Protein AF-0000000067862304 (afdb_homodimer)

Sequence (874 aa):
MRFNTISEKMDQYISPLANKLSQQRHLKATRDAFMSMLPITLFGSIPIILKAAPVTDDTKNGFLLAWANFAEKYDLILNWISGITLGAMSLYICVGITYYLCKHYHEDFLRPLMFSIAGFFMLVLNPIKMGWDGKEVDISFLDGRGILLSIFVAIVTVEGYHWMRKKNVGRITMPDSVPASLSETFAALVPGIILMTFFSIIFIIFNLLDTTAIQFLYEKMAPSFKAADSLPFTILSIFLVHLFWFFGVHDAALAGILGPIRDGNLSINAAEKMAGQDLTNIFTTPFWTYFVIIGGSGSVLALAFLMMRSKSKQLSTVGKVGFLPSIFGISEPLIFGTPLMLNPIFFFPFIFTSVFNGVITYLCMYFGIVGKTFAVFSWQMPAPIGAFLSTMDWRAIVLVFILIFLNGLMYYPFLKVYEKNLVALEKEAEEENIAANMRFNTISEKMDQYISPLANKLSQQRHLKATRDAFMSMLPITLFGSIPIILKAAPVTDDTKNGFLLAWANFAEKYDLILNWISGITLGAMSLYICVGITYYLCKHYHEDFLRPLMFSIAGFFMLVLNPIKMGWDGKEVDISFLDGRGILLSIFVAIVTVEGYHWMRKKNVGRITMPDSVPASLSETFAALVPGIILMTFFSIIFIIFNLLDTTAIQFLYEKMAPSFKAADSLPFTILSIFLVHLFWFFGVHDAALAGILGPIRDGNLSINAAEKMAGQDLTNIFTTPFWTYFVIIGGSGSVLALAFLMMRSKSKQLSTVGKVGFLPSIFGISEPLIFGTPLMLNPIFFFPFIFTSVFNGVITYLCMYFGIVGKTFAVFSWQMPAPIGAFLSTMDWRAIVLVFILIFLNGLMYYPFLKVYEKNLVALEKEAEEENIAAN

Foldseek 3Di:
DVVVVVLVVCLVPQQVVLVCLLPPQLLVLLLQLLVVLQVLQQQLLVLLLLLPQPDDPPDDDPVSVVSNVVCVVCLVVSCVSSCVGQVQSQLSSLQSSLVSSCVVVVHDRPLLSVLLNLLLCLFQKAWDDDDPVDTDIDNNCSHLLSNVVSSVSSCCSNVQQSVCVVVQPQQDDDDPVDDPVVNVCNSCPVSSVVSSVVSNVQSVVQVVVVHGNSVVVSVVCVVVLVVCQDLVVLLVLLLSLLSNVLSPRHSSSCCSPLVSNQSSLLRQQQSCSSVVHARDGARHPLLLLQFLQQLAQLVCLLVLVVQCPFPFPQSVVLSVVSNVQSQQHRCVSVCPRLPLRPPPLNSCSRRVLSSVRSNVSSVCCVVPVAPGFRGANDSRHRNLVRQCSRGVGNVSNVSSVVSSVVSNVSCVVSVVVSSVVNVVVVVVVVVVVVVVD/DVVVVVLVVCLVPLQVVLVCLLPPQLLVLLLQLLVVLQVLQQQLLVLLLLCPQPDDPPDDDPVSVVSNVVCVVCLVVSCVSSCVGQVQSQLSSLQSSLVSSCVVVVHDRPLLSVLLNLLLCLFQKAWDDDDPVDTDIDNNCSALLSNVVSSVSSCCSNVQQSVCVVVQPQQDDDDPVDDPVVNVCNSCPVSSVVSSVVSNVQSVVQVVVVHGNSVVVSVVCVVVLVVCQDLVVLLVLLLSLLSNVLSPRHSSSCCSPLVSNQSSLLRQQQSCSSVVHARDGARHPLLLLQFQQQLAQLVCLLVLVVQCPFPFPQSVVLSVVSNVQSQQHRCVSVCPRLPLRPPPLNSCSRRVLSSVRSNVSSVCCVVPVAPGFRGANDSRHRNLVRQCSRGVGNVSNVSSVVSSVVSNVSCVVSVVVSSVVNVVVVVVVVVVVVVVD

pLDDT: mean 92.42, std 6.93, range [51.16, 98.81]

Secondary structure (DSSP, 8-state):
-HHHHHHHHHHHHHHHHHHHHHH-HHHHHHHHHHHHTHHHHHHHHHHHHHH-----TT---HHHHHHHHHHHHTHHHHHHHHHHTGGGHHHHHHHHHHHHHHHHHT--SHHHHHHHHHHHHHHH-EEEEEETTEEEEE-GGGSGGGHHHHHHHHHHHHHHHHHHHHTTTT--PPPTTS-HHHHHHHHHHHHHHHHHHHHHHHHHHHHHTTS-HHHHHHHHHHHHHHHHTSHHHHHHHHHHHHHHHHTT--GGGGHHHHHHHHHHHHHHHHHHHHTTPPP-----HHIIIIIISTTSTT--HHHHHHHHT-SSHHHHHHHHHHHHHHHTT--HHHHHHTT-TT-GGGHHHHHHHHHHHHHHHHHHHHTTSSPPP-----TTS-HHHHHHHHH--HHHHHHHHHHHHHHHHHHHHHHHHHHHHHHHHHHHHHHHHHHH-/-HHHHHHHHHHHHHHHHHHHHHH-HHHHHHHHHHHHTHHHHHHHHHHHHHH-----TT---HHHHHHHHHHHHTHHHHHHHHHHTGGGHHHHHHHHHHHHHHHHHT--SHHHHHHHHHHHHHHHSEEEEEETTEEEEE-GGGSGGGHHHHHHHHHHHHHHHHHHHHTTTT--PPPTTS-HHHHHHHHHHHHHHHHHHHHHHHHHHHHHTTS-HHHHHHHHHHHHHHHHTSHHHHHHHHHHHHHHHHTT--THHHHHHHHHHHHHHHHHHHHHHHTTPPP-----HHIIIIIISTTSTT--HHHHHHHHT-SSHHHHHHHHHHHHHHHTT--HHHHHHTT-TT-GGGHHHHHHHHHHHHHHHHHHHHTTSSPPP-----TTS-HHHHHHHHH--HHHHHHHHHHHHHHHHHHHHHHHHHHHHHHHHHHHHHHHHHHH-

Organism: Listeria monocytogenes serovar 1/2a (strain ATCC BAA-679 / EGD-e) (NCBI:txid169963)

Nearest PDB structures (foldseek):
  3qnq-assembly2_C  TM=9.009E-01  e=8.458E-21  Bacillus cereus ATCC 10987
  8ipq-assembly2_D  TM=1.731E-01  e=6.204E+00  Mycolicibacterium smegmatis
  3qnq-assembly2_C  TM=9.007E-01  e=1.404E-20  Bacillus cereus ATCC 10987
  8ipq-assembly2_D  TM=1.715E-01  e=4.415E+00  Mycolicibacterium smegmatis

InterPro domains:
  IPR003352 Phosphotransferase system, EIIC [PF02378] (31-353)
  IPR004501 Phosphotransferase system, EIIC component, type 3 [PS51105] (10-414)
  IPR004501 Phosphotransferase system, EIIC component, type 3 [TIGR00410] (15-428)
  IPR004796 Phosphotransferase system, cellobiose-type IIC component [PIRSF006351] (5-431)
  IPR051088 Bacterial PTS System Sugar-Specific EIIC/EIIB [PTHR33989] (3-435)

Solvent-accessible surface area (backbone atoms only — not comparable to full-atom values): 41956 Å² total; per-residue (Å²): 111,68,62,57,51,50,50,50,50,42,49,65,52,48,44,55,51,47,47,49,46,37,61,33,63,71,35,38,15,40,28,49,17,59,46,54,39,46,38,44,37,26,54,15,22,49,36,51,49,55,55,52,46,85,64,57,95,80,62,75,55,63,66,54,50,50,42,40,51,50,29,61,73,42,38,68,60,35,47,50,55,18,41,56,29,31,28,27,40,14,56,52,40,22,54,28,27,29,44,43,46,21,55,72,68,71,43,80,46,65,62,48,44,54,53,26,52,38,36,39,49,56,37,50,43,42,82,72,41,80,44,76,92,40,25,31,30,36,51,64,36,28,12,26,74,24,34,66,60,19,51,50,38,17,50,52,37,45,54,48,46,51,52,34,57,76,66,52,45,62,59,58,90,66,67,86,89,50,58,67,61,53,44,51,29,48,35,41,27,47,47,42,43,52,52,53,47,53,42,48,49,53,34,50,56,26,47,76,67,76,45,46,52,42,59,53,49,43,61,71,41,42,66,58,52,51,50,65,52,30,70,69,42,48,44,50,51,42,39,51,40,35,51,38,32,35,62,71,38,59,54,70,35,52,29,31,65,48,39,63,49,18,48,20,34,24,23,44,15,30,53,25,50,74,44,70,43,80,65,81,47,58,58,19,48,48,43,43,45,25,48,18,21,34,14,9,77,38,25,37,35,34,47,19,56,54,25,46,70,41,88,24,67,68,47,19,53,32,12,58,66,19,33,66,44,8,51,33,33,39,27,60,53,43,37,65,62,80,34,45,44,77,29,75,73,36,51,58,40,38,27,47,41,20,30,49,31,39,51,54,51,50,50,33,36,72,73,60,71,24,63,52,46,40,30,47,73,52,75,45,38,40,28,50,61,41,31,21,63,15,35,67,25,72,58,33,30,53,49,38,54,51,47,41,53,51,38,28,63,59,37,43,65,44,50,52,55,52,39,52,55,49,40,52,51,52,50,51,52,52,50,48,52,58,70,71,102,110,66,62,56,51,50,50,49,51,43,50,66,52,48,42,57,52,47,47,50,46,37,63,34,61,71,34,37,16,40,30,50,17,60,47,52,41,46,37,44,36,26,53,15,22,48,35,52,50,55,56,52,47,88,63,57,97,80,60,75,56,62,67,53,51,51,42,39,51,49,27,60,73,42,37,67,60,35,50,48,55,18,40,55,29,31,28,25,40,14,55,54,40,23,53,29,28,28,43,42,44,21,54,72,69,72,43,80,47,65,62,48,42,54,52,26,51,38,38,38,49,55,36,49,42,41,83,73,40,81,44,77,94,40,26,31,30,34,50,64,37,29,13,26,74,24,34,66,60,19,52,50,37,17,50,51,36,45,55,49,44,52,53,33,58,74,67,51,46,61,58,57,91,66,68,87,88,49,58,66,61,51,46,52,28,49,35,40,26,46,48,43,41,53,53,52,47,52,41,48,50,52,36,50,56,26,46,76,67,77,45,45,53,42,59,51,50,44,62,71,41,41,65,58,54,51,49,63,51,31,69,69,43,48,44,50,52,42,38,50,39,34,51,37,32,34,64,70,38,60,53,69,35,51,29,31,64,48,40,63,48,16,49,21,34,24,22,43,16,30,51,26,50,72,44,72,43,79,66,81,48,61,58,17,48,47,44,43,44,25,48,20,22,34,14,10,77,38,25,37,36,34,47,20,58,54,24,47,70,40,90,24,67,68,47,18,53,35,10,58,66,19,34,64,43,8,50,33,32,40,28,60,54,43,38,65,61,80,34,46,43,78,29,76,75,37,51,58,40,39,28,47,40,21,30,48,30,39,52,54,50,49,51,32,35,70,73,60,71,24,63,53,45,39,28,47,74,51,73,46,39,40,28,50,58,41,31,21,63,14,34,65,26,72,57,36,30,54,49,37,52,52,47,40,54,50,39,27,62,58,37,44,66,47,49,50,55,52,38,53,56,48,38,50,51,50,50,51,52,50,52,49,53,60,69,72,101

Radius of gyration: 33.06 Å; Cα contacts (8 Å, |Δi|>4): 1508; chains: 2; bounding box: 82×105×77 Å

Structure (mmCIF, N/CA/C/O backbone):
data_AF-0000000067862304-model_v1
#
loop_
_entity.id
_entity.type
_entity.pdbx_description
1 polymer 'Permease IIC component'
#
loop_
_atom_site.group_PDB
_atom_site.id
_atom_site.type_symbol
_atom_site.label_atom_id
_atom_site.label_alt_id
_atom_site.label_comp_id
_atom_site.label_asym_id
_atom_site.label_entity_id
_atom_site.label_seq_id
_atom_site.pdbx_PDB_ins_code
_atom_site.Cartn_x
_atom_site.Cartn_y
_atom_site.Cartn_z
_atom_site.occupancy
_atom_site.B_iso_or_equiv
_atom_site.auth_seq_id
_atom_site.auth_comp_id
_atom_site.auth_asym_id
_atom_site.auth_atom_id
_atom_site.pdbx_PDB_model_num
ATOM 1 N N . MET A 1 1 ? 22.172 -32.594 -40.156 1 51.16 1 MET A N 1
ATOM 2 C CA . MET A 1 1 ? 22.375 -31.344 -40.875 1 51.16 1 MET A CA 1
ATOM 3 C C . MET A 1 1 ? 21.141 -30.453 -40.75 1 51.16 1 MET A C 1
ATOM 5 O O . MET A 1 1 ? 21.266 -29.266 -40.438 1 51.16 1 MET A O 1
ATOM 9 N N . ARG A 1 2 ? 19.891 -31.141 -40.781 1 63.44 2 ARG A N 1
ATOM 10 C CA . ARG A 1 2 ? 18.641 -30.375 -40.781 1 63.44 2 ARG A CA 1
ATOM 11 C C . ARG A 1 2 ? 18.312 -29.828 -39.406 1 63.44 2 ARG A C 1
ATOM 13 O O . ARG A 1 2 ? 17.922 -28.672 -39.281 1 63.44 2 ARG A O 1
ATOM 20 N N . PHE A 1 3 ? 18.672 -30.641 -38.438 1 68.75 3 PHE A N 1
ATOM 21 C CA . PHE A 1 3 ? 18.391 -30.172 -37.094 1 68.75 3 PHE A CA 1
ATOM 22 C C . PHE A 1 3 ? 19.312 -29.016 -36.719 1 68.75 3 PHE A C 1
ATOM 24 O O . PHE A 1 3 ? 18.891 -28.062 -36.062 1 68.75 3 PHE A O 1
ATOM 31 N N . ASN A 1 4 ? 20.516 -29.203 -37.25 1 72.62 4 ASN A N 1
ATOM 32 C CA . ASN A 1 4 ? 21.484 -28.156 -36.938 1 72.62 4 ASN A CA 1
ATOM 33 C C . ASN A 1 4 ? 21.078 -26.812 -37.531 1 72.62 4 ASN A C 1
ATOM 35 O O . ASN A 1 4 ? 21.219 -25.766 -36.906 1 72.62 4 ASN A O 1
ATOM 39 N N . THR A 1 5 ? 20.578 -26.938 -38.75 1 74.31 5 THR A N 1
ATOM 40 C CA . THR A 1 5 ? 20.172 -25.703 -39.406 1 74.31 5 THR A CA 1
ATOM 41 C C . THR A 1 5 ? 18.953 -25.078 -38.719 1 74.31 5 THR A C 1
ATOM 43 O O . THR A 1 5 ? 18.891 -23.875 -38.531 1 74.31 5 THR A O 1
ATOM 46 N N . ILE A 1 6 ? 18.016 -25.906 -38.312 1 73.81 6 ILE A N 1
ATOM 47 C CA . ILE A 1 6 ? 16.812 -25.438 -37.625 1 73.81 6 ILE A CA 1
ATOM 48 C C . ILE A 1 6 ? 17.188 -24.859 -36.281 1 73.81 6 ILE A C 1
ATOM 50 O O . ILE A 1 6 ? 16.719 -23.797 -35.875 1 73.81 6 ILE A O 1
ATOM 54 N N . SER A 1 7 ? 18.016 -25.609 -35.688 1 77.12 7 SER A N 1
ATOM 55 C CA . SER A 1 7 ? 18.484 -25.172 -34.375 1 77.12 7 SER A CA 1
ATOM 56 C C . SER A 1 7 ? 19.203 -23.828 -34.438 1 77.12 7 SER A C 1
ATOM 58 O O . SER A 1 7 ? 19.047 -22.969 -33.594 1 77.12 7 SER A O 1
ATOM 60 N N . GLU A 1 8 ? 19.969 -23.703 -35.469 1 79.5 8 GLU A N 1
ATOM 61 C CA . GLU A 1 8 ? 20.703 -22.453 -35.656 1 79.5 8 GLU A CA 1
ATOM 62 C C . GLU A 1 8 ? 19.766 -21.297 -35.969 1 79.5 8 GLU A C 1
ATOM 64 O O . GLU A 1 8 ? 19.953 -20.188 -35.469 1 79.5 8 GLU A O 1
ATOM 69 N N . LYS A 1 9 ? 18.859 -21.594 -36.719 1 77.81 9 LYS A N 1
ATOM 70 C CA . LYS A 1 9 ? 17.891 -20.562 -37.062 1 77.81 9 LYS A CA 1
ATOM 71 C C . LYS A 1 9 ? 17.047 -20.156 -35.875 1 77.81 9 LYS A C 1
ATOM 73 O O . LYS A 1 9 ? 16.766 -18.984 -35.656 1 77.81 9 LYS A O 1
ATOM 78 N N . MET A 1 10 ? 16.656 -21.125 -35.188 1 78.75 10 MET A N 1
ATOM 79 C CA . MET A 1 10 ? 15.867 -20.859 -34 1 78.75 10 MET A CA 1
ATOM 80 C C . MET A 1 10 ? 16.672 -20.062 -32.969 1 78.75 10 MET A C 1
ATOM 82 O O . MET A 1 10 ? 16.156 -19.109 -32.375 1 78.75 10 MET A O 1
ATOM 86 N N . ASP A 1 11 ? 17.828 -20.469 -32.844 1 79.38 11 ASP A N 1
ATOM 87 C CA . ASP A 1 11 ? 18.688 -19.75 -31.891 1 79.38 11 ASP A CA 1
ATOM 88 C C . ASP A 1 11 ? 18.859 -18.297 -32.312 1 79.38 11 ASP A C 1
ATOM 90 O O . ASP A 1 11 ? 18.906 -17.391 -31.469 1 79.38 11 ASP A O 1
ATOM 94 N N . GLN A 1 12 ? 18.891 -18.094 -33.594 1 81.06 12 GLN A N 1
ATOM 95 C CA . GLN A 1 12 ? 19.125 -16.75 -34.156 1 81.06 12 GLN A CA 1
ATOM 96 C C . GLN A 1 12 ? 17.906 -15.852 -33.938 1 81.06 12 GLN A C 1
ATOM 98 O O . GLN A 1 12 ? 18.062 -14.656 -33.688 1 81.06 12 GLN A O 1
ATOM 103 N N . TYR A 1 13 ? 16.797 -16.438 -33.875 1 83.56 13 TYR A N 1
ATOM 104 C CA . TYR A 1 13 ? 15.609 -15.602 -33.844 1 83.56 13 TYR A CA 1
ATOM 105 C C . TYR A 1 13 ? 14.914 -15.711 -32.469 1 83.56 13 TYR A C 1
ATOM 107 O O . TYR A 1 13 ? 14.406 -14.719 -31.953 1 83.56 13 TYR A O 1
ATOM 115 N N . ILE A 1 14 ? 14.875 -16.812 -31.891 1 83.44 14 ILE A N 1
ATOM 116 C CA . ILE A 1 14 ? 14.086 -17.078 -30.688 1 83.44 14 ILE A CA 1
ATOM 117 C C . ILE A 1 14 ? 14.805 -16.516 -29.469 1 83.44 14 ILE A C 1
ATOM 119 O O . ILE A 1 14 ? 14.195 -15.852 -28.625 1 83.44 14 ILE A O 1
ATOM 123 N N . SER A 1 15 ? 16.047 -16.797 -29.375 1 83.38 15 SER A N 1
ATOM 124 C CA . SER A 1 15 ? 16.797 -16.375 -28.203 1 83.38 15 SER A CA 1
ATOM 125 C C . SER A 1 15 ? 16.766 -14.852 -28.047 1 83.38 15 SER A C 1
ATOM 127 O O . SER A 1 15 ? 16.5 -14.344 -26.953 1 83.38 15 SER A O 1
ATOM 129 N N . PRO A 1 16 ? 16.969 -14.117 -29.188 1 85.12 16 PRO A N 1
ATOM 130 C CA . PRO A 1 16 ? 16.891 -12.664 -29.031 1 85.12 16 PRO A CA 1
ATOM 131 C C . PRO A 1 16 ? 15.5 -12.172 -28.641 1 85.12 16 PRO A C 1
ATOM 133 O O . PRO A 1 16 ? 15.375 -11.227 -27.859 1 85.12 16 PRO A O 1
ATOM 136 N N . LEU A 1 17 ? 14.523 -12.734 -29.156 1 85.19 17 LEU A N 1
ATOM 137 C CA . LEU A 1 17 ? 13.156 -12.367 -28.812 1 85.19 17 LEU A CA 1
ATOM 138 C C . LEU A 1 17 ? 12.875 -12.664 -27.344 1 85.19 17 LEU A C 1
ATOM 140 O O . LEU A 1 17 ? 12.297 -11.828 -26.641 1 85.19 17 LEU A O 1
ATOM 144 N N . ALA A 1 18 ? 13.211 -13.797 -26.906 1 84.19 18 ALA A N 1
ATOM 145 C CA . ALA A 1 18 ? 13.008 -14.195 -25.516 1 84.19 18 ALA A CA 1
ATOM 146 C C . ALA A 1 18 ? 13.758 -13.266 -24.578 1 84.19 18 ALA A C 1
ATOM 148 O O . ALA A 1 18 ? 13.234 -12.891 -23.516 1 84.19 18 ALA A O 1
ATOM 149 N N . ASN A 1 19 ? 14.898 -12.945 -25.016 1 84.56 19 ASN A N 1
ATOM 150 C CA . ASN A 1 19 ? 15.695 -12.039 -24.188 1 84.56 19 ASN A CA 1
ATOM 151 C C . ASN A 1 19 ? 15.078 -10.641 -24.141 1 84.56 19 ASN A C 1
ATOM 153 O O . ASN A 1 19 ? 15.102 -10 -23.078 1 84.56 19 ASN A O 1
ATOM 157 N N . LYS A 1 20 ? 14.641 -10.258 -25.219 1 87.06 20 LYS A N 1
ATOM 158 C CA . LYS A 1 20 ? 13.984 -8.961 -25.25 1 87.06 20 LYS A CA 1
ATOM 159 C C . LYS A 1 20 ? 12.758 -8.938 -24.344 1 87.06 20 LYS A C 1
ATOM 161 O O . LYS A 1 20 ? 12.531 -7.965 -23.625 1 87.06 20 LYS A O 1
ATOM 166 N N . LEU A 1 21 ? 12.023 -9.953 -24.344 1 84.94 21 LEU A N 1
ATOM 167 C CA . LEU A 1 21 ? 10.836 -10.055 -23.5 1 84.94 21 LEU A CA 1
ATOM 168 C C . LEU A 1 21 ? 11.227 -10.125 -22.031 1 84.94 21 LEU A C 1
ATOM 170 O O . LEU A 1 21 ? 10.562 -9.523 -21.172 1 84.94 21 LEU A O 1
ATOM 174 N N . SER A 1 22 ? 12.242 -10.773 -21.812 1 83.5 22 SER A N 1
ATOM 175 C CA . SER A 1 22 ? 12.68 -10.969 -20.438 1 83.5 22 SER A CA 1
ATOM 176 C C . SER A 1 22 ? 13.25 -9.68 -19.844 1 83.5 22 SER A C 1
ATOM 178 O O . SER A 1 22 ? 13.242 -9.492 -18.625 1 83.5 22 SER A O 1
ATOM 180 N N . GLN A 1 23 ? 13.664 -8.828 -20.703 1 86.88 23 GLN A N 1
ATOM 181 C CA . GLN A 1 23 ? 14.359 -7.641 -20.219 1 86.88 23 GLN A CA 1
ATOM 182 C C . GLN A 1 23 ? 13.461 -6.41 -20.312 1 86.88 23 GLN A C 1
ATOM 184 O O . GLN A 1 23 ? 13.797 -5.348 -19.781 1 86.88 23 GLN A O 1
ATOM 189 N N . GLN A 1 24 ? 12.344 -6.621 -20.969 1 91.62 24 GLN A N 1
ATOM 190 C CA . GLN A 1 24 ? 11.422 -5.492 -21.031 1 91.62 24 GLN A CA 1
ATOM 191 C C . GLN A 1 24 ? 10.969 -5.055 -19.641 1 91.62 24 GLN A C 1
ATOM 193 O O . GLN A 1 24 ? 10.477 -5.871 -18.859 1 91.62 24 GLN A O 1
ATOM 198 N N . ARG A 1 25 ? 11.102 -3.812 -19.297 1 94.25 25 ARG A N 1
ATOM 199 C CA . ARG A 1 25 ? 11.008 -3.307 -17.938 1 94.25 25 ARG A CA 1
ATOM 200 C C . ARG A 1 25 ? 9.625 -3.576 -17.344 1 94.25 25 ARG A C 1
ATOM 202 O O . ARG A 1 25 ? 9.5 -3.896 -16.172 1 94.25 25 ARG A O 1
ATOM 209 N N . HIS A 1 26 ? 8.578 -3.34 -18.156 1 96.12 26 HIS A N 1
ATOM 210 C CA . HIS A 1 26 ? 7.223 -3.541 -17.641 1 96.12 26 HIS A CA 1
ATOM 211 C C . HIS A 1 26 ? 6.945 -5.02 -17.391 1 96.12 26 HIS A C 1
ATOM 213 O O . HIS A 1 26 ? 6.352 -5.371 -16.359 1 96.12 26 HIS A O 1
ATOM 219 N N . LEU A 1 27 ? 7.414 -5.906 -18.234 1 93.69 27 LEU A N 1
ATOM 220 C CA . LEU A 1 27 ? 7.234 -7.348 -18.078 1 93.69 27 LEU A CA 1
ATOM 221 C C . LEU A 1 27 ? 8.078 -7.867 -16.922 1 93.69 27 LEU A C 1
ATOM 223 O O . LEU A 1 27 ? 7.625 -8.719 -16.156 1 93.69 27 LEU A O 1
ATOM 227 N N . LYS A 1 28 ? 9.242 -7.383 -16.812 1 92.94 28 LYS A N 1
ATOM 228 C CA . LYS A 1 28 ? 10.125 -7.773 -15.719 1 92.94 28 LYS A CA 1
ATOM 229 C C . LYS A 1 28 ? 9.539 -7.367 -14.367 1 92.94 28 LYS A C 1
ATOM 231 O O . LYS A 1 28 ? 9.562 -8.148 -13.414 1 92.94 28 LYS A O 1
ATOM 236 N N . ALA A 1 29 ? 9 -6.145 -14.328 1 95.25 29 ALA A N 1
ATOM 237 C CA . ALA A 1 29 ? 8.383 -5.66 -13.102 1 95.25 29 ALA A CA 1
ATOM 238 C C . ALA A 1 29 ? 7.176 -6.512 -12.719 1 95.25 29 ALA A C 1
ATOM 240 O O . ALA A 1 29 ? 6.977 -6.82 -11.539 1 95.25 29 ALA A O 1
ATOM 241 N N . THR A 1 30 ? 6.434 -6.852 -13.711 1 94.88 30 THR A N 1
ATOM 242 C CA . THR A 1 30 ? 5.258 -7.68 -13.469 1 94.88 30 THR A CA 1
ATOM 243 C C . THR A 1 30 ? 5.664 -9.062 -12.969 1 94.88 30 THR A C 1
ATOM 245 O O . THR A 1 30 ? 5.109 -9.555 -11.984 1 94.88 30 THR A O 1
ATOM 248 N N . ARG A 1 31 ? 6.605 -9.656 -13.594 1 91.69 31 ARG A N 1
ATOM 249 C CA . ARG A 1 31 ? 7.109 -10.961 -13.18 1 91.69 31 ARG A CA 1
ATOM 250 C C . ARG A 1 31 ? 7.586 -10.922 -11.727 1 91.69 31 ARG A C 1
ATOM 252 O O . ARG A 1 31 ? 7.18 -11.75 -10.914 1 91.69 31 ARG A O 1
ATOM 259 N N . ASP A 1 32 ? 8.359 -9.93 -11.43 1 92.31 32 ASP A N 1
ATOM 260 C CA . ASP A 1 32 ? 8.945 -9.836 -10.094 1 92.31 32 ASP A CA 1
ATOM 261 C C . ASP A 1 32 ? 7.875 -9.555 -9.039 1 92.31 32 ASP A C 1
ATOM 263 O O . ASP A 1 32 ? 7.988 -10.008 -7.898 1 92.31 32 ASP A O 1
ATOM 267 N N . ALA A 1 33 ? 6.891 -8.805 -9.461 1 94.56 33 ALA A N 1
ATOM 268 C CA . ALA A 1 33 ? 5.781 -8.531 -8.547 1 94.56 33 ALA A CA 1
ATOM 269 C C . ALA A 1 33 ? 5.051 -9.812 -8.164 1 94.56 33 ALA A C 1
ATOM 271 O O . ALA A 1 33 ? 4.77 -10.047 -6.984 1 94.56 33 ALA A O 1
ATOM 272 N N . PHE A 1 34 ? 4.789 -10.633 -9.102 1 91.56 34 PHE A N 1
ATOM 273 C CA . PHE A 1 34 ? 4.066 -11.875 -8.844 1 91.56 34 PHE A CA 1
ATOM 274 C C . PHE A 1 34 ? 4.914 -12.828 -8.008 1 91.56 34 PHE A C 1
ATOM 276 O O . PHE A 1 34 ? 4.395 -13.516 -7.125 1 91.56 34 PHE A O 1
ATOM 283 N N . MET A 1 35 ? 6.16 -12.82 -8.242 1 88 35 MET A N 1
ATOM 284 C CA . MET A 1 35 ? 7.043 -13.672 -7.449 1 88 35 MET A CA 1
ATOM 285 C C . MET A 1 35 ? 7.094 -13.203 -5.996 1 88 35 MET A C 1
ATOM 287 O O . MET A 1 35 ? 7.188 -14.023 -5.082 1 88 35 MET A O 1
ATOM 291 N N . SER A 1 36 ? 6.953 -11.906 -5.785 1 90.62 36 SER A N 1
ATOM 292 C CA . SER A 1 36 ? 7.109 -11.328 -4.457 1 90.62 36 SER A CA 1
ATOM 293 C C . SER A 1 36 ? 5.902 -11.625 -3.576 1 90.62 36 SER A C 1
ATOM 295 O O . SER A 1 36 ? 5.977 -11.516 -2.35 1 90.62 36 SER A O 1
ATOM 297 N N . MET A 1 37 ? 4.863 -12.086 -4.145 1 91.44 37 MET A N 1
ATOM 298 C CA . MET A 1 37 ? 3.633 -12.266 -3.381 1 91.44 37 MET A CA 1
ATOM 299 C C . MET A 1 37 ? 3.5 -13.695 -2.887 1 91.44 37 MET A C 1
ATOM 301 O O . MET A 1 37 ? 2.502 -14.055 -2.254 1 91.44 37 MET A O 1
ATOM 305 N N . LEU A 1 38 ? 4.48 -14.477 -3.107 1 89.19 38 LEU A N 1
A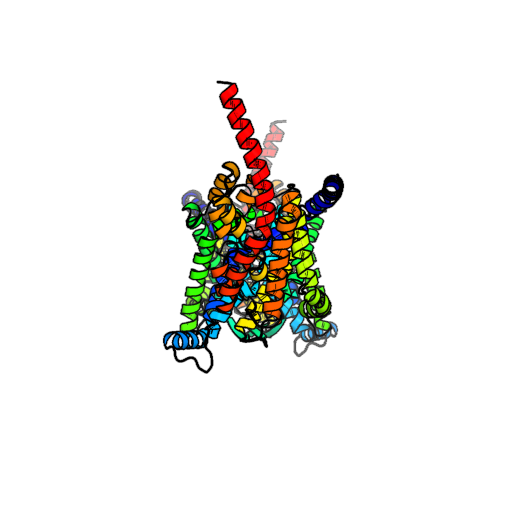TOM 306 C CA . LEU A 1 38 ? 4.406 -15.906 -2.801 1 89.19 38 LEU A CA 1
ATOM 307 C C . LEU A 1 38 ? 4.039 -16.125 -1.336 1 89.19 38 LEU A C 1
ATOM 309 O O . LEU A 1 38 ? 3.15 -16.922 -1.028 1 89.19 38 LEU A O 1
ATOM 313 N N . PRO A 1 39 ? 4.652 -15.391 -0.374 1 91.31 39 PRO A N 1
ATOM 314 C CA . PRO A 1 39 ? 4.285 -15.625 1.023 1 91.31 39 PRO A CA 1
ATOM 315 C C . PRO A 1 39 ? 2.814 -15.328 1.305 1 91.31 39 PRO A C 1
ATOM 317 O O . PRO A 1 39 ? 2.174 -16.031 2.092 1 91.31 39 PRO A O 1
ATOM 320 N N . ILE A 1 40 ? 2.289 -14.375 0.651 1 94.75 40 ILE A N 1
ATOM 321 C CA . ILE A 1 40 ? 0.912 -13.953 0.88 1 94.75 40 ILE A CA 1
ATOM 322 C C . ILE A 1 40 ? -0.05 -14.961 0.256 1 94.75 40 ILE A C 1
ATOM 324 O O . ILE A 1 40 ? -1.058 -15.328 0.865 1 94.75 40 ILE A O 1
ATOM 328 N N . THR A 1 41 ? 0.3 -15.406 -0.951 1 92.56 41 THR A N 1
ATOM 329 C CA . THR A 1 41 ? -0.565 -16.359 -1.637 1 92.56 41 THR A CA 1
ATOM 330 C C . THR A 1 41 ? -0.565 -17.703 -0.917 1 92.56 41 THR A C 1
ATOM 332 O O . THR A 1 41 ? -1.608 -18.344 -0.8 1 92.56 41 THR A O 1
ATOM 335 N N . LEU A 1 42 ? 0.578 -18.078 -0.468 1 92.12 42 LEU A N 1
ATOM 336 C CA . LEU A 1 42 ? 0.674 -19.328 0.294 1 92.12 42 LEU A CA 1
ATOM 337 C C . LEU A 1 42 ? -0.164 -19.25 1.566 1 92.12 42 LEU A C 1
ATOM 339 O O . LEU A 1 42 ? -0.948 -20.156 1.854 1 92.12 42 LEU A O 1
ATOM 343 N N . PHE A 1 43 ? -0.001 -18.172 2.266 1 94.81 43 PHE A N 1
ATOM 344 C CA . PHE A 1 43 ? -0.741 -17.984 3.51 1 94.81 43 PHE A CA 1
ATOM 345 C C . PHE A 1 43 ? -2.242 -17.953 3.246 1 94.81 43 PHE A C 1
ATOM 347 O O . PHE A 1 43 ? -3.023 -18.547 3.994 1 94.81 43 PHE A O 1
ATOM 354 N N . GLY A 1 44 ? -2.635 -17.281 2.227 1 95.81 44 GLY A N 1
ATOM 355 C CA . GLY A 1 44 ? -4.043 -17.141 1.896 1 95.81 44 GLY A CA 1
ATOM 356 C C . GLY A 1 44 ? -4.684 -18.438 1.443 1 95.81 44 GLY A C 1
ATOM 357 O O . GLY A 1 44 ? -5.906 -18.578 1.483 1 95.81 44 GLY A O 1
ATOM 358 N N . SER A 1 45 ? -3.863 -19.359 1.004 1 94.81 45 SER A N 1
ATOM 359 C CA . SER A 1 45 ? -4.355 -20.656 0.532 1 94.81 45 SER A CA 1
ATOM 360 C C . SER A 1 45 ? -4.746 -21.562 1.698 1 94.81 45 SER A C 1
ATOM 362 O O . SER A 1 45 ? -5.574 -22.453 1.544 1 94.81 45 SER A O 1
ATOM 364 N N . ILE A 1 46 ? -4.211 -21.266 2.812 1 94 46 ILE A N 1
ATOM 365 C CA . ILE A 1 46 ? -4.422 -22.125 3.977 1 94 46 ILE A CA 1
ATOM 366 C C . ILE A 1 46 ? -5.898 -22.094 4.371 1 94 46 ILE A C 1
ATOM 368 O O . ILE A 1 46 ? -6.531 -23.156 4.492 1 94 46 ILE A O 1
ATOM 372 N N . PRO A 1 47 ? -6.473 -20.969 4.535 1 95.25 47 PRO A N 1
ATOM 373 C CA . PRO A 1 47 ? -7.891 -20.969 4.906 1 95.25 47 PRO A CA 1
ATOM 374 C C . PRO A 1 47 ? -8.781 -21.578 3.83 1 95.25 47 PRO A C 1
ATOM 376 O O . PRO A 1 47 ? -9.812 -22.172 4.145 1 95.25 47 PRO A O 1
ATOM 379 N N . ILE A 1 48 ? -8.438 -21.5 2.617 1 94 48 ILE A N 1
ATOM 380 C CA . ILE A 1 48 ? -9.234 -22.062 1.536 1 94 48 ILE A CA 1
ATOM 381 C C . ILE A 1 48 ? -9.25 -23.594 1.661 1 94 48 ILE A C 1
ATOM 383 O O . ILE A 1 48 ? -10.297 -24.219 1.48 1 94 48 ILE A O 1
ATOM 387 N N . ILE A 1 49 ? -8.117 -24.125 2 1 92.69 49 ILE A N 1
ATOM 388 C CA . ILE A 1 49 ? -8 -25.562 2.18 1 92.69 49 ILE A CA 1
ATOM 389 C C . ILE A 1 49 ? -8.797 -26 3.408 1 92.69 49 ILE A C 1
ATOM 391 O O . ILE A 1 49 ? -9.484 -27.016 3.381 1 92.69 49 ILE A O 1
ATOM 395 N N . LEU A 1 50 ? -8.711 -25.156 4.441 1 93 50 LEU A N 1
ATOM 396 C CA . LEU A 1 50 ? -9.43 -25.469 5.668 1 93 50 LEU A CA 1
ATOM 397 C C . LEU A 1 50 ? -10.938 -25.453 5.43 1 93 50 LEU A C 1
ATOM 399 O O . LEU A 1 50 ? -11.688 -26.172 6.094 1 93 50 LEU A O 1
ATOM 403 N N . LYS A 1 51 ? -11.359 -24.703 4.531 1 92.94 51 LYS A N 1
ATOM 404 C CA . LYS A 1 51 ? -12.781 -24.594 4.227 1 92.94 51 LYS A CA 1
ATOM 405 C C . LYS A 1 51 ? -13.219 -25.688 3.262 1 92.94 51 LYS A C 1
ATOM 407 O O . LYS A 1 51 ? -14.414 -25.984 3.133 1 92.94 51 LYS A O 1
ATOM 412 N N . ALA A 1 52 ? -12.266 -26.359 2.652 1 89.69 52 ALA A N 1
ATOM 413 C CA . ALA A 1 52 ? -12.562 -27.328 1.604 1 89.69 52 ALA A CA 1
ATOM 414 C C . ALA A 1 52 ? -12.57 -28.75 2.164 1 89.69 52 ALA A C 1
ATOM 416 O O . ALA A 1 52 ? -11.992 -29.656 1.572 1 89.69 52 ALA A O 1
ATOM 417 N N . ALA A 1 53 ? -13.32 -28.922 3.234 1 86.81 53 ALA A N 1
ATOM 418 C CA . ALA A 1 53 ? -13.461 -30.266 3.77 1 86.81 53 ALA A CA 1
ATOM 419 C C . ALA A 1 53 ? -14.078 -31.203 2.738 1 86.81 53 ALA A C 1
ATOM 421 O O . ALA A 1 53 ? -15.109 -30.891 2.135 1 86.81 53 ALA A O 1
ATOM 422 N N . PRO A 1 54 ? -13.438 -32.25 2.518 1 83.12 54 PRO A N 1
ATOM 423 C CA . PRO A 1 54 ? -13.938 -33.188 1.503 1 83.12 54 PRO A CA 1
ATOM 424 C C . PRO A 1 54 ? -15.109 -34.031 2.004 1 83.12 54 PRO A C 1
ATOM 426 O O . PRO A 1 54 ? -14.977 -35.25 2.152 1 83.12 54 PRO A O 1
ATOM 429 N N . VAL A 1 55 ? -16.188 -33.438 2.262 1 84.19 55 VAL A N 1
ATOM 430 C CA . VAL A 1 55 ? -17.359 -34.156 2.771 1 84.19 55 VAL A CA 1
ATOM 431 C C . VAL A 1 55 ? -18.438 -34.219 1.698 1 84.19 55 VAL A C 1
ATOM 433 O O . VAL A 1 55 ? -18.531 -33.312 0.852 1 84.19 55 VAL A O 1
ATOM 436 N N . THR A 1 56 ? -19.031 -35.281 1.598 1 82.19 56 THR A N 1
ATOM 437 C CA . THR A 1 56 ? -20.203 -35.5 0.762 1 82.19 56 THR A CA 1
ATOM 438 C C . THR A 1 56 ? -21.422 -35.812 1.617 1 82.19 56 THR A C 1
ATOM 440 O O . THR A 1 56 ? -21.328 -35.938 2.842 1 82.19 56 THR A O 1
ATOM 443 N N . ASP A 1 57 ? -22.547 -35.938 0.977 1 83.19 57 ASP A N 1
ATOM 444 C CA . ASP A 1 57 ? -23.766 -36.25 1.707 1 83.19 57 ASP A CA 1
ATOM 445 C C . ASP A 1 57 ? -23.672 -37.625 2.402 1 83.19 57 ASP A C 1
ATOM 447 O O . ASP A 1 57 ? -24.312 -37.844 3.424 1 83.19 57 ASP A O 1
ATOM 451 N N . ASP A 1 58 ? -22.828 -38.406 1.942 1 87.81 58 ASP A N 1
ATOM 452 C CA . ASP A 1 58 ? -22.734 -39.781 2.447 1 87.81 58 ASP A CA 1
ATOM 453 C C . ASP A 1 58 ? -21.578 -39.938 3.416 1 87.81 58 ASP A C 1
ATOM 455 O O . ASP A 1 58 ? -21.359 -41.031 3.967 1 87.81 58 ASP A O 1
ATOM 459 N N . THR A 1 59 ? -20.938 -38.812 3.717 1 88.88 59 THR A N 1
ATOM 460 C CA . THR A 1 59 ? -19.75 -38.938 4.57 1 88.88 59 THR A CA 1
ATOM 461 C C . THR A 1 59 ? -20.156 -39.219 6.016 1 88.88 59 THR A C 1
ATOM 463 O O . THR A 1 59 ? -21 -38.5 6.586 1 88.88 59 THR A O 1
ATOM 466 N N . LYS A 1 60 ? -19.547 -40.281 6.664 1 89.94 60 LYS A N 1
ATOM 467 C CA . LYS A 1 60 ? -19.875 -40.656 8.031 1 89.94 60 LYS A CA 1
ATOM 468 C C . LYS A 1 60 ? -18.656 -40.531 8.945 1 89.94 60 LYS A C 1
ATOM 470 O O . LYS A 1 60 ? -18.797 -40.531 10.172 1 89.94 60 LYS A O 1
ATOM 475 N N . ASN A 1 61 ? -17.547 -40.312 8.32 1 89.81 61 ASN A N 1
ATOM 476 C CA . ASN A 1 61 ? -16.328 -40.156 9.109 1 89.81 61 ASN A CA 1
ATOM 477 C C . ASN A 1 61 ? -16.406 -38.969 10.055 1 89.81 61 ASN A C 1
ATOM 479 O O . ASN A 1 61 ? -16.609 -37.844 9.609 1 89.81 61 ASN A O 1
ATOM 483 N N . GLY A 1 62 ? -16.297 -39.219 11.359 1 89.5 62 GLY A N 1
ATOM 484 C CA . GLY A 1 62 ? -16.453 -38.188 12.383 1 89.5 62 GLY A CA 1
ATOM 485 C C . GLY A 1 62 ? -15.477 -37.031 12.227 1 89.5 62 GLY A C 1
ATOM 486 O O . GLY A 1 62 ? -15.836 -35.875 12.43 1 89.5 62 GLY A O 1
ATOM 487 N N . PHE A 1 63 ? -14.289 -37.375 11.914 1 91.06 63 PHE A N 1
ATOM 488 C CA . PHE A 1 63 ? -13.266 -36.344 11.75 1 91.06 63 PHE A CA 1
ATOM 489 C C . PHE A 1 63 ? -13.609 -35.438 10.586 1 91.06 63 PHE A C 1
ATOM 491 O O . PHE A 1 63 ? -13.5 -34.219 10.703 1 91.06 63 PHE A O 1
ATOM 498 N N . LEU A 1 64 ? -13.961 -35.969 9.469 1 90.31 64 LEU A N 1
ATOM 499 C CA . LEU A 1 64 ? -14.32 -35.188 8.289 1 90.31 64 LEU A CA 1
ATOM 500 C C . LEU A 1 64 ? -15.555 -34.312 8.562 1 90.31 64 LEU A C 1
ATOM 502 O O . LEU A 1 64 ? -15.633 -33.188 8.102 1 90.31 64 LEU A O 1
ATOM 506 N N . LEU A 1 65 ? -16.453 -34.875 9.289 1 92 65 LEU A N 1
ATOM 507 C CA . LEU A 1 65 ? -17.656 -34.125 9.641 1 92 65 LEU A CA 1
ATOM 508 C C . LEU A 1 65 ? -17.328 -33 10.602 1 92 65 LEU A C 1
ATOM 510 O O . LEU A 1 65 ? -17.891 -31.891 10.484 1 92 65 LEU A O 1
ATOM 514 N N . ALA A 1 66 ? -16.438 -33.281 11.555 1 92.62 66 ALA A N 1
ATOM 515 C CA . ALA A 1 66 ? -15.992 -32.25 12.469 1 92.62 66 ALA A CA 1
ATOM 516 C C . ALA A 1 66 ? -15.273 -31.125 11.711 1 92.62 66 ALA A C 1
ATOM 518 O O . ALA A 1 66 ? -15.43 -29.938 12.047 1 92.62 66 ALA A O 1
ATOM 519 N N . TRP A 1 67 ? -14.523 -31.562 10.758 1 93.06 67 TRP A N 1
ATOM 520 C CA . TRP A 1 67 ? -13.82 -30.609 9.914 1 93.06 67 TRP A CA 1
ATOM 521 C C . TRP A 1 67 ? -14.812 -29.734 9.148 1 93.06 67 TRP A C 1
ATOM 523 O O . TRP A 1 67 ? -14.664 -28.5 9.117 1 93.06 67 TRP A O 1
ATOM 533 N N . ALA A 1 68 ? -15.734 -30.266 8.633 1 91.75 68 ALA A N 1
ATOM 534 C CA . ALA A 1 68 ? -16.75 -29.547 7.879 1 91.75 68 ALA A CA 1
ATOM 535 C C . ALA A 1 68 ? -17.516 -28.578 8.781 1 91.75 68 ALA A C 1
ATOM 537 O O . ALA A 1 68 ? -17.844 -27.453 8.375 1 91.75 68 ALA A O 1
ATOM 538 N N . ASN A 1 69 ? -17.859 -29.047 9.977 1 92.56 69 ASN A N 1
ATOM 539 C CA . ASN A 1 69 ? -18.562 -28.203 10.938 1 92.56 69 ASN A CA 1
ATOM 540 C C . ASN A 1 69 ? -17.703 -27 11.352 1 92.56 69 ASN A C 1
ATOM 542 O O . ASN A 1 69 ? -18.219 -25.891 11.523 1 92.56 69 ASN A O 1
ATOM 546 N N . PHE A 1 70 ? -16.469 -27.266 11.539 1 93.81 70 PHE A N 1
ATOM 547 C CA . PHE A 1 70 ? -15.516 -26.203 11.852 1 93.81 70 PHE A CA 1
ATOM 548 C C . PHE A 1 70 ? -15.484 -25.156 10.734 1 93.81 70 PHE A C 1
ATOM 550 O O . PHE A 1 70 ? -15.555 -23.953 10.992 1 93.81 70 PHE A O 1
ATOM 557 N N . ALA A 1 71 ? -15.383 -25.609 9.547 1 92.81 71 ALA A N 1
ATOM 558 C CA . ALA A 1 71 ? -15.328 -24.719 8.383 1 92.81 71 ALA A CA 1
ATOM 559 C C . ALA A 1 71 ? -16.594 -23.875 8.281 1 92.81 71 ALA A C 1
ATOM 561 O O . ALA A 1 71 ? -16.516 -22.703 7.91 1 92.81 71 ALA A O 1
ATOM 562 N N . GLU A 1 72 ? -17.672 -24.469 8.609 1 91.81 72 GLU A N 1
ATOM 563 C CA . GLU A 1 72 ? -18.938 -23.75 8.555 1 91.81 72 GLU A CA 1
ATOM 564 C C . GLU A 1 72 ? -19.047 -22.734 9.695 1 91.81 72 GLU A C 1
ATOM 566 O O . GLU A 1 72 ? -19.484 -21.609 9.484 1 91.81 72 GLU A O 1
ATOM 571 N N . LYS A 1 73 ? -18.641 -23.156 10.836 1 92.69 73 LYS A N 1
ATOM 572 C CA . LYS A 1 73 ? -18.719 -22.297 12.023 1 92.69 73 LYS A CA 1
ATOM 573 C C . LYS A 1 73 ? -17.844 -21.062 11.883 1 92.69 73 LYS A C 1
ATOM 575 O O . LYS A 1 73 ? -18.234 -19.969 12.297 1 92.69 73 LYS A O 1
ATOM 580 N N . TYR A 1 74 ? -16.719 -21.219 11.297 1 94.44 74 TYR A N 1
ATOM 581 C CA . TYR A 1 74 ? -15.758 -20.125 11.203 1 94.44 74 TYR A CA 1
ATOM 582 C C . TYR A 1 74 ? -15.625 -19.641 9.766 1 94.44 74 TYR A C 1
ATOM 584 O O . TYR A 1 74 ? -14.555 -19.203 9.344 1 94.44 74 TYR A O 1
ATOM 592 N N . ASP A 1 75 ? -16.703 -19.703 9.055 1 93.44 75 ASP A N 1
ATOM 593 C CA . ASP A 1 75 ? -16.766 -19.375 7.629 1 93.44 75 ASP A CA 1
ATOM 594 C C . ASP A 1 75 ? -16.297 -17.938 7.383 1 93.44 75 ASP A C 1
ATOM 596 O O . ASP A 1 75 ? -15.469 -17.688 6.508 1 93.44 75 ASP A O 1
ATOM 600 N N . LEU A 1 76 ? -16.812 -17.031 8.156 1 92.88 76 LEU A N 1
ATOM 601 C CA . LEU A 1 76 ? -16.484 -15.617 7.957 1 92.88 76 LEU A CA 1
ATOM 602 C C . LEU A 1 76 ? -15 -15.367 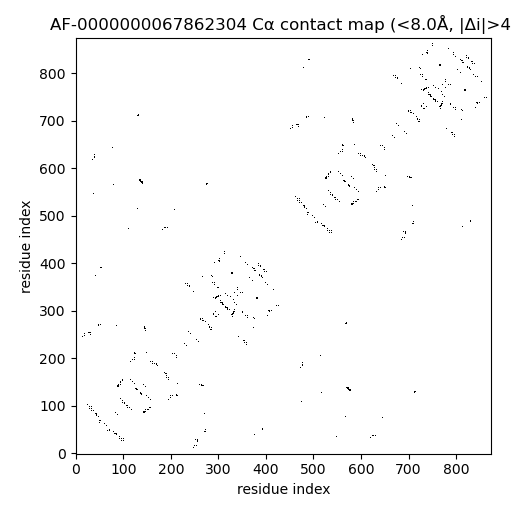8.219 1 92.88 76 LEU A C 1
ATOM 604 O O . LEU A 1 76 ? -14.359 -14.602 7.492 1 92.88 76 LEU A O 1
ATOM 608 N N . ILE A 1 77 ? -14.453 -16.016 9.234 1 94.88 77 ILE A N 1
ATOM 609 C CA . ILE A 1 77 ? -13.047 -15.859 9.602 1 94.88 77 ILE A CA 1
ATOM 610 C C . ILE A 1 77 ? -12.156 -16.375 8.477 1 94.88 77 ILE A C 1
ATOM 612 O O . ILE A 1 77 ? -11.227 -15.688 8.039 1 94.88 77 ILE A O 1
ATOM 616 N N . LEU A 1 78 ? -12.469 -17.547 8.016 1 95.75 78 LEU A N 1
ATOM 617 C CA . LEU A 1 78 ? -11.68 -18.156 6.953 1 95.75 78 LEU A CA 1
ATOM 618 C C . LEU A 1 78 ? -11.773 -17.344 5.668 1 95.75 78 LEU A C 1
ATOM 620 O O . LEU A 1 78 ? -10.766 -17.109 5 1 95.75 78 LEU A O 1
ATOM 624 N N . ASN A 1 79 ? -12.938 -16.859 5.387 1 95.12 79 ASN A N 1
ATOM 625 C CA . ASN A 1 79 ? -13.156 -16.047 4.191 1 95.12 79 ASN A CA 1
ATOM 626 C C . ASN A 1 79 ? -12.414 -14.711 4.273 1 95.12 79 ASN A C 1
ATOM 628 O O . ASN A 1 79 ? -11.883 -14.227 3.273 1 95.12 79 ASN A O 1
ATOM 632 N N . TRP A 1 80 ? -12.438 -14.148 5.41 1 96.31 80 TRP A N 1
ATOM 633 C CA . TRP A 1 80 ? -11.812 -12.844 5.574 1 96.31 80 TRP A CA 1
ATOM 634 C C . TRP A 1 80 ? -10.297 -12.945 5.434 1 96.31 80 TRP A C 1
ATOM 636 O O . TRP A 1 80 ? -9.68 -12.164 4.703 1 96.31 80 TRP A O 1
ATOM 646 N N . ILE A 1 81 ? -9.695 -13.961 6.07 1 96.69 81 ILE A N 1
ATOM 647 C CA . ILE A 1 81 ? -8.242 -14.133 6.027 1 96.69 81 ILE A CA 1
ATOM 648 C C . ILE A 1 81 ? -7.801 -14.414 4.594 1 96.69 81 ILE A C 1
ATOM 650 O O . ILE A 1 81 ? -6.855 -13.805 4.094 1 96.69 81 ILE A O 1
ATOM 654 N N . SER A 1 82 ? -8.492 -15.258 3.916 1 95.69 82 SER A N 1
ATOM 655 C CA . SER A 1 82 ? -8.148 -15.539 2.523 1 95.69 82 SER A CA 1
ATOM 656 C C . SER A 1 82 ? -8.469 -14.344 1.631 1 95.69 82 SER A C 1
ATOM 658 O O . SER A 1 82 ? -7.758 -14.086 0.652 1 95.69 82 SER A O 1
ATOM 660 N N . GLY A 1 83 ? -9.531 -13.609 2.006 1 94.94 83 GLY A N 1
ATOM 661 C CA . GLY A 1 83 ? -9.992 -12.484 1.212 1 94.94 83 GLY A CA 1
ATOM 662 C C . GLY A 1 83 ? -9.016 -11.328 1.188 1 94.94 83 GLY A C 1
ATOM 663 O O . GLY A 1 83 ? -8.922 -10.609 0.192 1 94.94 83 GLY A O 1
ATOM 664 N N . ILE A 1 84 ? -8.242 -11.172 2.244 1 95.69 84 ILE A N 1
ATOM 665 C CA . ILE A 1 84 ? -7.344 -10.016 2.322 1 95.69 84 ILE A CA 1
ATOM 666 C C . ILE A 1 84 ? -5.93 -10.438 1.938 1 95.69 84 ILE A C 1
ATOM 668 O O . ILE A 1 84 ? -5.023 -9.602 1.863 1 95.69 84 ILE A O 1
ATOM 672 N N . THR A 1 85 ? -5.734 -11.703 1.681 1 95.75 85 THR A N 1
ATOM 673 C CA . THR A 1 85 ? -4.438 -12.195 1.232 1 95.75 85 THR A CA 1
ATOM 674 C C . THR A 1 85 ? -4.5 -12.633 -0.229 1 95.75 85 THR A C 1
ATOM 676 O O . THR A 1 85 ? -4.496 -11.789 -1.133 1 95.75 85 THR A O 1
ATOM 679 N N . LEU A 1 86 ? -4.809 -13.875 -0.463 1 93.19 86 LEU A N 1
ATOM 680 C CA . LEU A 1 86 ? -4.914 -14.336 -1.842 1 93.19 86 LEU A CA 1
ATOM 681 C C . LEU A 1 86 ? -6.027 -13.609 -2.58 1 93.19 86 LEU A C 1
ATOM 683 O O . LEU A 1 86 ? -5.898 -13.305 -3.768 1 93.19 86 LEU A O 1
ATOM 687 N N . GLY A 1 87 ? -7.078 -13.297 -1.915 1 93.75 87 GLY A N 1
ATOM 688 C CA . GLY A 1 87 ? -8.234 -12.641 -2.51 1 93.75 87 GLY A CA 1
ATOM 689 C C . GLY A 1 87 ? -7.996 -11.172 -2.812 1 93.75 87 GLY A C 1
ATOM 690 O O . GLY A 1 87 ? -8.805 -10.531 -3.48 1 93.75 87 GLY A O 1
ATOM 691 N N . ALA A 1 88 ? -6.938 -10.602 -2.338 1 96.25 88 ALA A N 1
ATOM 692 C CA . ALA A 1 88 ? -6.598 -9.211 -2.602 1 96.25 88 ALA A CA 1
ATOM 693 C C . ALA A 1 88 ? -5.355 -9.102 -3.482 1 96.25 88 ALA A C 1
ATOM 695 O O . ALA A 1 88 ? -4.594 -8.141 -3.379 1 96.25 88 ALA A O 1
ATOM 696 N N . MET A 1 89 ? -5.199 -10.062 -4.285 1 96.19 89 MET A N 1
ATOM 697 C CA . MET A 1 89 ? -3.988 -10.203 -5.09 1 96.19 89 MET A CA 1
ATOM 698 C C . MET A 1 89 ? -3.777 -8.977 -5.973 1 96.19 89 MET A C 1
ATOM 700 O O . MET A 1 89 ? -2.641 -8.547 -6.184 1 96.19 89 MET A O 1
ATOM 704 N N . SER A 1 90 ? -4.848 -8.43 -6.492 1 97.25 90 SER A N 1
ATOM 705 C CA . SER A 1 90 ? -4.711 -7.309 -7.418 1 97.25 90 SER A CA 1
ATOM 706 C C . SER A 1 90 ? -4.051 -6.113 -6.742 1 97.25 90 SER A C 1
ATOM 708 O O . SER A 1 90 ? -3.289 -5.379 -7.375 1 97.25 90 SER A O 1
ATOM 710 N N . LEU A 1 91 ? -4.336 -5.93 -5.512 1 97.88 91 LEU A N 1
ATOM 711 C CA . LEU A 1 91 ? -3.729 -4.828 -4.77 1 97.88 91 LEU A CA 1
ATOM 712 C C . LEU A 1 91 ? -2.225 -5.039 -4.629 1 97.88 91 LEU A C 1
ATOM 714 O O . LEU A 1 91 ? -1.439 -4.117 -4.863 1 97.88 91 LEU A O 1
ATOM 718 N N . TYR A 1 92 ? -1.842 -6.215 -4.238 1 97.75 92 TYR A N 1
ATOM 719 C CA . TYR A 1 92 ? -0.431 -6.516 -4.023 1 97.75 92 TYR A CA 1
ATOM 720 C C . TYR A 1 92 ? 0.348 -6.445 -5.332 1 97.75 92 TYR A C 1
ATOM 722 O O . TYR A 1 92 ? 1.521 -6.066 -5.344 1 97.75 92 TYR A O 1
ATOM 730 N N . ILE A 1 93 ? -0.314 -6.828 -6.371 1 96.88 93 ILE A N 1
ATOM 731 C CA . ILE A 1 93 ? 0.317 -6.727 -7.684 1 96.88 93 ILE A CA 1
ATOM 732 C C . ILE A 1 93 ? 0.545 -5.258 -8.031 1 96.88 93 ILE A C 1
ATOM 734 O O . ILE A 1 93 ? 1.604 -4.898 -8.555 1 96.88 93 ILE A O 1
ATOM 738 N N . CYS A 1 94 ? -0.437 -4.434 -7.762 1 98.31 94 CYS A N 1
ATOM 739 C CA . CYS A 1 94 ? -0.281 -3.002 -7.992 1 98.31 94 CYS A CA 1
ATOM 740 C C . CYS A 1 94 ? 0.905 -2.449 -7.211 1 98.31 94 CYS A C 1
ATOM 742 O O . CYS A 1 94 ? 1.727 -1.713 -7.758 1 98.31 94 CYS A O 1
ATOM 744 N N . VAL A 1 95 ? 1.027 -2.84 -6.008 1 98.25 95 VAL A N 1
ATOM 745 C CA . VAL A 1 95 ? 2.105 -2.414 -5.121 1 98.25 95 VAL A CA 1
ATOM 746 C C . VAL A 1 95 ? 3.445 -2.906 -5.664 1 98.25 95 VAL A C 1
ATOM 748 O O . VAL A 1 95 ? 4.402 -2.135 -5.762 1 98.25 95 VAL A O 1
ATOM 751 N N . GLY A 1 96 ? 3.477 -4.176 -6.023 1 97.56 96 GLY A N 1
ATOM 752 C CA . GLY A 1 96 ? 4.707 -4.777 -6.508 1 97.56 96 GLY A CA 1
ATOM 753 C C . GLY A 1 96 ? 5.207 -4.156 -7.801 1 97.56 96 GLY A C 1
ATOM 754 O O . GLY A 1 96 ? 6.391 -3.834 -7.922 1 97.56 96 GLY A O 1
ATOM 755 N N . ILE A 1 97 ? 4.32 -3.979 -8.734 1 97.94 97 ILE A N 1
ATOM 756 C CA . ILE A 1 97 ? 4.719 -3.41 -10.016 1 97.94 97 ILE A CA 1
ATOM 757 C C . ILE A 1 97 ? 5.219 -1.98 -9.812 1 97.94 97 ILE A C 1
ATOM 759 O O . ILE A 1 97 ? 6.227 -1.578 -10.398 1 97.94 97 ILE A O 1
ATOM 763 N N . THR A 1 98 ? 4.52 -1.196 -9.016 1 98.56 98 THR A N 1
ATOM 764 C CA . THR A 1 98 ? 4.965 0.159 -8.703 1 98.56 98 THR A CA 1
ATOM 765 C C . THR A 1 98 ? 6.371 0.148 -8.117 1 98.56 98 THR A C 1
ATOM 767 O O . THR A 1 98 ? 7.223 0.948 -8.516 1 98.56 98 THR A O 1
ATOM 770 N N . TYR A 1 99 ? 6.613 -0.741 -7.238 1 97.38 99 TYR A N 1
ATOM 771 C CA . TYR A 1 99 ? 7.906 -0.854 -6.578 1 97.38 99 TYR A CA 1
ATOM 772 C C . TYR A 1 99 ? 9.008 -1.159 -7.586 1 97.38 99 TYR A C 1
ATOM 774 O O . TYR A 1 99 ? 10.023 -0.458 -7.641 1 97.38 99 TYR A O 1
ATOM 782 N N . TYR A 1 100 ? 8.82 -2.191 -8.359 1 96.44 100 TYR A N 1
ATOM 783 C CA . TYR A 1 100 ? 9.875 -2.656 -9.242 1 96.44 100 TYR A CA 1
ATOM 784 C C . TYR A 1 100 ? 10.117 -1.663 -10.375 1 96.44 100 TYR A C 1
ATOM 786 O O . TYR A 1 100 ? 11.25 -1.499 -10.836 1 96.44 100 TYR A O 1
ATOM 794 N N . LEU A 1 101 ? 9.078 -1.016 -10.828 1 97.56 101 LEU A N 1
ATOM 795 C CA . LEU A 1 101 ? 9.273 0.003 -11.852 1 97.56 101 LEU A CA 1
ATOM 796 C C . LEU A 1 101 ? 10.016 1.208 -11.289 1 97.56 101 LEU A C 1
ATOM 798 O O . LEU A 1 101 ? 10.875 1.784 -11.969 1 97.56 101 LEU A O 1
ATOM 802 N N . CYS A 1 102 ? 9.641 1.643 -10.102 1 97.38 102 CYS A N 1
ATOM 803 C CA . CYS A 1 102 ? 10.375 2.73 -9.461 1 97.38 102 CYS A CA 1
ATOM 804 C C . CYS A 1 102 ? 11.844 2.357 -9.258 1 97.38 102 CYS A C 1
ATOM 806 O O . CYS A 1 102 ? 12.727 3.191 -9.438 1 97.38 102 CYS A O 1
ATOM 808 N N . LYS A 1 103 ? 12.023 1.141 -8.82 1 95.19 103 LYS A N 1
ATOM 809 C CA . LYS A 1 103 ? 13.391 0.656 -8.648 1 95.19 103 LYS A CA 1
ATOM 810 C C . LYS A 1 103 ? 14.164 0.728 -9.961 1 95.19 103 LYS A C 1
ATOM 812 O O . LYS A 1 103 ? 15.336 1.107 -9.969 1 95.19 103 LYS A O 1
ATOM 817 N N . HIS A 1 104 ? 13.523 0.352 -11 1 95.44 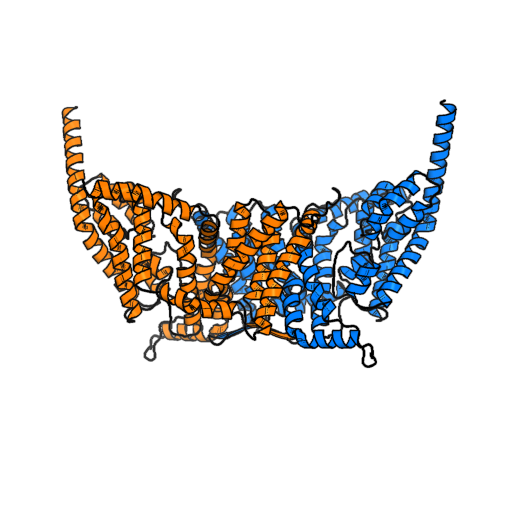104 HIS A N 1
ATOM 818 C CA . HIS A 1 104 ? 14.133 0.417 -12.328 1 95.44 104 HIS A CA 1
ATOM 819 C C . HIS A 1 104 ? 14.57 1.839 -12.656 1 95.44 104 HIS A C 1
ATOM 821 O O . HIS A 1 104 ? 15.664 2.047 -13.195 1 95.44 104 HIS A O 1
ATOM 827 N N . TYR A 1 105 ? 13.789 2.846 -12.32 1 96.06 105 TYR A N 1
ATOM 828 C CA . TYR A 1 105 ? 14.07 4.238 -12.648 1 96.06 105 TYR A CA 1
ATOM 829 C C . TYR A 1 105 ? 14.906 4.898 -11.555 1 96.06 105 TYR A C 1
ATOM 831 O O . TYR A 1 105 ? 15.234 6.082 -11.648 1 96.06 105 TYR A O 1
ATOM 839 N N . HIS A 1 106 ? 15.188 4.203 -10.508 1 94.06 106 HIS A N 1
ATOM 840 C CA . HIS A 1 106 ? 15.906 4.738 -9.359 1 94.06 106 HIS A CA 1
ATOM 841 C C . HIS A 1 106 ? 15.156 5.914 -8.742 1 94.06 106 HIS A C 1
ATOM 843 O O . HIS A 1 106 ? 15.758 6.945 -8.43 1 94.06 106 HIS A O 1
ATOM 849 N N . GLU A 1 107 ? 13.859 5.773 -8.742 1 91.44 107 GLU A N 1
ATOM 850 C CA . GLU A 1 107 ? 12.961 6.754 -8.133 1 91.44 107 GLU A CA 1
ATOM 851 C C . GLU A 1 107 ? 12.523 6.316 -6.742 1 91.44 107 GLU A C 1
ATOM 853 O O . GLU A 1 107 ? 12.469 5.117 -6.449 1 91.44 107 GLU A O 1
ATOM 858 N N . ASP A 1 108 ? 12.312 7.375 -5.902 1 90.19 108 ASP A N 1
ATOM 859 C CA . ASP A 1 108 ? 11.727 7.051 -4.605 1 90.19 108 ASP A CA 1
ATOM 860 C C . ASP A 1 108 ? 10.336 6.441 -4.77 1 90.19 108 ASP A C 1
ATOM 862 O O . ASP A 1 108 ? 9.531 6.918 -5.578 1 90.19 108 ASP A O 1
ATOM 866 N N . PHE A 1 109 ? 10.086 5.445 -3.986 1 91.94 109 PHE A N 1
ATOM 867 C CA . PHE A 1 109 ? 8.945 4.566 -4.223 1 91.94 109 PHE A CA 1
ATOM 868 C C . PHE A 1 109 ? 7.754 4.984 -3.375 1 91.94 109 PHE A C 1
ATOM 870 O O . PHE A 1 109 ? 6.613 4.645 -3.689 1 91.94 109 PHE A O 1
ATOM 877 N N . LEU A 1 110 ? 7.938 5.801 -2.381 1 95.31 110 LEU A N 1
ATOM 878 C CA . LEU A 1 110 ? 6.875 6.012 -1.406 1 95.31 110 LEU A CA 1
ATOM 879 C C . LEU A 1 110 ? 5.715 6.785 -2.025 1 95.31 110 LEU A C 1
ATOM 881 O O . LEU A 1 110 ? 4.57 6.332 -1.984 1 95.31 110 LEU A O 1
ATOM 885 N N . ARG A 1 111 ? 6.035 7.922 -2.656 1 94.69 111 ARG A N 1
ATOM 886 C CA . ARG A 1 111 ? 4.98 8.805 -3.148 1 94.69 111 ARG A CA 1
ATOM 887 C C . ARG A 1 111 ? 4.234 8.164 -4.316 1 94.69 111 ARG A C 1
ATOM 889 O O . ARG A 1 111 ? 3.006 8.062 -4.293 1 94.69 111 ARG A O 1
ATOM 896 N N . PRO A 1 112 ? 4.973 7.621 -5.312 1 96.75 112 PRO A N 1
ATOM 897 C CA . PRO A 1 112 ? 4.25 6.922 -6.379 1 96.75 112 PRO A CA 1
ATOM 898 C C . PRO A 1 112 ? 3.391 5.773 -5.855 1 96.75 112 PRO A C 1
ATOM 900 O O . PRO A 1 112 ? 2.312 5.512 -6.395 1 96.75 112 PRO A O 1
ATOM 903 N N . LEU A 1 113 ? 3.873 5.105 -4.871 1 98 113 LEU A N 1
ATOM 904 C CA . LEU A 1 113 ? 3.111 4.008 -4.285 1 98 113 LEU A CA 1
ATOM 905 C C . LEU A 1 113 ? 1.797 4.508 -3.697 1 98 113 LEU A C 1
ATOM 907 O O . LEU A 1 113 ? 0.745 3.902 -3.91 1 98 113 LEU A O 1
ATOM 911 N N . MET A 1 114 ? 1.846 5.586 -2.973 1 97.94 114 MET A N 1
ATOM 912 C CA . MET A 1 114 ? 0.631 6.133 -2.375 1 97.94 114 MET A CA 1
ATOM 913 C C . MET A 1 114 ? -0.359 6.562 -3.453 1 97.94 114 MET A C 1
ATOM 915 O O . MET A 1 114 ? -1.563 6.336 -3.32 1 97.94 114 MET A O 1
ATOM 919 N N . PHE A 1 115 ? 0.169 7.168 -4.535 1 98.19 115 PHE A N 1
ATOM 920 C CA . PHE A 1 115 ? -0.699 7.574 -5.633 1 98.19 115 PHE A CA 1
ATOM 921 C C . PHE A 1 115 ? -1.302 6.359 -6.328 1 98.19 115 PHE A C 1
ATOM 923 O O . PHE A 1 115 ? -2.469 6.379 -6.727 1 98.19 115 PHE A O 1
ATOM 930 N N . SER A 1 116 ? -0.478 5.305 -6.477 1 98.5 116 SER A N 1
ATOM 931 C CA . SER A 1 116 ? -0.957 4.078 -7.105 1 98.5 116 SER A CA 1
ATOM 932 C C . SER A 1 116 ? -2.053 3.422 -6.273 1 98.5 116 SER A C 1
ATOM 934 O O . SER A 1 116 ? -3.043 2.93 -6.816 1 98.5 116 SER A O 1
ATOM 936 N N . ILE A 1 117 ? -1.907 3.402 -4.977 1 98.31 117 ILE A N 1
ATOM 937 C CA . ILE A 1 117 ? -2.902 2.818 -4.086 1 98.31 117 ILE A CA 1
ATOM 938 C C . ILE A 1 117 ? -4.203 3.609 -4.172 1 98.31 117 ILE A C 1
ATOM 940 O O . ILE A 1 117 ? -5.289 3.027 -4.27 1 98.31 117 ILE A O 1
ATOM 944 N N . ALA A 1 118 ? -4.09 4.93 -4.188 1 98 118 ALA A N 1
ATOM 945 C CA . ALA A 1 118 ? -5.27 5.777 -4.312 1 98 118 ALA A CA 1
ATOM 946 C C . ALA A 1 118 ? -5.996 5.523 -5.633 1 98 118 ALA A C 1
ATOM 948 O O . ALA A 1 118 ? -7.219 5.387 -5.66 1 98 118 ALA A O 1
ATOM 949 N N . GLY A 1 119 ? -5.227 5.523 -6.695 1 98.25 119 GLY A N 1
ATOM 950 C CA . GLY A 1 119 ? -5.816 5.238 -7.992 1 98.25 119 GLY A CA 1
ATOM 951 C C . GLY A 1 119 ? -6.457 3.863 -8.07 1 98.25 119 GLY A C 1
ATOM 952 O O . GLY A 1 119 ? -7.547 3.713 -8.625 1 98.25 119 GLY A O 1
ATOM 953 N N . PHE A 1 120 ? -5.801 2.877 -7.508 1 98.38 120 PHE A N 1
ATOM 954 C CA . PHE A 1 120 ? -6.32 1.515 -7.473 1 98.38 120 PHE A CA 1
ATOM 955 C C . PHE A 1 120 ? -7.66 1.463 -6.75 1 98.38 120 PHE A C 1
ATOM 957 O O . PHE A 1 120 ? -8.625 0.878 -7.254 1 98.38 120 PHE A O 1
ATOM 964 N N . PHE A 1 121 ? -7.727 2.057 -5.586 1 97.75 121 PHE A N 1
ATOM 965 C CA . PHE A 1 121 ? -8.961 2.049 -4.809 1 97.75 121 PHE A CA 1
ATOM 966 C C . PHE A 1 121 ? -10.07 2.785 -5.547 1 97.75 121 PHE A C 1
ATOM 968 O O . PHE A 1 121 ? -11.219 2.336 -5.562 1 97.75 121 PHE A O 1
ATOM 975 N N . MET A 1 122 ? -9.727 3.863 -6.211 1 97 122 MET A N 1
ATOM 976 C CA . MET A 1 122 ? -10.711 4.672 -6.918 1 97 122 MET A CA 1
ATOM 977 C C . MET A 1 122 ? -11.359 3.875 -8.047 1 97 122 MET A C 1
ATOM 979 O O . MET A 1 122 ? -12.555 4.035 -8.32 1 97 122 MET A O 1
ATOM 983 N N . LEU A 1 123 ? -10.555 2.98 -8.586 1 97.69 123 LEU A N 1
ATOM 984 C CA . LEU A 1 123 ? -11.023 2.408 -9.844 1 97.69 123 LEU A CA 1
ATOM 985 C C . LEU A 1 123 ? -11.445 0.955 -9.656 1 97.69 123 LEU A C 1
ATOM 987 O O . LEU A 1 123 ? -12.211 0.419 -10.469 1 97.69 123 LEU A O 1
ATOM 991 N N . VAL A 1 124 ? -10.977 0.3 -8.609 1 96.75 124 VAL A N 1
ATOM 992 C CA . VAL A 1 124 ? -11.203 -1.135 -8.477 1 96.75 124 VAL A CA 1
ATOM 993 C C . VAL A 1 124 ? -12.305 -1.388 -7.441 1 96.75 124 VAL A C 1
ATOM 995 O O . VAL A 1 124 ? -13.07 -2.344 -7.562 1 96.75 124 VAL A O 1
ATOM 998 N N . LEU A 1 125 ? -12.398 -0.574 -6.383 1 95.75 125 LEU A N 1
ATOM 999 C CA . LEU A 1 125 ? -13.43 -0.727 -5.367 1 95.75 125 LEU A CA 1
ATOM 1000 C C . LEU A 1 125 ? -14.719 -0.023 -5.789 1 95.75 125 LEU A C 1
ATOM 1002 O O . LEU A 1 125 ? -14.68 0.922 -6.578 1 95.75 125 LEU A O 1
ATOM 1006 N N . ASN A 1 126 ? -15.789 -0.533 -5.289 1 94.44 126 ASN A N 1
ATOM 1007 C CA . ASN A 1 126 ? -17.094 0.056 -5.578 1 94.44 126 ASN A CA 1
ATOM 1008 C C . ASN A 1 126 ? -17.781 0.553 -4.312 1 94.44 126 ASN A C 1
ATOM 1010 O O . ASN A 1 126 ? -18.203 -0.248 -3.477 1 94.44 126 ASN A O 1
ATOM 1014 N N . PRO A 1 127 ? -17.891 1.855 -4.168 1 94.31 127 PRO A N 1
ATOM 1015 C CA . PRO A 1 127 ? -18.609 2.363 -2.996 1 94.31 127 PRO A CA 1
ATOM 1016 C C . PRO A 1 127 ? -20.109 2.049 -3.035 1 94.31 127 PRO A C 1
ATOM 1018 O O . PRO A 1 127 ? -20.766 2.285 -4.051 1 94.31 127 PRO A O 1
ATOM 1021 N N . ILE A 1 128 ? -20.562 1.439 -1.955 1 91.81 128 ILE A N 1
ATOM 1022 C CA . ILE A 1 128 ? -21.984 1.098 -1.835 1 91.81 128 ILE A CA 1
ATOM 1023 C C . ILE A 1 128 ? -22.703 2.172 -1.026 1 91.81 128 ILE A C 1
ATOM 1025 O O . ILE A 1 128 ? -23.719 2.705 -1.465 1 91.81 128 ILE A O 1
ATOM 1029 N N . LYS A 1 129 ? -22.203 2.455 0.131 1 89.5 129 LYS A N 1
ATOM 1030 C CA . LYS A 1 129 ? -22.719 3.445 1.071 1 89.5 129 LYS A CA 1
ATOM 1031 C C . LYS A 1 129 ? -21.578 4.273 1.676 1 89.5 129 LYS A C 1
ATOM 1033 O O . LYS A 1 129 ? -20.531 3.73 2.041 1 89.5 129 LYS A O 1
ATOM 1038 N N . MET A 1 130 ? -21.828 5.656 1.677 1 87.5 130 MET A N 1
ATOM 1039 C CA . MET A 1 130 ? -20.812 6.539 2.232 1 87.5 130 MET A CA 1
ATOM 1040 C C . MET A 1 130 ? -21.422 7.484 3.266 1 87.5 130 MET A C 1
ATOM 1042 O O . MET A 1 130 ? -21.297 8.703 3.146 1 87.5 130 MET A O 1
ATOM 1046 N N . GLY A 1 131 ? -22.062 7.004 4.285 1 81.31 131 GLY A N 1
ATOM 1047 C CA . GLY A 1 131 ? -22.656 7.816 5.332 1 81.31 131 GLY A CA 1
ATOM 1048 C C . GLY A 1 131 ? -21.953 7.672 6.672 1 81.31 131 GLY A C 1
ATOM 1049 O O . GLY A 1 131 ? -21.031 6.859 6.812 1 81.31 131 GLY A O 1
ATOM 1050 N N . TRP A 1 132 ? -22.312 8.523 7.594 1 80 132 TRP A N 1
ATOM 1051 C CA . TRP A 1 132 ? -21.719 8.492 8.922 1 80 132 TRP A CA 1
ATOM 1052 C C . TRP A 1 132 ? -22 7.168 9.617 1 80 132 TRP A C 1
ATOM 1054 O O . TRP A 1 132 ? -21.156 6.656 10.359 1 80 132 TRP A O 1
ATOM 1064 N N . ASP A 1 133 ? -23.156 6.629 9.273 1 77 133 ASP A N 1
ATOM 1065 C CA . ASP A 1 133 ? -23.594 5.391 9.914 1 77 133 ASP A CA 1
ATOM 1066 C C . ASP A 1 133 ? -22.844 4.188 9.344 1 77 133 ASP A C 1
ATOM 1068 O O . ASP A 1 133 ? -22.922 3.086 9.898 1 77 133 ASP A O 1
ATOM 1072 N N . GLY A 1 134 ? -22.172 4.484 8.25 1 85.38 134 GLY A N 1
ATOM 1073 C CA . GLY A 1 134 ? -21.406 3.391 7.668 1 85.38 134 GLY A CA 1
ATOM 1074 C C . GLY A 1 134 ? -20.844 3.719 6.297 1 85.38 134 GLY A C 1
ATOM 1075 O O . GLY A 1 134 ? -21.5 4.398 5.5 1 85.38 134 GLY A O 1
ATOM 1076 N N . LYS A 1 135 ? -19.625 3.312 6.125 1 93 135 LYS A N 1
ATOM 1077 C CA . LYS A 1 135 ? -19 3.375 4.809 1 93 135 LYS A CA 1
ATOM 1078 C C . LYS A 1 135 ? -18.734 1.976 4.262 1 93 135 LYS A C 1
ATOM 1080 O O . LYS A 1 135 ? -17.703 1.363 4.586 1 93 135 LYS A O 1
ATOM 1085 N N . GLU A 1 136 ? -19.641 1.509 3.441 1 94.38 136 GLU A N 1
ATOM 1086 C CA . GLU A 1 136 ? -19.594 0.148 2.916 1 94.38 136 GLU A CA 1
ATOM 1087 C C . GLU A 1 136 ? -19.094 0.129 1.477 1 94.38 136 GLU A C 1
ATOM 1089 O O . GLU A 1 136 ? -19.531 0.937 0.652 1 94.38 136 GLU A O 1
ATOM 1094 N N . VAL A 1 137 ? -18.203 -0.749 1.224 1 96.19 137 VAL A N 1
ATOM 1095 C CA . VAL A 1 137 ? -17.609 -0.84 -0.101 1 96.19 137 VAL A CA 1
ATOM 1096 C C . VAL A 1 137 ? -17.609 -2.293 -0.572 1 96.19 137 VAL A C 1
ATOM 1098 O O . VAL A 1 137 ? -17.469 -3.215 0.235 1 96.19 137 VAL A O 1
ATOM 1101 N N . ASP A 1 138 ? -17.875 -2.512 -1.843 1 96 138 ASP A N 1
ATOM 1102 C CA . ASP A 1 138 ? -17.734 -3.82 -2.477 1 96 138 ASP A CA 1
ATOM 1103 C C . ASP A 1 138 ? -16.312 -4.07 -2.934 1 96 138 ASP A C 1
ATOM 1105 O O . ASP A 1 138 ? -15.758 -3.303 -3.729 1 96 138 ASP A O 1
ATOM 1109 N N . ILE A 1 139 ? -15.711 -5.156 -2.424 1 95.62 139 ILE A N 1
ATOM 1110 C CA . ILE A 1 139 ? -14.312 -5.438 -2.73 1 95.62 139 ILE A CA 1
ATOM 1111 C C . ILE A 1 139 ? -14.219 -6.711 -3.568 1 95.62 139 ILE A C 1
ATOM 1113 O O . ILE A 1 139 ? -13.203 -7.406 -3.533 1 95.62 139 ILE A O 1
ATOM 1117 N N . SER A 1 140 ? -15.211 -7.066 -4.344 1 93.75 140 SER A N 1
ATOM 1118 C CA . SER A 1 140 ? -15.305 -8.32 -5.086 1 93.75 140 SER A CA 1
ATOM 1119 C C . SER A 1 140 ? -14.211 -8.422 -6.148 1 93.75 140 SER A C 1
ATOM 1121 O O . SER A 1 140 ? -13.75 -9.516 -6.465 1 93.75 140 SER A O 1
ATOM 1123 N N . PHE A 1 141 ? -13.734 -7.258 -6.605 1 94 141 PHE A N 1
ATOM 1124 C CA . PHE A 1 141 ? -12.812 -7.281 -7.734 1 94 141 PHE A CA 1
ATOM 1125 C C . PHE A 1 141 ? -11.375 -7.137 -7.266 1 94 141 PHE A C 1
ATOM 1127 O O . PHE A 1 141 ? -10.469 -6.902 -8.07 1 94 141 PHE A O 1
ATOM 1134 N N . LEU A 1 142 ? -11.172 -7.301 -5.945 1 95.62 142 LEU A N 1
ATOM 1135 C CA . LEU A 1 142 ? -9.805 -7.289 -5.426 1 95.62 142 LEU A CA 1
ATOM 1136 C C . LEU A 1 142 ? -9.055 -8.547 -5.84 1 95.62 142 LEU A C 1
ATOM 1138 O O . LEU A 1 142 ? -7.828 -8.609 -5.73 1 95.62 142 LEU A O 1
ATOM 1142 N N . ASP A 1 143 ? -9.805 -9.578 -6.289 1 94 143 ASP A N 1
ATOM 1143 C CA . ASP A 1 143 ? -9.18 -10.836 -6.676 1 94 143 ASP A CA 1
ATOM 1144 C C . ASP A 1 143 ? -8.586 -10.75 -8.078 1 94 143 ASP A C 1
ATOM 1146 O O . ASP A 1 143 ? -8.219 -9.664 -8.539 1 94 143 ASP A O 1
ATOM 1150 N N . GLY A 1 144 ? -8.383 -11.867 -8.719 1 93.94 144 GLY A N 1
ATOM 1151 C CA . GLY A 1 144 ? -7.715 -11.914 -10.008 1 93.94 144 GLY A CA 1
ATOM 1152 C C . GLY A 1 144 ? -8.383 -11.055 -11.062 1 93.94 144 GLY A C 1
ATOM 1153 O O . GLY A 1 144 ? -7.73 -10.609 -12.016 1 93.94 144 GLY A O 1
ATOM 1154 N N . ARG A 1 145 ? -9.68 -10.727 -10.984 1 94.69 145 ARG A N 1
ATOM 1155 C CA . ARG A 1 145 ? -10.43 -9.945 -11.961 1 94.69 145 ARG A CA 1
ATOM 1156 C C . ARG A 1 145 ? -9.93 -8.508 -12.008 1 94.69 145 ARG A C 1
ATOM 1158 O O . ARG A 1 145 ? -10.164 -7.801 -12.992 1 94.69 145 ARG A O 1
ATOM 1165 N N . GLY A 1 146 ? -9.234 -8.062 -10.922 1 96.38 146 GLY A N 1
ATOM 1166 C CA . GLY A 1 146 ? -8.773 -6.68 -10.859 1 96.38 146 GLY A CA 1
ATOM 1167 C C . GLY A 1 146 ? -7.336 -6.508 -11.312 1 96.38 146 GLY A C 1
ATOM 1168 O O . GLY A 1 146 ? -6.828 -5.387 -11.359 1 96.38 146 GLY A O 1
ATOM 1169 N N . ILE A 1 147 ? -6.66 -7.562 -11.734 1 96.19 147 ILE A N 1
ATOM 1170 C CA . ILE A 1 147 ? -5.219 -7.547 -11.969 1 96.19 147 ILE A CA 1
ATOM 1171 C C . ILE A 1 147 ? -4.902 -6.637 -13.156 1 96.19 147 ILE A C 1
ATOM 1173 O O . ILE A 1 147 ? -3.947 -5.859 -13.102 1 96.19 147 ILE A O 1
ATOM 1177 N N . LEU A 1 148 ? -5.66 -6.719 -14.195 1 95.44 148 LEU A N 1
ATOM 1178 C CA . LEU A 1 148 ? -5.375 -5.922 -15.383 1 95.44 148 LEU A CA 1
ATOM 1179 C C . LEU A 1 148 ? -5.41 -4.434 -15.055 1 95.44 148 LEU A C 1
ATOM 1181 O O . LEU A 1 148 ? -4.539 -3.678 -15.5 1 95.44 148 LEU A O 1
ATOM 1185 N N . LEU A 1 149 ? -6.457 -4.023 -14.375 1 97.06 149 LEU A N 1
ATOM 1186 C CA . LEU A 1 149 ? -6.555 -2.615 -14 1 97.06 149 LEU A CA 1
ATOM 1187 C C . LEU A 1 149 ? -5.434 -2.227 -13.047 1 97.06 149 LEU A C 1
ATOM 1189 O O . LEU A 1 149 ? -4.945 -1.097 -13.086 1 97.06 149 LEU A O 1
ATOM 1193 N N . SER A 1 150 ? -5.035 -3.184 -12.188 1 97.19 150 SER A N 1
ATOM 1194 C CA . SER A 1 150 ? -3.908 -2.949 -11.289 1 97.19 150 SER A CA 1
ATOM 1195 C C . SER A 1 150 ? -2.631 -2.658 -12.062 1 97.19 150 SER A C 1
ATOM 1197 O O . SER A 1 150 ? -1.859 -1.771 -11.695 1 97.19 150 SER A O 1
ATOM 1199 N N . ILE A 1 151 ? -2.412 -3.441 -13.078 1 97.06 151 ILE A N 1
ATOM 1200 C CA . ILE A 1 151 ? -1.239 -3.252 -13.922 1 97.06 151 ILE A CA 1
ATOM 1201 C C . ILE A 1 151 ? -1.298 -1.878 -14.586 1 97.06 151 ILE A C 1
ATOM 1203 O O . ILE A 1 151 ? -0.307 -1.144 -14.594 1 97.06 151 ILE A O 1
ATOM 1207 N N . PHE A 1 152 ? -2.434 -1.518 -15.055 1 97.81 152 PHE A N 1
ATOM 1208 C CA . PHE A 1 152 ? -2.639 -0.226 -15.703 1 97.81 152 PHE A CA 1
ATOM 1209 C C . PHE A 1 152 ? -2.336 0.915 -14.734 1 97.81 152 PHE A C 1
ATOM 1211 O O . PHE A 1 152 ? -1.576 1.828 -15.07 1 97.81 152 PHE A O 1
ATOM 1218 N N . VAL A 1 153 ? -2.9 0.912 -13.562 1 98.56 153 VAL A N 1
ATOM 1219 C CA . VAL A 1 153 ? -2.74 1.976 -12.578 1 98.56 153 VAL A CA 1
ATOM 1220 C C . VAL A 1 153 ? -1.268 2.107 -12.195 1 98.56 153 VAL A C 1
ATOM 1222 O O . VAL A 1 153 ? -0.737 3.217 -12.117 1 98.56 153 VAL A O 1
ATOM 1225 N N . ALA A 1 154 ? -0.631 0.957 -11.93 1 98.62 154 ALA A N 1
ATOM 1226 C CA . ALA A 1 154 ? 0.771 0.97 -11.523 1 98.62 154 ALA A CA 1
ATOM 1227 C C . ALA A 1 154 ? 1.654 1.576 -12.609 1 98.62 154 ALA A C 1
ATOM 1229 O O . ALA A 1 154 ? 2.48 2.449 -12.328 1 98.62 154 ALA A O 1
ATOM 1230 N N . ILE A 1 155 ? 1.448 1.155 -13.852 1 98.38 155 ILE A N 1
ATOM 1231 C CA . ILE A 1 155 ? 2.287 1.608 -14.953 1 98.38 155 ILE A CA 1
ATOM 1232 C C . ILE A 1 155 ? 2.041 3.094 -15.211 1 98.38 155 ILE A C 1
ATOM 1234 O O . ILE A 1 155 ? 2.988 3.875 -15.328 1 98.38 155 ILE A O 1
ATOM 1238 N N . VAL A 1 156 ? 0.813 3.516 -15.25 1 98.44 156 VAL A N 1
ATOM 1239 C CA . VAL A 1 156 ? 0.482 4.914 -15.516 1 98.44 156 VAL A CA 1
ATOM 1240 C C . VAL A 1 156 ? 1.056 5.797 -14.406 1 98.44 156 VAL A C 1
ATOM 1242 O O . VAL A 1 156 ? 1.574 6.883 -14.68 1 98.44 156 VAL A O 1
ATOM 1245 N N . THR A 1 157 ? 0.938 5.371 -13.188 1 98.62 157 THR A N 1
ATOM 1246 C CA . THR A 1 157 ? 1.416 6.152 -12.047 1 98.62 157 THR A CA 1
ATOM 1247 C C . THR A 1 157 ? 2.928 6.352 -12.125 1 98.62 157 THR A C 1
ATOM 1249 O O . THR A 1 157 ? 3.416 7.477 -12.031 1 98.62 157 THR A O 1
ATOM 1252 N N . VAL A 1 158 ? 3.67 5.207 -12.328 1 98.38 158 VAL A N 1
ATOM 1253 C CA . VAL A 1 158 ? 5.125 5.301 -12.266 1 98.38 158 VAL A CA 1
ATOM 1254 C C . VAL A 1 158 ? 5.652 6.016 -13.508 1 98.38 158 VAL A C 1
ATOM 1256 O O . VAL A 1 158 ? 6.52 6.891 -13.406 1 98.38 158 VAL A O 1
ATOM 1259 N N . GLU A 1 159 ? 5.133 5.625 -14.703 1 98.06 159 GLU A N 1
ATOM 1260 C CA . GLU A 1 159 ? 5.574 6.289 -15.922 1 98.06 159 GLU A CA 1
ATOM 1261 C C . GLU A 1 159 ? 5.207 7.77 -15.914 1 98.06 159 GLU A C 1
ATOM 1263 O O . GLU A 1 159 ? 6 8.617 -16.328 1 98.06 159 GLU A O 1
ATOM 1268 N N . GLY A 1 160 ? 4.004 8.086 -15.469 1 97.88 160 GLY A N 1
ATOM 1269 C CA . GLY A 1 160 ? 3.588 9.469 -15.367 1 97.88 160 GLY A CA 1
ATOM 1270 C C . GLY A 1 160 ? 4.398 10.266 -14.359 1 97.88 160 GLY A C 1
ATOM 1271 O O . GLY A 1 160 ? 4.852 11.375 -14.656 1 97.88 160 GLY A O 1
ATOM 1272 N N . TYR A 1 161 ? 4.52 9.75 -13.203 1 96.81 161 TYR A N 1
ATOM 1273 C CA . TYR A 1 161 ? 5.285 10.414 -12.156 1 96.81 161 TYR A CA 1
ATOM 1274 C C . TYR A 1 161 ? 6.727 10.648 -12.594 1 96.81 161 TYR A C 1
ATOM 1276 O O . TYR A 1 161 ? 7.27 11.734 -12.414 1 96.81 161 TYR A O 1
ATOM 1284 N N . HIS A 1 162 ? 7.359 9.578 -13.141 1 96.31 162 HIS A N 1
ATOM 1285 C CA . HIS A 1 162 ? 8.734 9.672 -13.617 1 96.31 162 HIS A CA 1
ATOM 1286 C C . HIS A 1 162 ? 8.883 10.742 -14.688 1 96.31 162 HIS A C 1
ATOM 1288 O O . HIS A 1 162 ? 9.82 11.539 -14.656 1 96.31 162 HIS A O 1
ATOM 1294 N N . TRP A 1 163 ? 7.945 10.703 -15.602 1 96.56 163 TRP A N 1
ATOM 1295 C CA . TRP A 1 163 ? 7.973 11.688 -16.672 1 96.56 163 TRP A CA 1
ATOM 1296 C C . TRP A 1 163 ? 7.848 13.109 -16.125 1 96.56 163 TRP A C 1
ATOM 1298 O O . TRP A 1 163 ? 8.586 14.008 -16.531 1 96.56 163 TRP A O 1
ATOM 1308 N N . MET A 1 164 ? 7.008 13.367 -15.195 1 95.81 164 MET A N 1
ATOM 1309 C CA . MET A 1 164 ? 6.777 14.695 -14.633 1 95.81 164 MET A CA 1
ATOM 1310 C C . MET A 1 164 ? 7.965 15.141 -13.789 1 95.81 164 MET A C 1
ATOM 1312 O O . MET A 1 164 ? 8.312 16.328 -13.773 1 95.81 164 MET A O 1
ATOM 1316 N N . ARG A 1 165 ? 8.477 14.242 -13.086 1 91.69 165 ARG A N 1
ATOM 1317 C CA . ARG A 1 165 ? 9.656 14.57 -12.297 1 91.69 165 ARG A CA 1
ATOM 1318 C C . ARG A 1 165 ? 10.828 14.953 -13.195 1 91.69 165 ARG A C 1
ATOM 1320 O O . ARG A 1 165 ? 11.562 15.898 -12.898 1 91.69 165 ARG A O 1
ATOM 1327 N N . LYS A 1 166 ? 11.062 14.172 -14.227 1 92.19 166 LYS A N 1
ATOM 1328 C CA . LYS A 1 166 ? 12.141 14.445 -15.172 1 92.19 166 LYS A CA 1
ATOM 1329 C C . LYS A 1 166 ? 11.953 15.812 -15.828 1 92.19 166 LYS A C 1
ATOM 1331 O O . LYS A 1 166 ? 12.938 16.516 -16.094 1 92.19 166 LYS A O 1
ATOM 1336 N N . LYS A 1 167 ? 10.773 16.219 -15.984 1 93.12 167 LYS A N 1
ATOM 1337 C CA . LYS A 1 167 ? 10.477 17.484 -16.641 1 93.12 167 LYS A CA 1
ATOM 1338 C C . LYS A 1 167 ? 10.312 18.609 -15.602 1 93.12 167 LYS A C 1
ATOM 1340 O O . LYS A 1 167 ? 10 19.734 -15.961 1 93.12 167 LYS A O 1
ATOM 1345 N N . ASN A 1 168 ? 10.43 18.312 -14.359 1 89.31 168 ASN A N 1
ATOM 1346 C CA . ASN A 1 168 ? 10.336 19.266 -13.258 1 89.31 168 ASN A CA 1
ATOM 1347 C C . ASN A 1 168 ? 8.977 19.969 -13.234 1 89.31 168 ASN A C 1
ATOM 1349 O O . ASN A 1 168 ? 8.906 21.188 -13.078 1 89.31 168 ASN A O 1
ATOM 1353 N N . VAL A 1 169 ? 8.102 19.172 -13.445 1 86.25 169 VAL A N 1
ATOM 1354 C CA . VAL A 1 169 ? 6.742 19.703 -13.438 1 86.25 169 VAL A CA 1
ATOM 1355 C C . VAL A 1 169 ? 6.375 20.156 -12.023 1 86.25 169 VAL A C 1
ATOM 1357 O O . VAL A 1 169 ? 6.297 19.328 -11.109 1 86.25 169 VAL A O 1
ATOM 1360 N N . GLY A 1 170 ? 6.184 21.453 -11.758 1 77.31 170 GLY A N 1
ATOM 1361 C CA . GLY A 1 170 ? 5.684 22 -10.508 1 77.31 170 GLY A CA 1
ATOM 1362 C C . GLY A 1 170 ? 6.723 22.031 -9.406 1 77.31 170 GLY A C 1
ATOM 1363 O O . GLY A 1 170 ? 6.383 22.109 -8.227 1 77.31 170 GLY A O 1
ATOM 1364 N N . ARG A 1 171 ? 7.879 21.906 -9.711 1 77.44 171 ARG A N 1
ATOM 1365 C CA . ARG A 1 171 ? 8.906 21.844 -8.672 1 77.44 171 ARG A CA 1
ATOM 1366 C C . ARG A 1 171 ? 9.133 23.219 -8.039 1 77.44 171 ARG A C 1
ATOM 1368 O O . ARG A 1 171 ? 9.258 24.219 -8.75 1 77.44 171 ARG A O 1
ATOM 1375 N N . ILE A 1 172 ? 8.945 23.141 -6.672 1 71.19 172 ILE A N 1
ATOM 1376 C CA . ILE A 1 172 ? 9.219 24.344 -5.902 1 71.19 172 ILE A CA 1
ATOM 1377 C C . ILE A 1 172 ? 10.484 24.141 -5.062 1 71.19 172 ILE A C 1
ATOM 1379 O O . ILE A 1 172 ? 10.594 23.156 -4.32 1 71.19 172 ILE A O 1
ATOM 1383 N N . THR A 1 173 ? 11.477 24.922 -5.207 1 70.69 173 THR A N 1
ATOM 1384 C CA . THR A 1 173 ? 12.711 24.812 -4.449 1 70.69 173 THR A CA 1
ATOM 1385 C C . THR A 1 173 ? 12.539 25.391 -3.045 1 70.69 173 THR A C 1
ATOM 1387 O O . THR A 1 173 ? 12.07 26.516 -2.883 1 70.69 173 THR A O 1
ATOM 1390 N N . MET A 1 174 ? 12.781 24.531 -2.014 1 69.94 174 MET A N 1
ATOM 1391 C CA . MET A 1 174 ? 12.688 24.969 -0.624 1 69.94 174 MET A CA 1
ATOM 1392 C C . MET A 1 174 ? 14.078 25.266 -0.056 1 69.94 174 MET A C 1
ATOM 1394 O O . MET A 1 174 ? 15.078 24.75 -0.554 1 69.94 174 MET A O 1
ATOM 1398 N N . PRO A 1 175 ? 14.062 26.141 1.031 1 69.06 175 PRO A N 1
ATOM 1399 C CA . PRO A 1 175 ? 15.352 26.422 1.666 1 69.06 175 PRO A CA 1
ATOM 1400 C C . PRO A 1 175 ? 15.984 25.172 2.279 1 69.06 175 PRO A C 1
ATOM 1402 O O . PRO A 1 175 ? 15.281 24.203 2.596 1 69.06 175 PRO A O 1
ATOM 1405 N N . ASP A 1 176 ? 17.297 25.094 2.48 1 70 176 ASP A N 1
ATOM 1406 C CA . ASP A 1 176 ? 18.062 23.953 2.998 1 70 176 ASP A CA 1
ATOM 1407 C C . ASP A 1 176 ? 17.688 23.656 4.445 1 70 176 ASP A C 1
ATOM 1409 O O . ASP A 1 176 ? 17.922 22.547 4.938 1 70 176 ASP A O 1
ATOM 1413 N N . SER A 1 177 ? 17.109 24.625 5.109 1 64.69 177 SER A N 1
ATOM 1414 C CA . SER A 1 177 ? 16.781 24.453 6.52 1 64.69 177 SER A CA 1
ATOM 1415 C C . SER A 1 177 ? 15.547 23.578 6.695 1 64.69 177 SER A C 1
ATOM 1417 O O . SER A 1 177 ? 15.273 23.078 7.793 1 64.69 177 SER A O 1
ATOM 1419 N N . VAL A 1 178 ? 14.922 23.328 5.59 1 66.81 178 VAL A N 1
ATOM 1420 C CA . VAL A 1 178 ? 13.711 22.531 5.629 1 66.81 178 VAL A CA 1
ATOM 1421 C C . VAL A 1 178 ? 14.07 21.047 5.508 1 66.81 178 VAL A C 1
ATOM 1423 O O . VAL A 1 178 ? 14.953 20.672 4.73 1 66.81 178 VAL A O 1
ATOM 1426 N N . PRO A 1 179 ? 13.406 20.25 6.367 1 68.5 179 PRO A N 1
ATOM 1427 C CA . PRO A 1 179 ? 13.664 18.812 6.262 1 68.5 179 PRO A CA 1
ATOM 1428 C C . PRO A 1 179 ? 13.492 18.281 4.84 1 68.5 179 PRO A C 1
ATOM 1430 O O . PRO A 1 179 ? 12.602 18.734 4.109 1 68.5 179 PRO A O 1
ATOM 1433 N N . ALA A 1 180 ? 14.414 17.297 4.441 1 72.75 180 ALA A N 1
ATOM 1434 C CA . ALA A 1 180 ? 14.445 16.734 3.1 1 72.75 180 ALA A CA 1
ATOM 1435 C C . ALA A 1 180 ? 13.102 16.094 2.746 1 72.75 180 ALA A C 1
ATOM 1437 O O . ALA A 1 180 ? 12.641 16.188 1.607 1 72.75 180 ALA A O 1
ATOM 1438 N N . SER A 1 181 ? 12.484 15.477 3.707 1 72.56 181 SER A N 1
ATOM 1439 C CA . SER A 1 181 ? 11.203 14.828 3.461 1 72.56 181 SER A CA 1
ATOM 1440 C C . SER A 1 181 ? 10.141 15.836 3.031 1 72.56 181 SER A C 1
ATOM 1442 O O . SER A 1 181 ? 9.305 15.531 2.18 1 72.56 181 SER A O 1
ATOM 1444 N N . LEU A 1 182 ? 10.211 17 3.6 1 73.38 182 LEU A N 1
ATOM 1445 C CA . LEU A 1 182 ? 9.258 18.047 3.248 1 73.38 182 LEU A CA 1
ATOM 1446 C C . LEU A 1 182 ? 9.531 18.578 1.847 1 73.38 182 LEU A C 1
ATOM 1448 O O . LEU A 1 182 ? 8.602 18.828 1.08 1 73.38 182 LEU A O 1
ATOM 1452 N N . SER A 1 183 ? 10.789 18.734 1.542 1 75.25 183 SER A N 1
ATOM 1453 C CA . SER A 1 183 ? 11.164 19.203 0.214 1 75.25 183 SER A CA 1
ATOM 1454 C C . SER A 1 183 ? 10.68 18.25 -0.871 1 75.25 183 SER A C 1
ATOM 1456 O O . SER A 1 183 ? 10.148 18.688 -1.896 1 75.25 183 SER A O 1
ATOM 1458 N N . GLU A 1 184 ? 10.789 16.953 -0.625 1 79.12 184 GLU A N 1
ATOM 1459 C CA . GLU A 1 184 ? 10.367 15.938 -1.586 1 79.12 184 GLU A CA 1
ATOM 1460 C C . GLU A 1 184 ? 8.844 15.914 -1.721 1 79.12 184 GLU A C 1
ATOM 1462 O O . GLU A 1 184 ? 8.32 15.656 -2.805 1 79.12 184 GLU A O 1
ATOM 1467 N N . THR A 1 185 ? 8.289 16.156 -0.647 1 79 185 THR A N 1
ATOM 1468 C CA . THR A 1 185 ? 6.828 16.156 -0.649 1 79 185 THR A CA 1
ATOM 1469 C C . THR A 1 185 ? 6.293 17.312 -1.5 1 79 185 THR A C 1
ATOM 1471 O O . THR A 1 185 ? 5.359 17.125 -2.281 1 79 185 THR A O 1
ATOM 1474 N N . PHE A 1 186 ? 6.875 18.422 -1.392 1 79.44 186 PHE A N 1
ATOM 1475 C CA . PHE A 1 186 ? 6.434 19.562 -2.184 1 79.44 186 PHE A CA 1
ATOM 1476 C C . PHE A 1 186 ? 6.727 19.344 -3.662 1 79.44 186 PHE A C 1
ATOM 1478 O O . PHE A 1 186 ? 5.961 19.781 -4.523 1 79.44 186 PHE A O 1
ATOM 1485 N N . ALA A 1 187 ? 7.828 18.719 -3.863 1 81.62 187 ALA A N 1
ATOM 1486 C CA . ALA A 1 187 ? 8.164 18.391 -5.246 1 81.62 187 ALA A CA 1
ATOM 1487 C C . ALA A 1 187 ? 7.141 17.438 -5.855 1 81.62 187 ALA A C 1
ATOM 1489 O O . ALA A 1 187 ? 6.887 17.469 -7.059 1 81.62 187 ALA A O 1
ATOM 1490 N N . ALA A 1 188 ? 6.535 16.594 -5.023 1 88.25 188 ALA A N 1
ATOM 1491 C CA . ALA A 1 188 ? 5.602 15.578 -5.488 1 88.25 188 ALA A CA 1
ATOM 1492 C C . ALA A 1 188 ? 4.168 16.094 -5.48 1 88.25 188 ALA A C 1
ATOM 1494 O O . ALA A 1 188 ? 3.25 15.406 -5.934 1 88.25 188 ALA A O 1
ATOM 1495 N N . LEU A 1 189 ? 3.988 17.312 -5.074 1 89.62 189 LEU A N 1
ATOM 1496 C CA . LEU A 1 189 ? 2.646 17.859 -4.871 1 89.62 189 LEU A CA 1
ATOM 1497 C C . LEU A 1 189 ? 1.892 17.938 -6.195 1 89.62 189 LEU A C 1
ATOM 1499 O O . LEU A 1 189 ? 0.824 17.344 -6.344 1 89.62 189 LEU A O 1
ATOM 1503 N N . VAL A 1 190 ? 2.467 18.562 -7.16 1 91.88 190 VAL A N 1
ATOM 1504 C CA . VAL A 1 190 ? 1.78 18.797 -8.422 1 91.88 190 VAL A CA 1
ATOM 1505 C C . VAL A 1 190 ? 1.623 17.484 -9.18 1 91.88 190 VAL A C 1
ATOM 1507 O O . VAL A 1 190 ? 0.524 17.141 -9.625 1 91.88 190 VAL A O 1
ATOM 1510 N N . PRO A 1 191 ? 2.707 16.672 -9.281 1 94 191 PRO A N 1
ATOM 1511 C CA . PRO A 1 191 ? 2.543 15.375 -9.93 1 94 191 PRO A CA 1
ATOM 1512 C C . PRO A 1 191 ? 1.461 14.516 -9.273 1 94 191 PRO A C 1
ATOM 1514 O O . PRO A 1 191 ? 0.691 13.852 -9.961 1 94 191 PRO A O 1
ATOM 1517 N N . GLY A 1 192 ? 1.438 14.539 -7.965 1 95.19 192 GLY A N 1
ATOM 1518 C CA . GLY A 1 192 ? 0.432 13.781 -7.238 1 95.19 192 GLY A CA 1
ATOM 1519 C C . GLY A 1 192 ? -0.985 14.227 -7.535 1 95.19 192 GLY A C 1
ATOM 1520 O O . GLY A 1 192 ? -1.868 13.406 -7.773 1 95.19 192 GLY A O 1
ATOM 1521 N N . ILE A 1 193 ? -1.159 15.531 -7.582 1 94.69 193 ILE A N 1
ATOM 1522 C CA . ILE A 1 193 ? -2.48 16.094 -7.852 1 94.69 193 ILE A CA 1
ATOM 1523 C C . ILE A 1 193 ? -2.916 15.734 -9.266 1 94.69 193 ILE A C 1
ATOM 1525 O O . ILE A 1 193 ? -4.078 15.391 -9.5 1 94.69 193 ILE A O 1
ATOM 1529 N N . ILE A 1 194 ? -2.029 15.781 -10.172 1 96.81 194 ILE A N 1
ATOM 1530 C CA . ILE A 1 194 ? -2.344 15.477 -11.562 1 96.81 194 ILE A CA 1
ATOM 1531 C C . ILE A 1 194 ? -2.742 14.008 -11.688 1 96.81 194 ILE A C 1
ATOM 1533 O O . ILE A 1 194 ? -3.74 13.68 -12.336 1 96.81 194 ILE A O 1
ATOM 1537 N N . LEU A 1 195 ? -1.981 13.117 -11.078 1 98 195 LEU A N 1
ATOM 1538 C CA . LEU A 1 195 ? -2.271 11.695 -11.148 1 98 195 LEU A CA 1
ATOM 1539 C C . LEU A 1 195 ? -3.605 11.375 -10.484 1 98 195 LEU A C 1
ATOM 1541 O O . LEU A 1 195 ? -4.414 10.625 -11.031 1 98 195 LEU A O 1
ATOM 1545 N N . MET A 1 196 ? -3.82 11.953 -9.312 1 97.62 196 MET A N 1
ATOM 1546 C CA . MET A 1 196 ? -5.07 11.703 -8.602 1 97.62 196 MET A CA 1
ATOM 1547 C C . MET A 1 196 ? -6.262 12.258 -9.375 1 97.62 196 MET A C 1
ATOM 1549 O O . MET A 1 196 ? -7.34 11.664 -9.375 1 97.62 196 MET A O 1
ATOM 1553 N N . THR A 1 197 ? -6.035 13.398 -10.008 1 97.94 197 THR A N 1
ATOM 1554 C CA . THR A 1 197 ? -7.078 13.961 -10.859 1 97.94 197 THR A CA 1
ATOM 1555 C C . THR A 1 197 ? -7.387 13.039 -12.031 1 97.94 197 THR A C 1
ATOM 1557 O O . THR A 1 197 ? -8.555 12.812 -12.367 1 97.94 197 THR A O 1
ATOM 1560 N N . PHE A 1 198 ? -6.371 12.523 -12.641 1 98.38 198 PHE A N 1
ATOM 1561 C CA . PHE A 1 198 ? -6.527 11.602 -13.758 1 98.38 198 PHE A CA 1
ATOM 1562 C C . PHE A 1 198 ? -7.383 10.406 -13.367 1 98.38 198 PHE A C 1
ATOM 1564 O O . PHE A 1 198 ? -8.344 10.062 -14.062 1 98.38 198 PHE A O 1
ATOM 1571 N N . PHE A 1 199 ? -7.082 9.75 -12.25 1 98.44 199 PHE A N 1
ATOM 1572 C CA . PHE A 1 199 ? -7.832 8.578 -11.797 1 98.44 199 PHE A CA 1
ATOM 1573 C C . PHE A 1 199 ? -9.242 8.977 -11.383 1 98.44 199 PHE A C 1
ATOM 1575 O O . PHE A 1 199 ? -10.195 8.219 -11.594 1 98.44 199 PHE A O 1
ATOM 1582 N N . SER A 1 200 ? -9.391 10.195 -10.789 1 98.06 200 SER A N 1
ATOM 1583 C CA . SER A 1 200 ? -10.711 10.68 -10.406 1 98.06 200 SER A CA 1
ATOM 1584 C C . SER A 1 200 ? -11.602 10.883 -11.625 1 98.06 200 SER A C 1
ATOM 1586 O O . SER A 1 200 ? -12.789 10.562 -11.594 1 98.06 200 SER A O 1
ATOM 1588 N N . ILE A 1 201 ? -11.008 11.406 -12.664 1 98.19 201 ILE A N 1
ATOM 1589 C CA . ILE A 1 201 ? -11.766 11.633 -13.891 1 98.19 201 ILE A CA 1
ATOM 1590 C C . ILE A 1 201 ? -12.25 10.297 -14.461 1 98.19 201 ILE A C 1
ATOM 1592 O O . ILE A 1 201 ? -13.398 10.18 -14.875 1 98.19 201 ILE A O 1
ATOM 1596 N N . ILE A 1 202 ? -11.414 9.297 -14.461 1 98.19 202 ILE A N 1
ATOM 1597 C CA . ILE A 1 202 ? -11.797 7.977 -14.938 1 98.19 202 ILE A CA 1
ATOM 1598 C C . ILE A 1 202 ? -12.945 7.438 -14.086 1 98.19 202 ILE A C 1
ATOM 1600 O O . ILE A 1 202 ? -13.93 6.918 -14.617 1 98.19 202 ILE A O 1
ATOM 1604 N N . PHE A 1 203 ? -12.883 7.562 -12.805 1 97.81 203 PHE A N 1
ATOM 1605 C CA . PHE A 1 203 ? -13.938 7.109 -11.906 1 97.81 203 PHE A CA 1
ATOM 1606 C C . PHE A 1 203 ? -15.25 7.824 -12.211 1 97.81 203 PHE A C 1
ATOM 1608 O O . PHE A 1 203 ? -16.297 7.188 -12.305 1 97.81 203 PHE A O 1
ATOM 1615 N N . ILE A 1 204 ? -15.141 9.156 -12.328 1 97.19 204 ILE A N 1
ATOM 1616 C CA . ILE A 1 204 ? -16.312 9.984 -12.555 1 97.19 204 ILE A CA 1
ATOM 1617 C C . ILE A 1 204 ? -17 9.562 -13.859 1 97.19 204 ILE A C 1
ATOM 1619 O O . ILE A 1 204 ? -18.219 9.398 -13.914 1 97.19 204 ILE A O 1
ATOM 1623 N N . ILE A 1 205 ? -16.203 9.336 -14.883 1 97.38 205 ILE A N 1
ATOM 1624 C CA . ILE A 1 205 ? -16.734 8.969 -16.188 1 97.38 205 ILE A CA 1
ATOM 1625 C C . ILE A 1 205 ? -17.516 7.664 -16.078 1 97.38 205 ILE A C 1
ATOM 1627 O O . ILE A 1 205 ? -18.672 7.586 -16.516 1 97.38 205 ILE A O 1
ATOM 1631 N N . PHE A 1 206 ? -17.031 6.676 -15.43 1 96.69 206 PHE A N 1
ATOM 1632 C CA . PHE A 1 206 ? -17.672 5.371 -15.375 1 96.69 206 PHE A CA 1
ATOM 1633 C C . PHE A 1 206 ? -18.828 5.375 -14.375 1 96.69 206 PHE A C 1
ATOM 1635 O O . PHE A 1 206 ? -19.828 4.676 -14.57 1 96.69 206 PHE A O 1
ATOM 1642 N N . ASN A 1 207 ? -18.672 6.16 -13.344 1 93.75 207 ASN A N 1
ATOM 1643 C CA . ASN A 1 207 ? -19.797 6.305 -12.422 1 93.75 207 ASN A CA 1
ATOM 1644 C C . ASN A 1 207 ? -21 6.938 -13.102 1 93.75 207 ASN A C 1
ATOM 1646 O O . ASN A 1 207 ? -22.141 6.527 -12.867 1 93.75 207 ASN A O 1
ATOM 1650 N N . LEU A 1 208 ? -20.734 7.969 -13.898 1 94.12 208 LEU A N 1
ATOM 1651 C CA . LEU A 1 208 ? -21.812 8.648 -14.609 1 94.12 208 LEU A CA 1
ATOM 1652 C C . LEU A 1 208 ? -22.453 7.715 -15.633 1 94.12 208 LEU A C 1
ATOM 1654 O O . LEU A 1 208 ? -23.609 7.91 -16.016 1 94.12 208 LEU A O 1
ATOM 1658 N N . LEU A 1 209 ? -21.734 6.664 -16.016 1 94.5 209 LEU A N 1
ATOM 1659 C CA . LEU A 1 209 ? -22.266 5.66 -16.938 1 94.5 209 LEU A CA 1
ATOM 1660 C C . LEU A 1 209 ? -22.922 4.508 -16.172 1 94.5 209 LEU A C 1
ATOM 1662 O O . LEU A 1 209 ? -23.219 3.467 -16.766 1 94.5 209 LEU A O 1
ATOM 1666 N N . ASP A 1 210 ? -23.047 4.617 -14.867 1 93.12 210 ASP A N 1
ATOM 1667 C CA . ASP A 1 210 ? -23.703 3.664 -13.977 1 93.12 210 ASP A CA 1
ATOM 1668 C C . ASP A 1 210 ? -22.953 2.328 -13.961 1 93.12 210 ASP A C 1
ATOM 1670 O O . ASP A 1 210 ? -23.578 1.267 -14.008 1 93.12 210 ASP A O 1
ATOM 1674 N N . THR A 1 211 ? -21.656 2.422 -14.102 1 94.25 211 THR A N 1
ATOM 1675 C CA . THR A 1 211 ? -20.781 1.26 -13.992 1 94.25 211 THR A CA 1
ATOM 1676 C C . THR A 1 211 ? -19.469 1.636 -13.312 1 94.25 211 THR A C 1
ATOM 1678 O O . THR A 1 211 ? -19.344 2.73 -12.758 1 94.25 211 THR A O 1
ATOM 1681 N N . THR A 1 212 ? -18.641 0.676 -13.094 1 94.38 212 THR A N 1
ATOM 1682 C CA . THR A 1 212 ? -17.297 0.928 -12.578 1 94.38 212 THR A CA 1
ATOM 1683 C C . THR A 1 212 ? -16.234 0.617 -13.641 1 94.38 212 THR A C 1
ATOM 1685 O O . THR A 1 212 ? -16.5 -0.148 -14.578 1 94.38 212 THR A O 1
ATOM 1688 N N . ALA A 1 213 ? -15.094 1.254 -13.516 1 95.5 213 ALA A N 1
ATOM 1689 C CA . ALA A 1 213 ? -14 1.017 -14.461 1 95.5 213 ALA A CA 1
ATOM 1690 C C . ALA A 1 213 ? -13.633 -0.464 -14.508 1 95.5 213 ALA A C 1
ATOM 1692 O O . ALA A 1 213 ? -13.391 -1.014 -15.586 1 95.5 213 ALA A O 1
ATOM 1693 N N . ILE A 1 214 ? -13.594 -1.086 -13.422 1 95.38 214 ILE A N 1
ATOM 1694 C CA . ILE A 1 214 ? -13.164 -2.479 -13.328 1 95.38 214 ILE A CA 1
ATOM 1695 C C . ILE A 1 214 ? -14.211 -3.383 -13.977 1 95.38 214 ILE A C 1
ATOM 1697 O O . ILE A 1 214 ? -13.875 -4.332 -14.68 1 95.38 214 ILE A O 1
ATOM 1701 N N . GLN A 1 215 ? -15.477 -3.141 -13.656 1 93.44 215 GLN A N 1
ATOM 1702 C CA . GLN A 1 215 ? -16.531 -3.949 -14.25 1 93.44 215 GLN A CA 1
ATOM 1703 C C . GLN A 1 215 ? -16.562 -3.811 -15.766 1 93.44 215 GLN A C 1
ATOM 1705 O O . GLN A 1 215 ? -16.719 -4.801 -16.484 1 93.44 215 GLN A O 1
ATOM 1710 N N . PHE A 1 216 ? -16.422 -2.57 -16.188 1 94.81 216 PHE A N 1
ATOM 1711 C CA . PHE A 1 216 ? -16.375 -2.312 -17.625 1 94.81 216 PHE A CA 1
ATOM 1712 C C . PHE A 1 216 ? -15.211 -3.051 -18.266 1 94.81 216 PHE A C 1
ATOM 1714 O O . PHE A 1 216 ? -15.383 -3.738 -19.281 1 94.81 216 PHE A O 1
ATOM 1721 N N . LEU A 1 217 ? -14.062 -2.932 -17.688 1 94.19 217 LEU A N 1
ATOM 1722 C CA . LEU A 1 217 ? -12.859 -3.549 -18.234 1 94.19 217 LEU A CA 1
ATOM 1723 C C . LEU A 1 217 ? -12.977 -5.07 -18.234 1 94.19 217 LEU A C 1
ATOM 1725 O O . LEU A 1 217 ? -12.625 -5.727 -19.219 1 94.19 217 LEU A O 1
ATOM 1729 N N . TYR A 1 218 ? -13.383 -5.613 -17.156 1 90.19 218 TYR A N 1
ATOM 1730 C CA . TYR A 1 218 ? -13.508 -7.062 -17.031 1 90.19 218 TYR A CA 1
ATOM 1731 C C . TYR A 1 218 ? -14.484 -7.625 -18.047 1 90.19 218 TYR A C 1
ATOM 1733 O O . TYR A 1 218 ? -14.219 -8.664 -18.656 1 90.19 218 TYR A O 1
ATOM 1741 N N . GLU A 1 219 ? -15.625 -6.957 -18.219 1 91.81 219 GLU A N 1
ATOM 1742 C CA . GLU A 1 219 ? -16.625 -7.41 -19.188 1 91.81 219 GLU A CA 1
ATOM 1743 C C . GLU A 1 219 ? -16.094 -7.324 -20.609 1 91.81 219 GLU A C 1
ATOM 1745 O O . GLU A 1 219 ? -16.328 -8.219 -21.422 1 91.81 219 GLU A O 1
ATOM 1750 N N . LYS A 1 220 ? -15.43 -6.293 -20.891 1 92.81 220 LYS A N 1
ATOM 1751 C CA . LYS A 1 220 ? -14.906 -6.109 -22.234 1 92.81 220 LYS A CA 1
ATOM 1752 C C . LYS A 1 220 ? -13.781 -7.105 -22.531 1 92.81 220 LYS A C 1
ATOM 1754 O O . LYS A 1 220 ? -13.586 -7.5 -23.688 1 92.81 220 LYS A O 1
ATOM 1759 N N . MET A 1 221 ? -13.055 -7.504 -21.516 1 92.94 221 MET A N 1
ATOM 1760 C CA . MET A 1 221 ? -11.898 -8.375 -21.719 1 92.94 221 MET A CA 1
ATOM 1761 C C . MET A 1 221 ? -12.273 -9.836 -21.516 1 92.94 221 MET A C 1
ATOM 1763 O O . MET A 1 221 ? -11.43 -10.727 -21.656 1 92.94 221 MET A O 1
ATOM 1767 N N . ALA A 1 222 ? -13.5 -10.078 -21.25 1 89.44 222 ALA A N 1
ATOM 1768 C CA . ALA A 1 222 ? -13.984 -11.414 -20.938 1 89.44 222 ALA A CA 1
ATOM 1769 C C . ALA A 1 222 ? -13.602 -12.406 -22.031 1 89.44 222 ALA A C 1
ATOM 1771 O O . ALA A 1 222 ? -13.125 -13.508 -21.75 1 89.44 222 ALA A O 1
ATOM 1772 N N . PRO A 1 223 ? -13.734 -12.039 -23.312 1 90.12 223 PRO A N 1
ATOM 1773 C CA . PRO A 1 223 ? -13.344 -12.984 -24.359 1 90.12 223 PRO A CA 1
ATOM 1774 C C . PRO A 1 223 ? -11.844 -13.297 -24.344 1 90.12 223 PRO A C 1
ATOM 1776 O O . PRO A 1 223 ? -11.445 -14.438 -24.594 1 90.12 223 PRO A O 1
ATOM 1779 N N . SER A 1 224 ? -11.109 -12.367 -24.031 1 90.62 224 SER A N 1
ATOM 1780 C CA . SER A 1 224 ? -9.664 -12.562 -23.953 1 90.62 224 SER A CA 1
ATOM 1781 C C . SER A 1 224 ? -9.289 -13.461 -22.766 1 90.62 224 SER A C 1
ATOM 1783 O O . SER A 1 224 ? -8.375 -14.273 -22.875 1 90.62 224 SER A O 1
ATOM 1785 N N . PHE A 1 225 ? -9.992 -13.281 -21.734 1 90.44 225 PHE A N 1
ATOM 1786 C CA . PHE A 1 225 ? -9.734 -14.109 -20.562 1 90.44 225 PHE A CA 1
ATOM 1787 C C . PHE A 1 225 ? -10.086 -15.57 -20.844 1 90.44 225 PHE A C 1
ATOM 1789 O O . PHE A 1 225 ? -9.367 -16.484 -20.438 1 90.44 225 PHE A O 1
ATOM 1796 N N . LYS A 1 226 ? -11.125 -15.742 -21.531 1 90.88 226 LYS A N 1
ATOM 1797 C CA . LYS A 1 226 ? -11.531 -17.094 -21.906 1 90.88 226 LYS A CA 1
ATOM 1798 C C . LYS A 1 226 ? -10.523 -17.719 -22.875 1 90.88 226 LYS A C 1
ATOM 1800 O O . LYS A 1 226 ? -10.219 -18.906 -22.766 1 90.88 226 LYS A O 1
ATOM 1805 N N . ALA A 1 227 ? -10.047 -16.922 -23.719 1 93 227 ALA A N 1
ATOM 1806 C CA . ALA A 1 227 ? -9.055 -17.406 -24.672 1 93 227 ALA A CA 1
ATOM 1807 C C . ALA A 1 227 ? -7.754 -17.781 -23.969 1 93 227 ALA A C 1
ATOM 1809 O O . ALA A 1 227 ? -7.086 -18.75 -24.359 1 93 227 ALA A O 1
ATOM 1810 N N . ALA A 1 228 ? -7.461 -17.062 -22.953 1 93.69 228 ALA A N 1
ATOM 1811 C CA . ALA A 1 228 ? -6.219 -17.281 -22.219 1 93.69 228 ALA A CA 1
ATOM 1812 C C . ALA A 1 228 ? -6.324 -18.516 -21.328 1 93.69 228 ALA A C 1
ATOM 1814 O O . ALA A 1 228 ? -5.309 -19.062 -20.891 1 93.69 228 ALA A O 1
ATOM 1815 N N . ASP A 1 229 ? -7.504 -18.891 -21.031 1 96.44 229 ASP A N 1
ATOM 1816 C CA . ASP A 1 229 ? -7.754 -20.125 -20.297 1 96.44 229 ASP A CA 1
ATOM 1817 C C . ASP A 1 229 ? -8.32 -21.219 -21.203 1 96.44 229 ASP A C 1
ATOM 1819 O O . ASP A 1 229 ? -9.445 -21.688 -21 1 96.44 229 ASP A O 1
ATOM 1823 N N . SER A 1 230 ? -7.605 -21.547 -22.25 1 97.44 230 SER A N 1
ATOM 1824 C CA . SER A 1 230 ? -8.008 -22.547 -23.234 1 97.44 230 SER A CA 1
ATOM 1825 C C . SER A 1 230 ? -6.898 -23.547 -23.5 1 97.44 230 SER A C 1
ATOM 1827 O O . SER A 1 230 ? -5.734 -23.297 -23.188 1 97.44 230 SER A O 1
ATOM 1829 N N . LEU A 1 231 ? -7.336 -24.688 -23.969 1 98.06 231 LEU A N 1
ATOM 1830 C CA . LEU A 1 231 ? -6.375 -25.766 -24.234 1 98.06 231 LEU A CA 1
ATOM 1831 C C . LEU A 1 231 ? -5.344 -25.328 -25.266 1 98.06 231 LEU A C 1
ATOM 1833 O O . LEU A 1 231 ? -4.145 -25.531 -25.078 1 98.06 231 LEU A O 1
ATOM 1837 N N . PRO A 1 232 ? -5.73 -24.656 -26.375 1 97.88 232 PRO A N 1
ATOM 1838 C CA . PRO A 1 232 ? -4.727 -24.219 -27.344 1 97.88 232 PRO A CA 1
ATOM 1839 C C . PRO A 1 232 ? -3.719 -23.234 -26.734 1 97.88 232 PRO A C 1
ATOM 1841 O O . PRO A 1 232 ? -2.521 -23.328 -27.016 1 97.88 232 PRO A O 1
ATOM 1844 N N . PHE A 1 233 ? -4.223 -22.328 -25.984 1 97.5 233 PHE A N 1
ATOM 1845 C CA . PHE A 1 233 ? -3.318 -21.391 -25.344 1 97.5 233 PHE A CA 1
ATOM 1846 C C . PHE A 1 233 ? -2.377 -22.109 -24.375 1 97.5 233 PHE A C 1
ATOM 1848 O O . PHE A 1 233 ? -1.194 -21.766 -24.297 1 97.5 233 PHE A O 1
ATOM 1855 N N . THR A 1 234 ? -2.938 -23.016 -23.641 1 97.94 234 THR A N 1
ATOM 1856 C CA . THR A 1 234 ? -2.129 -23.797 -22.719 1 97.94 234 THR A CA 1
ATOM 1857 C C . THR A 1 234 ? -1.007 -24.516 -23.453 1 97.94 234 THR A C 1
ATOM 1859 O O . THR A 1 234 ? 0.154 -24.469 -23.047 1 97.94 234 THR A O 1
ATOM 1862 N N . ILE A 1 235 ? -1.339 -25.156 -24.516 1 98.19 235 ILE A N 1
ATOM 1863 C CA . ILE A 1 235 ? -0.369 -25.891 -25.312 1 98.19 235 ILE A CA 1
ATOM 1864 C C . ILE A 1 235 ? 0.702 -24.938 -25.828 1 98.19 235 ILE A C 1
ATOM 1866 O O . ILE A 1 235 ? 1.898 -25.203 -25.719 1 98.19 235 ILE A O 1
ATOM 1870 N N . LEU A 1 236 ? 0.259 -23.844 -26.344 1 97.25 236 LEU A N 1
ATOM 1871 C CA . LEU A 1 236 ? 1.182 -22.859 -26.906 1 97.25 236 LEU A CA 1
ATOM 1872 C C . LEU A 1 236 ? 2.107 -22.312 -25.828 1 97.25 236 LEU A C 1
ATOM 1874 O O . LEU A 1 236 ? 3.305 -22.125 -26.062 1 97.25 236 LEU A O 1
ATOM 1878 N N . SER A 1 237 ? 1.545 -21.984 -24.719 1 96.44 237 SER A N 1
ATOM 1879 C CA . SER A 1 237 ? 2.326 -21.422 -23.625 1 96.44 237 SER A CA 1
ATOM 1880 C C . SER A 1 237 ? 3.408 -22.391 -23.156 1 96.44 237 SER A C 1
ATOM 1882 O O . SER A 1 237 ? 4.566 -22 -22.984 1 96.44 237 SER A O 1
ATOM 1884 N N . ILE A 1 238 ? 3.035 -23.672 -22.969 1 97.81 238 ILE A N 1
ATOM 1885 C CA . ILE A 1 238 ? 3.994 -24.672 -22.516 1 97.81 238 ILE A CA 1
ATOM 1886 C C . ILE A 1 238 ? 5.082 -24.859 -23.578 1 97.81 238 ILE A C 1
ATOM 1888 O O . ILE A 1 238 ? 6.27 -24.906 -23.25 1 97.81 238 ILE A O 1
ATOM 1892 N N . PHE A 1 239 ? 4.648 -24.891 -24.781 1 97 239 PHE A N 1
ATOM 1893 C CA . PHE A 1 239 ? 5.582 -25.062 -25.891 1 97 239 PHE A CA 1
ATOM 1894 C C . PHE A 1 239 ? 6.598 -23.938 -25.922 1 97 239 PHE A C 1
ATOM 1896 O O . PHE A 1 239 ? 7.801 -24.172 -26.016 1 97 239 PHE A O 1
ATOM 1903 N N . LEU A 1 240 ? 6.113 -22.734 -25.828 1 94.56 240 LEU A N 1
ATOM 1904 C CA . LEU A 1 240 ? 6.984 -21.578 -25.953 1 94.56 240 LEU A CA 1
ATOM 1905 C C . LEU A 1 240 ? 7.953 -21.484 -24.766 1 94.56 240 LEU A C 1
ATOM 1907 O O . LEU A 1 240 ? 9.133 -21.172 -24.953 1 94.56 240 LEU A O 1
ATOM 1911 N N . VAL A 1 241 ? 7.465 -21.719 -23.578 1 95.12 241 VAL A N 1
ATOM 1912 C CA . VAL A 1 241 ? 8.312 -21.656 -22.391 1 95.12 241 VAL A CA 1
ATOM 1913 C C . VAL A 1 241 ? 9.453 -22.656 -22.531 1 95.12 241 VAL A C 1
ATOM 1915 O O . VAL A 1 241 ? 10.617 -22.328 -22.281 1 95.12 241 VAL A O 1
ATOM 1918 N N . HIS A 1 242 ? 9.203 -23.875 -22.953 1 96.12 242 HIS A N 1
ATOM 1919 C CA . HIS A 1 242 ? 10.219 -24.922 -23.031 1 96.12 242 HIS A CA 1
ATOM 1920 C C . HIS A 1 242 ? 11.109 -24.734 -24.25 1 96.12 242 HIS A C 1
ATOM 1922 O O . HIS A 1 242 ? 12.297 -25.062 -24.219 1 96.12 242 HIS A O 1
ATOM 1928 N N . LEU A 1 243 ? 10.492 -24.125 -25.281 1 93.5 243 LEU A N 1
ATOM 1929 C CA . LEU A 1 243 ? 11.328 -23.766 -26.422 1 93.5 243 LEU A CA 1
ATOM 1930 C C . LEU A 1 243 ? 12.383 -22.734 -26.016 1 93.5 243 LEU A C 1
ATOM 1932 O O . LEU A 1 243 ? 13.555 -22.859 -26.391 1 93.5 243 LEU A O 1
ATOM 1936 N N . PHE A 1 244 ? 11.969 -21.781 -25.281 1 91.94 244 PHE A N 1
ATOM 1937 C CA . PHE A 1 244 ? 12.906 -20.766 -24.812 1 91.94 244 PHE A CA 1
ATOM 1938 C C . PHE A 1 244 ? 13.977 -21.391 -23.906 1 91.94 244 PHE A C 1
ATOM 1940 O O . PHE A 1 244 ? 15.164 -21.094 -24.062 1 91.94 244 PHE A O 1
ATOM 1947 N N . TRP A 1 245 ? 13.5 -22.219 -23.078 1 90.5 245 TRP A N 1
ATOM 1948 C CA . TRP A 1 245 ? 14.445 -22.875 -22.188 1 90.5 245 TRP A CA 1
ATOM 1949 C C . TRP A 1 245 ? 15.445 -23.719 -22.984 1 90.5 245 TRP A C 1
ATOM 1951 O O . TRP A 1 245 ? 16.625 -23.812 -22.609 1 90.5 245 TRP A O 1
ATOM 1961 N N . PHE A 1 246 ? 14.984 -24.312 -23.969 1 92.12 246 PHE A N 1
ATOM 1962 C CA . PHE A 1 246 ? 15.859 -25.156 -24.797 1 92.12 246 PHE A CA 1
ATOM 1963 C C . PHE A 1 246 ? 17 -24.328 -25.391 1 92.12 246 PHE A C 1
ATOM 1965 O O . PHE A 1 246 ? 18.109 -24.812 -25.531 1 92.12 246 PHE A O 1
ATOM 1972 N N . PHE A 1 247 ? 16.75 -23.109 -25.562 1 88.38 247 PHE A N 1
ATOM 1973 C CA . PHE A 1 247 ? 17.766 -22.25 -26.141 1 88.38 247 PHE A CA 1
ATOM 1974 C C . PHE A 1 247 ? 18.438 -21.391 -25.078 1 88.38 247 PHE A C 1
ATOM 1976 O O . PHE A 1 247 ? 19.062 -20.375 -25.391 1 88.38 247 PHE A O 1
ATOM 1983 N N . GLY A 1 248 ? 18.141 -21.703 -23.906 1 84.88 248 GLY A N 1
ATOM 1984 C CA . GLY A 1 248 ? 18.922 -21.125 -22.828 1 84.88 248 GLY A CA 1
ATOM 1985 C C . GLY A 1 248 ? 18.219 -19.953 -22.156 1 84.88 248 GLY A C 1
ATOM 1986 O O . GLY A 1 248 ? 18.812 -19.281 -21.312 1 84.88 248 GLY A O 1
ATOM 1987 N N . VAL A 1 249 ? 16.969 -19.75 -22.484 1 85.62 249 VAL A N 1
ATOM 1988 C CA . VAL A 1 249 ? 16.234 -18.656 -21.844 1 85.62 249 VAL A CA 1
ATOM 1989 C C . VAL A 1 249 ? 15.289 -19.219 -20.781 1 85.62 249 VAL A C 1
ATOM 1991 O O . VAL A 1 249 ? 14.398 -20.016 -21.078 1 85.62 249 VAL A O 1
ATOM 1994 N N . HIS A 1 250 ? 15.578 -18.797 -19.578 1 83.5 250 HIS A N 1
ATOM 1995 C CA . HIS A 1 250 ? 14.844 -19.281 -18.406 1 83.5 250 HIS A CA 1
ATOM 1996 C C . HIS A 1 250 ? 13.359 -18.984 -18.531 1 83.5 250 HIS A C 1
ATOM 1998 O O . HIS A 1 250 ? 12.977 -17.969 -19.125 1 83.5 250 HIS A O 1
ATOM 2004 N N . ASP A 1 251 ? 12.586 -19.812 -18.016 1 83.88 251 ASP A N 1
ATOM 2005 C CA . ASP A 1 251 ? 11.141 -19.688 -18.125 1 83.88 251 ASP A CA 1
ATOM 2006 C C . ASP A 1 251 ? 10.641 -18.422 -17.453 1 83.88 251 ASP A C 1
ATOM 2008 O O . ASP A 1 251 ? 9.555 -17.922 -17.766 1 83.88 251 ASP A O 1
ATOM 2012 N N . ALA A 1 252 ? 11.422 -17.906 -16.594 1 75.88 252 ALA A N 1
ATOM 2013 C CA . ALA A 1 252 ? 11.078 -16.625 -15.969 1 75.88 252 ALA A CA 1
ATOM 2014 C C . ALA A 1 252 ? 10.891 -15.547 -17.016 1 75.88 252 ALA A C 1
ATOM 2016 O O . ALA A 1 252 ? 10.188 -14.562 -16.781 1 75.88 252 ALA A O 1
ATOM 2017 N N . ALA A 1 253 ? 11.398 -15.828 -18.219 1 79.94 253 ALA A N 1
ATOM 2018 C CA . ALA A 1 253 ? 11.336 -14.844 -19.297 1 79.94 253 ALA A CA 1
ATOM 2019 C C . ALA A 1 253 ? 9.883 -14.578 -19.703 1 79.94 253 ALA A C 1
ATOM 2021 O O . ALA A 1 253 ? 9.539 -13.461 -20.094 1 79.94 253 ALA A O 1
ATOM 2022 N N . LEU A 1 254 ? 9.031 -15.578 -19.578 1 88.75 254 LEU A N 1
ATOM 2023 C CA . LEU A 1 254 ? 7.648 -15.414 -20.016 1 88.75 254 LEU A CA 1
ATOM 2024 C C . LEU A 1 254 ? 6.723 -15.242 -18.812 1 88.75 254 LEU A C 1
ATOM 2026 O O . LEU A 1 254 ? 5.512 -15.086 -18.984 1 88.75 254 LEU A O 1
ATOM 2030 N N . ALA A 1 255 ? 7.301 -15.133 -17.703 1 87.31 255 ALA A N 1
ATOM 2031 C CA . ALA A 1 255 ? 6.504 -15.078 -16.469 1 87.31 255 ALA A CA 1
ATOM 2032 C C . ALA A 1 255 ? 5.746 -13.758 -16.375 1 87.31 255 ALA A C 1
ATOM 2034 O O . ALA A 1 255 ? 4.684 -13.695 -15.75 1 87.31 255 ALA A O 1
ATOM 2035 N N . GLY A 1 256 ? 6.273 -12.742 -16.984 1 89.81 256 GLY A N 1
ATOM 2036 C CA . GLY A 1 256 ? 5.602 -11.453 -16.969 1 89.81 256 GLY A CA 1
ATOM 2037 C C . GLY A 1 256 ? 4.273 -11.469 -17.703 1 89.81 256 GLY A C 1
ATOM 2038 O O . GLY A 1 256 ? 3.375 -10.688 -17.391 1 89.81 256 GLY A O 1
ATOM 2039 N N . ILE A 1 257 ? 4.18 -12.383 -18.625 1 91.44 257 ILE A N 1
ATOM 2040 C CA . ILE A 1 257 ? 2.953 -12.508 -19.406 1 91.44 257 ILE A CA 1
ATOM 2041 C C . ILE A 1 257 ? 2.057 -13.578 -18.781 1 91.44 257 ILE A C 1
ATOM 2043 O O . ILE A 1 257 ? 0.851 -13.367 -18.625 1 91.44 257 ILE A O 1
ATOM 2047 N N . LEU A 1 258 ? 2.574 -14.664 -18.422 1 94.38 258 LEU A N 1
ATOM 2048 C CA . LEU A 1 258 ? 1.803 -15.82 -17.984 1 94.38 258 LEU A CA 1
ATOM 2049 C C . LEU A 1 258 ? 1.383 -15.68 -16.531 1 94.38 258 LEU A C 1
ATOM 2051 O O . LEU A 1 258 ? 0.343 -16.203 -16.125 1 94.38 258 LEU A O 1
ATOM 2055 N N . GLY A 1 259 ? 2.166 -14.953 -15.781 1 92.38 259 GLY A N 1
ATOM 2056 C CA . GLY A 1 259 ? 1.873 -14.773 -14.375 1 92.38 259 GLY A CA 1
ATOM 2057 C C . GLY A 1 259 ? 0.496 -14.188 -14.117 1 92.38 259 GLY A C 1
ATOM 2058 O O . GLY A 1 259 ? -0.325 -14.797 -13.43 1 92.38 259 GLY A O 1
ATOM 2059 N N . PRO A 1 260 ? 0.261 -13.078 -14.727 1 93.62 260 PRO A N 1
ATOM 2060 C CA . PRO A 1 260 ? -1.058 -12.461 -14.555 1 93.62 260 PRO A CA 1
ATOM 2061 C C . PRO A 1 260 ? -2.201 -13.406 -14.922 1 93.62 260 PRO A C 1
ATOM 2063 O O . PRO A 1 260 ? -3.26 -13.375 -14.289 1 93.62 260 PRO A O 1
ATOM 2066 N N . ILE A 1 261 ? -1.937 -14.234 -15.836 1 95.25 261 ILE A N 1
ATOM 2067 C CA . ILE A 1 261 ? -2.99 -15.133 -16.297 1 95.25 261 ILE A CA 1
ATOM 2068 C C . ILE A 1 261 ? -3.148 -16.281 -15.297 1 95.25 261 ILE A C 1
ATOM 2070 O O . ILE A 1 261 ? -4.234 -16.516 -14.766 1 95.25 261 ILE A O 1
ATOM 2074 N N . ARG A 1 262 ? -2.104 -16.969 -14.992 1 95.88 262 ARG A N 1
ATOM 2075 C CA . ARG A 1 262 ? -2.15 -18.156 -14.141 1 95.88 262 ARG A CA 1
ATOM 2076 C C . ARG A 1 262 ? -2.568 -17.797 -12.719 1 95.88 262 ARG A C 1
ATOM 2078 O O . ARG A 1 262 ? -3.432 -18.453 -12.141 1 95.88 262 ARG A O 1
ATOM 2085 N N . ASP A 1 263 ? -1.969 -16.797 -12.219 1 95.06 263 ASP A N 1
ATOM 2086 C CA . ASP A 1 263 ? -2.248 -16.406 -10.844 1 95.06 263 ASP A CA 1
ATOM 2087 C C . ASP A 1 263 ? -3.611 -15.719 -10.734 1 95.06 263 ASP A C 1
ATOM 2089 O O . ASP A 1 263 ? -4.301 -15.859 -9.719 1 95.06 263 ASP A O 1
ATOM 2093 N N . GLY A 1 264 ? -3.914 -14.938 -11.734 1 95 264 GLY A N 1
ATOM 2094 C CA . GLY A 1 264 ? -5.254 -14.375 -11.781 1 95 264 GLY A CA 1
ATOM 2095 C C . GLY A 1 264 ? -6.344 -15.438 -11.773 1 95 264 GLY A C 1
ATOM 2096 O O . GLY A 1 264 ? -7.309 -15.336 -11.016 1 95 264 GLY A O 1
ATOM 2097 N N . ASN A 1 265 ? -6.16 -16.438 -12.586 1 97.06 265 ASN A N 1
ATOM 2098 C CA . ASN A 1 265 ? -7.105 -17.547 -12.641 1 97.06 265 ASN A CA 1
ATOM 2099 C C . ASN A 1 265 ? -7.191 -18.266 -11.297 1 97.06 265 ASN A C 1
ATOM 2101 O O . ASN A 1 265 ? -8.281 -18.656 -10.867 1 97.06 265 ASN A O 1
ATOM 2105 N N . LEU A 1 266 ? -6.043 -18.438 -10.703 1 96.62 266 LEU A N 1
ATOM 2106 C CA . LEU A 1 266 ? -6.016 -19.078 -9.398 1 96.62 266 LEU A CA 1
ATOM 2107 C C . LEU A 1 266 ? -6.816 -18.281 -8.383 1 96.62 266 LEU A C 1
ATOM 2109 O O . LEU A 1 266 ? -7.586 -18.859 -7.602 1 96.62 266 LEU A O 1
ATOM 2113 N N . SER A 1 267 ? -6.594 -17.031 -8.375 1 95.38 267 SER A N 1
ATOM 2114 C CA . SER A 1 267 ? -7.281 -16.141 -7.434 1 95.38 267 SER A CA 1
ATOM 2115 C C . SER A 1 267 ? -8.797 -16.203 -7.637 1 95.38 267 SER A C 1
ATOM 2117 O O . SER A 1 267 ? -9.555 -16.203 -6.664 1 95.38 267 SER A O 1
ATOM 2119 N N . ILE A 1 268 ? -9.234 -16.234 -8.852 1 94.38 268 ILE A N 1
ATOM 2120 C CA . ILE A 1 268 ? -10.656 -16.328 -9.172 1 94.38 268 ILE A CA 1
ATOM 2121 C C . ILE A 1 268 ? -11.211 -17.672 -8.688 1 94.38 268 ILE A C 1
ATOM 2123 O O . ILE A 1 268 ? -12.258 -17.719 -8.039 1 94.38 268 ILE A O 1
ATOM 2127 N N . ASN A 1 269 ? -10.477 -18.75 -8.969 1 97.12 269 ASN A N 1
ATOM 2128 C CA . ASN A 1 269 ? -10.867 -20.078 -8.484 1 97.12 269 ASN A CA 1
ATOM 2129 C C . ASN A 1 269 ? -10.984 -20.094 -6.961 1 97.12 269 ASN A C 1
ATOM 2131 O O . ASN A 1 269 ? -11.906 -20.703 -6.414 1 97.12 269 ASN A O 1
ATOM 2135 N N . ALA A 1 270 ? -10 -19.484 -6.355 1 95.44 270 ALA A N 1
ATOM 2136 C CA . ALA A 1 270 ? -10 -19.438 -4.898 1 95.44 270 ALA A CA 1
ATOM 2137 C C . ALA A 1 270 ? -11.258 -18.75 -4.375 1 95.44 270 ALA A C 1
ATOM 2139 O O . ALA A 1 270 ? -11.891 -19.219 -3.43 1 95.44 270 ALA A O 1
ATOM 2140 N N . ALA A 1 271 ? -11.57 -17.656 -4.973 1 93.12 271 ALA A N 1
ATOM 2141 C CA . ALA A 1 271 ? -12.773 -16.922 -4.574 1 93.12 271 ALA A CA 1
ATOM 2142 C C . ALA A 1 271 ? -14.031 -17.75 -4.816 1 93.12 271 ALA A C 1
ATOM 2144 O O . ALA A 1 271 ? -14.953 -17.75 -4 1 93.12 271 ALA A O 1
ATOM 2145 N N . GLU A 1 272 ? -14.102 -18.422 -5.93 1 94.56 272 GLU A N 1
ATOM 2146 C CA . GLU A 1 272 ? -15.234 -19.297 -6.246 1 94.56 272 GLU A CA 1
ATOM 2147 C C . GLU A 1 272 ? -15.359 -20.438 -5.242 1 94.56 272 GLU A C 1
ATOM 2149 O O . GLU A 1 272 ? -16.453 -20.75 -4.777 1 94.56 272 GLU A O 1
ATOM 2154 N N . LYS A 1 273 ? -14.242 -21 -4.949 1 94.44 273 LYS A N 1
ATOM 2155 C CA . LYS A 1 273 ? -14.242 -22.094 -3.984 1 94.44 273 LYS A CA 1
ATOM 2156 C C . LYS A 1 273 ? -14.773 -21.625 -2.631 1 94.44 273 LYS A C 1
ATOM 2158 O O . LYS A 1 273 ? -15.602 -22.312 -2.018 1 94.44 273 LYS A O 1
ATOM 2163 N N . MET A 1 274 ? -14.289 -20.516 -2.186 1 92.44 274 MET A N 1
ATOM 2164 C CA . MET A 1 274 ? -14.703 -19.969 -0.897 1 92.44 274 MET A CA 1
ATOM 2165 C C . MET A 1 274 ? -16.203 -19.672 -0.888 1 92.44 274 MET A C 1
ATOM 2167 O O . MET A 1 274 ? -16.844 -19.75 0.157 1 92.44 274 MET A O 1
ATOM 2171 N N . ALA A 1 275 ? -16.672 -19.375 -2.061 1 90.25 275 ALA A N 1
ATOM 2172 C CA . ALA A 1 275 ? -18.094 -19.031 -2.176 1 90.25 275 ALA A CA 1
ATOM 2173 C C . ALA A 1 275 ? -18.938 -20.281 -2.441 1 90.25 275 ALA A C 1
ATOM 2175 O O . ALA A 1 275 ? -20.156 -20.188 -2.578 1 90.25 275 ALA A O 1
ATOM 2176 N N . GLY A 1 276 ? -18.297 -21.438 -2.557 1 88.19 276 GLY A N 1
ATOM 2177 C CA . GLY A 1 276 ? -19 -22.688 -2.803 1 88.19 276 GLY A CA 1
ATOM 2178 C C . GLY A 1 276 ? -19.484 -22.828 -4.234 1 88.19 276 GLY A C 1
ATOM 2179 O O . GLY A 1 276 ? -20.453 -23.531 -4.504 1 88.19 276 GLY A O 1
ATOM 2180 N N . GLN A 1 277 ? -18.828 -22.094 -5.086 1 91.31 277 GLN A N 1
ATOM 2181 C CA . GLN A 1 277 ? -19.172 -22.156 -6.5 1 91.31 277 GLN A CA 1
ATOM 2182 C C . GLN A 1 277 ? -18.266 -23.141 -7.242 1 91.31 277 GLN A C 1
ATOM 2184 O O . GLN A 1 277 ? -17.234 -23.547 -6.723 1 91.31 277 GLN A O 1
ATOM 2189 N N . ASP A 1 278 ? -18.75 -23.516 -8.445 1 94.06 278 ASP A N 1
ATOM 2190 C CA . ASP A 1 278 ? -17.891 -24.312 -9.312 1 94.06 278 ASP A CA 1
ATOM 2191 C C . ASP A 1 278 ? -16.703 -23.484 -9.812 1 94.06 278 ASP A C 1
ATOM 2193 O O . ASP A 1 278 ? -16.844 -22.297 -10.102 1 94.06 278 ASP A O 1
ATOM 2197 N N . LEU A 1 279 ? -15.594 -24.172 -9.891 1 96.94 279 LEU A N 1
ATOM 2198 C CA . LEU A 1 279 ? -14.383 -23.5 -10.336 1 96.94 279 LEU A CA 1
ATOM 2199 C C . LEU A 1 279 ? -14.391 -23.312 -11.852 1 96.94 279 LEU A C 1
ATOM 2201 O O . LEU A 1 279 ? -14.758 -24.234 -12.586 1 96.94 279 LEU A O 1
ATOM 2205 N N . THR A 1 280 ? -13.969 -22.141 -12.312 1 95.69 280 THR A N 1
ATOM 2206 C CA . THR A 1 280 ? -14.094 -21.797 -13.727 1 95.69 280 THR A CA 1
ATOM 2207 C C . THR A 1 280 ? -12.797 -22.078 -14.469 1 95.69 280 THR A C 1
ATOM 2209 O O . THR A 1 280 ? -12.812 -22.625 -15.578 1 95.69 280 THR A O 1
ATOM 2212 N N . ASN A 1 281 ? -11.656 -21.781 -13.883 1 97.62 281 ASN A N 1
ATOM 2213 C CA . ASN A 1 281 ? -10.414 -21.734 -14.648 1 97.62 281 ASN A CA 1
ATOM 2214 C C . ASN A 1 281 ? -9.578 -22.984 -14.438 1 97.62 281 ASN A C 1
ATOM 2216 O O . ASN A 1 281 ? -9.594 -23.578 -13.359 1 97.62 281 ASN A O 1
ATOM 2220 N N . ILE A 1 282 ? -8.82 -23.328 -15.469 1 98.62 282 ILE A N 1
ATOM 2221 C CA . ILE A 1 282 ? -7.969 -24.516 -15.398 1 98.62 282 ILE A CA 1
ATOM 2222 C C . ILE A 1 282 ? -6.5 -24.094 -15.406 1 98.62 282 ILE A C 1
ATOM 2224 O O . ILE A 1 282 ? -5.699 -24.578 -14.609 1 98.62 282 ILE A O 1
ATOM 2228 N N . PHE A 1 283 ? -6.168 -23.109 -16.297 1 98.25 283 PHE A N 1
ATOM 2229 C CA . PHE A 1 283 ? -4.789 -22.656 -16.453 1 98.25 283 PHE A CA 1
ATOM 2230 C C . PHE A 1 283 ? -4.367 -21.797 -15.281 1 98.25 283 PHE A C 1
ATOM 2232 O O . PHE A 1 283 ? -4.359 -20.562 -15.383 1 98.25 283 PHE A O 1
ATOM 2239 N N . THR A 1 284 ? -3.971 -22.438 -14.203 1 97.75 284 THR A N 1
ATOM 2240 C CA . THR A 1 284 ? -3.553 -21.781 -12.977 1 97.75 284 THR A CA 1
ATOM 2241 C C . THR A 1 284 ? -2.105 -22.125 -12.641 1 97.75 284 THR A C 1
ATOM 2243 O O . THR A 1 284 ? -1.509 -23 -13.266 1 97.75 284 THR A O 1
ATOM 2246 N N . THR A 1 285 ? -1.594 -21.438 -11.703 1 96.12 285 THR A N 1
ATOM 2247 C CA . THR A 1 285 ? -0.216 -21.656 -11.281 1 96.12 285 THR A CA 1
ATOM 2248 C C . THR A 1 285 ? -0.04 -23.078 -10.742 1 96.12 285 THR A C 1
ATOM 2250 O O . THR A 1 285 ? 0.905 -23.781 -11.109 1 96.12 285 THR A O 1
ATOM 2253 N N . PRO A 1 286 ? -0.904 -23.562 -9.883 1 97.25 286 PRO A N 1
ATOM 2254 C CA . PRO A 1 286 ? -0.734 -24.953 -9.445 1 97.25 286 PRO A CA 1
ATOM 2255 C C . PRO A 1 286 ? -0.896 -25.953 -10.586 1 97.25 286 PRO A C 1
ATOM 2257 O O . PRO A 1 286 ? -0.234 -26.984 -10.594 1 97.25 286 PRO A O 1
ATOM 2260 N N . PHE A 1 287 ? -1.787 -25.672 -11.539 1 98.12 287 PHE A N 1
ATOM 2261 C CA . PHE A 1 287 ? -1.87 -26.484 -12.75 1 98.12 287 PHE A CA 1
ATOM 2262 C C . PHE A 1 287 ? -0.512 -26.578 -13.438 1 98.12 287 PHE A C 1
ATOM 2264 O O . PHE A 1 287 ? -0.074 -27.672 -13.812 1 98.12 287 PHE A O 1
ATOM 2271 N N . TRP A 1 288 ? 0.136 -25.5 -13.492 1 97.38 288 TRP A N 1
ATOM 2272 C CA . TRP A 1 288 ? 1.428 -25.391 -14.164 1 97.38 288 TRP A CA 1
ATOM 2273 C C . TRP A 1 288 ? 2.512 -26.125 -13.375 1 97.38 288 TRP A C 1
ATOM 2275 O O . TRP A 1 288 ? 3.236 -26.953 -13.922 1 97.38 288 TRP A O 1
ATOM 2285 N N . THR A 1 289 ? 2.566 -25.891 -12.117 1 95.5 289 THR A N 1
ATOM 2286 C CA . THR A 1 289 ? 3.707 -26.297 -11.305 1 95.5 289 THR A CA 1
ATOM 2287 C C . THR A 1 289 ? 3.58 -27.766 -10.883 1 95.5 289 THR A C 1
ATOM 2289 O O . THR A 1 289 ? 4.574 -28.484 -10.836 1 95.5 289 THR A O 1
ATOM 2292 N N . TYR A 1 290 ? 2.402 -28.203 -10.633 1 97.38 290 TYR A N 1
ATOM 2293 C CA . TYR A 1 290 ? 2.27 -29.516 -10.023 1 97.38 290 TYR A CA 1
ATOM 2294 C C . TYR A 1 290 ? 1.899 -30.562 -11.062 1 97.38 290 TYR A C 1
ATOM 2296 O O . TYR A 1 290 ? 2.039 -31.766 -10.82 1 97.38 290 TYR A O 1
ATOM 2304 N N . PHE A 1 291 ? 1.428 -30.109 -12.172 1 98.5 291 PHE A N 1
ATOM 2305 C CA . PHE A 1 291 ? 0.961 -31.078 -13.148 1 98.5 291 PHE A CA 1
ATOM 2306 C C . PHE A 1 291 ? 1.749 -30.969 -14.453 1 98.5 291 PHE A C 1
ATOM 2308 O O . PHE A 1 291 ? 2.088 -31.969 -15.07 1 98.5 291 PHE A O 1
ATOM 2315 N N . VAL A 1 292 ? 2.047 -29.781 -14.867 1 98.12 292 VAL A N 1
ATOM 2316 C CA . VAL A 1 292 ? 2.652 -29.562 -16.172 1 98.12 292 VAL A CA 1
ATOM 2317 C C . VAL A 1 292 ? 4.156 -29.828 -16.094 1 98.12 292 VAL A C 1
ATOM 2319 O O . VAL A 1 292 ? 4.707 -30.578 -16.922 1 98.12 292 VAL A O 1
ATOM 2322 N N . ILE A 1 293 ? 4.754 -29.188 -15.117 1 97.25 293 ILE A N 1
ATOM 2323 C CA . ILE A 1 293 ? 6.207 -29.266 -15.062 1 97.25 293 ILE A CA 1
ATOM 2324 C C . ILE A 1 293 ? 6.641 -30.078 -13.852 1 97.25 293 ILE A C 1
ATOM 2326 O O . ILE A 1 293 ? 7.398 -29.594 -13.008 1 97.25 293 ILE A O 1
ATOM 2330 N N . ILE A 1 294 ? 6.328 -31.312 -13.828 1 97.81 294 ILE A N 1
ATOM 2331 C CA . ILE A 1 294 ? 6.676 -32.219 -12.734 1 97.81 294 ILE A CA 1
ATOM 2332 C C . ILE A 1 294 ? 8.188 -32.406 -12.688 1 97.81 294 ILE A C 1
ATOM 2334 O O . ILE A 1 294 ? 8.773 -33 -13.594 1 97.81 294 ILE A O 1
ATOM 2338 N N . GLY A 1 295 ? 8.781 -31.906 -11.625 1 95.75 295 GLY A N 1
ATOM 2339 C CA . GLY A 1 295 ? 10.234 -31.938 -11.508 1 95.75 295 GLY A CA 1
ATOM 2340 C C . GLY A 1 295 ? 10.898 -30.688 -12.078 1 95.75 295 GLY A C 1
ATOM 2341 O O . GLY A 1 295 ? 12.125 -30.641 -12.195 1 95.75 295 GLY A O 1
ATOM 2342 N N . GLY A 1 296 ? 10.141 -29.734 -12.461 1 93.94 296 GLY A N 1
ATOM 2343 C CA . GLY A 1 296 ? 10.641 -28.516 -13.047 1 93.94 296 GLY A CA 1
ATOM 2344 C C . GLY A 1 296 ? 10.469 -28.453 -14.555 1 93.94 296 GLY A C 1
ATOM 2345 O O . GLY A 1 296 ? 9.82 -29.328 -15.141 1 93.94 296 GLY A O 1
ATOM 2346 N N . SER A 1 297 ? 11.039 -27.438 -15.117 1 93.81 297 SER A N 1
ATOM 2347 C CA . SER A 1 297 ? 10.945 -27.281 -16.562 1 93.81 297 SER A CA 1
ATOM 2348 C C . SER A 1 297 ? 11.438 -28.516 -17.297 1 93.81 297 SER A C 1
ATOM 2350 O O . SER A 1 297 ? 12.5 -29.062 -16.969 1 93.81 297 SER A O 1
ATOM 2352 N N . GLY A 1 298 ? 10.68 -28.953 -18.219 1 96.12 298 GLY A N 1
ATOM 2353 C CA . GLY A 1 298 ? 10.992 -30.172 -18.953 1 96.12 298 GLY A CA 1
ATOM 2354 C C . GLY A 1 298 ? 10.391 -31.422 -18.328 1 96.12 298 GLY A C 1
ATOM 2355 O O . GLY A 1 298 ? 10.43 -32.5 -18.922 1 96.12 298 GLY A O 1
ATOM 2356 N N . SER A 1 299 ? 9.82 -31.25 -17.141 1 97.75 299 SER A N 1
ATOM 2357 C CA . SER A 1 299 ? 9.242 -32.375 -16.422 1 97.75 299 SER A CA 1
ATOM 2358 C C . SER A 1 299 ? 10.266 -33.5 -16.219 1 97.75 299 SER A C 1
ATOM 2360 O O . SER A 1 299 ? 10.016 -34.656 -16.578 1 97.75 299 SER A O 1
ATOM 2362 N N . VAL A 1 300 ? 11.289 -33.219 -15.508 1 97.31 300 VAL A N 1
ATOM 2363 C CA . VAL A 1 300 ? 12.508 -34.031 -15.594 1 97.31 300 VAL A CA 1
ATOM 2364 C C . VAL A 1 300 ? 12.586 -34.969 -14.406 1 97.31 300 VAL A C 1
ATOM 2366 O O . VAL A 1 300 ? 13.578 -35.688 -14.227 1 97.31 300 VAL A O 1
ATOM 2369 N N . LEU A 1 301 ? 11.547 -35 -13.555 1 97.69 301 LEU A N 1
ATOM 2370 C CA . LEU A 1 301 ? 11.609 -35.844 -12.367 1 97.69 301 LEU A CA 1
ATOM 2371 C C . LEU A 1 301 ? 11.836 -37.312 -12.766 1 97.69 301 LEU A C 1
ATOM 2373 O O . LEU A 1 301 ? 12.727 -37.969 -12.219 1 97.69 301 LEU A O 1
ATOM 2377 N N . ALA A 1 302 ? 11.078 -37.781 -13.68 1 97.62 302 ALA A N 1
ATOM 2378 C CA . ALA A 1 302 ? 11.219 -39.188 -14.133 1 97.62 302 ALA A CA 1
ATOM 2379 C C . ALA A 1 302 ? 12.57 -39.406 -14.805 1 97.62 302 ALA A C 1
ATOM 2381 O O . ALA A 1 302 ? 13.172 -40.469 -14.664 1 97.62 302 ALA A O 1
ATOM 2382 N N . LEU A 1 303 ? 12.992 -38.438 -15.555 1 97.5 303 LEU A N 1
ATOM 2383 C CA . LEU A 1 303 ? 14.297 -38.5 -16.203 1 97.5 303 LEU A CA 1
ATOM 2384 C C . LEU A 1 303 ? 15.414 -38.656 -15.172 1 97.5 303 LEU A C 1
ATOM 2386 O O . LEU A 1 303 ? 16.328 -39.469 -15.352 1 97.5 303 LEU A O 1
ATOM 2390 N N . ALA A 1 304 ? 15.32 -37.844 -14.141 1 97.12 304 ALA A N 1
ATOM 2391 C CA . ALA A 1 304 ? 16.312 -37.938 -13.07 1 97.12 304 ALA A CA 1
ATOM 2392 C C . ALA A 1 304 ? 16.375 -39.344 -12.484 1 97.12 304 ALA A C 1
ATOM 2394 O O . ALA A 1 304 ? 17.469 -39.875 -12.25 1 97.12 304 ALA A O 1
ATOM 2395 N N . PHE A 1 305 ? 15.281 -39.875 -12.258 1 97.38 305 PHE A N 1
ATOM 2396 C CA . PHE A 1 305 ? 15.211 -41.219 -11.703 1 97.38 305 PHE A CA 1
ATOM 2397 C C . PHE A 1 305 ? 15.836 -42.219 -12.656 1 97.38 305 PHE A C 1
ATOM 2399 O O . PHE A 1 305 ? 16.594 -43.094 -12.234 1 97.38 305 PHE A O 1
ATOM 2406 N N . LEU A 1 306 ? 15.531 -42.125 -13.938 1 97.5 306 LEU A N 1
ATOM 2407 C CA . LEU A 1 306 ? 16.078 -43.031 -14.945 1 97.5 306 LEU A CA 1
ATOM 2408 C C . LEU A 1 306 ? 17.594 -42.875 -15.047 1 97.5 306 LEU A C 1
ATOM 2410 O O . LEU A 1 306 ? 18.312 -43.875 -15.219 1 97.5 306 LEU A O 1
ATOM 2414 N N . MET A 1 307 ? 18.062 -41.688 -14.969 1 97.31 307 MET A N 1
ATOM 2415 C CA . MET A 1 307 ? 19.484 -41.406 -15.109 1 97.31 307 MET A CA 1
ATOM 2416 C C . MET A 1 307 ? 20.266 -42 -13.945 1 97.31 307 MET A C 1
ATOM 2418 O O . MET A 1 307 ? 21.422 -42.375 -14.109 1 97.31 307 MET A O 1
ATOM 2422 N N . MET A 1 308 ? 19.672 -42.062 -12.789 1 96.75 308 MET A N 1
ATOM 2423 C CA . MET A 1 308 ? 20.328 -42.625 -11.617 1 96.75 308 MET A CA 1
ATOM 2424 C C . MET A 1 308 ? 20.75 -44.062 -11.891 1 96.75 308 MET A C 1
ATOM 2426 O O . MET A 1 308 ? 21.703 -44.562 -11.281 1 96.75 308 MET A O 1
ATOM 2430 N N . ARG A 1 309 ? 20.109 -44.656 -12.773 1 94.56 309 ARG A N 1
ATOM 2431 C CA . ARG A 1 309 ? 20.359 -46.062 -13.07 1 94.56 309 ARG A CA 1
ATOM 2432 C C . ARG A 1 309 ? 21.125 -46.219 -14.383 1 94.56 309 ARG A C 1
ATOM 2434 O O . ARG A 1 309 ? 21.234 -47.344 -14.906 1 94.56 309 ARG A O 1
ATOM 2441 N N . SER A 1 310 ? 21.594 -45.219 -14.875 1 95.62 310 SER A N 1
ATOM 2442 C CA . SER A 1 310 ? 22.281 -45.25 -16.172 1 95.62 310 SER A CA 1
ATOM 2443 C C . SER A 1 310 ? 23.625 -45.938 -16.062 1 95.62 310 SER A C 1
ATOM 2445 O O . SER A 1 310 ? 24.281 -45.906 -15.008 1 95.62 310 SER A O 1
ATOM 2447 N N . LYS A 1 311 ? 24.125 -46.5 -17.141 1 94.5 311 LYS A N 1
ATOM 2448 C CA . LYS A 1 311 ? 25.438 -47.125 -17.234 1 94.5 311 LYS A CA 1
ATOM 2449 C C . LYS A 1 311 ? 26.531 -46.062 -17.391 1 94.5 311 LYS A C 1
ATOM 2451 O O . LYS A 1 311 ? 27.703 -46.344 -17.125 1 94.5 311 LYS A O 1
ATOM 2456 N N . SER A 1 312 ? 26.125 -44.969 -17.875 1 95.25 312 SER A N 1
ATOM 2457 C CA . SER A 1 312 ? 27.062 -43.844 -17.969 1 95.25 312 SER A CA 1
ATOM 2458 C C . SER A 1 312 ? 27.344 -43.219 -16.609 1 95.25 312 SER A C 1
ATOM 2460 O O . SER A 1 312 ? 26.406 -42.875 -15.883 1 95.25 312 SER A O 1
ATOM 2462 N N . LYS A 1 313 ? 28.609 -43.062 -16.25 1 93.81 313 LYS A N 1
ATOM 2463 C CA . LYS A 1 313 ? 29 -42.469 -14.969 1 93.81 313 LYS A CA 1
ATOM 2464 C C . LYS A 1 313 ? 28.531 -41.031 -14.859 1 93.81 313 LYS A C 1
ATOM 2466 O O . LYS A 1 313 ? 28.078 -40.594 -13.797 1 93.81 313 LYS A O 1
ATOM 2471 N N . GLN A 1 314 ? 28.672 -40.312 -15.883 1 93.69 314 GLN A N 1
ATOM 2472 C CA . GLN A 1 314 ? 28.25 -38.906 -15.906 1 93.69 314 GLN A CA 1
ATOM 2473 C C . GLN A 1 314 ? 26.75 -38.781 -15.664 1 93.69 314 GLN A C 1
ATOM 2475 O O . GLN A 1 314 ? 26.312 -38 -14.82 1 93.69 314 GLN A O 1
ATOM 2480 N N . LEU A 1 315 ? 26 -39.531 -16.422 1 96.06 315 LEU A N 1
ATOM 2481 C CA . LEU A 1 315 ? 24.547 -39.438 -16.312 1 96.06 315 LEU A CA 1
ATOM 2482 C C . LEU A 1 315 ? 24.078 -39.938 -14.945 1 96.06 315 LEU A C 1
ATOM 2484 O O . LEU A 1 315 ? 23.172 -39.344 -14.352 1 96.06 315 LEU A O 1
ATOM 2488 N N . SER A 1 316 ? 24.672 -40.969 -14.469 1 96.56 316 SER A N 1
ATOM 2489 C CA . SER A 1 316 ? 24.312 -41.5 -13.156 1 96.56 316 SER A CA 1
ATOM 2490 C C . SER A 1 316 ? 24.594 -40.469 -12.062 1 96.56 316 SER A C 1
ATOM 2492 O O . SER A 1 316 ? 23.781 -40.281 -11.148 1 96.56 316 SER A O 1
ATOM 2494 N N . THR A 1 317 ? 25.719 -39.812 -12.148 1 95.25 317 THR A N 1
ATOM 2495 C CA . THR A 1 317 ? 26.094 -38.781 -11.172 1 95.25 317 THR A CA 1
ATOM 2496 C C . THR A 1 317 ? 25.125 -37.594 -11.227 1 95.25 317 THR A C 1
ATOM 2498 O O . THR A 1 317 ? 24.641 -37.125 -10.188 1 95.25 317 THR A O 1
ATOM 2501 N N . VAL A 1 318 ? 24.781 -37.156 -12.367 1 95.12 318 VAL A N 1
ATOM 2502 C CA . VAL A 1 318 ? 23.875 -36.031 -12.547 1 95.12 318 VAL A CA 1
ATOM 2503 C C . VAL A 1 318 ? 22.484 -36.406 -12.055 1 95.12 318 VAL A C 1
ATOM 2505 O O . VAL A 1 318 ? 21.781 -35.594 -11.438 1 95.12 318 VAL A O 1
ATOM 2508 N N . GLY A 1 319 ? 22.047 -37.594 -12.398 1 95.62 319 GLY A N 1
ATOM 2509 C CA . GLY A 1 319 ? 20.75 -38.094 -11.922 1 95.62 319 GLY A CA 1
ATOM 2510 C C . GLY A 1 319 ? 20.641 -38.094 -10.414 1 95.62 319 GLY A C 1
ATOM 2511 O O . GLY A 1 319 ? 19.609 -37.688 -9.859 1 95.62 319 GLY A O 1
ATOM 2512 N N . LYS A 1 320 ? 21.672 -38.562 -9.766 1 94.44 320 LYS A N 1
ATOM 2513 C CA . LYS A 1 320 ? 21.672 -38.625 -8.312 1 94.44 320 LYS A CA 1
ATOM 2514 C C . LYS A 1 320 ? 21.656 -37.219 -7.688 1 94.44 320 LYS A C 1
ATOM 2516 O O . LYS A 1 320 ? 20.922 -37 -6.73 1 94.44 320 LYS A O 1
ATOM 2521 N N . VAL A 1 321 ? 22.375 -36.375 -8.25 1 92.06 321 VAL A N 1
ATOM 2522 C CA . VAL A 1 321 ? 22.484 -35 -7.73 1 92.06 321 VAL A CA 1
ATOM 2523 C C . VAL A 1 321 ? 21.219 -34.219 -8.055 1 92.06 321 VAL A C 1
ATOM 2525 O O . VAL A 1 321 ? 20.781 -33.375 -7.27 1 92.06 321 VAL A O 1
ATOM 2528 N N . GLY A 1 322 ? 20.625 -34.531 -9.125 1 93.44 322 GLY A N 1
ATOM 2529 C CA . GLY A 1 322 ? 19.484 -33.781 -9.602 1 93.44 322 GLY A CA 1
ATOM 2530 C C . GLY A 1 322 ? 18.156 -34.344 -9.133 1 93.44 322 GLY A C 1
ATOM 2531 O O . GLY A 1 322 ? 17.125 -33.656 -9.188 1 93.44 322 GLY A O 1
ATOM 2532 N N . PHE A 1 323 ? 18.125 -35.5 -8.594 1 94.56 323 PHE A N 1
ATOM 2533 C CA . PHE A 1 323 ? 16.875 -36.188 -8.25 1 94.56 323 PHE A CA 1
ATOM 2534 C C . PHE A 1 323 ? 16.156 -35.438 -7.117 1 94.56 323 PHE A C 1
ATOM 2536 O O . PHE A 1 323 ? 14.984 -35.094 -7.238 1 94.56 323 PHE A O 1
ATOM 2543 N N . LEU A 1 324 ? 16.844 -35.219 -6.09 1 91.25 324 LEU A N 1
ATOM 2544 C CA . LEU A 1 324 ? 16.219 -34.562 -4.934 1 91.25 324 LEU A CA 1
ATOM 2545 C C . LEU A 1 324 ? 15.719 -33.156 -5.289 1 91.25 324 LEU A C 1
ATOM 2547 O O . LEU A 1 324 ? 14.562 -32.844 -5.016 1 91.25 324 LEU A O 1
ATOM 2551 N N . PRO A 1 325 ? 16.547 -32.312 -5.93 1 90.69 325 PRO A N 1
ATOM 2552 C CA . PRO A 1 325 ? 16.047 -31.016 -6.348 1 90.69 325 PRO A CA 1
ATOM 2553 C C . PRO A 1 325 ? 14.836 -31.109 -7.266 1 90.69 325 PRO A C 1
ATOM 2555 O O . PRO A 1 325 ? 13.93 -30.281 -7.188 1 90.69 325 PRO A O 1
ATOM 2558 N N . SER A 1 326 ? 14.82 -32.125 -8.07 1 94 326 SER A N 1
ATOM 2559 C CA . SER A 1 326 ? 13.711 -32.281 -9.016 1 94 326 SER A CA 1
ATOM 2560 C C . SER A 1 326 ? 12.414 -32.625 -8.297 1 94 326 SER A C 1
ATOM 2562 O O . SER A 1 326 ? 11.328 -32.25 -8.758 1 94 326 SER A O 1
ATOM 2564 N N . ILE A 1 327 ? 12.484 -33.25 -7.188 1 94.44 327 ILE A N 1
ATOM 2565 C CA . ILE A 1 327 ? 11.297 -33.531 -6.379 1 94.44 327 ILE A CA 1
ATOM 2566 C C . ILE A 1 327 ? 10.648 -32.219 -5.949 1 94.44 327 ILE A C 1
ATOM 2568 O O . ILE A 1 327 ? 9.422 -32.125 -5.855 1 94.44 327 ILE A O 1
ATOM 2572 N N . PHE A 1 328 ? 11.531 -31.203 -5.844 1 89.75 328 PHE A N 1
ATOM 2573 C CA . PHE A 1 328 ? 11.055 -29.906 -5.395 1 89.75 328 PHE A CA 1
ATOM 2574 C C . PHE A 1 328 ? 10.914 -28.938 -6.566 1 89.75 328 PHE A C 1
ATOM 2576 O O . PHE A 1 328 ? 10.844 -27.719 -6.371 1 89.75 328 PHE A O 1
ATOM 2583 N N . GLY A 1 329 ? 10.922 -29.5 -7.723 1 90.5 329 GLY A N 1
ATOM 2584 C CA . GLY A 1 329 ? 10.641 -28.703 -8.906 1 90.5 329 GLY A CA 1
ATOM 2585 C C . GLY A 1 329 ? 11.844 -27.938 -9.414 1 90.5 329 GLY A C 1
ATOM 2586 O O . GLY A 1 329 ? 11.711 -27.016 -10.219 1 90.5 329 GLY A O 1
ATOM 2587 N N . ILE A 1 330 ? 13.023 -28.281 -8.953 1 88.62 330 ILE A N 1
ATOM 2588 C CA . ILE A 1 330 ? 14.25 -27.641 -9.398 1 88.62 330 ILE A CA 1
ATOM 2589 C C . ILE A 1 330 ? 14.914 -28.5 -10.484 1 88.62 330 ILE A C 1
ATOM 2591 O O . ILE A 1 330 ? 15.531 -29.516 -10.188 1 88.62 330 ILE A O 1
ATOM 2595 N N . SER A 1 331 ? 14.898 -27.984 -11.664 1 92.75 331 SER A N 1
ATOM 2596 C CA . SER A 1 331 ? 15.336 -28.797 -12.805 1 92.75 331 SER A CA 1
ATOM 2597 C C . SER A 1 331 ? 16.719 -28.375 -13.281 1 92.75 331 SER A C 1
ATOM 2599 O O . SER A 1 331 ? 17.328 -29.047 -14.117 1 92.75 331 SER A O 1
ATOM 2601 N N . GLU A 1 332 ? 17.281 -27.312 -12.727 1 88.75 332 GLU A N 1
ATOM 2602 C CA . GLU A 1 332 ? 18.516 -26.719 -13.227 1 88.75 332 GLU A CA 1
ATOM 2603 C C . GLU A 1 332 ? 19.672 -27.719 -13.164 1 88.75 332 GLU A C 1
ATOM 2605 O O . GLU A 1 332 ? 20.453 -27.828 -14.109 1 88.75 332 GLU A O 1
ATOM 2610 N N . PRO A 1 333 ? 19.828 -28.484 -12.125 1 89.5 333 PRO A N 1
ATOM 2611 C CA . PRO A 1 333 ? 20.922 -29.453 -12.094 1 89.5 333 PRO A CA 1
ATOM 2612 C C . PRO A 1 333 ? 20.844 -30.453 -13.258 1 89.5 333 PRO A C 1
ATOM 2614 O O . PRO A 1 333 ? 21.891 -30.844 -13.781 1 89.5 333 PRO A O 1
ATOM 2617 N N . LEU A 1 334 ? 19.703 -30.812 -13.656 1 93.62 334 LEU A N 1
ATOM 2618 C CA . LEU A 1 334 ? 19.547 -31.766 -14.758 1 93.62 334 LEU A CA 1
ATOM 2619 C C . LEU A 1 334 ? 19.703 -31.062 -16.109 1 93.62 334 LEU A C 1
ATOM 2621 O O . LEU A 1 334 ? 20.328 -31.609 -17.016 1 93.62 334 LEU A O 1
ATOM 2625 N N . ILE A 1 335 ? 19.141 -29.859 -16.188 1 92.44 335 ILE A N 1
ATOM 2626 C CA . ILE A 1 335 ? 19.172 -29.109 -17.438 1 92.44 335 ILE A CA 1
ATOM 2627 C C . ILE A 1 335 ? 20.625 -28.781 -17.797 1 92.44 335 ILE A C 1
ATOM 2629 O O . ILE A 1 335 ? 21.031 -28.906 -18.953 1 92.44 335 ILE A O 1
ATOM 2633 N N . PHE A 1 336 ? 21.406 -28.469 -16.797 1 89.31 336 PHE A N 1
ATOM 2634 C CA . PHE A 1 336 ? 22.766 -28.031 -17.062 1 89.31 336 PHE A CA 1
ATOM 2635 C C . PHE A 1 336 ? 23.734 -29.219 -16.984 1 89.31 336 PHE A C 1
ATOM 2637 O O . PHE A 1 336 ? 24.734 -29.25 -17.703 1 89.31 336 PHE A O 1
ATOM 2644 N N . GLY A 1 337 ? 23.5 -30.234 -16.234 1 88.94 337 GLY A N 1
ATOM 2645 C CA . GLY A 1 337 ? 24.406 -31.344 -16.031 1 88.94 337 GLY A CA 1
ATOM 2646 C C . GLY A 1 337 ? 24.375 -32.375 -17.156 1 88.94 337 GLY A C 1
ATOM 2647 O O . GLY A 1 337 ? 25.391 -32.938 -17.516 1 88.94 337 GLY A O 1
ATOM 2648 N N . THR A 1 338 ? 23.391 -32.656 -17.812 1 84.62 338 THR A N 1
ATOM 2649 C CA . THR A 1 338 ? 23.203 -33.656 -18.859 1 84.62 338 THR A CA 1
ATOM 2650 C C . THR A 1 338 ? 23.469 -33.062 -20.234 1 84.62 338 THR A C 1
ATOM 2652 O O . THR A 1 338 ? 23.812 -33.812 -21.172 1 84.62 338 THR A O 1
ATOM 2655 N N . PRO A 1 339 ? 23.375 -31.812 -20.203 1 84.81 339 PRO A N 1
ATOM 2656 C CA . PRO A 1 339 ? 22.688 -30.594 -20.625 1 84.81 339 PRO A CA 1
ATOM 2657 C C . PRO A 1 339 ? 21.438 -30.891 -21.469 1 84.81 339 PRO A C 1
ATOM 2659 O O . PRO A 1 339 ? 21.562 -31.422 -22.578 1 84.81 339 PRO A O 1
ATOM 2662 N N . LEU A 1 340 ? 20.391 -30.703 -21.094 1 92.12 340 LEU A N 1
ATOM 2663 C CA . LEU A 1 340 ? 19.141 -30.844 -21.828 1 92.12 340 LEU A CA 1
ATOM 2664 C C . LEU A 1 340 ? 18.969 -29.703 -22.828 1 92.12 340 LEU A C 1
ATOM 2666 O O . LEU A 1 340 ? 18.406 -29.906 -23.906 1 92.12 340 LEU A O 1
ATOM 2670 N N . MET A 1 341 ? 19.406 -28.594 -22.391 1 88.75 341 MET A N 1
ATOM 2671 C CA . MET A 1 341 ? 19.297 -27.438 -23.281 1 88.75 341 MET A CA 1
ATOM 2672 C C . MET A 1 341 ? 20.312 -27.531 -24.406 1 88.75 341 MET A C 1
ATOM 2674 O O . MET A 1 341 ? 21.438 -28 -24.203 1 88.75 341 MET A O 1
ATOM 2678 N N . LEU A 1 342 ? 19.953 -27.234 -25.594 1 87.25 342 LEU A N 1
ATOM 2679 C CA . LEU A 1 342 ? 20.766 -27.188 -26.812 1 87.25 342 LEU A CA 1
ATOM 2680 C C . LEU A 1 342 ? 21.219 -28.594 -27.203 1 87.25 342 LEU A C 1
ATOM 2682 O O . LEU A 1 342 ? 22.109 -28.734 -28.062 1 87.25 342 LEU A O 1
ATOM 2686 N N . ASN A 1 343 ? 20.766 -29.688 -26.562 1 90.5 343 ASN A N 1
ATOM 2687 C CA . ASN A 1 343 ? 21.016 -31.078 -26.969 1 90.5 343 ASN A CA 1
ATOM 2688 C C . ASN A 1 343 ? 19.906 -31.594 -27.875 1 90.5 343 ASN A C 1
ATOM 2690 O O . ASN A 1 343 ? 18.797 -31.906 -27.406 1 90.5 343 ASN A O 1
ATOM 2694 N N . PRO A 1 344 ? 20.234 -31.703 -29.094 1 90.81 344 PRO A N 1
ATOM 2695 C CA . PRO A 1 344 ? 19.203 -32.062 -30.078 1 90.81 344 PRO A CA 1
ATOM 2696 C C . PRO A 1 344 ? 18.531 -33.406 -29.75 1 90.81 344 PRO A C 1
ATOM 2698 O O . PRO A 1 344 ? 17.359 -33.594 -30.078 1 90.81 344 PRO A O 1
ATOM 2701 N N . ILE A 1 345 ? 19.219 -34.219 -29.078 1 93.06 345 ILE A N 1
ATOM 2702 C CA . ILE A 1 345 ? 18.656 -35.531 -28.734 1 93.06 345 ILE A CA 1
ATOM 2703 C C . ILE A 1 345 ? 17.438 -35.344 -27.828 1 93.06 345 ILE A C 1
ATOM 2705 O O . ILE A 1 345 ? 16.453 -36.062 -27.922 1 93.06 345 ILE A O 1
ATOM 2709 N N . PHE A 1 346 ? 17.516 -34.312 -27.031 1 95.38 346 PHE A N 1
ATOM 2710 C CA . PHE A 1 346 ? 16.484 -34.156 -26 1 95.38 346 PHE A CA 1
ATOM 2711 C C . PHE A 1 346 ? 15.5 -33.062 -26.406 1 95.38 346 PHE A C 1
ATOM 2713 O O . PHE A 1 346 ? 14.617 -32.719 -25.625 1 95.38 346 PHE A O 1
ATOM 2720 N N . PHE A 1 347 ? 15.547 -32.531 -27.562 1 94.06 347 PHE A N 1
ATOM 2721 C CA . PHE A 1 347 ? 14.672 -31.453 -28 1 94.06 347 PHE A CA 1
ATOM 2722 C C . PHE A 1 347 ? 13.211 -31.844 -27.844 1 94.06 347 PHE A C 1
ATOM 2724 O O . PHE A 1 347 ? 12.422 -31.125 -27.234 1 94.06 347 PHE A O 1
ATOM 2731 N N . PHE A 1 348 ? 12.898 -33.031 -28.359 1 94.94 348 PHE A N 1
ATOM 2732 C CA . PHE A 1 348 ? 11.508 -33.469 -28.406 1 94.94 348 PHE A CA 1
ATOM 2733 C C . PHE A 1 348 ? 10.992 -33.781 -27 1 94.94 348 PHE A C 1
ATOM 2735 O O . PHE A 1 348 ? 9.984 -33.219 -26.562 1 94.94 348 PHE A O 1
ATOM 2742 N N . PRO A 1 349 ? 11.648 -34.625 -26.25 1 96.81 349 PRO A N 1
ATOM 2743 C CA . PRO A 1 349 ? 11.086 -34.969 -24.938 1 96.81 349 PRO A CA 1
ATOM 2744 C C . PRO A 1 349 ? 11.094 -33.781 -23.969 1 96.81 349 PRO A C 1
ATOM 2746 O O . PRO A 1 349 ? 10.188 -33.625 -23.141 1 96.81 349 PRO A O 1
ATOM 2749 N N . PHE A 1 350 ? 12.094 -32.875 -24.062 1 96.75 350 PHE A N 1
ATOM 2750 C CA . PHE A 1 350 ? 12.18 -31.734 -23.172 1 96.75 350 PHE A CA 1
ATOM 2751 C C . PHE A 1 350 ? 10.977 -30.812 -23.359 1 96.75 350 PHE A C 1
ATOM 2753 O O . PHE A 1 350 ? 10.445 -30.266 -22.391 1 96.75 350 PHE A O 1
ATOM 2760 N N . ILE A 1 351 ? 10.492 -30.641 -24.5 1 96.88 351 ILE A N 1
ATOM 2761 C CA . ILE A 1 351 ? 9.398 -29.719 -24.812 1 96.88 351 ILE A CA 1
ATOM 2762 C C . ILE A 1 351 ? 8.062 -30.453 -24.719 1 96.88 351 ILE A C 1
ATOM 2764 O O . ILE A 1 351 ? 7.145 -30 -24.031 1 96.88 351 ILE A O 1
ATOM 2768 N N . PHE A 1 352 ? 8 -31.625 -25.234 1 97.75 352 PHE A N 1
ATOM 2769 C CA . PHE A 1 352 ? 6.691 -32.219 -25.5 1 97.75 352 PHE A CA 1
ATOM 2770 C C . PHE A 1 352 ? 6.242 -33.062 -24.312 1 97.75 352 PHE A C 1
ATOM 2772 O O . PHE A 1 352 ? 5.059 -33.375 -24.188 1 97.75 352 PHE A O 1
ATOM 2779 N N . THR A 1 353 ? 7.152 -33.438 -23.438 1 98.38 353 THR A N 1
ATOM 2780 C CA . THR A 1 353 ? 6.723 -34.125 -22.219 1 98.38 353 THR A CA 1
ATOM 2781 C C . THR A 1 353 ? 5.84 -33.219 -21.375 1 98.38 353 THR A C 1
ATOM 2783 O O . THR A 1 353 ? 4.785 -33.625 -20.891 1 98.38 353 THR A O 1
ATOM 2786 N N . SER A 1 354 ? 6.238 -31.984 -21.219 1 98.44 354 SER A N 1
ATOM 2787 C CA . SER A 1 354 ? 5.441 -31.031 -20.469 1 98.44 354 SER A CA 1
ATOM 2788 C C . SER A 1 354 ? 4.148 -30.688 -21.203 1 98.44 354 SER A C 1
ATOM 2790 O O . SER A 1 354 ? 3.109 -30.484 -20.562 1 98.44 354 SER A O 1
ATOM 2792 N N . VAL A 1 355 ? 4.262 -30.547 -22.5 1 98.62 355 VAL A N 1
ATOM 2793 C CA . VAL A 1 355 ? 3.061 -30.297 -23.281 1 98.62 355 VAL A CA 1
ATOM 2794 C C . VAL A 1 355 ? 2.057 -31.438 -23.078 1 98.62 355 VAL A C 1
ATOM 2796 O O . VAL A 1 355 ? 0.863 -31.188 -22.891 1 98.62 355 VAL A O 1
ATOM 2799 N N . PHE A 1 356 ? 2.582 -32.625 -23.141 1 98.69 356 PHE A N 1
ATOM 2800 C CA . PHE A 1 356 ? 1.756 -33.812 -22.922 1 98.69 356 PHE A CA 1
ATOM 2801 C C . PHE A 1 356 ? 1.078 -33.75 -21.562 1 98.69 356 PHE A C 1
ATOM 2803 O O . PHE A 1 356 ? -0.128 -34 -21.453 1 98.69 356 PHE A O 1
ATOM 2810 N N . ASN A 1 357 ? 1.831 -33.469 -20.531 1 98.81 357 ASN A N 1
ATOM 2811 C CA . ASN A 1 357 ? 1.273 -33.344 -19.188 1 98.81 357 ASN A CA 1
ATOM 2812 C C . ASN A 1 357 ? 0.146 -32.312 -19.156 1 98.81 357 ASN A C 1
ATOM 2814 O O . ASN A 1 357 ? -0.893 -32.531 -18.531 1 98.81 357 ASN A O 1
ATOM 2818 N N . GLY A 1 358 ? 0.404 -31.156 -19.797 1 98.69 358 GLY A N 1
ATOM 2819 C CA . GLY A 1 358 ? -0.59 -30.094 -19.844 1 98.69 358 GLY A CA 1
ATOM 2820 C C . GLY A 1 358 ? -1.882 -30.516 -20.516 1 98.69 358 GLY A C 1
ATOM 2821 O O . GLY A 1 358 ? -2.971 -30.219 -20.031 1 98.69 358 GLY A O 1
ATOM 2822 N N . VAL A 1 359 ? -1.74 -31.188 -21.609 1 98.69 359 VAL A N 1
ATOM 2823 C CA . VAL A 1 359 ? -2.908 -31.609 -22.375 1 98.69 359 VAL A CA 1
ATOM 2824 C C . VAL A 1 359 ? -3.73 -32.594 -21.562 1 98.69 359 VAL A C 1
ATOM 2826 O O . VAL A 1 359 ? -4.945 -32.438 -21.422 1 98.69 359 VAL A O 1
ATOM 2829 N N . ILE A 1 360 ? -3.09 -33.562 -20.984 1 98.75 360 ILE A N 1
ATOM 2830 C CA . ILE A 1 360 ? -3.787 -34.594 -20.25 1 98.75 360 ILE A CA 1
ATOM 2831 C C . ILE A 1 360 ? -4.469 -34 -19.016 1 98.75 360 ILE A C 1
ATOM 2833 O O . ILE A 1 360 ? -5.637 -34.281 -18.75 1 98.75 360 ILE A O 1
ATOM 2837 N N . THR A 1 361 ? -3.738 -33.188 -18.328 1 98.81 361 THR A N 1
ATOM 2838 C CA . THR A 1 361 ? -4.293 -32.594 -17.109 1 98.81 361 THR A CA 1
ATOM 2839 C C . THR A 1 361 ? -5.453 -31.672 -17.453 1 98.81 361 THR A C 1
ATOM 2841 O O . THR A 1 361 ? -6.484 -31.688 -16.781 1 98.81 361 THR A O 1
ATOM 2844 N N . TYR A 1 362 ? -5.227 -30.844 -18.469 1 98.69 362 TYR A N 1
ATOM 2845 C CA . TYR A 1 362 ? -6.285 -29.938 -18.891 1 98.69 362 TYR A CA 1
ATOM 2846 C C . TYR A 1 362 ? -7.562 -30.688 -19.219 1 98.69 362 TYR A C 1
ATOM 2848 O O . TYR A 1 362 ? -8.656 -30.297 -18.797 1 98.69 362 TYR A O 1
ATOM 2856 N N . LEU A 1 363 ? -7.477 -31.734 -19.922 1 98.56 363 LEU A N 1
ATOM 2857 C CA . LEU A 1 363 ? -8.641 -32.531 -20.328 1 98.56 363 LEU A CA 1
ATOM 2858 C C . LEU A 1 363 ? -9.266 -33.219 -19.125 1 98.56 363 LEU A C 1
ATOM 2860 O O . LEU A 1 363 ? -10.492 -33.281 -19.031 1 98.56 363 LEU A O 1
ATOM 2864 N N . CYS A 1 364 ? -8.445 -33.688 -18.234 1 98.56 364 CYS A N 1
ATOM 2865 C CA . CYS A 1 364 ? -8.969 -34.312 -17.031 1 98.56 364 CYS A CA 1
ATOM 2866 C C . CYS A 1 364 ? -9.773 -33.312 -16.203 1 98.56 364 CYS A C 1
ATOM 2868 O O . CYS A 1 364 ? -10.836 -33.656 -15.672 1 98.56 364 CYS A O 1
ATOM 2870 N N . MET A 1 365 ? -9.305 -32.125 -16.078 1 98.38 365 MET A N 1
ATOM 2871 C CA . MET A 1 365 ? -10 -31.109 -15.305 1 98.38 365 MET A CA 1
ATOM 2872 C C . MET A 1 365 ? -11.219 -30.578 -16.062 1 98.38 365 MET A C 1
ATOM 2874 O O . MET A 1 365 ? -12.25 -30.297 -15.453 1 98.38 365 MET A O 1
ATOM 2878 N N . TYR A 1 366 ? -11.023 -30.5 -17.391 1 97.69 366 TYR A N 1
ATOM 2879 C CA . TYR A 1 366 ? -12.109 -30.016 -18.234 1 97.69 366 TYR A CA 1
ATOM 2880 C C . TYR A 1 366 ? -13.312 -30.953 -18.156 1 97.69 366 TYR A C 1
ATOM 2882 O O . TYR A 1 366 ? -14.453 -30.5 -18.078 1 97.69 366 TYR A O 1
ATOM 2890 N N . PHE A 1 367 ? -13.102 -32.219 -18.062 1 97.5 367 PHE A N 1
ATOM 2891 C CA . PHE A 1 367 ? -14.18 -33.219 -18.047 1 97.5 367 PHE A CA 1
ATOM 2892 C C . PHE A 1 367 ? -14.57 -33.562 -16.625 1 97.5 367 PHE A C 1
ATOM 2894 O O . PHE A 1 367 ? -15.469 -34.406 -16.406 1 97.5 367 PHE A O 1
ATOM 2901 N N . GLY A 1 368 ? -13.93 -33.062 -15.68 1 96.44 368 GLY A N 1
ATOM 2902 C CA . GLY A 1 368 ? -14.305 -33.25 -14.289 1 96.44 368 GLY A CA 1
ATOM 2903 C C . GLY A 1 368 ? -13.758 -34.531 -13.688 1 96.44 368 GLY A C 1
ATOM 2904 O O . GLY A 1 368 ? -14.242 -35 -12.656 1 96.44 368 GLY A O 1
ATOM 2905 N N . ILE A 1 369 ? -12.805 -35.094 -14.344 1 97.69 369 ILE A N 1
ATOM 2906 C CA . ILE A 1 369 ? -12.18 -36.312 -13.828 1 97.69 369 ILE A CA 1
ATOM 2907 C C . ILE A 1 369 ? -11.344 -35.969 -12.594 1 97.69 369 ILE A C 1
ATOM 2909 O O . ILE A 1 369 ? -11.336 -36.719 -11.617 1 97.69 369 ILE A O 1
ATOM 2913 N N . VAL A 1 370 ? -10.641 -34.875 -12.656 1 97.56 370 VAL A N 1
ATOM 2914 C CA . VAL A 1 370 ? -9.875 -34.312 -11.547 1 97.56 370 VAL A CA 1
ATOM 2915 C C . VAL A 1 370 ? -10.352 -32.906 -11.25 1 97.56 370 VAL A C 1
ATOM 2917 O O . VAL A 1 370 ? -10.727 -32.156 -12.164 1 97.56 370 VAL A O 1
ATOM 2920 N N . GLY A 1 371 ? -10.383 -32.594 -9.992 1 96.69 371 GLY A N 1
ATOM 2921 C CA . GLY A 1 371 ? -10.805 -31.25 -9.625 1 96.69 371 GLY A CA 1
ATOM 2922 C C . GLY A 1 371 ? -9.852 -30.172 -10.109 1 96.69 371 GLY A C 1
ATOM 2923 O O . GLY A 1 371 ? -8.656 -30.406 -10.258 1 96.69 371 GLY A O 1
ATOM 2924 N N . LYS A 1 372 ? -10.406 -28.969 -10.344 1 98.19 372 LYS A N 1
ATOM 2925 C CA . LYS A 1 372 ? -9.602 -27.812 -10.688 1 98.19 372 LYS A CA 1
ATOM 2926 C C . LYS A 1 372 ? -8.883 -27.25 -9.469 1 98.19 372 LYS A C 1
ATOM 2928 O O . LYS A 1 372 ? -9.273 -27.531 -8.328 1 98.19 372 LYS A O 1
ATOM 2933 N N . THR A 1 373 ? -7.836 -26.531 -9.719 1 97.94 373 THR A N 1
ATOM 2934 C CA . THR A 1 373 ? -6.992 -26.062 -8.633 1 97.94 373 THR A CA 1
ATOM 2935 C C . THR A 1 373 ? -7.52 -24.734 -8.07 1 97.94 373 THR A C 1
ATOM 2937 O O . THR A 1 373 ? -8.023 -23.906 -8.82 1 97.94 373 THR A O 1
ATOM 2940 N N . PHE A 1 374 ? -7.422 -24.531 -6.699 1 96.75 374 PHE A N 1
ATOM 2941 C CA . PHE A 1 374 ? -7.953 -23.312 -6.078 1 96.75 374 PHE A CA 1
ATOM 2942 C C . PHE A 1 374 ? -7 -22.797 -5.012 1 96.75 374 PHE A C 1
ATOM 2944 O O . PHE A 1 374 ? -7.273 -21.766 -4.379 1 96.75 374 PHE A O 1
ATOM 2951 N N . ALA A 1 375 ? -5.859 -23.453 -4.789 1 94.75 375 ALA A N 1
ATOM 2952 C CA . ALA A 1 375 ? -4.855 -23.062 -3.799 1 94.75 375 ALA A CA 1
ATOM 2953 C C . ALA A 1 375 ? -3.445 -23.375 -4.301 1 94.75 375 ALA A C 1
ATOM 2955 O O . ALA A 1 375 ? -3.271 -24.141 -5.254 1 94.75 375 ALA A O 1
ATOM 2956 N N . VAL A 1 376 ? -2.574 -22.625 -3.713 1 92.5 376 VAL A N 1
ATOM 2957 C CA . VAL A 1 376 ? -1.182 -22.859 -4.082 1 92.5 376 VAL A CA 1
ATOM 2958 C C . VAL A 1 376 ? -0.305 -22.828 -2.832 1 92.5 376 VAL A C 1
ATOM 2960 O O . VAL A 1 376 ? -0.525 -22.016 -1.928 1 92.5 376 VAL A O 1
ATOM 2963 N N . PHE A 1 377 ? 0.641 -23.609 -2.598 1 84.81 377 PHE A N 1
ATOM 2964 C CA . PHE A 1 377 ? 1.523 -23.625 -1.437 1 84.81 377 PHE A CA 1
ATOM 2965 C C . PHE A 1 377 ? 2.93 -23.172 -1.819 1 84.81 377 PHE A C 1
ATOM 2967 O O . PHE A 1 377 ? 3.477 -22.25 -1.221 1 84.81 377 PHE A O 1
ATOM 2974 N N . SER A 1 378 ? 3.676 -23.859 -2.525 1 82.69 378 SER A N 1
ATOM 2975 C CA . SER A 1 378 ? 4.996 -23.516 -3.041 1 82.69 378 SER A CA 1
ATOM 2976 C C . SER A 1 378 ? 5.25 -24.172 -4.398 1 82.69 378 SER A C 1
ATOM 2978 O O . SER A 1 378 ? 4.762 -25.266 -4.664 1 82.69 378 SER A O 1
ATOM 2980 N N . TRP A 1 379 ? 5.961 -23.375 -5.09 1 83 379 TRP A N 1
ATOM 2981 C CA . TRP A 1 379 ? 6.359 -23.938 -6.375 1 83 379 TRP A CA 1
ATOM 2982 C C . TRP A 1 379 ? 7.266 -25.156 -6.18 1 83 379 TRP A C 1
ATOM 2984 O O . TRP A 1 379 ? 7.367 -26 -7.062 1 83 379 TRP A O 1
ATOM 2994 N N . GLN A 1 380 ? 7.734 -25.172 -4.93 1 81.69 380 GLN A N 1
ATOM 2995 C CA . GLN A 1 380 ? 8.703 -26.219 -4.648 1 81.69 380 GLN A CA 1
ATOM 2996 C C . GLN A 1 380 ? 8.055 -27.391 -3.926 1 81.69 380 GLN A C 1
ATOM 2998 O O . GLN A 1 380 ? 8.719 -28.375 -3.6 1 81.69 380 GLN A O 1
ATOM 3003 N N . MET A 1 381 ? 6.781 -27.219 -3.781 1 88.88 381 MET A N 1
ATOM 3004 C CA . MET A 1 381 ? 6.066 -28.344 -3.178 1 88.88 381 MET A CA 1
ATOM 3005 C C . MET A 1 381 ? 6.098 -29.562 -4.094 1 88.88 381 MET A C 1
ATOM 3007 O O . MET A 1 381 ? 5.887 -29.453 -5.301 1 88.88 381 MET A O 1
ATOM 3011 N N . PRO A 1 382 ? 6.5 -30.719 -3.4 1 93.88 382 PRO A N 1
ATOM 3012 C CA . PRO A 1 382 ? 6.426 -31.922 -4.227 1 93.88 382 PRO A CA 1
ATOM 3013 C C . PRO A 1 382 ? 5.082 -32.062 -4.938 1 93.88 382 PRO A C 1
ATOM 3015 O O . PRO A 1 382 ? 4.031 -31.891 -4.324 1 93.88 382 PRO A O 1
ATOM 3018 N N . ALA A 1 383 ? 5.137 -32.438 -6.164 1 96.31 383 ALA A N 1
ATOM 3019 C CA . ALA A 1 383 ? 3.994 -32.344 -7.07 1 96.31 383 ALA A CA 1
ATOM 3020 C C . ALA A 1 383 ? 2.805 -33.125 -6.523 1 96.31 383 ALA A C 1
ATOM 3022 O O . ALA A 1 383 ? 1.673 -32.625 -6.531 1 96.31 383 ALA A O 1
ATOM 3023 N N . PRO A 1 384 ? 2.982 -34.406 -6.027 1 96.75 384 PRO A N 1
ATOM 3024 C CA . PRO A 1 384 ? 1.811 -35.125 -5.543 1 96.75 384 PRO A CA 1
ATOM 3025 C C . PRO A 1 384 ? 1.127 -34.438 -4.363 1 96.75 384 PRO A C 1
ATOM 3027 O O . PRO A 1 384 ? -0.104 -34.406 -4.297 1 96.75 384 PRO A O 1
ATOM 3030 N N . ILE A 1 385 ? 1.897 -33.906 -3.508 1 95.56 385 ILE A N 1
ATOM 3031 C CA . ILE A 1 385 ? 1.354 -33.219 -2.34 1 95.56 385 ILE A CA 1
ATOM 3032 C C . ILE A 1 385 ? 0.699 -31.891 -2.768 1 95.56 385 ILE A C 1
ATOM 3034 O O . ILE A 1 385 ? -0.413 -31.578 -2.336 1 95.56 385 ILE A O 1
ATOM 3038 N N . GLY A 1 386 ? 1.398 -31.188 -3.592 1 95.88 386 GLY A N 1
ATOM 3039 C CA . GLY A 1 386 ? 0.854 -29.938 -4.098 1 95.88 386 GLY A CA 1
ATOM 3040 C C . GLY A 1 386 ? -0.434 -30.125 -4.879 1 95.88 386 GLY A C 1
ATOM 3041 O O . GLY A 1 386 ? -1.364 -29.328 -4.746 1 95.88 386 GLY A O 1
ATOM 3042 N N . ALA A 1 387 ? -0.43 -31.156 -5.684 1 97.31 387 ALA A N 1
ATOM 3043 C CA . ALA A 1 387 ? -1.62 -31.453 -6.477 1 97.31 387 ALA A CA 1
ATOM 3044 C C . ALA A 1 387 ? -2.82 -31.75 -5.578 1 97.31 387 ALA A C 1
ATOM 3046 O O . ALA A 1 387 ? -3.926 -31.266 -5.836 1 97.31 387 ALA A O 1
ATOM 3047 N N . PHE A 1 388 ? -2.615 -32.469 -4.578 1 95.75 388 PHE A N 1
ATOM 3048 C CA . PHE A 1 388 ? -3.703 -32.781 -3.662 1 95.75 388 PHE A CA 1
ATOM 3049 C C . PHE A 1 388 ? -4.191 -31.531 -2.938 1 95.75 388 PHE A C 1
ATOM 3051 O O . PHE A 1 388 ? -5.395 -31.266 -2.898 1 95.75 388 PHE A O 1
ATOM 3058 N N . LEU A 1 389 ? -3.277 -30.781 -2.414 1 94 389 LEU A N 1
ATOM 3059 C CA . LEU A 1 389 ? -3.625 -29.625 -1.593 1 94 389 LEU A CA 1
ATOM 3060 C C . LEU A 1 389 ? -4.273 -28.531 -2.438 1 94 389 LEU A C 1
ATOM 3062 O O . LEU A 1 389 ? -5.102 -27.766 -1.939 1 94 389 LEU A O 1
ATOM 3066 N N . SER A 1 390 ? -3.916 -28.5 -3.707 1 96.81 390 SER A N 1
ATOM 3067 C CA . SER A 1 390 ? -4.453 -27.453 -4.574 1 96.81 390 SER A CA 1
ATOM 3068 C C . SER A 1 390 ? -5.828 -27.828 -5.109 1 96.81 390 SER A C 1
ATOM 3070 O O . SER A 1 390 ? -6.547 -26.984 -5.645 1 96.81 390 SER A O 1
ATOM 3072 N N . THR A 1 391 ? -6.234 -29.109 -4.961 1 96.44 391 THR A N 1
ATOM 3073 C CA . THR A 1 391 ? -7.5 -29.562 -5.516 1 96.44 391 THR A CA 1
ATOM 3074 C C . THR A 1 391 ? -8.367 -30.203 -4.438 1 96.44 391 THR A C 1
ATOM 3076 O O . THR A 1 391 ? -9.578 -30.359 -4.613 1 96.44 391 THR A O 1
ATOM 3079 N N . MET A 1 392 ? -7.707 -30.672 -3.414 1 93.75 392 MET A N 1
ATOM 3080 C CA . MET A 1 392 ? -8.328 -31.5 -2.385 1 93.75 392 MET A CA 1
ATOM 3081 C C . MET A 1 392 ? -9.031 -32.719 -3.006 1 93.75 392 MET A C 1
ATOM 3083 O O . MET A 1 392 ? -10.125 -33.094 -2.574 1 93.75 392 MET A O 1
ATOM 3087 N N . ASP A 1 393 ? -8.5 -33.156 -4.09 1 94.56 393 ASP A N 1
ATOM 3088 C CA . ASP A 1 393 ? -8.969 -34.312 -4.844 1 94.56 393 ASP A CA 1
ATOM 3089 C C . ASP A 1 393 ? -7.906 -35.406 -4.902 1 94.56 393 ASP A C 1
ATOM 3091 O O . ASP A 1 393 ? -6.844 -35.219 -5.492 1 94.56 393 ASP A O 1
ATOM 3095 N N . TRP A 1 394 ? -8.195 -36.562 -4.395 1 94.06 394 TRP A N 1
ATOM 3096 C CA . TRP A 1 394 ? -7.215 -37.656 -4.367 1 94.06 394 TRP A CA 1
ATOM 3097 C C . TRP A 1 394 ? -6.875 -38.125 -5.781 1 94.06 394 TRP A C 1
ATOM 3099 O O . TRP A 1 394 ? -5.785 -38.656 -6.023 1 94.06 394 TRP A O 1
ATOM 3109 N N . ARG A 1 395 ? -7.797 -38 -6.703 1 96.94 395 ARG A N 1
ATOM 3110 C CA . ARG A 1 395 ? -7.555 -38.375 -8.094 1 96.94 395 ARG A CA 1
ATOM 3111 C C . ARG A 1 395 ? -6.402 -37.594 -8.695 1 96.94 395 ARG A C 1
ATOM 3113 O O . ARG A 1 395 ? -5.781 -38 -9.664 1 96.94 395 ARG A O 1
ATOM 3120 N N . ALA A 1 396 ? -6.145 -36.375 -8.086 1 98.19 396 ALA A N 1
ATOM 3121 C CA . ALA A 1 396 ? -5.031 -35.531 -8.547 1 98.19 396 ALA A CA 1
ATOM 3122 C C . ALA A 1 396 ? -3.693 -36.219 -8.25 1 98.19 396 ALA A C 1
ATOM 3124 O O . ALA A 1 396 ? -2.76 -36.125 -9.055 1 98.19 396 ALA A O 1
ATOM 3125 N N . ILE A 1 397 ? -3.613 -36.875 -7.141 1 97.69 397 ILE A N 1
ATOM 3126 C CA . ILE A 1 397 ? -2.391 -37.562 -6.781 1 97.69 397 ILE A CA 1
ATOM 3127 C C . ILE A 1 397 ? -2.137 -38.688 -7.781 1 97.69 397 ILE A C 1
ATOM 3129 O O . ILE A 1 397 ? -1.015 -38.875 -8.266 1 97.69 397 ILE A O 1
ATOM 3133 N N . VAL A 1 398 ? -3.115 -39.406 -8.039 1 98.44 398 VAL A N 1
ATOM 3134 C CA . VAL A 1 398 ? -3.018 -40.531 -8.961 1 98.44 398 VAL A CA 1
ATOM 3135 C C . VAL A 1 398 ? -2.592 -40.031 -10.336 1 98.44 398 VAL A C 1
ATOM 3137 O O . VAL A 1 398 ? -1.724 -40.625 -10.984 1 98.44 398 VAL A O 1
ATOM 3140 N N . LEU A 1 399 ? -3.252 -38.969 -10.758 1 98.56 399 LEU A N 1
ATOM 3141 C CA . LEU A 1 399 ? -2.916 -38.406 -12.062 1 98.56 399 LEU A CA 1
ATOM 3142 C C . LEU A 1 399 ? -1.438 -38.031 -12.125 1 98.56 399 LEU A C 1
ATOM 3144 O O . LEU A 1 399 ? -0.768 -38.312 -13.125 1 98.56 399 LEU A O 1
ATOM 3148 N N . VAL A 1 400 ? -0.927 -37.406 -11.094 1 98.69 400 VAL A N 1
ATOM 3149 C CA . VAL A 1 400 ? 0.469 -37 -11.062 1 98.69 400 VAL A CA 1
ATOM 3150 C C . VAL A 1 400 ? 1.382 -38.219 -11.195 1 98.69 400 VAL A C 1
ATOM 3152 O O . VAL A 1 400 ? 2.359 -38.188 -11.945 1 98.69 400 VAL A O 1
ATOM 3155 N N . PHE A 1 401 ? 1.087 -39.281 -10.5 1 98.44 401 PHE A N 1
ATOM 3156 C CA . PHE A 1 401 ? 1.908 -40.5 -10.578 1 98.44 401 PHE A CA 1
ATOM 3157 C C . PHE A 1 401 ? 1.838 -41.094 -11.969 1 98.44 401 PHE A C 1
ATOM 3159 O O . PHE A 1 401 ? 2.844 -41.594 -12.492 1 98.44 401 PHE A O 1
ATOM 3166 N N . ILE A 1 402 ? 0.666 -41.125 -12.539 1 98.62 402 ILE A N 1
ATOM 3167 C CA . ILE A 1 402 ? 0.516 -41.625 -13.898 1 98.62 402 ILE A CA 1
ATOM 3168 C C . ILE A 1 402 ? 1.368 -40.781 -14.852 1 98.62 402 ILE A C 1
ATOM 3170 O O . ILE A 1 402 ? 2.062 -41.312 -15.711 1 98.62 402 ILE A O 1
ATOM 3174 N N . LEU A 1 403 ? 1.292 -39.469 -14.672 1 98.81 403 LEU A N 1
ATOM 3175 C CA . LEU A 1 403 ? 2.062 -38.562 -15.516 1 98.81 403 LEU A CA 1
ATOM 3176 C C . LEU A 1 403 ? 3.559 -38.781 -15.344 1 98.81 403 LEU A C 1
ATOM 3178 O O . LEU A 1 403 ? 4.312 -38.781 -16.312 1 98.81 403 LEU A O 1
ATOM 3182 N N . ILE A 1 404 ? 3.988 -38.969 -14.109 1 98.44 404 ILE A N 1
ATOM 3183 C CA . ILE A 1 404 ? 5.398 -39.219 -13.844 1 98.44 404 ILE A CA 1
ATOM 3184 C C . ILE A 1 404 ? 5.836 -40.469 -14.609 1 98.44 404 ILE A C 1
ATOM 3186 O O . ILE A 1 404 ? 6.887 -40.469 -15.258 1 98.44 404 ILE A O 1
ATOM 3190 N N . PHE A 1 405 ? 5.055 -41.5 -14.531 1 98.5 405 PHE A N 1
ATOM 3191 C CA . PHE A 1 405 ? 5.355 -42.75 -15.211 1 98.5 405 PHE A CA 1
ATOM 3192 C C . PHE A 1 405 ? 5.414 -42.531 -16.719 1 98.5 405 PHE A C 1
ATOM 3194 O O . PHE A 1 405 ? 6.363 -42.969 -17.375 1 98.5 405 PHE A O 1
ATOM 3201 N N . LEU A 1 406 ? 4.449 -41.844 -17.25 1 98.56 406 LEU A N 1
ATOM 3202 C CA . LEU A 1 406 ? 4.395 -41.594 -18.688 1 98.56 406 LEU A CA 1
ATOM 3203 C C . LEU A 1 406 ? 5.551 -40.688 -19.125 1 98.56 406 LEU A C 1
ATOM 3205 O O . LEU A 1 406 ? 6.078 -40.844 -20.234 1 98.56 406 LEU A O 1
ATOM 3209 N N . ASN A 1 407 ? 5.875 -39.688 -18.297 1 98.62 407 ASN A N 1
ATOM 3210 C CA . ASN A 1 407 ? 7.039 -38.875 -18.594 1 98.62 407 ASN A CA 1
ATOM 3211 C C . ASN A 1 407 ? 8.305 -39.688 -18.734 1 98.62 407 ASN A C 1
ATOM 3213 O O . ASN A 1 407 ? 9.133 -39.438 -19.609 1 98.62 407 ASN A O 1
ATOM 3217 N N . GLY A 1 408 ? 8.43 -40.656 -17.859 1 98.06 408 GLY A N 1
ATOM 3218 C CA . GLY A 1 408 ? 9.562 -41.594 -17.969 1 98.06 408 GLY A CA 1
ATOM 3219 C C . GLY A 1 408 ? 9.594 -42.344 -19.281 1 98.06 408 GLY A C 1
ATOM 3220 O O . GLY A 1 408 ? 10.656 -42.469 -19.906 1 98.06 408 GLY A O 1
ATOM 3221 N N . LEU A 1 409 ? 8.469 -42.812 -19.688 1 98.25 409 LEU A N 1
ATOM 3222 C CA . LEU A 1 409 ? 8.367 -43.531 -20.953 1 98.25 409 LEU A CA 1
ATOM 3223 C C . LEU A 1 409 ? 8.727 -42.656 -22.125 1 98.25 409 LEU A C 1
ATOM 3225 O O . LEU A 1 409 ? 9.305 -43.125 -23.109 1 98.25 409 LEU A O 1
ATOM 3229 N N . MET A 1 410 ? 8.391 -41.406 -22.031 1 98.19 410 MET A N 1
ATOM 3230 C CA . MET A 1 410 ? 8.664 -40.469 -23.125 1 98.19 410 MET A CA 1
ATOM 3231 C C . MET A 1 410 ? 10.141 -40.125 -23.188 1 98.19 410 MET A C 1
ATOM 3233 O O . MET A 1 410 ? 10.703 -40 -24.281 1 98.19 410 MET A O 1
ATOM 3237 N N . TYR A 1 411 ? 10.773 -40.031 -22.078 1 97.94 411 TYR A N 1
ATOM 3238 C CA . TYR A 1 411 ? 12.188 -39.656 -22.031 1 97.94 411 TYR A CA 1
ATOM 3239 C C . TYR A 1 411 ? 13.078 -40.844 -22.312 1 97.94 411 TYR A C 1
ATOM 3241 O O . TYR A 1 411 ? 14.188 -40.688 -22.828 1 97.94 411 TYR A O 1
ATOM 3249 N N . TYR A 1 412 ? 12.641 -42.062 -22.078 1 97.44 412 TYR A N 1
ATOM 3250 C CA . TYR A 1 412 ? 13.453 -43.25 -22.016 1 97.44 412 TYR A CA 1
ATOM 3251 C C . TYR A 1 412 ? 14.18 -43.5 -23.328 1 97.44 412 TYR A C 1
ATOM 3253 O O . TYR A 1 412 ? 15.398 -43.719 -23.344 1 97.44 412 TYR A O 1
ATOM 3261 N N . PRO A 1 413 ? 13.477 -43.5 -24.484 1 97.38 413 PRO A N 1
ATOM 3262 C CA . PRO A 1 413 ? 14.18 -43.781 -25.734 1 97.38 413 PRO A CA 1
ATOM 3263 C C . PRO A 1 413 ? 15.289 -42.75 -26.016 1 97.38 413 PRO A C 1
ATOM 3265 O O . PRO A 1 413 ? 16.359 -43.125 -26.516 1 97.38 413 PRO A O 1
ATOM 3268 N N . PHE A 1 414 ? 15.07 -41.594 -25.734 1 96.88 414 PHE A N 1
ATOM 3269 C CA . PHE A 1 414 ? 16.062 -40.531 -26 1 96.88 414 PHE A CA 1
ATOM 3270 C C . PHE A 1 414 ? 17.234 -40.625 -25.031 1 96.88 414 PHE A C 1
ATOM 3272 O O . PHE A 1 414 ? 18.375 -40.406 -25.422 1 96.88 414 PHE A O 1
ATOM 3279 N N . LEU A 1 415 ? 16.906 -40.938 -23.797 1 96.81 415 LEU A N 1
ATOM 3280 C CA . LEU A 1 415 ? 17.953 -41.125 -22.812 1 96.81 415 LEU A CA 1
ATOM 3281 C C . LEU A 1 415 ? 18.875 -42.281 -23.219 1 96.81 415 LEU A C 1
ATOM 3283 O O . LEU A 1 415 ? 20.094 -42.156 -23.078 1 96.81 415 LEU A O 1
ATOM 3287 N N . LYS A 1 416 ? 18.297 -43.344 -23.688 1 96.5 416 LYS A N 1
ATOM 3288 C CA . LYS A 1 416 ? 19.094 -44.5 -24.078 1 96.5 416 LYS A CA 1
ATOM 3289 C C . LYS A 1 416 ? 20.016 -44.188 -25.25 1 96.5 416 LYS A C 1
ATOM 3291 O O . LYS A 1 416 ? 21.156 -44.656 -25.312 1 96.5 416 LYS A O 1
ATOM 3296 N N . VAL A 1 417 ? 19.516 -43.406 -26.156 1 95.62 417 VAL A N 1
ATOM 3297 C CA . VAL A 1 417 ? 20.359 -42.969 -27.281 1 95.62 417 VAL A CA 1
ATOM 3298 C C . VAL A 1 417 ? 21.516 -42.125 -26.75 1 95.62 417 VAL A C 1
ATOM 3300 O O . VAL A 1 417 ? 22.672 -42.344 -27.156 1 95.62 417 VAL A O 1
ATOM 3303 N N . TYR A 1 418 ? 21.281 -41.25 -25.938 1 95.25 418 TYR A N 1
ATOM 3304 C CA . TYR A 1 418 ? 22.328 -40.375 -25.375 1 95.25 418 TYR A CA 1
ATOM 3305 C C . TYR A 1 418 ? 23.281 -41.188 -24.516 1 95.25 418 TYR A C 1
ATOM 3307 O O . TYR A 1 418 ? 24.5 -40.969 -24.562 1 95.25 418 TYR A O 1
ATOM 3315 N N . GLU A 1 419 ? 22.75 -42.094 -23.719 1 95.88 419 GLU A N 1
ATOM 3316 C CA . GLU A 1 419 ? 23.562 -42.969 -22.859 1 95.88 419 GLU A CA 1
ATOM 3317 C C . GLU A 1 419 ? 24.547 -43.781 -23.672 1 95.88 419 GLU A C 1
ATOM 3319 O O . GLU A 1 419 ? 25.719 -43.906 -23.297 1 95.88 419 GLU A O 1
ATOM 3324 N N . LYS A 1 420 ? 24.047 -44.312 -24.719 1 95.19 420 LYS A N 1
ATOM 3325 C CA . LYS A 1 420 ? 24.906 -45.125 -25.578 1 95.19 420 LYS A CA 1
ATOM 3326 C C . LYS A 1 420 ? 26.109 -44.312 -26.078 1 95.19 420 LYS A C 1
ATOM 3328 O O . LYS A 1 420 ? 27.234 -44.812 -26.094 1 95.19 420 LYS A O 1
ATOM 3333 N N . ASN A 1 421 ? 25.797 -43.156 -26.5 1 93.06 421 ASN A N 1
ATOM 3334 C CA . ASN A 1 421 ? 26.859 -42.281 -26.984 1 93.06 421 ASN A CA 1
ATOM 3335 C C . ASN A 1 421 ? 27.859 -41.938 -25.875 1 93.06 421 ASN A C 1
ATOM 3337 O O . ASN A 1 421 ? 29.078 -41.938 -26.125 1 93.06 421 ASN A O 1
ATOM 3341 N N . LEU A 1 422 ? 27.422 -41.719 -24.703 1 93.69 422 LEU A N 1
ATOM 3342 C CA . LEU A 1 422 ? 28.297 -41.312 -23.594 1 93.69 422 LEU A CA 1
ATOM 3343 C C . LEU A 1 422 ? 29.125 -42.5 -23.109 1 93.69 422 LEU A C 1
ATOM 3345 O O . LEU A 1 422 ? 30.297 -42.344 -22.75 1 93.69 422 LEU A O 1
ATOM 3349 N N . VAL A 1 423 ? 28.516 -43.656 -23.078 1 93.88 423 VAL A N 1
ATOM 3350 C CA . VAL A 1 423 ? 29.219 -44.875 -22.641 1 93.88 423 VAL A CA 1
ATOM 3351 C C . VAL A 1 423 ? 30.359 -45.188 -23.609 1 93.88 423 VAL A C 1
ATOM 3353 O O . VAL A 1 423 ? 31.438 -45.594 -23.188 1 93.88 423 VAL A O 1
ATOM 3356 N N . ALA A 1 424 ? 30.094 -44.969 -24.859 1 93.12 424 ALA A N 1
ATOM 3357 C CA . ALA A 1 424 ? 31.125 -45.188 -25.859 1 93.12 424 ALA A CA 1
ATOM 3358 C C . ALA A 1 424 ? 32.281 -44.219 -25.672 1 93.12 424 ALA A C 1
ATOM 3360 O O . ALA A 1 424 ? 33.469 -44.625 -25.781 1 93.12 424 ALA A O 1
ATOM 3361 N N . LEU A 1 425 ? 31.906 -43.062 -25.438 1 92.19 425 LEU A N 1
ATOM 3362 C CA . LEU A 1 425 ? 32.938 -42.062 -25.203 1 92.19 425 LEU A CA 1
ATOM 3363 C C . LEU A 1 425 ? 33.719 -42.344 -23.938 1 92.19 425 LEU A C 1
ATOM 3365 O O . LEU A 1 425 ? 34.938 -42.156 -23.906 1 92.19 425 LEU A O 1
ATOM 3369 N N . GLU A 1 426 ? 33.062 -42.812 -22.906 1 92 426 GLU A N 1
ATOM 3370 C CA . GLU A 1 426 ? 33.719 -43.156 -21.641 1 92 426 GLU A CA 1
ATOM 3371 C C . GLU A 1 426 ? 34.656 -44.344 -21.781 1 92 426 GLU A C 1
ATOM 3373 O O . GLU A 1 426 ? 35.719 -44.375 -21.172 1 92 426 GLU A O 1
ATOM 3378 N N . LYS A 1 427 ? 34.25 -45.281 -22.562 1 90.81 427 LYS A N 1
ATOM 3379 C CA . LYS A 1 427 ? 35.062 -46.438 -22.812 1 90.81 427 LYS A CA 1
ATOM 3380 C C . LYS A 1 427 ? 36.312 -46.062 -23.609 1 90.81 427 LYS A C 1
ATOM 3382 O O . LYS A 1 427 ? 37.406 -46.594 -23.344 1 90.81 427 LYS A O 1
ATOM 3387 N N . GLU A 1 428 ? 36.094 -45.281 -24.562 1 90.81 428 GLU A N 1
ATOM 3388 C CA . GLU A 1 428 ? 37.219 -44.812 -25.344 1 90.81 428 GLU A CA 1
ATOM 3389 C C . GLU A 1 428 ? 38.219 -44.062 -24.484 1 90.81 428 GLU A C 1
ATOM 3391 O O . GLU A 1 428 ? 39.438 -44.188 -24.641 1 90.81 428 GLU A O 1
ATOM 3396 N N . ALA A 1 429 ? 37.719 -43.219 -23.641 1 90.5 429 ALA A N 1
ATOM 3397 C CA . ALA A 1 429 ? 38.562 -42.438 -22.75 1 90.5 429 ALA A CA 1
ATOM 3398 C C . ALA A 1 429 ? 39.312 -43.344 -21.781 1 90.5 429 ALA A C 1
ATOM 3400 O O . ALA A 1 429 ? 40.5 -43.094 -21.469 1 90.5 429 ALA A O 1
ATOM 3401 N N . GLU A 1 430 ? 38.656 -44.469 -21.344 1 87.06 430 GLU A N 1
ATOM 3402 C CA . GLU A 1 430 ? 39.281 -45.438 -20.453 1 87.06 430 GLU A CA 1
ATOM 3403 C C . GLU A 1 430 ? 40.375 -46.219 -21.172 1 87.06 430 GLU A C 1
ATOM 3405 O O . GLU A 1 430 ? 41.438 -46.469 -20.609 1 87.06 430 GLU A O 1
ATOM 3410 N N . GLU A 1 431 ? 40.156 -46.469 -22.359 1 89.62 431 GLU A N 1
ATOM 3411 C CA . GLU A 1 431 ? 41.156 -47.188 -23.156 1 89.62 431 GLU A CA 1
ATOM 3412 C C . GLU A 1 431 ? 42.375 -46.312 -23.469 1 89.62 431 GLU A C 1
ATOM 3414 O O . GLU A 1 431 ? 43.5 -46.812 -23.469 1 89.62 431 GLU A O 1
ATOM 3419 N N . GLU A 1 432 ? 42.031 -45.156 -23.703 1 88.12 432 GLU A N 1
ATOM 3420 C CA . GLU A 1 432 ? 43.125 -44.25 -23.969 1 88.12 432 GLU A CA 1
ATOM 3421 C C . GLU A 1 432 ? 44 -44 -22.719 1 88.12 432 GLU A C 1
ATOM 3423 O O . GLU A 1 432 ? 45.219 -43.875 -22.812 1 88.12 432 GLU A O 1
ATOM 3428 N N . ASN A 1 433 ? 43.375 -43.938 -21.594 1 85.31 433 ASN A N 1
ATOM 3429 C CA . ASN A 1 433 ? 44.094 -43.75 -20.344 1 85.31 433 ASN A CA 1
ATOM 3430 C C . ASN A 1 433 ? 44.938 -44.969 -20.016 1 85.31 433 ASN A C 1
ATOM 3432 O O . ASN A 1 433 ? 46.031 -44.875 -19.469 1 85.31 433 ASN A O 1
ATOM 3436 N N . ILE A 1 434 ? 44.438 -46.125 -20.375 1 85 434 ILE A N 1
ATOM 3437 C CA . ILE A 1 434 ? 45.156 -47.375 -20.141 1 85 434 ILE A CA 1
ATOM 3438 C C . ILE A 1 434 ? 46.344 -47.469 -21.109 1 85 434 ILE A C 1
ATOM 3440 O O . ILE A 1 434 ? 47.438 -47.906 -20.734 1 85 434 ILE A O 1
ATOM 3444 N N . ALA A 1 435 ? 46.188 -46.875 -22.25 1 82.12 435 ALA A N 1
ATOM 3445 C CA . ALA A 1 435 ? 47.281 -46.906 -23.219 1 82.12 435 ALA A CA 1
ATOM 3446 C C . ALA A 1 435 ? 48.344 -45.875 -22.891 1 82.12 435 ALA A C 1
ATOM 3448 O O . ALA A 1 435 ? 49.469 -45.969 -23.344 1 82.12 435 ALA A O 1
ATOM 3449 N N . ALA A 1 436 ? 47.75 -44.938 -22.234 1 80.94 436 ALA A N 1
ATOM 3450 C CA . ALA A 1 436 ? 48.656 -43.844 -21.906 1 80.94 436 ALA A CA 1
ATOM 3451 C C . ALA A 1 436 ? 49.469 -44.188 -20.656 1 80.94 436 ALA A C 1
ATOM 3453 O O . ALA A 1 436 ? 50.5 -43.594 -20.391 1 80.94 436 ALA A O 1
ATOM 3454 N N . ASN A 1 437 ? 49.125 -45.219 -19.875 1 74.44 437 ASN A N 1
ATOM 3455 C CA . ASN A 1 437 ? 49.844 -45.656 -18.688 1 74.44 437 ASN A CA 1
ATOM 3456 C C . ASN A 1 437 ? 50.594 -46.969 -18.953 1 74.44 437 ASN A C 1
ATOM 3458 O O . ASN A 1 437 ? 51.562 -47.25 -18.266 1 74.44 437 ASN A O 1
ATOM 3462 N N . MET B 1 1 ? 20.938 38 35.188 1 51.19 1 MET B N 1
ATOM 3463 C CA . MET B 1 1 ? 21.594 36.844 35.812 1 51.19 1 MET B CA 1
ATOM 3464 C C . MET B 1 1 ? 20.656 35.656 35.906 1 51.19 1 MET B C 1
ATOM 3466 O O . MET B 1 1 ? 21.016 34.531 35.562 1 51.19 1 MET B O 1
ATOM 3470 N N . ARG B 1 2 ? 19.312 35.969 36.219 1 63.44 2 ARG B N 1
ATOM 3471 C CA . ARG B 1 2 ? 18.328 34.938 36.469 1 63.44 2 ARG B CA 1
ATOM 3472 C C . ARG B 1 2 ? 17.875 34.281 35.156 1 63.44 2 ARG B C 1
ATOM 3474 O O . ARG B 1 2 ? 17.781 33.031 35.094 1 63.44 2 ARG B O 1
ATOM 3481 N N . PHE B 1 3 ? 17.812 35.125 34.156 1 68.88 3 PHE B N 1
ATOM 3482 C CA . PHE B 1 3 ? 17.391 34.562 32.875 1 68.88 3 PHE B CA 1
ATOM 3483 C C . PHE B 1 3 ? 18.484 33.688 32.312 1 68.88 3 PHE B C 1
ATOM 3485 O O . PHE B 1 3 ? 18.203 32.625 31.719 1 68.88 3 PHE B O 1
ATOM 3492 N N . ASN B 1 4 ? 19.688 34.188 32.594 1 72.88 4 ASN B N 1
ATOM 3493 C CA . ASN B 1 4 ? 20.812 33.406 32.062 1 72.88 4 ASN B CA 1
ATOM 3494 C C . ASN B 1 4 ? 20.906 32.031 32.688 1 72.88 4 ASN B C 1
ATOM 3496 O O . ASN B 1 4 ? 21.188 31.047 32 1 72.88 4 ASN B O 1
ATOM 3500 N N . THR B 1 5 ? 20.641 32.031 33.969 1 74.25 5 THR B N 1
ATOM 3501 C CA . THR B 1 5 ? 20.719 30.766 34.688 1 74.25 5 THR B CA 1
ATOM 3502 C C . THR B 1 5 ? 19.594 29.828 34.219 1 74.25 5 THR B C 1
ATOM 3504 O O . THR B 1 5 ? 19.828 28.641 34.031 1 74.25 5 THR B O 1
ATOM 3507 N N . ILE B 1 6 ? 18.406 30.375 34.062 1 74.06 6 ILE B N 1
ATOM 3508 C CA . ILE B 1 6 ? 17.266 29.578 33.625 1 74.06 6 ILE B CA 1
ATOM 3509 C C . ILE B 1 6 ? 17.5 29.094 32.188 1 74.06 6 ILE B C 1
ATOM 3511 O O . ILE B 1 6 ? 17.25 27.938 31.875 1 74.06 6 ILE B O 1
ATOM 3515 N N . SER B 1 7 ? 17.969 30.016 31.469 1 77.44 7 SER B N 1
ATOM 3516 C CA . SER B 1 7 ? 18.234 29.672 30.078 1 77.44 7 SER B CA 1
ATOM 3517 C C . SER B 1 7 ? 19.297 28.578 29.969 1 77.44 7 SER B C 1
ATOM 3519 O O . SER B 1 7 ? 19.188 27.688 29.125 1 77.44 7 SER B O 1
ATOM 3521 N N . GLU B 1 8 ? 20.25 28.688 30.812 1 79.62 8 GLU B N 1
ATOM 3522 C CA . GLU B 1 8 ? 21.312 27.688 30.797 1 79.62 8 GLU B CA 1
ATOM 3523 C C . GLU B 1 8 ? 20.797 26.328 31.25 1 79.62 8 GLU B C 1
ATOM 3525 O O . GLU B 1 8 ? 21.172 25.297 30.688 1 79.62 8 GLU B O 1
ATOM 3530 N N . LYS B 1 9 ? 20.031 26.391 32.188 1 77.81 9 LYS B N 1
ATOM 3531 C CA . LYS B 1 9 ? 19.453 25.141 32.688 1 77.81 9 LYS B CA 1
ATOM 3532 C C . LYS B 1 9 ? 18.516 24.516 31.672 1 77.81 9 LYS B C 1
ATOM 3534 O O . LYS B 1 9 ? 18.516 23.297 31.5 1 77.81 9 LYS B O 1
ATOM 3539 N N . MET B 1 10 ? 17.734 25.328 31.125 1 78.88 10 MET B N 1
ATOM 3540 C CA . MET B 1 10 ? 16.812 24.828 30.109 1 78.88 10 MET B CA 1
ATOM 3541 C C . MET B 1 10 ? 17.578 24.25 28.922 1 78.88 10 MET B C 1
ATOM 3543 O O . MET B 1 10 ? 17.219 23.188 28.406 1 78.88 10 MET B O 1
ATOM 3547 N N . ASP B 1 11 ? 18.531 24.938 28.562 1 79.44 11 ASP B N 1
ATOM 3548 C CA . ASP B 1 11 ? 19.328 24.453 27.438 1 79.44 11 ASP B CA 1
ATOM 3549 C C . ASP B 1 11 ? 19.969 23.109 27.766 1 79.44 11 ASP B C 1
ATOM 3551 O O . ASP B 1 11 ? 20.094 22.25 26.906 1 79.44 11 ASP B O 1
ATOM 3555 N N . GLN B 1 12 ? 20.328 22.953 29.031 1 80.94 12 GLN B N 1
ATOM 3556 C CA . GLN B 1 12 ? 21.016 21.75 29.484 1 80.94 12 GLN B CA 1
ATOM 3557 C C . GLN B 1 12 ? 20.062 20.547 29.484 1 80.94 12 GLN B C 1
ATOM 3559 O O . GLN B 1 12 ? 20.469 19.422 29.172 1 80.94 12 GLN B O 1
ATOM 3564 N N . TYR B 1 13 ? 18.844 20.828 29.688 1 83.56 13 TYR B N 1
ATOM 3565 C CA . TYR B 1 13 ? 17.938 19.688 29.859 1 83.56 13 TYR B CA 1
ATOM 3566 C C . TYR B 1 13 ? 16.969 19.578 28.703 1 83.56 13 TYR B C 1
ATOM 3568 O O . TYR B 1 13 ? 16.641 18.469 28.266 1 83.56 13 TYR B O 1
ATOM 3576 N N . ILE B 1 14 ? 16.5 20.609 28.172 1 83.56 14 ILE B N 1
ATOM 3577 C CA . ILE B 1 14 ? 15.43 20.625 27.188 1 83.56 14 ILE B CA 1
ATOM 3578 C C . ILE B 1 14 ? 15.992 20.25 25.812 1 83.56 14 ILE B C 1
ATOM 3580 O O . ILE B 1 14 ? 15.406 19.422 25.094 1 83.56 14 ILE B O 1
ATOM 3584 N N . SER B 1 15 ? 17.062 20.844 25.469 1 83.38 15 SER B N 1
ATOM 3585 C CA . SER B 1 15 ? 17.625 20.609 24.141 1 83.38 15 SER B CA 1
ATOM 3586 C C . SER B 1 15 ? 17.953 19.141 23.938 1 83.38 15 SER B C 1
ATOM 3588 O O . SER B 1 15 ? 17.609 18.547 22.906 1 83.38 15 SER B O 1
ATOM 3590 N N . PRO B 1 16 ? 18.594 18.516 24.984 1 85.12 16 PRO B N 1
ATOM 3591 C CA . PRO B 1 16 ? 18.891 17.094 24.797 1 85.12 16 PRO B CA 1
ATOM 3592 C C . PRO B 1 16 ? 17.625 16.234 24.703 1 85.12 16 PRO B C 1
ATOM 3594 O O . PRO B 1 16 ? 17.594 15.273 23.922 1 85.12 16 PRO B O 1
ATOM 3597 N N . LEU B 1 17 ? 16.656 16.531 25.438 1 85.44 17 LEU B N 1
ATOM 3598 C CA . LEU B 1 17 ? 15.398 15.797 25.375 1 85.44 17 LEU B CA 1
ATOM 3599 C C . LEU B 1 17 ? 14.734 15.969 24.016 1 85.44 17 LEU B C 1
ATOM 3601 O O . LEU B 1 17 ? 14.266 14.992 23.422 1 85.44 17 LEU B O 1
ATOM 3605 N N . ALA B 1 18 ? 14.656 17.141 23.562 1 84.25 18 ALA B N 1
ATOM 3606 C CA . ALA B 1 18 ? 14.062 17.438 22.266 1 84.25 18 ALA B CA 1
ATOM 3607 C C . ALA B 1 18 ? 14.812 16.703 21.141 1 84.25 18 ALA B C 1
ATOM 3609 O O . ALA B 1 18 ? 14.188 16.188 20.219 1 84.25 18 ALA B O 1
ATOM 3610 N N . ASN B 1 19 ? 16.062 16.719 21.312 1 84.69 19 ASN B N 1
ATOM 3611 C CA . ASN B 1 19 ? 16.875 16.047 20.312 1 84.69 19 ASN B CA 1
ATOM 3612 C C . ASN B 1 19 ? 16.656 14.531 20.344 1 84.69 19 ASN B C 1
ATOM 3614 O O . ASN B 1 19 ? 16.609 13.891 19.297 1 84.69 19 ASN B O 1
ATOM 3618 N N . LYS B 1 20 ? 16.578 14.078 21.484 1 87.25 20 LYS B N 1
ATOM 3619 C CA . LYS B 1 20 ? 16.312 12.648 21.609 1 87.25 20 LYS B CA 1
ATOM 3620 C C . LYS B 1 20 ? 14.969 12.281 20.984 1 87.25 20 LYS B C 1
ATOM 3622 O O . LYS B 1 20 ? 14.859 11.273 20.297 1 87.25 20 LYS B O 1
ATOM 3627 N N . LEU B 1 21 ? 14.008 13.062 21.188 1 85.12 21 LEU B N 1
ATOM 3628 C CA . LEU B 1 21 ? 12.68 12.828 20.625 1 85.12 21 LEU B CA 1
ATOM 3629 C C . LEU B 1 21 ? 12.711 12.953 19.094 1 85.12 21 LEU B C 1
ATOM 3631 O O . LEU B 1 21 ? 12.062 12.18 18.391 1 85.12 21 LEU B O 1
ATOM 3635 N N . SER B 1 22 ? 13.445 13.844 18.688 1 83.69 22 SER B N 1
ATOM 3636 C CA . SER B 1 22 ? 13.508 14.117 17.25 1 83.69 22 SER B CA 1
ATOM 3637 C C . SER B 1 22 ? 14.258 13.016 16.516 1 83.69 22 SER B C 1
ATOM 3639 O O . SER B 1 22 ? 14.031 12.797 15.32 1 83.69 22 SER B O 1
ATOM 3641 N N . GLN B 1 23 ? 15.062 12.336 17.219 1 86.81 23 GLN B N 1
ATOM 3642 C CA . GLN B 1 23 ? 15.93 11.367 16.562 1 86.81 23 GLN B CA 1
ATOM 3643 C C . GLN B 1 23 ? 15.438 9.938 16.797 1 86.81 23 GLN B C 1
ATOM 3645 O O . GLN B 1 23 ? 15.914 9 16.172 1 86.81 23 GLN B O 1
ATOM 3650 N N . GLN B 1 24 ? 14.477 9.859 17.703 1 91.69 24 GLN B N 1
ATOM 3651 C CA . GLN B 1 24 ? 13.93 8.523 17.938 1 91.69 24 GLN B CA 1
ATOM 3652 C C . GLN B 1 24 ? 13.32 7.949 16.656 1 91.69 24 GLN B C 1
ATOM 3654 O O . GLN B 1 24 ? 12.469 8.578 16.031 1 91.69 24 GLN B O 1
ATOM 3659 N N . ARG B 1 25 ? 13.703 6.781 16.25 1 94.31 25 ARG B N 1
ATOM 3660 C CA . ARG B 1 25 ? 13.453 6.23 14.922 1 94.31 25 ARG B CA 1
ATOM 3661 C C . ARG B 1 25 ? 11.953 6.102 14.664 1 94.31 25 ARG B C 1
ATOM 3663 O O . ARG B 1 25 ? 11.484 6.344 13.547 1 94.31 25 ARG B O 1
ATOM 3670 N N . HIS B 1 26 ? 11.211 5.613 15.672 1 96.12 26 HIS B N 1
ATOM 3671 C CA . HIS B 1 26 ? 9.773 5.426 15.484 1 96.12 26 HIS B CA 1
ATOM 3672 C C . HIS B 1 26 ? 9.062 6.762 15.336 1 96.12 26 HIS B C 1
ATOM 3674 O O . HIS B 1 26 ? 8.18 6.91 14.492 1 96.12 26 HIS B O 1
ATOM 3680 N N . LEU B 1 27 ? 9.445 7.77 16.094 1 93.69 27 LEU B N 1
ATOM 3681 C CA . LEU B 1 27 ? 8.852 9.102 16.031 1 93.69 27 LEU B CA 1
ATOM 3682 C C . LEU B 1 27 ? 9.242 9.797 14.727 1 93.69 27 LEU B C 1
ATOM 3684 O O . LEU B 1 27 ? 8.414 10.469 14.109 1 93.69 27 LEU B O 1
ATOM 3688 N N . LYS B 1 28 ? 10.438 9.641 14.359 1 92.88 28 LYS B N 1
ATOM 3689 C CA . LYS B 1 28 ? 10.922 10.219 13.109 1 92.88 28 LYS B CA 1
ATOM 3690 C C . LYS B 1 28 ? 10.18 9.633 11.906 1 92.88 28 LYS B C 1
ATOM 3692 O O . LYS B 1 28 ? 9.781 10.359 11 1 92.88 28 LYS B O 1
ATOM 3697 N N . ALA B 1 29 ? 10 8.312 11.953 1 95.25 29 ALA B N 1
ATOM 3698 C CA . ALA B 1 29 ? 9.281 7.637 10.875 1 95.25 29 ALA B CA 1
ATOM 3699 C C . ALA B 1 29 ? 7.832 8.125 10.789 1 95.25 29 ALA B C 1
ATOM 3701 O O . ALA B 1 29 ? 7.301 8.328 9.703 1 95.25 29 ALA B O 1
ATOM 3702 N N . THR B 1 30 ? 7.27 8.289 11.938 1 94.88 30 THR B N 1
ATOM 3703 C CA . THR B 1 30 ? 5.891 8.758 11.992 1 94.88 30 THR B CA 1
ATOM 3704 C C . THR B 1 30 ? 5.785 10.188 11.453 1 94.88 30 THR B C 1
ATOM 3706 O O . THR B 1 30 ? 4.918 10.477 10.625 1 94.88 30 THR B O 1
ATOM 3709 N N . ARG B 1 31 ? 6.641 11.023 11.883 1 91.56 31 ARG B N 1
ATOM 3710 C CA . ARG B 1 31 ? 6.668 12.406 11.398 1 91.56 31 ARG B CA 1
ATOM 3711 C C . ARG B 1 31 ? 6.805 12.453 9.883 1 91.56 31 ARG B C 1
ATOM 3713 O O . ARG B 1 31 ? 6.02 13.125 9.203 1 91.56 31 ARG B O 1
ATOM 3720 N N . ASP B 1 32 ? 7.73 11.703 9.383 1 92.31 32 ASP B N 1
ATOM 3721 C CA . ASP B 1 32 ? 8.016 11.727 7.953 1 92.31 32 ASP B CA 1
ATOM 3722 C C . ASP B 1 32 ? 6.859 11.141 7.148 1 92.31 32 ASP B C 1
ATOM 3724 O O . ASP B 1 32 ? 6.59 11.578 6.027 1 92.31 32 ASP B O 1
ATOM 3728 N N . ALA B 1 33 ? 6.227 10.164 7.75 1 94.56 33 ALA B N 1
ATOM 3729 C CA . ALA B 1 33 ? 5.066 9.57 7.098 1 94.56 33 ALA B CA 1
ATOM 3730 C C . ALA B 1 33 ? 3.951 10.594 6.922 1 94.56 33 ALA B C 1
ATOM 3732 O O . ALA B 1 33 ? 3.363 10.703 5.844 1 94.56 33 ALA B O 1
ATOM 3733 N N . PHE B 1 34 ? 3.689 11.344 7.922 1 91.44 34 PHE B N 1
ATOM 3734 C CA . PHE B 1 34 ? 2.623 12.344 7.867 1 91.44 34 PHE B CA 1
ATOM 3735 C C . PHE B 1 34 ? 2.973 13.461 6.895 1 91.44 34 PHE B C 1
ATOM 3737 O O . PHE B 1 34 ? 2.105 13.953 6.172 1 91.44 34 PHE B O 1
ATOM 3744 N N . MET B 1 35 ? 4.195 13.789 6.836 1 87.94 35 MET B N 1
ATOM 3745 C CA . MET B 1 35 ? 4.617 14.828 5.895 1 87.94 35 MET B CA 1
ATOM 3746 C C . MET B 1 35 ? 4.473 14.344 4.453 1 87.94 35 MET B C 1
ATOM 3748 O O . MET B 1 35 ? 4.137 15.125 3.564 1 87.94 35 MET B O 1
ATOM 3752 N N . SER B 1 36 ? 4.641 13.047 4.246 1 90.62 36 SER B N 1
ATOM 3753 C CA . SER B 1 36 ? 4.648 12.484 2.898 1 90.62 36 SER B CA 1
ATOM 3754 C C . SER B 1 36 ? 3.24 12.422 2.316 1 90.62 36 SER B C 1
ATOM 3756 O O . SER B 1 36 ? 3.07 12.305 1.102 1 90.62 36 SER B O 1
ATOM 3758 N N . MET B 1 37 ? 2.273 12.602 3.115 1 91.5 37 MET B N 1
ATOM 3759 C CA . MET B 1 37 ? 0.903 12.414 2.645 1 91.5 37 MET B CA 1
ATOM 3760 C C . MET B 1 37 ? 0.28 13.742 2.238 1 91.5 37 MET B C 1
ATOM 3762 O O . MET B 1 37 ? -0.888 13.797 1.85 1 91.5 37 MET B O 1
ATOM 3766 N N . LEU B 1 38 ? 1.04 14.773 2.252 1 89.19 38 LEU B N 1
ATOM 3767 C CA . LEU B 1 38 ? 0.517 16.109 2.014 1 89.19 38 LEU B CA 1
ATOM 3768 C C . LEU B 1 38 ? -0.212 16.188 0.676 1 89.19 38 LEU B C 1
ATOM 3770 O O . LEU B 1 38 ? -1.328 16.703 0.597 1 89.19 38 LEU B O 1
ATOM 3774 N N . PRO B 1 39 ? 0.35 15.617 -0.424 1 91.31 39 PRO B N 1
ATOM 3775 C CA . PRO B 1 39 ? -0.372 15.695 -1.696 1 91.31 39 PRO B CA 1
ATOM 3776 C C . PRO B 1 39 ? -1.73 15 -1.65 1 91.31 39 PRO B C 1
ATOM 3778 O O . PRO B 1 39 ? -2.693 15.477 -2.256 1 91.31 39 PRO B O 1
ATOM 3781 N N . ILE B 1 40 ? -1.823 13.969 -0.919 1 94.75 40 ILE B N 1
ATOM 3782 C CA . ILE B 1 40 ? -3.049 13.18 -0.846 1 94.75 40 ILE B CA 1
ATOM 3783 C C . ILE B 1 40 ? -4.082 13.914 0.005 1 94.75 40 ILE B C 1
ATOM 3785 O O . ILE B 1 40 ? -5.262 13.977 -0.358 1 94.75 40 ILE B O 1
ATOM 3789 N N . THR B 1 41 ? -3.613 14.477 1.119 1 92.56 41 THR B N 1
ATOM 3790 C CA . THR B 1 41 ? -4.535 15.18 2.006 1 92.56 41 THR B CA 1
ATOM 3791 C C . THR B 1 41 ? -5.051 16.453 1.348 1 92.56 41 THR B C 1
ATOM 3793 O O . THR B 1 41 ? -6.227 16.797 1.488 1 92.56 41 THR B O 1
ATOM 3796 N N . LEU B 1 42 ? -4.176 17.125 0.667 1 92.06 42 LEU B N 1
ATOM 3797 C CA . LEU B 1 42 ? -4.586 18.312 -0.06 1 92.06 42 LEU B CA 1
ATOM 3798 C C . LEU B 1 42 ? -5.633 17.984 -1.114 1 92.06 42 LEU B C 1
ATOM 3800 O O . LEU B 1 42 ? -6.672 18.641 -1.195 1 92.06 42 LEU B O 1
ATOM 3804 N N . PHE B 1 43 ? -5.352 16.953 -1.862 1 94.81 43 PHE B N 1
ATOM 3805 C CA . PHE B 1 43 ? -6.273 16.547 -2.914 1 94.81 43 PHE B CA 1
ATOM 3806 C C . PHE B 1 43 ? -7.609 16.109 -2.324 1 94.81 43 PHE B C 1
ATOM 3808 O O . PHE B 1 43 ? -8.672 16.438 -2.861 1 94.81 43 PHE B O 1
ATOM 3815 N N . GLY B 1 44 ? -7.574 15.391 -1.263 1 95.75 44 GLY B N 1
ATOM 3816 C CA . GLY B 1 44 ? -8.781 14.891 -0.629 1 95.75 44 GLY B CA 1
ATOM 3817 C C . GLY B 1 44 ? -9.633 15.984 -0.007 1 95.75 44 GLY B C 1
ATOM 3818 O O . GLY B 1 44 ? -10.828 15.789 0.233 1 95.75 44 GLY B O 1
ATOM 3819 N N . SER B 1 45 ? -9.016 17.109 0.266 1 94.75 45 SER B N 1
ATOM 3820 C CA . SER B 1 45 ? -9.719 18.234 0.875 1 94.75 45 SER B CA 1
ATOM 3821 C C . SER B 1 45 ? -10.586 18.969 -0.148 1 94.75 45 SER B C 1
ATOM 3823 O O . SER B 1 45 ? -11.57 19.609 0.214 1 94.75 45 SER B O 1
ATOM 3825 N N . ILE B 1 46 ? -10.25 18.797 -1.366 1 94 46 ILE B N 1
ATOM 3826 C CA . ILE B 1 46 ? -10.938 19.531 -2.428 1 94 46 ILE B CA 1
ATOM 3827 C C . ILE B 1 46 ? -12.406 19.094 -2.486 1 94 46 ILE B C 1
ATOM 3829 O O . ILE B 1 46 ? -13.305 19.922 -2.428 1 94 46 ILE B O 1
ATOM 3833 N N . PRO B 1 47 ? -12.68 17.828 -2.549 1 95.19 47 PRO B N 1
ATOM 3834 C CA . PRO B 1 47 ? -14.086 17.438 -2.588 1 95.19 47 PRO B CA 1
ATOM 3835 C C . PRO B 1 47 ? -14.844 17.828 -1.323 1 95.19 47 PRO B C 1
ATOM 3837 O O . PRO B 1 47 ? -16.047 18.109 -1.381 1 95.19 47 PRO B O 1
ATOM 3840 N N . ILE B 1 48 ? -14.242 17.891 -0.22 1 93.94 48 ILE B N 1
ATOM 3841 C CA . ILE B 1 48 ? -14.898 18.266 1.028 1 93.94 48 ILE B CA 1
ATOM 3842 C C . ILE B 1 48 ? -15.352 19.719 0.956 1 93.94 48 ILE B C 1
ATOM 3844 O O . ILE B 1 48 ? -16.469 20.047 1.386 1 93.94 48 ILE B O 1
ATOM 3848 N N . ILE B 1 49 ? -14.5 20.516 0.393 1 92.69 49 ILE B N 1
ATOM 3849 C CA . ILE B 1 49 ? -14.828 21.922 0.237 1 92.69 49 ILE B CA 1
ATOM 3850 C C . ILE B 1 49 ? -15.969 22.094 -0.766 1 92.69 49 ILE B C 1
ATOM 3852 O O . ILE B 1 49 ? -16.875 22.891 -0.556 1 92.69 49 ILE B O 1
ATOM 3856 N N . LEU B 1 50 ? -15.883 21.281 -1.82 1 93 50 LEU B N 1
ATOM 3857 C CA . LEU B 1 50 ? -16.922 21.344 -2.844 1 93 50 LEU B CA 1
ATOM 3858 C C . LEU B 1 50 ? -18.266 20.922 -2.275 1 93 50 LEU B C 1
ATOM 3860 O O . LEU B 1 50 ? -19.312 21.406 -2.729 1 93 50 LEU B O 1
ATOM 3864 N N . LYS B 1 51 ? -18.266 20.109 -1.331 1 92.94 51 LYS B N 1
ATOM 3865 C CA . LYS B 1 51 ? -19.5 19.641 -0.715 1 92.94 51 LYS B CA 1
ATOM 3866 C C . LYS B 1 51 ? -19.984 20.609 0.36 1 92.94 51 LYS B C 1
ATOM 3868 O O . LYS B 1 51 ? -21.141 20.562 0.768 1 92.94 51 LYS B O 1
ATOM 3873 N N . ALA B 1 52 ? -19.141 21.531 0.767 1 89.69 52 ALA B N 1
ATOM 3874 C CA . ALA B 1 52 ? -19.438 22.422 1.884 1 89.69 52 ALA B CA 1
ATOM 3875 C C . ALA B 1 52 ? -19.953 23.766 1.385 1 89.69 52 ALA B C 1
ATOM 3877 O O . ALA B 1 52 ? -19.516 24.812 1.844 1 89.69 52 ALA B O 1
ATOM 3878 N N . ALA B 1 53 ? -20.953 23.688 0.514 1 86.69 53 ALA B N 1
ATOM 3879 C CA . ALA B 1 53 ? -21.578 24.938 0.068 1 86.69 53 ALA B CA 1
ATOM 3880 C C . ALA B 1 53 ? -22.172 25.703 1.244 1 86.69 53 ALA B C 1
ATOM 3882 O O . ALA B 1 53 ? -22.906 25.125 2.053 1 86.69 53 ALA B O 1
ATOM 3883 N N . PRO B 1 54 ? -21.812 26.891 1.352 1 83.19 54 PRO B N 1
ATOM 3884 C CA . PRO B 1 54 ? -22.297 27.672 2.484 1 83.19 54 PRO B CA 1
ATOM 3885 C C . PRO B 1 54 ? -23.734 28.156 2.285 1 83.19 54 PRO B C 1
ATOM 3887 O O . PRO B 1 54 ? -23.984 29.359 2.158 1 83.19 54 PRO B O 1
ATOM 3890 N N . VAL B 1 55 ? -24.641 27.281 2.238 1 84.12 55 VAL B N 1
ATOM 3891 C CA . VAL B 1 55 ? -26.047 27.641 2.02 1 84.12 55 VAL B CA 1
ATOM 3892 C C . VAL B 1 55 ? -26.844 27.438 3.309 1 84.12 55 VAL B C 1
ATOM 3894 O O . VAL B 1 55 ? -26.5 26.578 4.129 1 84.12 55 VAL B O 1
ATOM 3897 N N . THR B 1 56 ? -27.656 28.312 3.582 1 82.25 56 THR B N 1
ATOM 3898 C CA . THR B 1 56 ? -28.625 28.234 4.664 1 82.25 56 THR B CA 1
ATOM 3899 C C . THR B 1 56 ? -30.047 28.203 4.109 1 82.25 56 THR B C 1
ATOM 3901 O O . THR B 1 56 ? -30.25 28.281 2.898 1 82.25 56 THR B O 1
ATOM 3904 N N . ASP B 1 57 ? -31 28.031 4.984 1 83.19 57 ASP B N 1
ATOM 3905 C CA . ASP B 1 57 ? -32.406 27.984 4.555 1 83.19 57 ASP B CA 1
ATOM 3906 C C . ASP B 1 57 ? -32.812 29.297 3.898 1 83.19 57 ASP B C 1
ATOM 3908 O O . ASP B 1 57 ? -33.719 29.312 3.057 1 83.19 57 ASP B O 1
ATOM 3912 N N . ASP B 1 58 ? -32.125 30.312 4.188 1 87.56 58 ASP B N 1
ATOM 3913 C CA . ASP B 1 58 ? -32.531 31.625 3.717 1 87.56 58 ASP B CA 1
ATOM 3914 C C . ASP B 1 58 ? -31.688 32.062 2.518 1 87.56 58 ASP B C 1
ATOM 3916 O O . ASP B 1 58 ? -31.891 33.156 1.967 1 87.56 58 ASP B O 1
ATOM 3920 N N . THR B 1 59 ? -30.859 31.156 2.041 1 88.88 59 THR B N 1
ATOM 3921 C CA . THR B 1 59 ? -29.969 31.531 0.949 1 88.88 59 THR B CA 1
ATOM 3922 C C . THR B 1 59 ? -30.75 31.656 -0.359 1 88.88 59 THR B C 1
ATOM 3924 O O . THR B 1 59 ? -31.469 30.734 -0.751 1 88.88 59 THR B O 1
ATOM 3927 N N . LYS B 1 60 ? -30.609 32.844 -1.085 1 89.88 60 LYS B N 1
ATOM 3928 C CA . LYS B 1 60 ? -31.328 33.062 -2.338 1 89.88 60 LYS B CA 1
ATOM 3929 C C . LYS B 1 60 ? -30.344 33.219 -3.502 1 89.88 60 LYS B C 1
ATOM 3931 O O . LYS B 1 60 ? -30.75 33.188 -4.664 1 89.88 60 LYS B O 1
ATOM 3936 N N . ASN B 1 61 ? -29.094 33.344 -3.145 1 89.75 61 ASN B N 1
ATOM 3937 C CA . ASN B 1 61 ? -28.094 33.531 -4.188 1 89.75 61 ASN B CA 1
ATOM 3938 C C . ASN B 1 61 ? -28.062 32.312 -5.129 1 89.75 61 ASN B C 1
ATOM 3940 O O . ASN B 1 61 ? -27.844 31.188 -4.688 1 89.75 61 ASN B O 1
ATOM 3944 N N . GLY B 1 62 ? -28.297 32.531 -6.418 1 89.5 62 GLY B N 1
ATOM 3945 C CA . GLY B 1 62 ? -28.391 31.484 -7.414 1 89.5 62 GLY B CA 1
ATOM 3946 C C . GLY B 1 62 ? -27.141 30.641 -7.512 1 89.5 62 GLY B C 1
ATOM 3947 O O . GLY B 1 62 ? -27.219 29.422 -7.676 1 89.5 62 GLY B O 1
ATOM 3948 N N . PHE B 1 63 ? -26.047 31.312 -7.465 1 91.06 63 PHE B N 1
ATOM 3949 C CA . PHE B 1 63 ? -24.781 30.594 -7.562 1 91.06 63 PHE B CA 1
ATOM 3950 C C . PHE B 1 63 ? -24.594 29.641 -6.383 1 91.06 63 PHE B C 1
ATOM 3952 O O . PHE B 1 63 ? -24.188 28.5 -6.562 1 91.06 63 PHE B O 1
ATOM 3959 N N . LEU B 1 64 ? -24.828 30.094 -5.191 1 90.38 64 LEU B N 1
ATOM 3960 C CA . LEU B 1 64 ? -24.688 29.281 -3.994 1 90.38 64 LEU B CA 1
ATOM 3961 C C . LEU B 1 64 ? -25.672 28.109 -4.012 1 90.38 64 LEU B C 1
ATOM 3963 O O . LEU B 1 64 ? -25.344 27.016 -3.582 1 90.38 64 LEU B O 1
ATOM 3967 N N . LEU B 1 65 ? -26.844 28.391 -4.504 1 92 65 LEU B N 1
ATOM 3968 C CA . LEU B 1 65 ? -27.844 27.328 -4.605 1 92 65 LEU B CA 1
ATOM 3969 C C . LEU B 1 65 ? -27.438 26.297 -5.652 1 92 65 LEU B C 1
ATOM 3971 O O . LEU B 1 65 ? -27.641 25.094 -5.453 1 92 65 LEU B O 1
ATOM 3975 N N . ALA B 1 66 ? -26.891 26.812 -6.77 1 92.56 66 ALA B N 1
ATOM 3976 C CA . ALA B 1 66 ? -26.391 25.891 -7.793 1 92.56 66 ALA B CA 1
ATOM 3977 C C . ALA B 1 66 ? -25.25 25.031 -7.254 1 92.56 66 ALA B C 1
ATOM 3979 O O . ALA B 1 66 ? -25.156 23.844 -7.582 1 92.56 66 ALA B O 1
ATOM 3980 N N . TRP B 1 67 ? -24.453 25.688 -6.477 1 93 67 TRP B N 1
ATOM 3981 C CA . TRP B 1 67 ? -23.344 24.969 -5.84 1 93 67 TRP B CA 1
ATOM 3982 C C . TRP B 1 67 ? -23.875 23.891 -4.898 1 93 67 TRP B C 1
ATOM 3984 O O . TRP B 1 67 ? -23.406 22.75 -4.938 1 93 67 TRP B O 1
ATOM 3994 N N . ALA B 1 68 ? -24.781 24.172 -4.176 1 91.69 68 ALA B N 1
ATOM 3995 C CA . ALA B 1 68 ? -25.359 23.219 -3.238 1 91.69 68 ALA B CA 1
ATOM 3996 C C . ALA B 1 68 ? -26.016 22.062 -3.98 1 91.69 68 ALA B C 1
ATOM 3998 O O . ALA B 1 68 ? -25.922 20.906 -3.551 1 91.69 68 ALA B O 1
ATOM 3999 N N . ASN B 1 69 ? -26.734 22.391 -5.047 1 92.5 69 ASN B N 1
ATOM 4000 C CA . ASN B 1 69 ? -27.359 21.359 -5.859 1 92.5 69 ASN B CA 1
ATOM 4001 C C . ASN B 1 69 ? -26.328 20.438 -6.488 1 92.5 69 ASN B C 1
ATOM 4003 O O . ASN B 1 69 ? -26.562 19.219 -6.578 1 92.5 69 ASN B O 1
ATOM 4007 N N . PHE B 1 70 ? -25.281 21 -6.934 1 93.75 70 PHE B N 1
ATOM 4008 C CA . PHE B 1 70 ? -24.188 20.219 -7.48 1 93.75 70 PHE B CA 1
ATOM 4009 C C . PHE B 1 70 ? -23.625 19.266 -6.438 1 93.75 70 PHE B C 1
ATOM 4011 O O . PHE B 1 70 ? -23.422 18.078 -6.719 1 93.75 70 PHE B O 1
ATOM 4018 N N . ALA B 1 71 ? -23.391 19.75 -5.289 1 92.75 71 ALA B N 1
ATOM 4019 C CA . ALA B 1 71 ? -22.844 18.953 -4.199 1 92.75 71 ALA B CA 1
ATOM 4020 C C . ALA B 1 71 ? -23.766 17.797 -3.85 1 92.75 71 ALA B C 1
ATOM 4022 O O . ALA B 1 71 ? -23.312 16.688 -3.541 1 92.75 71 ALA B O 1
ATOM 4023 N N . GLU B 1 72 ? -25.016 18.062 -3.906 1 91.75 72 GLU B N 1
ATOM 4024 C CA . GLU B 1 72 ? -26 17.031 -3.6 1 91.75 72 GLU B CA 1
ATOM 4025 C C . GLU B 1 72 ? -26.078 16 -4.719 1 91.75 72 GLU B C 1
ATOM 4027 O O . GLU B 1 72 ? -26.141 14.797 -4.457 1 91.75 72 GLU B O 1
ATOM 4032 N N . LYS B 1 73 ? -26.062 16.484 -5.914 1 92.62 73 LYS B N 1
ATOM 4033 C CA . LYS B 1 73 ? -26.188 15.602 -7.074 1 92.62 73 LYS B CA 1
ATOM 4034 C C . LYS B 1 73 ? -24.984 14.648 -7.168 1 92.62 73 LYS B C 1
ATOM 4036 O O . LYS B 1 73 ? -25.156 13.484 -7.531 1 92.62 73 LYS B O 1
ATOM 4041 N N . TYR B 1 74 ? -23.859 15.125 -6.844 1 94.31 74 TYR B N 1
ATOM 4042 C CA . TYR B 1 74 ? -22.641 14.336 -7 1 94.31 74 TYR B CA 1
ATOM 4043 C C . TYR B 1 74 ? -22.062 13.938 -5.645 1 94.31 74 TYR B C 1
ATOM 4045 O O . TYR B 1 74 ? -20.844 13.828 -5.484 1 94.31 74 TYR B O 1
ATOM 4053 N N . ASP B 1 75 ? -22.938 13.727 -4.703 1 93.31 75 ASP B N 1
ATOM 4054 C CA . ASP B 1 75 ? -22.578 13.438 -3.316 1 93.31 75 ASP B CA 1
ATOM 4055 C C . ASP B 1 75 ? -21.703 12.188 -3.223 1 93.31 75 ASP B C 1
ATOM 4057 O O . ASP B 1 75 ? -20.672 12.203 -2.562 1 93.31 75 ASP B O 1
ATOM 4061 N N . LEU B 1 76 ? -22.109 11.141 -3.896 1 92.69 76 LEU B N 1
ATOM 4062 C CA . LEU B 1 76 ? -21.375 9.883 -3.82 1 92.69 76 LEU B CA 1
ATOM 4063 C C . LEU B 1 76 ? -19.984 10.031 -4.41 1 92.69 76 LEU B C 1
ATOM 4065 O O . LEU B 1 76 ? -19.016 9.492 -3.867 1 92.69 76 LEU B O 1
ATOM 4069 N N . ILE B 1 77 ? -19.859 10.781 -5.504 1 94.75 77 ILE B N 1
ATOM 4070 C CA . ILE B 1 77 ? -18.594 10.992 -6.176 1 94.75 77 ILE B CA 1
ATOM 4071 C C . ILE B 1 77 ? -17.641 11.766 -5.262 1 94.75 77 ILE B C 1
ATOM 4073 O O . ILE B 1 77 ? -16.484 11.367 -5.07 1 94.75 77 ILE B O 1
ATOM 4077 N N . LEU B 1 78 ? -18.156 12.828 -4.707 1 95.69 78 LEU B N 1
ATOM 4078 C CA . LEU B 1 78 ? -17.344 13.664 -3.828 1 95.69 78 LEU B CA 1
ATOM 4079 C C . LEU B 1 78 ? -16.922 12.891 -2.578 1 95.69 78 LEU B C 1
ATOM 4081 O O . LEU B 1 78 ? -15.766 12.953 -2.162 1 95.69 78 LEU B O 1
ATOM 4085 N N . ASN B 1 79 ? -17.828 12.109 -2.062 1 94.94 79 ASN B N 1
ATOM 4086 C CA . ASN B 1 79 ? -17.547 11.312 -0.873 1 94.94 79 ASN B CA 1
ATOM 4087 C C . ASN B 1 79 ? -16.5 10.227 -1.159 1 94.94 79 ASN B C 1
ATOM 4089 O O . ASN B 1 79 ? -15.656 9.938 -0.317 1 94.94 79 ASN B O 1
ATOM 4093 N N . TRP B 1 80 ? -16.625 9.641 -2.281 1 96.19 80 TRP B N 1
ATOM 4094 C CA . TRP B 1 80 ? -15.719 8.547 -2.619 1 96.19 80 TRP B CA 1
ATOM 4095 C C . TRP B 1 80 ? -14.297 9.062 -2.812 1 96.19 80 TRP B C 1
ATOM 4097 O O . TRP B 1 80 ? -13.344 8.5 -2.262 1 96.19 80 TRP B O 1
ATOM 4107 N N . ILE B 1 81 ? -14.148 10.18 -3.539 1 96.5 81 ILE B N 1
ATOM 4108 C CA . ILE B 1 81 ? -12.828 10.742 -3.809 1 96.5 81 ILE B CA 1
ATOM 4109 C C . ILE B 1 81 ? -12.172 11.18 -2.498 1 96.5 81 ILE B C 1
ATOM 4111 O O . ILE B 1 81 ? -11.008 10.859 -2.24 1 96.5 81 ILE B O 1
ATOM 4115 N N . SER B 1 82 ? -12.906 11.82 -1.663 1 95.56 82 SER B N 1
ATOM 4116 C CA . SER B 1 82 ? -12.359 12.227 -0.371 1 95.56 82 SER B CA 1
ATOM 4117 C C . SER B 1 82 ? -12.125 11.016 0.53 1 95.56 82 SER B C 1
ATOM 4119 O O . SER B 1 82 ? -11.18 10.992 1.318 1 95.56 82 SER B O 1
ATOM 4121 N N . GLY B 1 83 ? -13.008 10.008 0.383 1 94.75 83 GLY B N 1
ATOM 4122 C CA . GLY B 1 83 ? -12.961 8.828 1.225 1 94.75 83 GLY B CA 1
ATOM 4123 C C . GLY B 1 83 ? -11.719 7.977 0.993 1 94.75 83 GLY B C 1
ATOM 4124 O O . GLY B 1 83 ? -11.219 7.34 1.921 1 94.75 83 GLY B O 1
ATOM 4125 N N . ILE B 1 84 ? -11.188 7.992 -0.211 1 95.56 84 ILE B N 1
ATOM 4126 C CA . ILE B 1 84 ? -10.055 7.121 -0.52 1 95.56 84 ILE B CA 1
ATOM 4127 C C . ILE B 1 84 ? -8.758 7.922 -0.453 1 95.56 84 ILE B C 1
ATOM 4129 O O . ILE B 1 84 ? -7.668 7.363 -0.613 1 95.56 84 ILE B O 1
ATOM 4133 N N . THR B 1 85 ? -8.852 9.211 -0.209 1 95.62 85 THR B N 1
ATOM 4134 C CA . THR B 1 85 ? -7.676 10.047 -0.045 1 95.62 85 THR B CA 1
ATOM 4135 C C . THR B 1 85 ? -7.523 10.492 1.407 1 95.62 85 THR B C 1
ATOM 4137 O O . THR B 1 85 ? -7.09 9.711 2.258 1 95.62 85 THR B O 1
ATOM 4140 N N . LEU B 1 86 ? -8.102 11.609 1.743 1 93 86 LEU B N 1
ATOM 4141 C CA . LEU B 1 86 ? -8.016 12.07 3.125 1 93 86 LEU B CA 1
ATOM 4142 C C . LEU B 1 86 ? -8.695 11.086 4.07 1 93 86 LEU B C 1
ATOM 4144 O O . LEU B 1 86 ? -8.234 10.867 5.188 1 93 86 LEU B O 1
ATOM 4148 N N . GLY B 1 87 ? -9.742 10.492 3.643 1 93.56 87 GLY B N 1
ATOM 4149 C CA . GLY B 1 87 ? -10.516 9.57 4.461 1 93.56 87 GLY B CA 1
ATOM 4150 C C . GLY B 1 87 ? -9.836 8.234 4.656 1 93.56 87 GLY B C 1
ATOM 4151 O O . GLY B 1 87 ? -10.273 7.414 5.469 1 93.56 87 GLY B O 1
ATOM 4152 N N . ALA B 1 88 ? -8.789 7.941 3.941 1 96.12 88 ALA B N 1
ATOM 4153 C CA . ALA B 1 88 ? -8.039 6.699 4.082 1 96.12 88 ALA B CA 1
ATOM 4154 C C . ALA B 1 88 ? -6.648 6.961 4.656 1 96.12 88 ALA B C 1
ATOM 4156 O O . ALA B 1 88 ? -5.699 6.234 4.355 1 96.12 88 ALA B O 1
ATOM 4157 N N . MET B 1 89 ? -6.586 7.961 5.434 1 96.12 89 MET B N 1
ATOM 4158 C CA . MET B 1 89 ? -5.309 8.445 5.953 1 96.12 89 MET B CA 1
ATOM 4159 C C . MET B 1 89 ? -4.582 7.348 6.719 1 96.12 89 MET B C 1
ATOM 4161 O O . MET B 1 89 ? -3.355 7.246 6.656 1 96.12 89 MET B O 1
ATOM 4165 N N . SER B 1 90 ? -5.324 6.547 7.449 1 97.19 90 SER B N 1
ATOM 4166 C CA . SER B 1 90 ? -4.688 5.535 8.281 1 97.19 90 SER B CA 1
ATOM 4167 C C . SER B 1 90 ? -3.902 4.539 7.434 1 97.19 90 SER B C 1
ATOM 4169 O O . SER B 1 90 ? -2.85 4.055 7.855 1 97.19 90 SER B O 1
ATOM 4171 N N . LEU B 1 91 ? -4.391 4.242 6.297 1 97.81 91 LEU B N 1
ATOM 4172 C CA . LEU B 1 91 ? -3.691 3.326 5.402 1 97.81 91 LEU B CA 1
ATOM 4173 C C . LEU B 1 91 ? -2.371 3.928 4.934 1 97.81 91 LEU B C 1
ATOM 4175 O O . LEU B 1 91 ? -1.335 3.26 4.965 1 97.81 91 LEU B O 1
ATOM 4179 N N . TYR B 1 92 ? -2.416 5.156 4.508 1 97.75 92 TYR B N 1
ATOM 4180 C CA . TYR B 1 92 ? -1.223 5.82 3.994 1 97.75 92 TYR B CA 1
ATOM 4181 C C . TYR B 1 92 ? -0.183 6 5.094 1 97.75 92 TYR B C 1
ATOM 4183 O O . TYR B 1 92 ? 1.021 5.945 4.832 1 97.75 92 TYR B O 1
ATOM 4191 N N . ILE B 1 93 ? -0.676 6.215 6.27 1 96.88 93 ILE B N 1
ATOM 4192 C CA . ILE B 1 93 ? 0.233 6.328 7.402 1 96.88 93 ILE B CA 1
ATOM 4193 C C . ILE B 1 93 ? 0.92 4.988 7.648 1 96.88 93 ILE B C 1
ATOM 4195 O O . ILE B 1 93 ? 2.125 4.938 7.91 1 96.88 93 ILE B O 1
ATOM 4199 N N . CYS B 1 94 ? 0.162 3.92 7.578 1 98.38 94 CYS B N 1
ATOM 4200 C CA . CYS B 1 94 ? 0.745 2.592 7.723 1 98.38 94 CYS B CA 1
ATOM 4201 C C . CYS B 1 94 ? 1.831 2.354 6.684 1 98.38 94 CYS B C 1
ATOM 4203 O O . CYS B 1 94 ? 2.922 1.883 7.012 1 98.38 94 CYS B O 1
ATOM 4205 N N . VAL B 1 95 ? 1.578 2.725 5.492 1 98.25 95 VAL B N 1
ATOM 4206 C CA . VAL B 1 95 ? 2.506 2.576 4.379 1 98.25 95 VAL B CA 1
ATOM 4207 C C . VAL B 1 95 ? 3.75 3.428 4.625 1 98.25 95 VAL B C 1
ATOM 4209 O O . VAL B 1 95 ? 4.879 2.949 4.48 1 98.25 95 VAL B O 1
ATOM 4212 N N . GLY B 1 96 ? 3.514 4.672 5.012 1 97.56 96 GLY B N 1
ATOM 4213 C CA . GLY B 1 96 ? 4.613 5.598 5.23 1 97.56 96 GLY B CA 1
ATOM 4214 C C . GLY B 1 96 ? 5.535 5.176 6.355 1 97.56 96 GLY B C 1
ATOM 4215 O O . GLY B 1 96 ? 6.758 5.188 6.203 1 97.56 96 GLY B O 1
ATOM 4216 N N . ILE B 1 97 ? 4.957 4.793 7.461 1 97.94 97 ILE B N 1
ATOM 4217 C CA . ILE B 1 97 ? 5.77 4.395 8.602 1 97.94 97 ILE B CA 1
ATOM 4218 C C . ILE B 1 97 ? 6.578 3.146 8.25 1 97.94 97 ILE B C 1
ATOM 4220 O O . ILE B 1 97 ? 7.758 3.047 8.586 1 97.94 97 ILE B O 1
ATOM 4224 N N . THR B 1 98 ? 5.953 2.184 7.598 1 98.56 98 THR B N 1
ATOM 4225 C CA . THR B 1 98 ? 6.668 0.99 7.156 1 98.56 98 THR B CA 1
ATOM 4226 C C . THR B 1 98 ? 7.852 1.364 6.273 1 98.56 98 THR B C 1
ATOM 4228 O O . THR B 1 98 ? 8.953 0.835 6.441 1 98.56 98 THR B O 1
ATOM 4231 N N . TYR B 1 99 ? 7.648 2.26 5.387 1 97.44 99 TYR B N 1
ATOM 4232 C CA . TYR B 1 99 ? 8.688 2.701 4.461 1 97.44 99 TYR B CA 1
ATOM 4233 C C . TYR B 1 99 ? 9.859 3.316 5.211 1 97.44 99 TYR B C 1
ATOM 4235 O O . TYR B 1 99 ? 11.008 2.918 5.016 1 97.44 99 TYR B O 1
ATOM 4243 N N . TYR B 1 100 ? 9.57 4.277 6.035 1 96.38 100 TYR B N 1
ATOM 4244 C CA . TYR B 1 100 ? 10.641 5.035 6.68 1 96.38 100 TYR B CA 1
ATOM 4245 C C . TYR B 1 100 ? 11.383 4.176 7.695 1 96.38 100 TYR B C 1
ATOM 4247 O O . TYR B 1 100 ? 12.586 4.336 7.891 1 96.38 100 TYR B O 1
ATOM 4255 N N . LEU B 1 101 ? 10.68 3.289 8.344 1 97.56 101 LEU B N 1
ATOM 4256 C CA . LEU B 1 101 ? 11.367 2.391 9.266 1 97.56 101 LEU B CA 1
ATOM 4257 C C . LEU B 1 101 ? 12.266 1.415 8.516 1 97.56 101 LEU B C 1
ATOM 4259 O O . LEU B 1 101 ? 13.367 1.108 8.961 1 97.56 101 LEU B O 1
ATOM 4263 N N . CYS B 1 102 ? 11.766 0.859 7.426 1 97.38 102 CYS B N 1
ATOM 4264 C CA . CYS B 1 102 ? 12.602 -0.009 6.605 1 97.38 102 CYS B CA 1
ATOM 4265 C C . CYS B 1 102 ? 13.828 0.74 6.098 1 97.38 102 CYS B C 1
ATOM 4267 O O . CYS B 1 102 ? 14.93 0.178 6.043 1 97.38 102 CYS B O 1
ATOM 4269 N N . LYS B 1 103 ? 13.578 1.948 5.672 1 95.25 103 LYS B N 1
ATOM 4270 C CA . LYS B 1 103 ? 14.688 2.777 5.219 1 95.25 103 LYS B CA 1
ATOM 4271 C C . LYS B 1 103 ? 15.727 2.955 6.32 1 95.25 103 LYS B C 1
ATOM 4273 O O . LYS B 1 103 ? 16.938 2.902 6.062 1 95.25 103 LYS B O 1
ATOM 4278 N N . HIS B 1 104 ? 15.25 3.174 7.496 1 95.5 104 HIS B N 1
ATOM 4279 C CA . HIS B 1 104 ? 16.141 3.311 8.648 1 95.5 104 HIS B CA 1
ATOM 4280 C C . HIS B 1 104 ? 17 2.07 8.828 1 95.5 104 HIS B C 1
ATOM 4282 O O . HIS B 1 104 ? 18.203 2.18 9.102 1 95.5 104 HIS B O 1
ATOM 4288 N N . TYR B 1 105 ? 16.469 0.877 8.633 1 96.06 105 TYR B N 1
ATOM 4289 C CA . TYR B 1 105 ? 17.172 -0.38 8.844 1 96.06 105 TYR B CA 1
ATOM 4290 C C . TYR B 1 105 ? 17.891 -0.823 7.57 1 96.06 105 TYR B C 1
ATOM 4292 O O . TYR B 1 105 ? 18.531 -1.873 7.547 1 96.06 105 TYR B O 1
ATOM 4300 N N . HIS B 1 106 ? 17.734 -0.103 6.516 1 94.19 106 HIS B N 1
ATOM 4301 C CA . HIS B 1 106 ? 18.297 -0.46 5.215 1 94.19 106 HIS B CA 1
ATOM 4302 C C . HIS B 1 106 ? 17.766 -1.812 4.742 1 94.19 106 HIS B C 1
ATOM 4304 O O . HIS B 1 106 ? 18.547 -2.652 4.27 1 94.19 106 HIS B O 1
ATOM 4310 N N . GLU B 1 107 ? 16.516 -2.025 5.043 1 91.56 107 GLU B N 1
ATOM 4311 C CA . GLU B 1 107 ? 15.805 -3.229 4.625 1 91.56 107 GLU B CA 1
ATOM 4312 C C . GLU B 1 107 ? 14.961 -2.967 3.381 1 91.56 107 GLU B C 1
ATOM 4314 O O . GLU B 1 107 ? 14.516 -1.839 3.152 1 91.56 107 GLU B O 1
ATOM 4319 N N . ASP B 1 108 ? 14.859 -4.055 2.572 1 90.44 108 ASP B N 1
ATOM 4320 C CA . ASP B 1 108 ? 13.93 -3.938 1.449 1 90.44 108 ASP B CA 1
ATOM 4321 C C . ASP B 1 108 ? 12.5 -3.725 1.935 1 90.44 108 ASP B C 1
ATOM 4323 O O . ASP B 1 108 ? 12.055 -4.391 2.869 1 90.44 108 ASP B O 1
ATOM 4327 N N . PHE B 1 109 ? 11.836 -2.838 1.276 1 92.19 109 PHE B N 1
ATOM 4328 C CA . PHE B 1 109 ? 10.578 -2.291 1.777 1 92.19 109 PHE B CA 1
ATOM 4329 C C . PHE B 1 109 ? 9.391 -3.053 1.203 1 92.19 109 PHE B C 1
ATOM 4331 O O . PHE B 1 109 ? 8.297 -3.031 1.774 1 92.19 109 PHE B O 1
ATOM 4338 N N . LEU B 1 110 ? 9.562 -3.834 0.182 1 95.38 110 LEU B N 1
ATOM 4339 C CA . LEU B 1 110 ? 8.414 -4.355 -0.543 1 95.38 110 LEU B C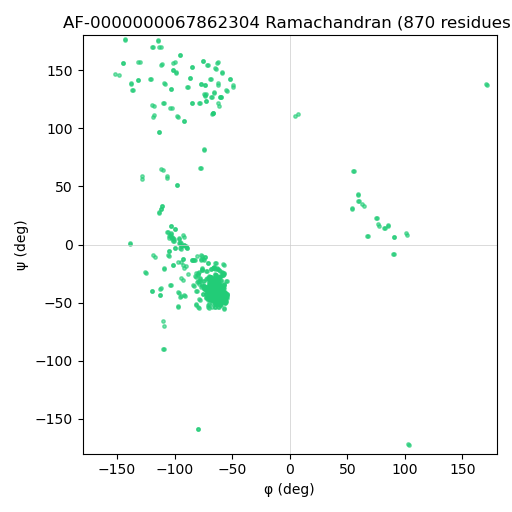A 1
ATOM 4340 C C . LEU B 1 110 ? 7.668 -5.395 0.291 1 95.38 110 LEU B C 1
ATOM 4342 O O . LEU B 1 110 ? 6.465 -5.27 0.519 1 95.38 110 LEU B O 1
ATOM 4346 N N . ARG B 1 111 ? 8.414 -6.383 0.793 1 94.75 111 ARG B N 1
ATOM 4347 C CA . ARG B 1 111 ? 7.77 -7.5 1.479 1 94.75 111 ARG B CA 1
ATOM 4348 C C . ARG B 1 111 ? 7.152 -7.051 2.801 1 94.75 111 ARG B C 1
ATOM 4350 O O . ARG B 1 111 ? 5.969 -7.289 3.053 1 94.75 111 ARG B O 1
ATOM 4357 N N . PRO B 1 112 ? 7.918 -6.289 3.627 1 96.81 112 PRO B N 1
ATOM 4358 C CA . PRO B 1 112 ? 7.285 -5.781 4.848 1 96.81 112 PRO B CA 1
ATOM 4359 C C . PRO B 1 112 ? 6.051 -4.926 4.559 1 96.81 112 PRO B C 1
ATOM 4361 O O . PRO B 1 112 ? 5.09 -4.945 5.332 1 96.81 112 PRO B O 1
ATOM 4364 N N . LEU B 1 113 ? 6.109 -4.188 3.51 1 98 113 LEU B N 1
ATOM 4365 C CA . LEU B 1 113 ? 4.969 -3.355 3.141 1 98 113 LEU B CA 1
ATOM 4366 C C . LEU B 1 113 ? 3.742 -4.211 2.848 1 98 113 LEU B C 1
ATOM 4368 O O . LEU B 1 113 ? 2.643 -3.906 3.311 1 98 113 LEU B O 1
ATOM 4372 N N . MET B 1 114 ? 3.92 -5.258 2.102 1 98 114 MET B N 1
ATOM 4373 C CA . MET B 1 114 ? 2.797 -6.133 1.774 1 98 114 MET B CA 1
ATOM 4374 C C . MET B 1 114 ? 2.225 -6.773 3.033 1 98 114 MET B C 1
ATOM 4376 O O . MET B 1 114 ? 1.007 -6.883 3.18 1 98 114 MET B O 1
ATOM 4380 N N . PHE B 1 115 ? 3.119 -7.18 3.947 1 98.25 115 PHE B N 1
ATOM 4381 C CA . PHE B 1 115 ? 2.662 -7.77 5.199 1 98.25 115 PHE B CA 1
ATOM 4382 C C . PHE B 1 115 ? 1.926 -6.742 6.047 1 98.25 115 PHE B C 1
ATOM 4384 O O . PHE B 1 115 ? 0.928 -7.062 6.695 1 98.25 115 PHE B O 1
ATOM 4391 N N . SER B 1 116 ? 2.447 -5.504 6.043 1 98.5 116 SER B N 1
ATOM 4392 C CA . SER B 1 116 ? 1.808 -4.43 6.797 1 98.5 116 SER B CA 1
ATOM 4393 C C . SER B 1 116 ? 0.419 -4.121 6.25 1 98.5 116 SER B C 1
ATOM 4395 O O . SER B 1 116 ? -0.52 -3.893 7.016 1 98.5 116 SER B O 1
ATOM 4397 N N . ILE B 1 117 ? 0.264 -4.105 4.957 1 98.31 117 ILE B N 1
ATOM 4398 C CA . ILE B 1 117 ? -1.024 -3.836 4.328 1 98.31 117 ILE B CA 1
ATOM 4399 C C . ILE B 1 117 ? -2.012 -4.945 4.68 1 98.31 117 ILE B C 1
ATOM 4401 O O . ILE B 1 117 ? -3.16 -4.676 5.031 1 98.31 117 ILE B O 1
ATOM 4405 N N . ALA B 1 118 ? -1.551 -6.184 4.621 1 98.06 118 ALA B N 1
ATOM 4406 C CA . ALA B 1 118 ? -2.4 -7.316 4.98 1 98.06 118 ALA B CA 1
ATOM 4407 C C . ALA B 1 118 ? -2.852 -7.227 6.434 1 98.06 118 ALA B C 1
ATOM 4409 O O . ALA B 1 118 ? -4.031 -7.422 6.738 1 98.06 118 ALA B O 1
ATOM 4410 N N . GLY B 1 119 ? -1.893 -6.988 7.297 1 98.31 119 GLY B N 1
ATOM 4411 C CA . GLY B 1 119 ? -2.23 -6.836 8.703 1 98.31 119 GLY B CA 1
ATOM 4412 C C . GLY B 1 119 ? -3.182 -5.684 8.969 1 98.31 119 GLY B C 1
ATOM 4413 O O . GLY B 1 119 ? -4.121 -5.812 9.758 1 98.31 119 GLY B O 1
ATOM 4414 N N . PHE B 1 120 ? -2.951 -4.574 8.305 1 98.38 120 PHE B N 1
ATOM 4415 C CA . PHE B 1 120 ? -3.807 -3.4 8.43 1 98.38 120 PHE B CA 1
ATOM 4416 C C . PHE B 1 120 ? -5.238 -3.729 8.023 1 98.38 120 PHE B C 1
ATOM 4418 O O . PHE B 1 120 ? -6.184 -3.412 8.742 1 98.38 120 PHE B O 1
ATOM 4425 N N . PHE B 1 121 ? -5.402 -4.355 6.887 1 97.81 121 PHE B N 1
ATOM 4426 C CA . PHE B 1 121 ? -6.734 -4.695 6.406 1 97.81 121 PHE B CA 1
ATOM 4427 C C . PHE B 1 121 ? -7.418 -5.684 7.348 1 97.81 121 PHE B C 1
ATOM 4429 O O . PHE B 1 121 ? -8.609 -5.555 7.629 1 97.81 121 PHE B O 1
ATOM 4436 N N . MET B 1 122 ? -6.668 -6.613 7.871 1 97.12 122 MET B N 1
ATOM 4437 C CA . MET B 1 122 ? -7.223 -7.637 8.75 1 97.12 122 MET B CA 1
ATOM 4438 C C . MET B 1 122 ? -7.797 -7.012 10.016 1 97.12 122 MET B C 1
ATOM 4440 O O . MET B 1 122 ? -8.805 -7.48 10.547 1 97.12 122 MET B O 1
ATOM 4444 N N . LEU B 1 123 ? -7.16 -5.926 10.391 1 97.75 123 LEU B N 1
ATOM 4445 C CA . LEU B 1 123 ? -7.469 -5.465 11.742 1 97.75 123 LEU B CA 1
ATOM 4446 C C . LEU B 1 123 ? -8.297 -4.184 11.703 1 97.75 123 LEU B C 1
ATOM 4448 O O . LEU B 1 123 ? -8.977 -3.85 12.672 1 97.75 123 LEU B O 1
ATOM 4452 N N . VAL B 1 124 ? -8.258 -3.457 10.594 1 96.75 124 VAL B N 1
ATOM 4453 C CA . VAL B 1 124 ? -8.891 -2.143 10.555 1 96.75 124 VAL B CA 1
ATOM 4454 C C . VAL B 1 124 ? -10.211 -2.2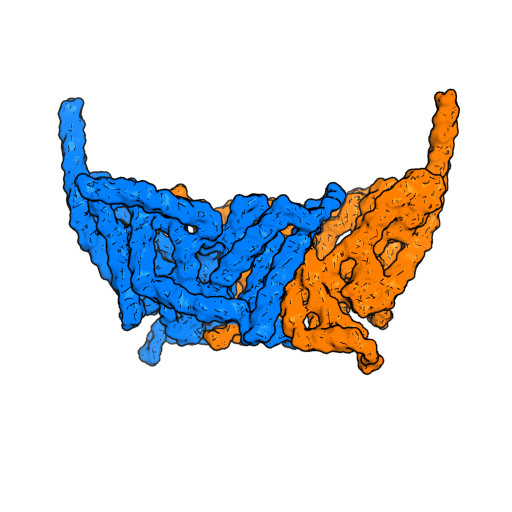25 9.797 1 96.75 124 VAL B C 1
ATOM 4456 O O . VAL B 1 124 ? -11.164 -1.513 10.125 1 96.75 124 VAL B O 1
ATOM 4459 N N . LEU B 1 125 ? -10.312 -3.053 8.766 1 95.81 125 LEU B N 1
ATOM 4460 C CA . LEU B 1 125 ? -11.547 -3.213 8.008 1 95.81 125 LEU B CA 1
ATOM 4461 C C . LEU B 1 125 ? -12.469 -4.227 8.68 1 95.81 125 LEU B C 1
ATOM 4463 O O . LEU B 1 125 ? -12.008 -5.105 9.406 1 95.81 125 LEU B O 1
ATOM 4467 N N . ASN B 1 126 ? -13.727 -4.043 8.453 1 94.44 126 ASN B N 1
ATOM 4468 C CA . ASN B 1 126 ? -14.719 -4.953 9.008 1 94.44 126 ASN B CA 1
ATOM 4469 C C . ASN B 1 126 ? -15.508 -5.66 7.906 1 94.44 126 ASN B C 1
ATOM 4471 O O . ASN B 1 126 ? -16.312 -5.027 7.211 1 94.44 126 ASN B O 1
ATOM 4475 N N . PRO B 1 127 ? -15.305 -6.949 7.762 1 94.38 127 PRO B N 1
ATOM 4476 C CA . PRO B 1 127 ? -16.094 -7.668 6.766 1 94.38 127 PRO B CA 1
ATOM 4477 C C . PRO B 1 127 ? -17.578 -7.766 7.141 1 94.38 127 PRO B C 1
ATOM 4479 O O . PRO B 1 127 ? -17.906 -8.133 8.273 1 94.38 127 PRO B O 1
ATOM 4482 N N . ILE B 1 128 ? -18.406 -7.336 6.211 1 91.94 128 ILE B N 1
ATOM 4483 C CA . ILE B 1 128 ? -19.844 -7.391 6.414 1 91.94 128 ILE B CA 1
ATOM 4484 C C . ILE B 1 128 ? -20.422 -8.641 5.754 1 91.94 128 ILE B C 1
ATOM 4486 O O . ILE B 1 128 ? -21.125 -9.422 6.391 1 91.94 128 ILE B O 1
ATOM 4490 N N . LYS B 1 129 ? -20.141 -8.805 4.516 1 89.56 129 LYS B N 1
ATOM 4491 C CA . LYS B 1 129 ? -20.562 -9.93 3.684 1 89.56 129 LYS B CA 1
ATOM 4492 C C . LYS B 1 129 ? -19.406 -10.445 2.822 1 89.56 129 LYS B C 1
ATOM 4494 O O . LYS B 1 129 ? -18.656 -9.648 2.254 1 89.56 129 LYS B O 1
ATOM 4499 N N . MET B 1 130 ? -19.266 -11.852 2.844 1 87.94 130 MET B N 1
ATOM 4500 C CA . MET B 1 130 ? -18.203 -12.445 2.053 1 87.94 130 MET B CA 1
ATOM 4501 C C . MET B 1 130 ? -18.734 -13.555 1.153 1 87.94 130 MET B C 1
ATOM 4503 O O . MET B 1 130 ? -18.281 -14.695 1.224 1 87.94 130 MET B O 1
ATOM 4507 N N . GLY B 1 131 ? -19.656 -13.281 0.283 1 82 131 GLY B N 1
ATOM 4508 C CA . GLY B 1 131 ? -20.234 -14.258 -0.631 1 82 131 GLY B CA 1
ATOM 4509 C C . GLY B 1 131 ? -19.906 -13.977 -2.086 1 82 131 GLY B C 1
ATOM 4510 O O . GLY B 1 131 ? -19.281 -12.953 -2.402 1 82 131 GLY B O 1
ATOM 4511 N N . TRP B 1 132 ? -20.219 -14.93 -2.93 1 80.31 132 TRP B N 1
ATOM 4512 C CA . TRP B 1 132 ? -19.953 -14.781 -4.359 1 80.31 132 TRP B CA 1
ATOM 4513 C C . TRP B 1 132 ? -20.734 -13.602 -4.938 1 80.31 132 TRP B C 1
ATOM 4515 O O . TRP B 1 132 ? -20.234 -12.906 -5.824 1 80.31 132 TRP B O 1
ATOM 4525 N N . ASP B 1 133 ? -21.891 -13.383 -4.348 1 77.31 133 ASP B N 1
ATOM 4526 C CA . ASP B 1 133 ? -22.781 -12.336 -4.848 1 77.31 133 ASP B CA 1
ATOM 4527 C C . ASP B 1 133 ? -22.281 -10.953 -4.418 1 77.31 133 ASP B C 1
ATOM 4529 O O . ASP B 1 133 ? -22.766 -9.938 -4.914 1 77.31 133 ASP B O 1
ATOM 4533 N N . GLY B 1 134 ? -21.344 -11.031 -3.48 1 85.62 134 GLY B N 1
ATOM 4534 C CA . GLY B 1 134 ? -20.797 -9.75 -3.041 1 85.62 134 GLY B CA 1
ATOM 4535 C C . GLY B 1 134 ? -19.891 -9.875 -1.835 1 85.62 134 GLY B C 1
ATOM 4536 O O . GLY B 1 134 ? -20.141 -10.672 -0.934 1 85.62 134 GLY B O 1
ATOM 4537 N N . LYS B 1 135 ? -18.812 -9.148 -1.928 1 93.12 135 LYS B N 1
ATOM 4538 C CA . LYS B 1 135 ? -17.922 -8.992 -0.785 1 93.12 135 LYS B CA 1
ATOM 4539 C C . LYS B 1 135 ? -17.922 -7.559 -0.275 1 93.12 135 LYS B C 1
ATOM 4541 O O . LYS B 1 135 ? -17.219 -6.699 -0.812 1 93.12 135 LYS B O 1
ATOM 4546 N N . GLU B 1 136 ? -18.719 -7.332 0.751 1 94.5 136 GLU B N 1
ATOM 4547 C CA . GLU B 1 136 ? -18.922 -5.988 1.292 1 94.5 136 GLU B CA 1
ATOM 4548 C C . GLU B 1 136 ? -18.141 -5.793 2.588 1 94.5 136 GLU B C 1
ATOM 4550 O O . GLU B 1 136 ? -18.141 -6.664 3.459 1 94.5 136 GLU B O 1
ATOM 4555 N N . VAL B 1 137 ? -17.484 -4.699 2.66 1 96.19 137 VAL B N 1
ATOM 4556 C CA . VAL B 1 137 ? -16.656 -4.41 3.826 1 96.19 137 VAL B CA 1
ATOM 4557 C C . VAL B 1 137 ? -16.953 -2.998 4.328 1 96.19 137 VAL B C 1
ATOM 4559 O O . VAL B 1 137 ? -17.25 -2.1 3.537 1 96.19 137 VAL B O 1
ATOM 4562 N N . ASP B 1 138 ? -16.969 -2.811 5.633 1 96 138 ASP B N 1
ATOM 4563 C CA . ASP B 1 138 ? -17.062 -1.495 6.258 1 96 138 ASP B CA 1
ATOM 4564 C C . ASP B 1 138 ? -15.688 -0.854 6.391 1 96 138 ASP B C 1
ATOM 4566 O O . ASP B 1 138 ? -14.789 -1.421 7.02 1 96 138 ASP B O 1
ATOM 4570 N N . ILE B 1 139 ? -15.539 0.335 5.797 1 95.62 139 ILE B N 1
ATOM 4571 C CA . ILE B 1 139 ? -14.234 0.991 5.793 1 95.62 139 ILE B CA 1
ATOM 4572 C C . ILE B 1 139 ? -14.297 2.268 6.629 1 95.62 139 ILE B C 1
ATOM 4574 O O . ILE B 1 139 ? -13.539 3.209 6.395 1 95.62 139 ILE B O 1
ATOM 4578 N N . SER B 1 140 ? -15.156 2.371 7.617 1 93.62 140 SER B N 1
ATOM 4579 C CA . SER B 1 140 ? -15.414 3.574 8.398 1 93.62 140 SER B CA 1
ATOM 4580 C C . SER B 1 140 ? -14.18 3.992 9.195 1 93.62 140 SER B C 1
ATOM 4582 O O . SER B 1 140 ? -13.961 5.18 9.43 1 93.62 140 SER B O 1
ATOM 4584 N N . PHE B 1 141 ? -13.32 3.01 9.5 1 93.94 141 PHE B N 1
ATOM 4585 C CA . PHE B 1 141 ? -12.211 3.312 10.398 1 93.94 141 PHE B CA 1
ATOM 4586 C C . PHE B 1 141 ? -10.922 3.547 9.617 1 93.94 141 PHE B C 1
ATOM 4588 O O . PHE B 1 141 ? -9.836 3.584 10.195 1 93.94 141 PHE B O 1
ATOM 4595 N N . LEU B 1 142 ? -11.07 3.717 8.289 1 95.56 142 LEU B N 1
ATOM 4596 C CA . LEU B 1 142 ? -9.906 4.059 7.48 1 95.56 142 LEU B CA 1
ATOM 4597 C C . LEU B 1 142 ? -9.453 5.488 7.762 1 95.56 142 LEU B C 1
ATOM 4599 O O . LEU B 1 142 ? -8.344 5.875 7.387 1 95.56 142 LEU B O 1
ATOM 4603 N N . ASP B 1 143 ? -10.328 6.289 8.398 1 94 143 ASP B N 1
ATOM 4604 C CA . ASP B 1 143 ? -10 7.684 8.68 1 94 143 ASP B CA 1
ATOM 4605 C C . ASP B 1 143 ? -9.102 7.801 9.914 1 94 143 ASP B C 1
ATOM 4607 O O . ASP B 1 143 ? -8.367 6.867 10.242 1 94 143 ASP B O 1
ATOM 4611 N N . GLY B 1 144 ? -9.07 8.938 10.531 1 93.88 144 GLY B N 1
ATOM 4612 C CA . GLY B 1 144 ? -8.164 9.211 11.633 1 93.88 144 GLY B CA 1
ATOM 4613 C C . GLY B 1 144 ? -8.32 8.227 12.781 1 93.88 144 GLY B C 1
ATOM 4614 O O . GLY B 1 144 ? -7.375 8 13.539 1 93.88 144 GLY B O 1
ATOM 4615 N N . ARG B 1 145 ? -9.453 7.574 12.992 1 94.69 145 ARG B N 1
ATOM 4616 C CA . ARG B 1 145 ? -9.727 6.645 14.086 1 94.69 145 ARG B CA 1
ATOM 4617 C C . ARG B 1 145 ? -8.867 5.391 13.969 1 94.69 145 ARG B C 1
ATOM 4619 O O . ARG B 1 145 ? -8.672 4.672 14.953 1 94.69 145 ARG B O 1
ATOM 4626 N N . GLY B 1 146 ? -8.344 5.125 12.734 1 96.38 146 GLY B N 1
ATOM 4627 C CA . GLY B 1 146 ? -7.555 3.922 12.523 1 96.38 146 GLY B CA 1
ATOM 4628 C C . GLY B 1 146 ? -6.062 4.156 12.641 1 96.38 146 GLY B C 1
ATOM 4629 O O . GLY B 1 146 ? -5.27 3.219 12.531 1 96.38 146 GLY B O 1
ATOM 4630 N N . ILE B 1 147 ? -5.625 5.363 12.922 1 96.19 147 ILE B N 1
ATOM 4631 C CA . ILE B 1 147 ? -4.219 5.746 12.836 1 96.19 147 ILE B CA 1
ATOM 4632 C C . ILE B 1 147 ? -3.412 4.988 13.891 1 96.19 147 ILE B C 1
ATOM 4634 O O . ILE B 1 147 ? -2.318 4.496 13.609 1 96.19 147 ILE B O 1
ATOM 4638 N N . LEU B 1 148 ? -3.916 4.898 15.078 1 95.44 148 LEU B N 1
ATOM 4639 C CA . LEU B 1 148 ? -3.174 4.242 16.156 1 95.44 148 LEU B CA 1
ATOM 4640 C C . LEU B 1 148 ? -2.873 2.789 15.797 1 95.44 148 LEU B C 1
ATOM 4642 O O . LEU B 1 148 ? -1.757 2.312 16 1 95.44 148 LEU B O 1
ATOM 4646 N N . LEU B 1 149 ? -3.893 2.09 15.352 1 96.94 149 LEU B N 1
ATOM 4647 C CA . LEU B 1 149 ? -3.688 0.698 14.969 1 96.94 149 LEU B CA 1
ATOM 4648 C C . LEU B 1 149 ? -2.742 0.598 13.773 1 96.94 149 LEU B C 1
ATOM 4650 O O . LEU B 1 149 ? -1.977 -0.362 13.664 1 96.94 149 LEU B O 1
ATOM 4654 N N . SER B 1 150 ? -2.814 1.599 12.867 1 97.19 150 SER B N 1
ATOM 4655 C CA . SER B 1 150 ? -1.894 1.649 11.742 1 97.19 150 SER B CA 1
ATOM 4656 C C . SER B 1 150 ? -0.445 1.736 12.211 1 97.19 150 SER B C 1
ATOM 4658 O O . SER B 1 150 ? 0.435 1.082 11.648 1 97.19 150 SER B O 1
ATOM 4660 N N . ILE B 1 151 ? -0.233 2.584 13.18 1 97.19 151 ILE B N 1
ATOM 4661 C CA . ILE B 1 151 ? 1.105 2.742 13.734 1 97.19 151 ILE B CA 1
ATOM 4662 C C . ILE B 1 151 ? 1.566 1.423 14.352 1 97.19 151 ILE B C 1
ATOM 4664 O O . ILE B 1 151 ? 2.695 0.984 14.117 1 97.19 151 ILE B O 1
ATOM 4668 N N . PHE B 1 152 ? 0.7 0.778 15.047 1 97.88 152 PHE B N 1
ATOM 4669 C CA . PHE B 1 152 ? 0.998 -0.502 15.672 1 97.88 152 PHE B CA 1
ATOM 4670 C C . PHE B 1 152 ? 1.375 -1.547 14.633 1 97.88 152 PHE B C 1
ATOM 4672 O O . PHE B 1 152 ? 2.408 -2.207 14.75 1 97.88 152 PHE B O 1
ATOM 4679 N N . VAL B 1 153 ? 0.58 -1.724 13.617 1 98.62 153 VAL B N 1
ATOM 4680 C CA . VAL B 1 153 ? 0.798 -2.734 12.586 1 98.62 153 VAL B CA 1
ATOM 4681 C C . VAL B 1 153 ? 2.129 -2.475 11.883 1 98.62 153 VAL B C 1
ATOM 4683 O O . VAL B 1 153 ? 2.908 -3.402 11.656 1 98.62 153 VAL B O 1
ATOM 4686 N N . ALA B 1 154 ? 2.361 -1.197 11.516 1 98.62 154 ALA B N 1
ATOM 4687 C CA . ALA B 1 154 ? 3.586 -0.846 10.797 1 98.62 154 ALA B CA 1
ATOM 4688 C C . ALA B 1 154 ? 4.82 -1.161 11.641 1 98.62 154 ALA B C 1
ATOM 4690 O O . ALA B 1 154 ? 5.766 -1.788 11.156 1 98.62 154 ALA B O 1
ATOM 4691 N N . ILE B 1 155 ? 4.789 -0.775 12.914 1 98.38 155 ILE B N 1
ATOM 4692 C CA . ILE B 1 155 ? 5.941 -0.953 13.797 1 98.38 155 ILE B CA 1
ATOM 4693 C C . ILE B 1 155 ? 6.168 -2.439 14.055 1 98.38 155 ILE B C 1
ATOM 4695 O O . ILE B 1 155 ? 7.293 -2.934 13.93 1 98.38 155 ILE B O 1
ATOM 4699 N N . VAL B 1 156 ? 5.141 -3.18 14.352 1 98.44 156 VAL B N 1
ATOM 4700 C CA . VAL B 1 156 ? 5.262 -4.605 14.633 1 98.44 156 VAL B CA 1
ATOM 4701 C C . VAL B 1 156 ? 5.789 -5.336 13.398 1 98.44 156 VAL B C 1
ATOM 4703 O O . VAL B 1 156 ? 6.625 -6.23 13.508 1 98.44 156 VAL B O 1
ATOM 4706 N N . THR B 1 157 ? 5.289 -4.996 12.25 1 98.62 157 THR B N 1
ATOM 4707 C CA . THR B 1 157 ? 5.695 -5.652 11.016 1 98.62 157 THR B CA 1
ATOM 4708 C C . THR B 1 157 ? 7.184 -5.438 10.75 1 98.62 157 THR B C 1
ATOM 4710 O O . THR B 1 157 ? 7.922 -6.395 10.516 1 98.62 157 THR B O 1
ATOM 4713 N N . VAL B 1 158 ? 7.621 -4.117 10.812 1 98.38 158 VAL B N 1
ATOM 4714 C CA . VAL B 1 158 ? 8.992 -3.816 10.422 1 98.38 158 VAL B CA 1
ATOM 4715 C C . VAL B 1 158 ? 9.953 -4.328 11.492 1 98.38 158 VAL B C 1
ATOM 4717 O O . VAL B 1 158 ? 10.977 -4.938 11.18 1 98.38 158 VAL B O 1
ATOM 4720 N N . GLU B 1 159 ? 9.625 -4.055 12.781 1 98.06 159 GLU B N 1
ATOM 4721 C CA . GLU B 1 159 ? 10.492 -4.539 13.852 1 98.06 159 GLU B CA 1
ATOM 4722 C C . GLU B 1 159 ? 10.539 -6.062 13.883 1 98.06 159 GLU B C 1
ATOM 4724 O O . GLU B 1 159 ? 11.602 -6.652 14.078 1 98.06 159 GLU B O 1
ATOM 4729 N N . GLY B 1 160 ? 9.406 -6.707 13.711 1 97.94 160 GLY B N 1
ATOM 4730 C CA . GLY B 1 160 ? 9.367 -8.156 13.664 1 97.94 160 GLY B CA 1
ATOM 4731 C C . GLY B 1 160 ? 10.117 -8.734 12.477 1 97.94 160 GLY B C 1
ATOM 4732 O O . GLY B 1 160 ? 10.906 -9.672 12.625 1 97.94 160 GLY B O 1
ATOM 4733 N N . TYR B 1 161 ? 9.828 -8.234 11.336 1 96.88 161 TYR B N 1
ATOM 4734 C CA . TYR B 1 161 ? 10.484 -8.703 10.125 1 96.88 161 TYR B CA 1
ATOM 4735 C C . TYR B 1 161 ? 12 -8.523 10.227 1 96.88 161 TYR B C 1
ATOM 4737 O O . TYR B 1 161 ? 12.758 -9.438 9.891 1 96.88 161 TYR B O 1
ATOM 4745 N N . HIS B 1 162 ? 12.43 -7.305 10.648 1 96.38 162 HIS B N 1
ATOM 4746 C CA . HIS B 1 162 ? 13.852 -7.008 10.797 1 96.38 162 HIS B CA 1
ATOM 4747 C C . HIS B 1 162 ? 14.516 -7.969 11.773 1 96.38 162 HIS B C 1
ATOM 4749 O O . HIS B 1 162 ? 15.602 -8.484 11.508 1 96.38 162 HIS B O 1
ATOM 4755 N N . TRP B 1 163 ? 13.828 -8.164 12.875 1 96.62 163 TRP B N 1
ATOM 4756 C CA . TRP B 1 163 ? 14.359 -9.062 13.891 1 96.62 163 TRP B CA 1
ATOM 4757 C C . TRP B 1 163 ? 14.5 -10.477 13.336 1 96.62 163 TRP B C 1
ATOM 4759 O O . TRP B 1 163 ? 15.523 -11.133 13.531 1 96.62 163 TRP B O 1
ATOM 4769 N N . MET B 1 164 ? 13.578 -10.984 12.609 1 95.94 164 MET B N 1
ATOM 4770 C CA . MET B 1 164 ? 13.594 -12.336 12.07 1 95.94 164 MET B CA 1
ATOM 4771 C C . MET B 1 164 ? 14.641 -12.477 10.961 1 95.94 164 MET B C 1
ATOM 4773 O O . MET B 1 164 ? 15.281 -13.516 10.828 1 95.94 164 MET B O 1
ATOM 4777 N N . ARG B 1 165 ? 14.719 -11.492 10.188 1 91.88 165 ARG B N 1
ATOM 4778 C CA . ARG B 1 165 ? 15.742 -11.508 9.141 1 91.88 165 ARG B CA 1
ATOM 4779 C C . ARG B 1 165 ? 17.141 -11.539 9.75 1 91.88 165 ARG B C 1
ATOM 4781 O O . ARG B 1 165 ? 18.016 -12.25 9.266 1 91.88 165 ARG B O 1
ATOM 4788 N N . LYS B 1 166 ? 17.375 -10.695 10.727 1 92.38 166 LYS B N 1
ATOM 4789 C CA . LYS B 1 166 ? 18.656 -10.641 11.398 1 92.38 166 LYS B CA 1
ATOM 4790 C C . LYS B 1 166 ? 19 -11.984 12.039 1 92.38 166 LYS B C 1
ATOM 4792 O O . LYS B 1 166 ? 20.172 -12.383 12.062 1 92.38 166 LYS B O 1
ATOM 4797 N N . LYS B 1 167 ? 18.047 -12.68 12.445 1 93.25 167 LYS B N 1
ATOM 4798 C CA . LYS B 1 167 ? 18.25 -13.969 13.102 1 93.25 167 LYS B CA 1
ATOM 4799 C C . LYS B 1 167 ? 18.172 -15.117 12.102 1 93.25 167 LYS B C 1
ATOM 4801 O O . LYS B 1 167 ? 18.25 -16.281 12.484 1 93.25 167 LYS B O 1
ATOM 4806 N N . ASN B 1 168 ? 17.922 -14.844 10.875 1 89.5 168 ASN B N 1
ATOM 4807 C CA . ASN B 1 168 ? 17.828 -15.82 9.789 1 89.5 168 ASN B CA 1
ATOM 4808 C C . ASN B 1 168 ? 16.75 -16.859 10.055 1 89.5 168 ASN B C 1
ATOM 4810 O O . ASN B 1 168 ? 16.969 -18.062 9.883 1 89.5 168 ASN B O 1
ATOM 4814 N N . VAL B 1 169 ? 15.75 -16.328 10.484 1 86.5 169 VAL B N 1
ATOM 4815 C CA . VAL B 1 169 ? 14.633 -17.203 10.773 1 86.5 169 VAL B CA 1
ATOM 4816 C C . VAL B 1 169 ? 14.086 -17.797 9.469 1 86.5 169 VAL B C 1
ATOM 4818 O O . VAL B 1 169 ? 13.578 -17.047 8.617 1 86.5 169 VAL B O 1
ATOM 4821 N N . GLY B 1 170 ? 14.203 -19.094 9.211 1 77.62 170 GLY B N 1
ATOM 4822 C CA . GLY B 1 170 ? 13.602 -19.812 8.094 1 77.62 170 GLY B CA 1
ATOM 4823 C C . GLY B 1 170 ? 14.32 -19.578 6.785 1 77.62 170 GLY B C 1
ATOM 4824 O O . GLY B 1 170 ? 13.75 -19.797 5.711 1 77.62 170 GLY B O 1
ATOM 4825 N N . ARG B 1 171 ? 15.438 -19.141 6.816 1 77.69 171 ARG B N 1
ATOM 4826 C CA . ARG B 1 171 ? 16.141 -18.828 5.578 1 77.69 171 ARG B CA 1
ATOM 4827 C C . ARG B 1 171 ? 16.562 -20.109 4.852 1 77.69 171 ARG B C 1
ATOM 4829 O O . ARG B 1 171 ? 17.109 -21.016 5.461 1 77.69 171 ARG B O 1
ATOM 4836 N N . ILE B 1 172 ? 16.047 -20.109 3.572 1 71.44 172 ILE B N 1
ATOM 4837 C CA . ILE B 1 172 ? 16.438 -21.219 2.705 1 71.44 172 ILE B CA 1
ATOM 4838 C C . ILE B 1 172 ? 17.391 -20.703 1.623 1 71.44 172 ILE B C 1
ATOM 4840 O O . ILE B 1 172 ? 17.078 -19.75 0.912 1 71.44 172 ILE B O 1
ATOM 4844 N N . THR B 1 173 ? 18.562 -21.203 1.516 1 71.19 173 THR B N 1
ATOM 4845 C CA . THR B 1 173 ? 19.531 -20.797 0.511 1 71.19 173 THR B CA 1
ATOM 4846 C C . THR B 1 173 ? 19.219 -21.438 -0.838 1 71.19 173 THR B C 1
ATOM 4848 O O . THR B 1 173 ? 19.047 -22.656 -0.928 1 71.19 173 THR B O 1
ATOM 4851 N N . MET B 1 174 ? 19 -20.594 -1.875 1 70.5 174 MET B N 1
ATOM 4852 C CA . MET B 1 174 ? 18.734 -21.078 -3.227 1 70.5 174 MET B CA 1
ATOM 4853 C C . MET B 1 174 ? 19.984 -20.984 -4.09 1 70.5 174 MET B C 1
ATOM 4855 O O . MET B 1 174 ? 20.891 -20.203 -3.801 1 70.5 174 MET B O 1
ATOM 4859 N N . PRO B 1 175 ? 19.984 -21.859 -5.16 1 70.25 175 PRO B N 1
ATOM 4860 C CA . PRO B 1 175 ? 21.125 -21.797 -6.066 1 70.25 175 PRO B CA 1
ATOM 4861 C C . PRO B 1 175 ? 21.25 -20.453 -6.77 1 70.25 175 PRO B C 1
ATOM 4863 O O . PRO B 1 175 ? 20.25 -19.719 -6.895 1 70.25 175 PRO B O 1
ATOM 4866 N N . ASP B 1 176 ? 22.391 -20.016 -7.27 1 70.38 176 ASP B N 1
ATOM 4867 C CA . ASP B 1 176 ? 22.688 -18.75 -7.91 1 70.38 176 ASP B CA 1
ATOM 4868 C C . ASP B 1 176 ? 21.938 -18.609 -9.227 1 70.38 176 ASP B C 1
ATOM 4870 O O . ASP B 1 176 ? 21.75 -17.484 -9.734 1 70.38 176 ASP B O 1
ATOM 4874 N N . SER B 1 177 ? 21.5 -19.719 -9.766 1 65.44 177 SER B N 1
ATOM 4875 C CA . SER B 1 177 ? 20.828 -19.672 -11.062 1 65.44 177 SER B CA 1
ATOM 4876 C C . SER B 1 177 ? 19.391 -19.172 -10.93 1 65.44 177 SER B C 1
ATOM 4878 O O . SER B 1 177 ? 18.766 -18.797 -11.93 1 65.44 177 SER B O 1
ATOM 4880 N N . VAL B 1 178 ? 19 -19.062 -9.711 1 67.5 178 VAL B N 1
ATOM 4881 C CA . VAL B 1 178 ? 17.641 -18.609 -9.453 1 67.5 178 VAL B CA 1
ATOM 4882 C C . VAL B 1 178 ? 17.609 -17.094 -9.359 1 67.5 178 VAL B C 1
ATOM 4884 O O . VAL B 1 178 ? 18.516 -16.484 -8.781 1 67.5 178 VAL B O 1
ATOM 4887 N N . PRO B 1 179 ? 16.594 -16.516 -10.023 1 68.88 179 PRO B N 1
ATOM 4888 C CA . PRO B 1 179 ? 16.484 -15.062 -9.922 1 68.88 179 PRO B CA 1
ATOM 4889 C C . PRO B 1 179 ? 16.5 -14.562 -8.484 1 68.88 179 PRO B C 1
ATOM 4891 O O . PRO B 1 179 ? 15.945 -15.211 -7.594 1 68.88 179 PRO B O 1
ATOM 4894 N N . ALA B 1 180 ? 17.188 -13.375 -8.273 1 73.19 180 ALA B N 1
ATOM 4895 C CA . ALA B 1 180 ? 17.359 -12.773 -6.957 1 73.19 180 ALA B CA 1
ATOM 4896 C C . ALA B 1 180 ? 16.016 -12.508 -6.293 1 73.19 180 ALA B C 1
ATOM 4898 O O . ALA B 1 180 ? 15.859 -12.695 -5.082 1 73.19 180 ALA B O 1
ATOM 4899 N N . SER B 1 181 ? 15.055 -12.109 -7.074 1 73.12 181 SER B N 1
ATOM 4900 C CA . SER B 1 181 ? 13.734 -11.812 -6.531 1 73.12 181 SER B CA 1
ATOM 4901 C C . SER B 1 181 ? 13.102 -13.055 -5.91 1 73.12 181 SER B C 1
ATOM 4903 O O . SER B 1 181 ? 12.43 -12.961 -4.879 1 73.12 181 SER B O 1
ATOM 4905 N N . LEU B 1 182 ? 13.352 -14.164 -6.512 1 73.88 182 LEU B N 1
ATOM 4906 C CA . LEU B 1 182 ? 12.812 -15.414 -5.992 1 73.88 182 LEU B CA 1
ATOM 4907 C C . LEU B 1 182 ? 13.523 -15.82 -4.707 1 73.88 182 LEU B C 1
ATOM 4909 O O . LEU B 1 182 ? 12.891 -16.297 -3.762 1 73.88 182 LEU B O 1
ATOM 4913 N N . SER B 1 183 ? 14.812 -15.633 -4.707 1 75.88 183 SER B N 1
ATOM 4914 C CA . SER B 1 183 ? 15.586 -15.953 -3.512 1 75.88 183 SER B CA 1
ATOM 4915 C C . SER B 1 183 ? 15.125 -15.133 -2.314 1 75.88 183 SER B C 1
ATOM 4917 O O . SER B 1 183 ? 14.977 -15.656 -1.211 1 75.88 183 SER B O 1
ATOM 4919 N N . GLU B 1 184 ? 14.836 -13.859 -2.529 1 79.56 184 GLU B N 1
ATOM 4920 C CA . GLU B 1 184 ? 14.383 -12.969 -1.463 1 79.56 184 GLU B CA 1
ATOM 4921 C C . GLU B 1 184 ? 12.984 -13.344 -0.992 1 79.56 184 GLU B C 1
ATOM 4923 O O . GLU B 1 184 ? 12.664 -13.211 0.191 1 79.56 184 GLU B O 1
ATOM 4928 N N . THR B 1 185 ? 12.281 -13.758 -1.922 1 79.31 185 THR B N 1
ATOM 4929 C CA . THR B 1 185 ? 10.914 -14.148 -1.594 1 79.31 185 THR B CA 1
ATOM 4930 C C . THR B 1 185 ? 10.906 -15.375 -0.686 1 79.31 185 THR B C 1
ATOM 4932 O O . THR B 1 185 ? 10.156 -15.43 0.289 1 79.31 185 THR B O 1
ATOM 4935 N N . PHE B 1 186 ? 11.727 -16.297 -0.96 1 80.12 186 PHE B N 1
ATOM 4936 C CA . PHE B 1 186 ? 11.797 -17.5 -0.13 1 80.12 186 PHE B CA 1
ATOM 4937 C C . PHE B 1 186 ? 12.344 -17.172 1.252 1 80.12 186 PHE B C 1
ATOM 4939 O O . PHE B 1 186 ? 11.938 -17.781 2.248 1 80.12 186 PHE B O 1
ATOM 4946 N N . ALA B 1 187 ? 13.258 -16.266 1.227 1 81.94 187 ALA B N 1
ATOM 4947 C CA . ALA B 1 187 ? 13.797 -15.828 2.51 1 81.94 187 ALA B CA 1
ATOM 4948 C C . ALA B 1 187 ? 12.719 -15.156 3.361 1 81.94 187 ALA B C 1
ATOM 4950 O O . ALA B 1 187 ? 12.758 -15.234 4.594 1 81.94 187 ALA B O 1
ATOM 4951 N N . ALA B 1 188 ? 11.742 -14.547 2.717 1 88.5 188 ALA B N 1
ATOM 4952 C CA . ALA B 1 188 ? 10.695 -13.797 3.412 1 88.5 188 ALA B CA 1
ATOM 4953 C C . ALA B 1 188 ? 9.492 -14.68 3.711 1 88.5 188 ALA B C 1
ATOM 4955 O O . ALA B 1 188 ? 8.547 -14.25 4.383 1 88.5 188 ALA B O 1
ATOM 4956 N N . LEU B 1 189 ? 9.555 -15.914 3.314 1 89.88 189 LEU B N 1
ATOM 4957 C CA . LEU B 1 189 ? 8.398 -16.797 3.4 1 89.88 189 LEU B CA 1
ATOM 4958 C C . LEU B 1 189 ? 8.008 -17.031 4.852 1 89.88 189 LEU B C 1
ATOM 4960 O O . LEU B 1 189 ? 6.875 -16.75 5.254 1 89.88 189 LEU B O 1
ATOM 4964 N N . VAL B 1 190 ? 8.922 -17.453 5.641 1 92.06 190 VAL B N 1
ATOM 4965 C CA . VAL B 1 190 ? 8.625 -17.828 7.02 1 92.06 190 VAL B CA 1
ATOM 4966 C C . VAL B 1 190 ? 8.297 -16.578 7.832 1 92.06 190 VAL B C 1
ATOM 4968 O O . VAL B 1 190 ? 7.27 -16.531 8.516 1 92.06 190 VAL B O 1
ATOM 4971 N N . PRO B 1 191 ? 9.117 -15.508 7.719 1 94.12 191 PRO B N 1
ATOM 4972 C CA . PRO B 1 191 ? 8.758 -14.273 8.422 1 94.12 191 PRO B CA 1
ATOM 4973 C C . PRO B 1 191 ? 7.371 -13.766 8.047 1 94.12 191 PRO B C 1
ATOM 4975 O O . PRO B 1 191 ? 6.625 -13.297 8.914 1 94.12 191 PRO B O 1
ATOM 4978 N N . GLY B 1 192 ? 7.066 -13.836 6.777 1 95.38 192 GLY B N 1
ATOM 4979 C CA . GLY B 1 192 ? 5.762 -13.391 6.316 1 95.38 192 GLY B CA 1
ATOM 4980 C C . GLY B 1 192 ? 4.617 -14.203 6.906 1 95.38 192 GLY B C 1
ATOM 4981 O O . GLY B 1 192 ? 3.621 -13.633 7.359 1 95.38 192 GLY B O 1
ATOM 4982 N N . ILE B 1 193 ? 4.812 -15.5 6.953 1 94.81 193 ILE B N 1
ATOM 4983 C CA . ILE B 1 193 ? 3.783 -16.391 7.488 1 94.81 193 ILE B CA 1
ATOM 4984 C C . ILE B 1 193 ? 3.59 -16.109 8.977 1 94.81 193 ILE B C 1
ATOM 4986 O O . ILE B 1 193 ? 2.459 -16.078 9.469 1 94.81 193 ILE B O 1
ATOM 4990 N N . ILE B 1 194 ? 4.637 -15.891 9.656 1 96.88 194 ILE B N 1
ATOM 4991 C CA . ILE B 1 194 ? 4.566 -15.641 11.086 1 96.88 194 ILE B CA 1
ATOM 4992 C C . ILE B 1 194 ? 3.826 -14.328 11.344 1 96.88 194 ILE B C 1
ATOM 4994 O O . ILE B 1 194 ? 2.945 -14.266 12.203 1 96.88 194 ILE B O 1
ATOM 4998 N N . LEU B 1 195 ? 4.168 -13.297 10.609 1 98.06 195 LEU B N 1
ATOM 4999 C CA . LEU B 1 195 ? 3.527 -11.992 10.789 1 98.06 195 LEU B CA 1
ATOM 5000 C C . LEU B 1 195 ? 2.043 -12.07 10.445 1 98.06 195 LEU B C 1
ATOM 5002 O O . LEU B 1 195 ? 1.205 -11.547 11.188 1 98.06 195 LEU B O 1
ATOM 5006 N N . MET B 1 196 ? 1.742 -12.727 9.336 1 97.69 196 MET B N 1
ATOM 5007 C CA . MET B 1 196 ? 0.345 -12.836 8.93 1 97.69 196 MET B CA 1
ATOM 5008 C C . MET B 1 196 ? -0.447 -13.68 9.93 1 97.69 196 MET B C 1
ATOM 5010 O O . MET B 1 196 ? -1.617 -13.398 10.188 1 97.69 196 MET B O 1
ATOM 5014 N N . THR B 1 197 ? 0.208 -14.688 10.461 1 98 197 THR B N 1
ATOM 5015 C CA . THR B 1 197 ? -0.429 -15.484 11.5 1 98 197 THR B CA 1
ATOM 5016 C C . THR B 1 197 ? -0.707 -14.641 12.742 1 98 197 THR B C 1
ATOM 5018 O O . THR B 1 197 ? -1.784 -14.734 13.336 1 98 197 THR B O 1
ATOM 5021 N N . PHE B 1 198 ? 0.245 -13.859 13.125 1 98.44 198 PHE B N 1
ATOM 5022 C CA . PHE B 1 198 ? 0.1 -12.984 14.281 1 98.44 198 PHE B CA 1
ATOM 5023 C C . PHE B 1 198 ? -1.111 -12.078 14.117 1 98.44 198 PHE B C 1
ATOM 5025 O O . PHE B 1 198 ? -1.948 -11.984 15.016 1 98.44 198 PHE B O 1
ATOM 5032 N N . PHE B 1 199 ? -1.247 -11.391 12.992 1 98.44 199 PHE B N 1
ATOM 5033 C CA . PHE B 1 199 ? -2.365 -10.484 12.75 1 98.44 199 PHE B CA 1
ATOM 5034 C C . PHE B 1 199 ? -3.676 -11.258 12.648 1 98.44 199 PHE B C 1
ATOM 5036 O O . PHE B 1 199 ? -4.719 -10.773 13.094 1 98.44 199 PHE B O 1
ATOM 5043 N N . SER B 1 200 ? -3.617 -12.477 12.062 1 98.06 200 SER B N 1
ATOM 5044 C CA . SER B 1 200 ? -4.812 -13.312 11.969 1 98.06 200 SER B CA 1
ATOM 5045 C C . SER B 1 200 ? -5.316 -13.711 13.352 1 98.06 200 SER B C 1
ATOM 5047 O O . SER B 1 200 ? -6.523 -13.719 13.602 1 98.06 200 SER B O 1
ATOM 5049 N N . ILE B 1 201 ? -4.395 -14.023 14.211 1 98.19 201 ILE B N 1
ATOM 5050 C CA . ILE B 1 201 ? -4.77 -14.414 15.57 1 98.19 201 ILE B CA 1
ATOM 5051 C C . ILE B 1 201 ? -5.453 -13.242 16.266 1 98.19 201 ILE B C 1
ATOM 5053 O O . ILE B 1 201 ? -6.473 -13.422 16.938 1 98.19 201 ILE B O 1
ATOM 5057 N N . ILE B 1 202 ? -4.938 -12.055 16.109 1 98.19 202 ILE B N 1
ATOM 5058 C CA . ILE B 1 202 ? -5.551 -10.867 16.703 1 98.19 202 ILE B CA 1
ATOM 5059 C C . ILE B 1 202 ? -6.961 -10.688 16.141 1 98.19 202 ILE B C 1
ATOM 5061 O O . ILE B 1 202 ? -7.906 -10.438 16.906 1 98.19 202 ILE B O 1
ATOM 5065 N N . PHE B 1 203 ? -7.148 -10.828 14.883 1 97.88 203 PHE B N 1
ATOM 5066 C CA . PHE B 1 203 ? -8.461 -10.703 14.258 1 97.88 203 PHE B CA 1
ATOM 5067 C C . PHE B 1 203 ? -9.43 -11.734 14.82 1 97.88 203 PHE B C 1
ATOM 5069 O O . PHE B 1 203 ? -10.562 -11.398 15.18 1 97.88 203 PHE B O 1
ATOM 5076 N N . ILE B 1 204 ? -8.945 -12.984 14.883 1 97.25 204 ILE B N 1
ATOM 5077 C CA . ILE B 1 204 ? -9.781 -14.086 15.344 1 97.25 204 ILE B CA 1
ATOM 5078 C C . ILE B 1 204 ? -10.234 -13.828 16.781 1 97.25 204 ILE B C 1
ATOM 5080 O O . ILE B 1 204 ? -11.406 -14 17.109 1 97.25 204 ILE B O 1
ATOM 5084 N N . ILE B 1 205 ? -9.312 -13.367 17.594 1 97.38 205 ILE B N 1
ATOM 5085 C CA . ILE B 1 205 ? -9.617 -13.117 19 1 97.38 205 ILE B CA 1
ATOM 5086 C C . ILE B 1 205 ? -10.727 -12.07 19.109 1 97.38 205 ILE B C 1
ATOM 5088 O O . ILE B 1 205 ? -11.727 -12.289 19.797 1 97.38 205 ILE B O 1
ATOM 5092 N N . PHE B 1 206 ? -10.688 -11.008 18.391 1 96.75 206 PHE B N 1
ATOM 5093 C CA . PHE B 1 206 ? -11.656 -9.93 18.531 1 96.75 206 PHE B CA 1
ATOM 5094 C C . PHE B 1 206 ? -12.953 -10.273 17.812 1 96.75 206 PHE B C 1
ATOM 5096 O O . PHE B 1 206 ? -14.039 -9.859 18.234 1 96.75 206 PHE B O 1
ATOM 5103 N N . ASN B 1 207 ? -12.828 -11.016 16.75 1 93.81 207 ASN B N 1
ATOM 5104 C CA . ASN B 1 207 ? -14.047 -11.484 16.094 1 93.81 207 ASN B CA 1
ATOM 5105 C C . ASN B 1 207 ? -14.859 -12.398 17.016 1 93.81 207 ASN B C 1
ATOM 5107 O O . ASN B 1 207 ? -16.078 -12.312 17.047 1 93.81 207 ASN B O 1
ATOM 5111 N N . LEU B 1 208 ? -14.156 -13.289 17.688 1 94.19 208 LEU B N 1
ATOM 5112 C CA . LEU B 1 208 ? -14.82 -14.211 18.609 1 94.19 208 LEU B CA 1
ATOM 5113 C C . LEU B 1 208 ? -15.445 -13.453 19.766 1 94.19 208 LEU B C 1
ATOM 5115 O O . LEU B 1 208 ? -16.391 -13.945 20.391 1 94.19 208 LEU B O 1
ATOM 5119 N N . LEU B 1 209 ? -14.977 -12.242 20.016 1 94.56 209 LEU B N 1
ATOM 5120 C CA . LEU B 1 209 ? -15.531 -11.391 21.062 1 94.56 209 LEU B CA 1
ATOM 5121 C C . LEU B 1 209 ? -16.609 -10.477 20.5 1 94.56 209 LEU B C 1
ATOM 5123 O O . LEU B 1 209 ? -17.047 -9.531 21.172 1 94.56 209 LEU B O 1
ATOM 5127 N N . ASP B 1 210 ? -17 -10.664 19.266 1 93.19 210 ASP B N 1
ATOM 5128 C CA . ASP B 1 210 ? -18.062 -9.945 18.562 1 93.19 210 ASP B CA 1
ATOM 5129 C C . ASP B 1 210 ? -17.734 -8.461 18.438 1 93.19 210 ASP B C 1
ATOM 5131 O O . ASP B 1 210 ? -18.594 -7.605 18.656 1 93.19 210 ASP B O 1
ATOM 5135 N N . THR B 1 211 ? -16.453 -8.195 18.281 1 94.31 211 THR B N 1
ATOM 5136 C CA . THR B 1 211 ? -15.969 -6.844 18.016 1 94.31 211 THR B CA 1
ATOM 5137 C C . THR B 1 211 ? -14.789 -6.867 17.047 1 94.31 211 THR B C 1
ATOM 5139 O O . THR B 1 211 ? -14.508 -7.902 16.438 1 94.31 211 THR B O 1
ATOM 5142 N N . THR B 1 212 ? -14.312 -5.734 16.672 1 94.38 212 THR B N 1
ATOM 5143 C CA . THR B 1 212 ? -13.102 -5.629 15.859 1 94.38 212 THR B CA 1
ATOM 5144 C C . THR B 1 212 ? -11.961 -5.02 16.672 1 94.38 212 THR B C 1
ATOM 5146 O O . THR B 1 212 ? -12.203 -4.32 17.656 1 94.38 212 THR B O 1
ATOM 5149 N N . ALA B 1 213 ? -10.75 -5.328 16.266 1 95.5 213 ALA B N 1
ATOM 5150 C CA . ALA B 1 213 ? -9.586 -4.781 16.953 1 95.5 213 ALA B CA 1
ATOM 5151 C C . ALA B 1 213 ? -9.625 -3.254 16.969 1 95.5 213 ALA B C 1
ATOM 5153 O O . ALA B 1 213 ? -9.305 -2.631 17.984 1 95.5 213 ALA B O 1
ATOM 5154 N N . ILE B 1 214 ? -9.992 -2.68 15.922 1 95.38 214 ILE B N 1
ATOM 5155 C CA . ILE B 1 214 ? -9.984 -1.227 15.789 1 95.38 214 ILE B CA 1
ATOM 5156 C C . ILE B 1 214 ? -11.07 -0.62 16.672 1 95.38 214 ILE B C 1
ATOM 5158 O O . ILE B 1 214 ? -10.844 0.405 17.328 1 95.38 214 ILE B O 1
ATOM 5162 N N . GLN B 1 215 ? -12.258 -1.193 16.641 1 93.44 215 GLN B N 1
ATOM 5163 C CA . GLN B 1 215 ? -13.344 -0.684 17.484 1 93.44 215 GLN B CA 1
ATOM 5164 C C . GLN B 1 215 ? -12.984 -0.78 18.953 1 93.44 215 GLN B C 1
ATOM 5166 O O . GLN B 1 215 ? -13.242 0.149 19.734 1 93.44 215 GLN B O 1
ATOM 5171 N N . PHE B 1 216 ? -12.43 -1.928 19.297 1 94.75 216 PHE B N 1
ATOM 5172 C CA . PHE B 1 216 ? -12 -2.123 20.672 1 94.75 216 PHE B CA 1
ATOM 5173 C C . PHE B 1 216 ? -10.961 -1.084 21.078 1 94.75 216 PHE B C 1
ATOM 5175 O O . PHE B 1 216 ? -11.086 -0.438 22.109 1 94.75 216 PHE B O 1
ATOM 5182 N N . LEU B 1 217 ? -9.984 -0.914 20.25 1 94.06 217 LEU B N 1
ATOM 5183 C CA . LEU B 1 217 ? -8.898 0.018 20.547 1 94.06 217 LEU B CA 1
ATOM 5184 C C . LEU B 1 217 ? -9.414 1.451 20.609 1 94.06 217 LEU B C 1
ATOM 5186 O O . LEU B 1 217 ? -9.039 2.207 21.516 1 94.06 217 LEU B O 1
ATOM 5190 N N . TYR B 1 218 ? -10.18 1.842 19.672 1 90.19 218 TYR B N 1
ATOM 5191 C CA . TYR B 1 218 ? -10.703 3.201 19.609 1 90.19 218 TYR B CA 1
ATOM 5192 C C . TYR B 1 218 ? -11.547 3.51 20.844 1 90.19 218 TYR B C 1
ATOM 5194 O O . TYR B 1 218 ? -11.445 4.598 21.422 1 90.19 218 TYR B O 1
ATOM 5202 N N . GLU B 1 219 ? -12.398 2.568 21.234 1 91.81 219 GLU B N 1
ATOM 5203 C CA . GLU B 1 219 ? -13.25 2.764 22.406 1 91.81 219 GLU B CA 1
ATOM 5204 C C . GLU B 1 219 ? -12.422 2.857 23.688 1 91.81 219 GLU B C 1
ATOM 5206 O O . GLU B 1 219 ? -12.703 3.686 24.562 1 91.81 219 GLU B O 1
ATOM 5211 N N . LYS B 1 220 ? -11.461 2.057 23.781 1 92.88 220 LYS B N 1
ATOM 5212 C CA . LYS B 1 220 ? -10.617 2.059 24.969 1 92.88 220 LYS B CA 1
ATOM 5213 C C . LYS B 1 220 ? -9.773 3.322 25.047 1 92.88 220 LYS B C 1
ATOM 5215 O O . LYS B 1 220 ? -9.438 3.787 26.141 1 92.88 220 LYS B O 1
ATOM 5220 N N . MET B 1 221 ? -9.414 3.875 23.906 1 92.88 221 MET B N 1
ATOM 5221 C CA . MET B 1 221 ? -8.523 5.027 23.875 1 92.88 221 MET B CA 1
ATOM 5222 C C . MET B 1 221 ? -9.312 6.328 23.812 1 92.88 221 MET B C 1
ATOM 5224 O O . MET B 1 221 ? -8.734 7.414 23.797 1 92.88 221 MET B O 1
ATOM 5228 N N . ALA B 1 222 ? -10.586 6.219 23.828 1 89.56 222 ALA B N 1
ATOM 5229 C CA . ALA B 1 222 ? -11.469 7.371 23.672 1 89.56 222 ALA B CA 1
ATOM 5230 C C . ALA B 1 222 ? -11.141 8.461 24.688 1 89.56 222 ALA B C 1
ATOM 5232 O O . ALA B 1 222 ? -11.055 9.641 24.344 1 89.56 222 ALA B O 1
ATOM 5233 N N . PRO B 1 223 ? -10.891 8.117 25.953 1 90.25 223 PRO B N 1
ATOM 5234 C CA . PRO B 1 223 ? -10.539 9.164 26.922 1 90.25 223 PRO B CA 1
ATOM 5235 C C . PRO B 1 223 ? -9.227 9.867 26.578 1 90.25 223 PRO B C 1
ATOM 5237 O O . PRO B 1 223 ? -9.109 11.078 26.766 1 90.25 223 PRO B O 1
ATOM 5240 N N . SER B 1 224 ? -8.359 9.156 26.094 1 90.56 224 SER B N 1
ATOM 5241 C CA . SER B 1 224 ? -7.074 9.734 25.703 1 90.56 224 SER B CA 1
ATOM 5242 C C . SER B 1 224 ? -7.223 10.664 24.5 1 90.56 224 SER B C 1
ATOM 5244 O O . SER B 1 224 ? -6.562 11.703 24.422 1 90.56 224 SER B O 1
ATOM 5246 N N . PHE B 1 225 ? -8.055 10.266 23.625 1 90.62 225 PHE B N 1
ATOM 5247 C CA . PHE B 1 225 ? -8.305 11.102 22.453 1 90.62 225 PHE B CA 1
ATOM 5248 C C . PHE B 1 225 ? -8.969 12.414 22.859 1 90.62 225 PHE B C 1
ATOM 5250 O O . PHE B 1 225 ? -8.625 13.469 22.328 1 90.62 225 PHE B O 1
ATOM 5257 N N . LYS B 1 226 ? -9.836 12.328 23.75 1 90.94 226 LYS B N 1
ATOM 5258 C CA . LYS B 1 226 ? -10.5 13.523 24.266 1 90.94 226 LYS B CA 1
ATOM 5259 C C . LYS B 1 226 ? -9.516 14.43 25 1 90.94 226 LYS B C 1
ATOM 5261 O O . LYS B 1 226 ? -9.578 15.656 24.859 1 90.94 226 LYS B O 1
ATOM 5266 N N . ALA B 1 227 ? -8.664 13.812 25.688 1 92.88 227 ALA B N 1
ATOM 5267 C CA . ALA B 1 227 ? -7.656 14.57 26.422 1 92.88 227 ALA B CA 1
ATOM 5268 C C . ALA B 1 227 ? -6.699 15.273 25.453 1 92.88 227 ALA B C 1
ATOM 5270 O O . ALA B 1 227 ? -6.25 16.391 25.719 1 92.88 227 ALA B O 1
ATOM 5271 N N . ALA B 1 228 ? -6.441 14.617 24.375 1 93.69 228 ALA B N 1
ATOM 5272 C CA . ALA B 1 228 ? -5.496 15.156 23.406 1 93.69 228 ALA B CA 1
ATOM 5273 C C . ALA B 1 228 ? -6.129 16.281 22.594 1 93.69 228 ALA B C 1
ATOM 5275 O O . ALA B 1 228 ? -5.422 17.062 21.953 1 93.69 228 ALA B O 1
ATOM 5276 N N . ASP B 1 229 ? -7.395 16.312 22.578 1 96.5 229 ASP B N 1
ATOM 5277 C CA . ASP B 1 229 ? -8.125 17.422 21.953 1 96.5 229 ASP B CA 1
ATOM 5278 C C . ASP B 1 229 ? -8.75 18.328 23 1 96.5 229 ASP B C 1
ATOM 5280 O O . ASP B 1 229 ? -9.977 18.469 23.062 1 96.5 229 ASP B O 1
ATOM 5284 N N . SER B 1 230 ? -7.941 18.891 23.859 1 97.44 230 SER B N 1
ATOM 5285 C CA . SER B 1 230 ? -8.375 19.766 24.953 1 97.44 230 SER B CA 1
ATOM 5286 C C . SER B 1 230 ? -7.543 21.047 24.984 1 97.44 230 SER B C 1
ATOM 5288 O O . SER B 1 230 ? -6.449 21.094 24.422 1 97.44 230 SER B O 1
ATOM 5290 N N . LEU B 1 231 ? -8.156 22.031 25.578 1 98.12 231 LEU B N 1
ATOM 5291 C CA . LEU B 1 231 ? -7.48 23.328 25.656 1 98.12 231 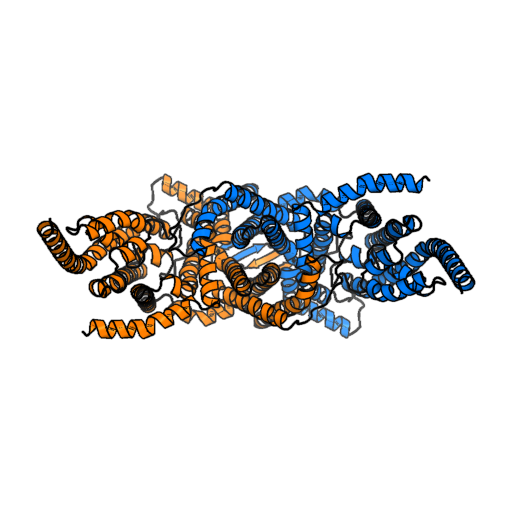LEU B CA 1
ATOM 5292 C C . LEU B 1 231 ? -6.172 23.219 26.422 1 98.12 231 LEU B C 1
ATOM 5294 O O . LEU B 1 231 ? -5.141 23.719 25.984 1 98.12 231 LEU B O 1
ATOM 5298 N N . PRO B 1 232 ? -6.117 22.5 27.578 1 97.81 232 PRO B N 1
ATOM 5299 C CA . PRO B 1 232 ? -4.844 22.375 28.281 1 97.81 232 PRO B CA 1
ATOM 5300 C C . PRO B 1 232 ? -3.77 21.688 27.438 1 97.81 232 PRO B C 1
ATOM 5302 O O . PRO B 1 232 ? -2.609 22.094 27.453 1 97.81 232 PRO B O 1
ATOM 5305 N N . PHE B 1 233 ? -4.168 20.656 26.781 1 97.5 233 PHE B N 1
ATOM 5306 C CA . PHE B 1 233 ? -3.205 19.969 25.938 1 97.5 233 PHE B CA 1
ATOM 5307 C C . PHE B 1 233 ? -2.725 20.875 24.812 1 97.5 233 PHE B C 1
ATOM 5309 O O . PHE B 1 233 ? -1.544 20.875 24.453 1 97.5 233 PHE B O 1
ATOM 5316 N N . THR B 1 234 ? -3.66 21.578 24.25 1 97.94 234 THR B N 1
ATOM 5317 C CA . THR B 1 234 ? -3.316 22.531 23.188 1 97.94 234 THR B CA 1
ATOM 5318 C C . THR B 1 234 ? -2.295 23.547 23.688 1 97.94 234 THR B C 1
ATOM 5320 O O . THR B 1 234 ? -1.281 23.781 23.016 1 97.94 234 THR B O 1
ATOM 5323 N N . ILE B 1 235 ? -2.541 24.094 24.812 1 98.25 235 ILE B N 1
ATOM 5324 C CA . ILE B 1 235 ? -1.652 25.094 25.391 1 98.25 235 ILE B CA 1
ATOM 5325 C C . ILE B 1 235 ? -0.277 24.469 25.641 1 98.25 235 ILE B C 1
ATOM 5327 O O . ILE B 1 235 ? 0.746 25.047 25.281 1 98.25 235 ILE B O 1
ATOM 5331 N N . LEU B 1 236 ? -0.286 23.312 26.203 1 97.31 236 LEU B N 1
ATOM 5332 C CA . LEU B 1 236 ? 0.966 22.641 26.516 1 97.31 236 LEU B CA 1
ATOM 5333 C C . LEU B 1 236 ? 1.746 22.328 25.25 1 97.31 236 LEU B C 1
ATOM 5335 O O . LEU B 1 236 ? 2.969 22.484 25.203 1 97.31 236 LEU B O 1
ATOM 5339 N N . SER B 1 237 ? 1.062 21.812 24.266 1 96.56 237 SER B N 1
ATOM 5340 C CA . SER B 1 237 ? 1.704 21.453 23.016 1 96.56 237 SER B CA 1
ATOM 5341 C C . SER B 1 237 ? 2.359 22.656 22.359 1 96.56 237 SER B C 1
ATOM 5343 O O . SER B 1 237 ? 3.512 22.594 21.922 1 96.56 237 SER B O 1
ATOM 5345 N N . ILE B 1 238 ? 1.622 23.797 22.297 1 97.88 238 ILE B N 1
ATOM 5346 C CA . ILE B 1 238 ? 2.152 25 21.672 1 97.88 238 ILE B CA 1
ATOM 5347 C C . ILE B 1 238 ? 3.355 25.5 22.469 1 97.88 238 ILE B C 1
ATOM 5349 O O . ILE B 1 238 ? 4.379 25.875 21.891 1 97.88 238 ILE B O 1
ATOM 5353 N N . PHE B 1 239 ? 3.205 25.453 23.734 1 97.06 239 PHE B N 1
ATOM 5354 C CA . PHE B 1 239 ? 4.273 25.906 24.625 1 97.06 239 PHE B CA 1
ATOM 5355 C C . PHE B 1 239 ? 5.539 25.094 24.406 1 97.06 239 PHE B C 1
ATOM 5357 O O . PHE B 1 239 ? 6.625 25.641 24.234 1 97.06 239 PHE B O 1
ATOM 5364 N N . LEU B 1 240 ? 5.387 23.812 24.375 1 94.62 240 LEU B N 1
ATOM 5365 C CA . LEU B 1 240 ? 6.539 22.922 24.266 1 94.62 240 LEU B CA 1
ATOM 5366 C C . LEU B 1 240 ? 7.215 23.078 22.906 1 94.62 240 LEU B C 1
ATOM 5368 O O . LEU B 1 240 ? 8.445 23.094 22.812 1 94.62 240 LEU B O 1
ATOM 5372 N N . VAL B 1 241 ? 6.434 23.125 21.859 1 95.19 241 VAL B N 1
ATOM 5373 C CA . VAL B 1 241 ? 6.98 23.266 20.516 1 95.19 241 VAL B CA 1
ATOM 5374 C C . VAL B 1 241 ? 7.816 24.531 20.422 1 95.19 241 VAL B C 1
ATOM 5376 O O . VAL B 1 241 ? 8.938 24.516 19.906 1 95.19 241 VAL B O 1
ATOM 5379 N N . HIS B 1 242 ? 7.348 25.641 20.938 1 96.19 242 HIS B N 1
ATOM 5380 C CA . HIS B 1 242 ? 8.031 26.922 20.828 1 96.19 242 HIS B CA 1
ATOM 5381 C C . HIS B 1 242 ? 9.188 27.016 21.812 1 96.19 242 HIS B C 1
ATOM 5383 O O . HIS B 1 242 ? 10.203 27.672 21.547 1 96.19 242 HIS B O 1
ATOM 5389 N N . LEU B 1 243 ? 9.008 26.297 22.938 1 93.62 243 LEU B N 1
ATOM 5390 C CA . LEU B 1 243 ? 10.133 26.203 23.859 1 93.62 243 LEU B CA 1
ATOM 5391 C C . LEU B 1 243 ? 11.312 25.5 23.203 1 93.62 243 LEU B C 1
ATOM 5393 O O . LEU B 1 243 ? 12.453 25.953 23.312 1 93.62 243 LEU B O 1
ATOM 5397 N N . PHE B 1 244 ? 11.023 24.453 22.531 1 92.25 244 PHE B N 1
ATOM 5398 C CA . PHE B 1 244 ? 12.07 23.703 21.844 1 92.25 244 PHE B CA 1
ATOM 5399 C C . PHE B 1 244 ? 12.703 24.562 20.75 1 92.25 244 PHE B C 1
ATOM 5401 O O . PHE B 1 244 ? 13.93 24.609 20.625 1 92.25 244 PHE B O 1
ATOM 5408 N N . TRP B 1 245 ? 11.852 25.219 20.062 1 90.75 245 TRP B N 1
ATOM 5409 C CA . TRP B 1 245 ? 12.367 26.078 19.016 1 90.75 245 TRP B CA 1
ATOM 5410 C C . TRP B 1 245 ? 13.25 27.172 19.594 1 90.75 245 TRP B C 1
ATOM 5412 O O . TRP B 1 245 ? 14.242 27.578 18.969 1 90.75 245 TRP B O 1
ATOM 5422 N N . PHE B 1 246 ? 12.883 27.656 20.688 1 92.31 246 PHE B N 1
ATOM 5423 C CA . PHE B 1 246 ? 13.648 28.719 21.312 1 92.31 246 PHE B CA 1
ATOM 5424 C C . PHE B 1 246 ? 15.07 28.25 21.609 1 92.31 246 PHE B C 1
ATOM 5426 O O . PHE B 1 246 ? 16.016 29.031 21.531 1 92.31 246 PHE B O 1
ATOM 5433 N N . PHE B 1 247 ? 15.203 27.016 21.797 1 88.5 247 PHE B N 1
ATOM 5434 C CA . PHE B 1 247 ? 16.516 26.484 22.125 1 88.5 247 PHE B CA 1
ATOM 5435 C C . PHE B 1 247 ? 17.141 25.812 20.906 1 88.5 247 PHE B C 1
ATOM 5437 O O . PHE B 1 247 ? 18.078 25.016 21.047 1 88.5 247 PHE B O 1
ATOM 5444 N N . GLY B 1 248 ? 16.531 26 19.844 1 85.06 248 GLY B N 1
ATOM 5445 C CA . GLY B 1 248 ? 17.188 25.625 18.609 1 85.06 248 GLY B CA 1
ATOM 5446 C C . GLY B 1 248 ? 16.688 24.297 18.047 1 85.06 248 GLY B C 1
ATOM 5447 O O . GLY B 1 248 ? 17.25 23.781 17.078 1 85.06 248 GLY B O 1
ATOM 5448 N N . VAL B 1 249 ? 15.641 23.766 18.641 1 85.88 249 VAL B N 1
ATOM 5449 C CA . VAL B 1 249 ? 15.109 22.5 18.156 1 85.88 249 VAL B CA 1
ATOM 5450 C C . VAL B 1 249 ? 13.844 22.766 17.328 1 85.88 249 VAL B C 1
ATOM 5452 O O . VAL B 1 249 ? 12.859 23.281 17.844 1 85.88 249 VAL B O 1
ATOM 5455 N N . HIS B 1 250 ? 13.961 22.406 16.078 1 83.88 250 HIS B N 1
ATOM 5456 C CA . HIS B 1 250 ? 12.891 22.641 15.117 1 83.88 250 HIS B CA 1
ATOM 5457 C C . HIS B 1 250 ? 11.602 21.953 15.555 1 83.88 250 HIS B C 1
ATOM 5459 O O . HIS B 1 250 ? 11.641 20.906 16.188 1 83.88 250 HIS B O 1
ATOM 5465 N N . ASP B 1 251 ? 10.531 22.531 15.227 1 84.19 251 ASP B N 1
ATOM 5466 C CA . ASP B 1 251 ? 9.227 22.031 15.641 1 84.19 251 ASP B CA 1
ATOM 5467 C C . ASP B 1 251 ? 8.961 20.641 15.062 1 84.19 251 ASP B C 1
ATOM 5469 O O . ASP B 1 251 ? 8.133 19.891 15.586 1 84.19 251 ASP B O 1
ATOM 5473 N N . ALA B 1 252 ? 9.641 20.328 14.047 1 76.25 252 ALA B N 1
ATOM 5474 C CA . ALA B 1 252 ? 9.531 18.984 13.477 1 76.25 252 ALA B CA 1
ATOM 5475 C C . ALA B 1 252 ? 9.867 17.922 14.516 1 76.25 252 ALA B C 1
ATOM 5477 O O . ALA B 1 252 ? 9.414 16.781 14.414 1 76.25 252 ALA B O 1
ATOM 5478 N N . ALA B 1 253 ? 10.539 18.359 15.578 1 80.19 253 ALA B N 1
ATOM 5479 C CA . ALA B 1 253 ? 10.961 17.422 16.609 1 80.19 253 ALA B CA 1
ATOM 5480 C C . ALA B 1 253 ? 9.766 16.797 17.328 1 80.19 253 ALA B C 1
ATOM 5482 O O . ALA B 1 253 ? 9.812 15.641 17.734 1 80.19 253 ALA B O 1
ATOM 5483 N N . LEU B 1 254 ? 8.672 17.531 17.406 1 89.19 254 LEU B N 1
ATOM 5484 C CA . LEU B 1 254 ? 7.508 17.016 18.125 1 89.19 254 LEU B CA 1
ATOM 5485 C C . LEU B 1 254 ? 6.422 16.562 17.156 1 89.19 254 LEU B C 1
ATOM 5487 O O . LEU B 1 254 ? 5.359 16.109 17.562 1 89.19 254 LEU B O 1
ATOM 5491 N N . ALA B 1 255 ? 6.742 16.594 15.938 1 87.56 255 ALA B N 1
ATOM 5492 C CA . ALA B 1 255 ? 5.742 16.297 14.914 1 87.56 255 ALA B CA 1
ATOM 5493 C C . ALA B 1 255 ? 5.359 14.82 14.938 1 87.56 255 ALA B C 1
ATOM 5495 O O . ALA B 1 255 ? 4.242 14.461 14.562 1 87.56 255 ALA B O 1
ATOM 5496 N N . GLY B 1 256 ? 6.266 14 15.367 1 89.94 256 GLY B N 1
ATOM 5497 C CA . GLY B 1 256 ? 5.977 12.578 15.469 1 89.94 256 GLY B CA 1
ATOM 5498 C C . GLY B 1 256 ? 4.891 12.258 16.469 1 89.94 256 GLY B C 1
ATOM 5499 O O . GLY B 1 256 ? 4.188 11.258 16.344 1 89.94 256 GLY B O 1
ATOM 5500 N N . ILE B 1 257 ? 4.77 13.125 17.422 1 91.5 257 ILE B N 1
ATOM 5501 C CA . ILE B 1 257 ? 3.764 12.938 18.453 1 91.5 257 ILE B CA 1
ATOM 5502 C C . ILE B 1 257 ? 2.494 13.703 18.094 1 91.5 257 ILE B C 1
ATOM 5504 O O . ILE B 1 257 ? 1.388 13.172 18.188 1 91.5 257 ILE B O 1
ATOM 5508 N N . LEU B 1 258 ? 2.598 14.883 17.656 1 94.5 258 LEU B N 1
ATOM 5509 C CA . LEU B 1 258 ? 1.465 15.781 17.453 1 94.5 258 LEU B CA 1
ATOM 5510 C C . LEU B 1 258 ? 0.783 15.492 16.109 1 94.5 258 LEU B C 1
ATOM 5512 O O . LEU B 1 258 ? -0.424 15.695 15.969 1 94.5 258 LEU B O 1
ATOM 5516 N N . GLY B 1 259 ? 1.549 14.977 15.195 1 92.5 259 GLY B N 1
ATOM 5517 C CA . GLY B 1 259 ? 1.01 14.68 13.875 1 92.5 259 GLY B CA 1
ATOM 5518 C C . GLY B 1 259 ? -0.178 13.742 13.914 1 92.5 259 GLY B C 1
ATOM 5519 O O . GLY B 1 259 ? -1.266 14.086 13.445 1 92.5 259 GLY B O 1
ATOM 5520 N N . PRO B 1 260 ? 0.038 12.625 14.516 1 93.69 260 PRO B N 1
ATOM 5521 C CA . PRO B 1 260 ? -1.066 11.672 14.625 1 93.69 260 PRO B CA 1
ATOM 5522 C C . PRO B 1 260 ? -2.312 12.273 15.266 1 93.69 260 PRO B C 1
ATOM 5524 O O . PRO B 1 260 ? -3.436 11.93 14.891 1 93.69 260 PRO B O 1
ATOM 5527 N N . ILE B 1 261 ? -2.092 13.18 16.125 1 95.25 261 ILE B N 1
ATOM 5528 C CA . ILE B 1 261 ? -3.221 13.773 16.828 1 95.25 261 ILE B CA 1
ATOM 5529 C C . ILE B 1 261 ? -3.9 14.812 15.945 1 95.25 261 ILE B C 1
ATOM 5531 O O . ILE B 1 261 ? -5.098 14.711 15.664 1 95.25 261 ILE B O 1
ATOM 5535 N N . ARG B 1 262 ? -3.168 15.75 15.438 1 95.94 262 ARG B N 1
ATOM 5536 C CA . ARG B 1 262 ? -3.721 16.844 14.656 1 95.94 262 ARG B CA 1
ATOM 5537 C C . ARG B 1 262 ? -4.328 16.344 13.352 1 95.94 262 ARG B C 1
ATOM 5539 O O . ARG B 1 262 ? -5.441 16.734 12.992 1 95.94 262 ARG B O 1
ATOM 5546 N N . ASP B 1 263 ? -3.609 15.531 12.695 1 95 263 ASP B N 1
ATOM 5547 C CA . ASP B 1 263 ? -4.07 15.031 11.398 1 95 263 ASP B CA 1
ATOM 5548 C C . ASP B 1 263 ? -5.188 14.008 11.57 1 95 263 ASP B C 1
ATOM 5550 O O . ASP B 1 263 ? -6.098 13.922 10.742 1 95 263 ASP B O 1
ATOM 5554 N N . GLY B 1 264 ? -5.035 13.203 12.594 1 94.94 264 GLY B N 1
ATOM 5555 C CA . GLY B 1 264 ? -6.133 12.297 12.914 1 94.94 264 GLY B CA 1
ATOM 5556 C C . GLY B 1 264 ? -7.438 13.023 13.188 1 94.94 264 GLY B C 1
ATOM 5557 O O . GLY B 1 264 ? -8.484 12.641 12.656 1 94.94 264 GLY B O 1
ATOM 5558 N N . ASN B 1 265 ? -7.359 14.055 13.961 1 97 265 ASN B N 1
ATOM 5559 C CA . ASN B 1 265 ? -8.531 14.867 14.258 1 97 265 ASN B CA 1
ATOM 5560 C C . ASN B 1 265 ? -9.109 15.508 13 1 97 265 ASN B C 1
ATOM 5562 O O . ASN B 1 265 ? -10.328 15.578 12.836 1 97 265 ASN B O 1
ATOM 5566 N N . LEU B 1 266 ? -8.203 15.961 12.172 1 96.56 266 LEU B N 1
ATOM 5567 C CA . LEU B 1 266 ? -8.641 16.562 10.914 1 96.56 266 LEU B CA 1
ATOM 5568 C C . LEU B 1 266 ? -9.406 15.539 10.07 1 96.56 266 LEU B C 1
ATOM 5570 O O . LEU B 1 266 ? -10.445 15.859 9.5 1 96.56 266 LEU B O 1
ATOM 5574 N N . SER B 1 267 ? -8.859 14.391 9.977 1 95.25 267 SER B N 1
ATOM 5575 C CA . SER B 1 267 ? -9.469 13.328 9.18 1 95.25 267 SER B CA 1
ATOM 5576 C C . SER B 1 267 ? -10.859 12.977 9.711 1 95.25 267 SER B C 1
ATOM 5578 O O . SER B 1 267 ? -11.781 12.742 8.938 1 95.25 267 SER B O 1
ATOM 5580 N N . ILE B 1 268 ? -11.023 12.93 11 1 94.25 268 ILE B N 1
ATOM 5581 C CA . ILE B 1 268 ? -12.305 12.648 11.625 1 94.25 268 ILE B CA 1
ATOM 5582 C C . ILE B 1 268 ? -13.289 13.773 11.32 1 94.25 268 ILE B C 1
ATOM 5584 O O . ILE B 1 268 ? -14.43 13.516 10.914 1 94.25 268 ILE B O 1
ATOM 5588 N N . ASN B 1 269 ? -12.836 15.023 11.461 1 97.06 269 ASN B N 1
ATOM 5589 C CA . ASN B 1 269 ? -13.664 16.172 11.117 1 97.06 269 ASN B CA 1
ATOM 5590 C C . ASN B 1 269 ? -14.109 16.125 9.664 1 97.06 269 ASN B C 1
ATOM 5592 O O . ASN B 1 269 ? -15.258 16.438 9.352 1 97.06 269 ASN B O 1
ATOM 5596 N N . ALA B 1 270 ? -13.164 15.781 8.828 1 95.25 270 ALA B N 1
ATOM 5597 C CA . ALA B 1 270 ? -13.469 15.688 7.402 1 95.25 270 ALA B CA 1
ATOM 5598 C C . ALA B 1 270 ? -14.578 14.664 7.148 1 95.25 270 ALA B C 1
ATOM 5600 O O . ALA B 1 270 ? -15.5 14.922 6.375 1 95.25 270 ALA B O 1
ATOM 5601 N N . ALA B 1 271 ? -14.453 13.555 7.77 1 93 271 ALA B N 1
ATOM 5602 C CA . ALA B 1 271 ? -15.461 12.508 7.625 1 93 271 ALA B CA 1
ATOM 5603 C C . ALA B 1 271 ? -16.812 12.977 8.156 1 93 271 ALA B C 1
ATOM 5605 O O . ALA B 1 271 ? -17.859 12.695 7.566 1 93 271 ALA B O 1
ATOM 5606 N N . GLU B 1 272 ? -16.828 13.633 9.289 1 94.38 272 GLU B N 1
ATOM 5607 C CA . GLU B 1 272 ? -18.047 14.172 9.875 1 94.38 272 GLU B CA 1
ATOM 5608 C C . GLU B 1 272 ? -18.688 15.203 8.953 1 94.38 272 GLU B C 1
ATOM 5610 O O . GLU B 1 272 ? -19.906 15.195 8.758 1 94.38 272 GLU B O 1
ATOM 5615 N N . LYS B 1 273 ? -17.859 16.031 8.438 1 94.31 273 LYS B N 1
ATOM 5616 C CA . LYS B 1 273 ? -18.359 17.062 7.527 1 94.31 273 LYS B CA 1
ATOM 5617 C C . LYS B 1 273 ? -19.031 16.438 6.312 1 94.31 273 LYS B C 1
ATOM 5619 O O . LYS B 1 273 ? -20.125 16.859 5.918 1 94.31 273 LYS B O 1
ATOM 5624 N N . MET B 1 274 ? -18.391 15.484 5.734 1 92.31 274 MET B N 1
ATOM 5625 C CA . MET B 1 274 ? -18.906 14.812 4.551 1 92.31 274 MET B CA 1
ATOM 5626 C C . MET B 1 274 ? -20.234 14.109 4.863 1 92.31 274 MET B C 1
ATOM 5628 O O . MET B 1 274 ? -21.094 13.992 3.992 1 92.31 274 MET B O 1
ATOM 5632 N N . ALA B 1 275 ? -20.344 13.734 6.105 1 90 275 ALA B N 1
ATOM 5633 C CA . ALA B 1 275 ? -21.547 13.023 6.52 1 90 275 ALA B CA 1
ATOM 5634 C C . ALA B 1 275 ? -22.625 14 7.004 1 90 275 ALA B C 1
ATOM 5636 O O . ALA B 1 275 ? -23.719 13.586 7.398 1 90 275 ALA B O 1
ATOM 5637 N N . GLY B 1 276 ? -22.297 15.297 7.012 1 88 276 GLY B N 1
ATOM 5638 C CA . GLY B 1 276 ? -23.25 16.312 7.445 1 88 276 GLY B CA 1
ATOM 5639 C C . GLY B 1 276 ? -23.422 16.359 8.953 1 88 276 GLY B C 1
ATOM 5640 O O . GLY B 1 276 ? -24.453 16.797 9.453 1 88 276 GLY B O 1
ATOM 5641 N N . GLN B 1 277 ? -22.422 15.875 9.617 1 91.25 277 GLN B N 1
ATOM 5642 C CA . GLN B 1 277 ? -22.438 15.883 11.078 1 91.25 277 GLN B CA 1
ATOM 5643 C C . GLN B 1 277 ? -21.703 17.094 11.633 1 91.25 277 GLN B C 1
ATOM 5645 O O . GLN B 1 277 ? -20.953 17.75 10.906 1 91.25 277 GLN B O 1
ATOM 5650 N N . ASP B 1 278 ? -21.984 17.359 12.93 1 94 278 ASP B N 1
ATOM 5651 C CA . ASP B 1 278 ? -21.203 18.391 13.602 1 94 278 ASP B CA 1
ATOM 5652 C C . ASP B 1 278 ? -19.75 17.938 13.805 1 94 278 ASP B C 1
ATOM 5654 O O . ASP B 1 278 ? -19.5 16.766 14.078 1 94 278 ASP B O 1
ATOM 5658 N N . LEU B 1 279 ? -18.875 18.891 13.648 1 96.94 279 LEU B N 1
ATOM 5659 C CA . LEU B 1 279 ? -17.469 18.578 13.805 1 96.94 279 LEU B CA 1
ATOM 5660 C C . LEU B 1 279 ? -17.094 18.453 15.281 1 96.94 279 LEU B C 1
ATOM 5662 O O . LEU B 1 279 ? -17.531 19.266 16.109 1 96.94 279 LEU B O 1
ATOM 5666 N N . THR B 1 280 ? -16.281 17.453 15.602 1 95.69 280 THR B N 1
ATOM 5667 C CA . THR B 1 280 ? -15.992 17.125 16.984 1 95.69 280 THR B CA 1
ATOM 5668 C C . THR B 1 280 ? -14.688 17.781 17.438 1 95.69 280 THR B C 1
ATOM 5670 O O . THR B 1 280 ? -14.602 18.312 18.547 1 95.69 280 THR B O 1
ATOM 5673 N N . ASN B 1 281 ? -13.68 17.781 16.609 1 97.62 281 ASN B N 1
ATOM 5674 C CA . ASN B 1 281 ? -12.328 18.078 17.078 1 97.62 281 ASN B CA 1
ATOM 5675 C C . ASN B 1 281 ? -11.922 19.516 16.734 1 97.62 281 ASN B C 1
ATOM 5677 O O . ASN B 1 281 ? -12.336 20.047 15.703 1 97.62 281 ASN B O 1
ATOM 5681 N N . ILE B 1 282 ? -11.078 20.062 17.578 1 98.62 282 ILE B N 1
ATOM 5682 C CA . ILE B 1 282 ? -10.602 21.438 17.359 1 98.62 282 ILE B CA 1
ATOM 5683 C C . ILE B 1 282 ? -9.109 21.422 17.031 1 98.62 282 ILE B C 1
ATOM 5685 O O . ILE B 1 282 ? -8.672 22.078 16.094 1 98.62 282 ILE B O 1
ATOM 5689 N N . PHE B 1 283 ? -8.336 20.594 17.797 1 98.25 283 PHE B N 1
ATOM 5690 C CA . PHE B 1 283 ? -6.891 20.531 17.641 1 98.25 283 PHE B CA 1
ATOM 5691 C C . PHE B 1 283 ? -6.52 19.781 16.375 1 98.25 283 PHE B C 1
ATOM 5693 O O . PHE B 1 283 ? -6.16 18.594 16.422 1 98.25 283 PHE B O 1
ATOM 5700 N N . THR B 1 284 ? -6.562 20.469 15.25 1 97.75 284 THR B N 1
ATOM 5701 C CA . THR B 1 284 ? -6.262 19.906 13.945 1 97.75 284 THR B CA 1
ATOM 5702 C C . THR B 1 284 ? -5.074 20.625 13.305 1 97.75 284 THR B C 1
ATOM 5704 O O . THR B 1 284 ? -4.613 21.641 13.82 1 97.75 284 THR B O 1
ATOM 5707 N N . THR B 1 285 ? -4.621 20.078 12.258 1 96.12 285 THR B N 1
ATOM 5708 C CA . THR B 1 285 ? -3.48 20.656 11.555 1 96.12 285 THR B CA 1
ATOM 5709 C C . THR B 1 285 ? -3.816 22.047 11.031 1 96.12 285 THR B C 1
ATOM 5711 O O . THR B 1 285 ? -3.035 22.984 11.211 1 96.12 285 THR B O 1
ATOM 5714 N N . PRO B 1 286 ? -4.945 22.25 10.398 1 97.19 286 PRO B N 1
ATOM 5715 C CA . PRO B 1 286 ? -5.254 23.625 9.977 1 97.19 286 PRO B CA 1
ATOM 5716 C C . PRO B 1 286 ? -5.426 24.578 11.148 1 97.19 286 PRO B C 1
ATOM 5718 O O . PRO B 1 286 ? -5.086 25.75 11.047 1 97.19 286 PRO B O 1
ATOM 5721 N N . PHE B 1 287 ? -5.973 24.094 12.273 1 98.12 287 PHE B N 1
ATOM 5722 C CA . PHE B 1 287 ? -6.004 24.891 13.492 1 98.12 287 PHE B CA 1
ATOM 5723 C C . PHE B 1 287 ? -4.605 25.375 13.867 1 98.12 287 PHE B C 1
ATOM 5725 O O . PHE B 1 287 ? -4.402 26.547 14.172 1 98.12 287 PHE B O 1
ATOM 5732 N N . TRP B 1 288 ? -3.703 24.5 13.766 1 97.38 288 TRP B N 1
ATOM 5733 C CA . TRP B 1 288 ? -2.316 24.766 14.133 1 97.38 288 TRP B CA 1
ATOM 5734 C C . TRP B 1 288 ? -1.665 25.734 13.148 1 97.38 288 TRP B C 1
ATOM 5736 O O . TRP B 1 288 ? -1.082 26.75 13.547 1 97.38 288 TRP B O 1
ATOM 5746 N N . THR B 1 289 ? -1.831 25.5 11.898 1 95.5 289 THR B N 1
ATOM 5747 C CA . THR B 1 289 ? -1.047 26.156 10.867 1 95.5 289 THR B CA 1
ATOM 5748 C C . THR B 1 289 ? -1.647 27.516 10.523 1 95.5 289 THR B C 1
ATOM 5750 O O . THR B 1 289 ? -0.918 28.484 10.289 1 95.5 289 THR B O 1
ATOM 5753 N N . TYR B 1 290 ? -2.922 27.625 10.555 1 97.38 290 TYR B N 1
ATOM 5754 C CA . TYR B 1 290 ? -3.531 28.844 10.023 1 97.38 290 TYR B CA 1
ATOM 5755 C C . TYR B 1 290 ? -3.934 29.781 11.156 1 97.38 290 TYR B C 1
ATOM 5757 O O . TYR B 1 290 ? -4.172 30.969 10.922 1 97.38 290 TYR B O 1
ATOM 5765 N N . PHE B 1 291 ? -4.008 29.25 12.32 1 98.5 291 PHE B N 1
ATOM 5766 C CA . PHE B 1 291 ? -4.496 30.094 13.406 1 98.5 291 PHE B CA 1
ATOM 5767 C C . PHE B 1 291 ? -3.439 30.234 14.492 1 98.5 291 PHE B C 1
ATOM 5769 O O . PHE B 1 291 ? -3.262 31.312 15.062 1 98.5 291 PHE B O 1
ATOM 5776 N N . VAL B 1 292 ? -2.752 29.188 14.797 1 98.12 292 VAL B N 1
ATOM 5777 C CA . VAL B 1 292 ? -1.839 29.188 15.938 1 98.12 292 VAL B CA 1
ATOM 5778 C C . VAL B 1 292 ? -0.515 29.844 15.539 1 98.12 292 VAL B C 1
ATOM 5780 O O . VAL B 1 292 ? -0.022 30.734 16.234 1 98.12 292 VAL B O 1
ATOM 5783 N N . ILE B 1 293 ? 0.012 29.344 14.445 1 97.25 293 ILE B N 1
ATOM 5784 C CA . ILE B 1 293 ? 1.347 29.797 14.07 1 97.25 293 ILE B CA 1
ATOM 5785 C C . ILE B 1 293 ? 1.268 30.672 12.82 1 97.25 293 ILE B C 1
ATOM 5787 O O . ILE B 1 293 ? 1.928 30.391 11.82 1 97.25 293 ILE B O 1
ATOM 5791 N N . ILE B 1 294 ? 0.631 31.766 12.906 1 97.81 294 ILE B N 1
ATOM 5792 C CA . ILE B 1 294 ? 0.474 32.688 11.789 1 97.81 294 ILE B CA 1
ATOM 5793 C C . ILE B 1 294 ? 1.831 33.281 11.414 1 97.81 294 ILE B C 1
ATOM 5795 O O . ILE B 1 294 ? 2.426 34.031 12.195 1 97.81 294 ILE B O 1
ATOM 5799 N N . GLY B 1 295 ? 2.293 32.938 10.234 1 95.75 295 GLY B N 1
ATOM 5800 C CA . GLY B 1 295 ? 3.621 33.344 9.805 1 95.75 295 GLY B CA 1
ATOM 5801 C C . GLY B 1 295 ? 4.699 32.344 10.172 1 95.75 295 GLY B C 1
ATOM 5802 O O . GLY B 1 295 ? 5.891 32.625 10.008 1 95.75 295 GLY B O 1
ATOM 5803 N N . GLY B 1 296 ? 4.336 31.25 10.672 1 93.94 296 GLY B N 1
ATOM 5804 C CA . GLY B 1 296 ? 5.262 30.203 11.094 1 93.94 296 GLY B CA 1
ATOM 5805 C C . GLY B 1 296 ? 5.449 30.156 12.602 1 93.94 296 GLY B C 1
ATOM 5806 O O . GLY B 1 296 ? 4.719 30.812 13.344 1 93.94 296 GLY B O 1
ATOM 5807 N N . SER B 1 297 ? 6.391 29.359 12.992 1 93.94 297 SER B N 1
ATOM 5808 C CA . SER B 1 297 ? 6.66 29.219 14.422 1 93.94 297 SER B CA 1
ATOM 5809 C C . SER B 1 297 ? 6.945 30.578 15.062 1 93.94 297 SER B C 1
ATOM 5811 O O . SER B 1 297 ? 7.719 31.375 14.531 1 93.94 297 SER B O 1
ATOM 5813 N N . GLY B 1 298 ? 6.328 30.812 16.156 1 96.12 298 GLY B N 1
ATOM 5814 C CA . GLY B 1 298 ? 6.445 32.094 16.844 1 96.12 298 GLY B CA 1
ATOM 5815 C C . GLY B 1 298 ? 5.406 33.094 16.406 1 96.12 298 GLY B C 1
ATOM 5816 O O . GLY B 1 298 ? 5.285 34.156 17 1 96.12 298 GLY B O 1
ATOM 5817 N N . SER B 1 299 ? 4.648 32.75 15.367 1 97.81 299 SER B N 1
ATOM 5818 C CA . SER B 1 299 ? 3.648 33.656 14.82 1 97.81 299 SER B CA 1
ATOM 5819 C C . SER B 1 299 ? 4.27 35 14.438 1 97.81 299 SER B C 1
ATOM 5821 O O . SER B 1 299 ? 3.797 36.062 14.875 1 97.81 299 SER B O 1
ATOM 5823 N N . VAL B 1 300 ? 5.152 34.969 13.516 1 97.38 300 VAL B N 1
ATOM 5824 C CA . VAL B 1 300 ? 6.094 36.094 13.359 1 97.38 300 VAL B CA 1
ATOM 5825 C C . VAL B 1 300 ? 5.648 37 12.211 1 97.38 300 VAL B C 1
ATOM 5827 O O . VAL B 1 300 ? 6.355 37.938 11.844 1 97.38 300 VAL B O 1
ATOM 5830 N N . LEU B 1 301 ? 4.48 36.719 11.609 1 97.75 301 LEU B N 1
ATOM 5831 C CA . LEU B 1 301 ? 4.047 37.531 10.477 1 97.75 301 LEU B CA 1
ATOM 5832 C C . LEU B 1 301 ? 3.959 39 10.852 1 97.75 301 LEU B C 1
ATOM 5834 O O . LEU B 1 301 ? 4.496 39.844 10.148 1 97.75 301 LEU B O 1
ATOM 5838 N N . ALA B 1 302 ? 3.318 39.281 11.93 1 97.62 302 ALA B N 1
ATOM 5839 C CA . ALA B 1 302 ? 3.18 40.656 12.383 1 97.62 302 ALA B CA 1
ATOM 5840 C C . ALA B 1 302 ? 4.535 41.25 12.75 1 97.62 302 ALA B C 1
ATOM 5842 O O . ALA B 1 302 ? 4.785 42.438 12.516 1 97.62 302 ALA B O 1
ATOM 5843 N N . LEU B 1 303 ? 5.363 40.469 13.352 1 97.5 303 LEU B N 1
ATOM 5844 C CA . LEU B 1 303 ? 6.707 40.906 13.695 1 97.5 303 LEU B CA 1
ATOM 5845 C C . LEU B 1 303 ? 7.48 41.312 12.445 1 97.5 303 LEU B C 1
ATOM 5847 O O . LEU B 1 303 ? 8.172 42.344 12.445 1 97.5 303 LEU B O 1
ATOM 5851 N N . ALA B 1 304 ? 7.387 40.5 11.438 1 97.19 304 ALA B N 1
ATOM 5852 C CA . ALA B 1 304 ? 8.055 40.812 10.18 1 97.19 304 ALA B CA 1
ATOM 5853 C C . ALA B 1 304 ? 7.617 42.156 9.641 1 97.19 304 ALA B C 1
ATOM 5855 O O . ALA B 1 304 ? 8.445 42.969 9.188 1 97.19 304 ALA B O 1
ATOM 5856 N N . PHE B 1 305 ? 6.391 42.375 9.672 1 97.38 305 PHE B N 1
ATOM 5857 C CA . PHE B 1 305 ? 5.84 43.656 9.188 1 97.38 305 PHE B CA 1
ATOM 5858 C C . PHE B 1 305 ? 6.367 44.812 10.016 1 97.38 305 PHE B C 1
ATOM 5860 O O . PHE B 1 305 ? 6.75 45.844 9.461 1 97.38 305 PHE B O 1
ATOM 5867 N N . LEU B 1 306 ? 6.383 44.688 11.32 1 97.56 306 LEU B N 1
ATOM 5868 C CA . LEU B 1 306 ? 6.875 45.719 12.211 1 97.56 306 LEU B CA 1
ATOM 5869 C C . LEU B 1 306 ? 8.359 45.969 11.977 1 97.56 306 LEU B C 1
ATOM 5871 O O . LEU B 1 306 ? 8.805 47.125 12.016 1 97.56 306 LEU B O 1
ATOM 5875 N N . MET B 1 307 ? 9.109 44.969 11.766 1 97.31 307 MET B N 1
ATOM 5876 C CA . MET B 1 307 ? 10.547 45.062 11.578 1 97.31 307 MET B CA 1
ATOM 5877 C C . MET B 1 307 ? 10.875 45.812 10.289 1 97.31 307 MET B C 1
ATOM 5879 O O . MET B 1 307 ? 11.891 46.5 10.211 1 97.31 307 MET B O 1
ATOM 5883 N N . MET B 1 308 ? 10.039 45.688 9.297 1 96.75 308 MET B N 1
ATOM 5884 C CA . MET B 1 308 ? 10.25 46.375 8.031 1 96.75 308 MET B CA 1
ATOM 5885 C C . MET B 1 308 ? 10.312 47.906 8.25 1 96.75 308 MET B C 1
ATOM 5887 O O . MET B 1 308 ? 10.938 48.625 7.465 1 96.75 308 MET B O 1
ATOM 5891 N N . ARG B 1 309 ? 9.758 48.312 9.266 1 94.56 309 ARG B N 1
ATOM 5892 C CA . ARG B 1 309 ? 9.68 49.75 9.539 1 94.56 309 ARG B CA 1
ATOM 5893 C C . ARG B 1 309 ? 10.641 50.156 10.664 1 94.56 309 ARG B C 1
ATOM 5895 O O . ARG B 1 309 ? 10.57 51.25 11.18 1 94.56 309 ARG B O 1
ATOM 5902 N N . SER B 1 310 ? 11.461 49.312 11.016 1 95.62 310 SER B N 1
ATOM 5903 C CA . SER B 1 310 ? 12.375 49.562 12.125 1 95.62 310 SER B CA 1
ATOM 5904 C C . SER B 1 310 ? 13.438 50.594 11.742 1 95.62 310 SER B C 1
ATOM 5906 O O . SER B 1 310 ? 13.82 50.688 10.578 1 95.62 310 SER B O 1
ATOM 5908 N N . LYS B 1 311 ? 13.977 51.281 12.703 1 94.44 311 LYS B N 1
ATOM 5909 C CA . LYS B 1 311 ? 15.062 52.25 12.523 1 94.44 311 LYS B CA 1
ATOM 5910 C C . LYS B 1 311 ? 16.406 51.531 12.406 1 94.44 311 LYS B C 1
ATOM 5912 O O . LYS B 1 311 ? 17.375 52.125 11.898 1 94.44 311 LYS B O 1
ATOM 5917 N N . SER B 1 312 ? 16.453 50.375 12.938 1 95.25 312 SER B N 1
ATOM 5918 C CA . SER B 1 312 ? 17.641 49.562 12.789 1 95.25 312 SER B CA 1
ATOM 5919 C C . SER B 1 312 ? 17.766 49 11.375 1 95.25 312 SER B C 1
ATOM 5921 O O . SER B 1 312 ? 16.828 48.375 10.867 1 95.25 312 SER B O 1
ATOM 5923 N N . LYS B 1 313 ? 18.938 49.156 10.734 1 93.88 313 LYS B N 1
ATOM 5924 C CA . LYS B 1 313 ? 19.156 48.656 9.383 1 93.88 313 LYS B CA 1
ATOM 5925 C C . LYS B 1 313 ? 19.078 47.125 9.328 1 93.88 313 LYS B C 1
ATOM 5927 O O . LYS B 1 313 ? 18.547 46.562 8.375 1 93.88 313 LYS B O 1
ATOM 5932 N N . GLN B 1 314 ? 19.641 46.531 10.273 1 93.75 314 GLN B N 1
ATOM 5933 C CA . GLN B 1 314 ? 19.625 45.062 10.352 1 93.75 314 GLN B CA 1
ATOM 5934 C C . GLN B 1 314 ? 18.188 44.531 10.438 1 93.75 314 GLN B C 1
ATOM 5936 O O . GLN B 1 314 ? 17.797 43.656 9.68 1 93.75 314 GLN B O 1
ATOM 5941 N N . LEU B 1 315 ? 17.469 45.062 11.359 1 96.06 315 LEU B N 1
ATOM 5942 C CA . LEU B 1 315 ? 16.094 44.594 11.57 1 96.06 315 LEU B CA 1
ATOM 5943 C C . LEU B 1 315 ? 15.227 44.875 10.359 1 96.06 315 LEU B C 1
ATOM 5945 O O . LEU B 1 315 ? 14.406 44.062 9.961 1 96.06 315 LEU B O 1
ATOM 5949 N N . SER B 1 316 ? 15.391 46.031 9.805 1 96.56 316 SER B N 1
ATOM 5950 C CA . SER B 1 316 ? 14.625 46.406 8.617 1 96.56 316 SER B CA 1
ATOM 5951 C C . SER B 1 316 ? 14.922 45.469 7.453 1 96.56 316 SER B C 1
ATOM 5953 O O . SER B 1 316 ? 14.008 45.031 6.734 1 96.56 316 SER B O 1
ATOM 5955 N N . THR B 1 317 ? 16.172 45.125 7.27 1 95.31 317 THR B N 1
ATOM 5956 C CA . THR B 1 317 ? 16.594 44.219 6.203 1 95.31 317 THR B CA 1
ATOM 5957 C C . THR B 1 317 ? 16 42.812 6.43 1 95.31 317 THR B C 1
ATOM 5959 O O . THR B 1 317 ? 15.461 42.219 5.508 1 95.31 317 THR B O 1
ATOM 5962 N N . VAL B 1 318 ? 16.062 42.344 7.605 1 95.12 318 VAL B N 1
ATOM 5963 C CA . VAL B 1 318 ? 15.547 41 7.945 1 95.12 318 VAL B CA 1
ATOM 5964 C C . VAL B 1 318 ? 14.031 41 7.781 1 95.12 318 VAL B C 1
ATOM 5966 O O . VAL B 1 318 ? 13.461 40 7.301 1 95.12 318 VAL B O 1
ATOM 5969 N N . GLY B 1 319 ? 13.367 42.031 8.25 1 95.69 319 GLY B N 1
ATOM 5970 C CA . GLY B 1 319 ? 11.93 42.125 8.086 1 95.69 319 GLY B CA 1
ATOM 5971 C C . GLY B 1 319 ? 11.484 42.062 6.641 1 95.69 319 GLY B C 1
ATOM 5972 O O . GLY B 1 319 ? 10.516 41.375 6.309 1 95.69 319 GLY B O 1
ATOM 5973 N N . LYS B 1 320 ? 12.18 42.75 5.801 1 94.38 320 LYS B N 1
ATOM 5974 C CA . LYS B 1 320 ? 11.852 42.781 4.379 1 94.38 320 LYS B CA 1
ATOM 5975 C C . LYS B 1 320 ? 12.062 41.438 3.73 1 94.38 320 LYS B C 1
ATOM 5977 O O . LYS B 1 320 ? 11.234 40.969 2.945 1 94.38 320 LYS B O 1
ATOM 5982 N N . VAL B 1 321 ? 13.102 40.812 4.09 1 92.12 321 VAL B N 1
ATOM 5983 C CA . VAL B 1 321 ? 13.453 39.531 3.514 1 92.12 321 VAL B CA 1
ATOM 5984 C C . VAL B 1 321 ? 12.539 38.438 4.086 1 92.12 321 VAL B C 1
ATOM 5986 O O . VAL B 1 321 ? 12.188 37.469 3.385 1 92.12 321 VAL B O 1
ATOM 5989 N N . GLY B 1 322 ? 12.133 38.594 5.262 1 93.5 322 GLY B N 1
ATOM 5990 C CA . GLY B 1 322 ? 11.375 37.562 5.953 1 93.5 322 GLY B CA 1
ATOM 5991 C C . GLY B 1 322 ? 9.875 37.719 5.812 1 93.5 322 GLY B C 1
ATOM 5992 O O . GLY B 1 322 ? 9.117 36.781 6.066 1 93.5 322 GLY B O 1
ATOM 5993 N N . PHE B 1 323 ? 9.406 38.844 5.332 1 94.56 323 PHE B N 1
ATOM 5994 C CA . PHE B 1 323 ? 7.98 39.125 5.297 1 94.56 323 PHE B CA 1
ATOM 5995 C C . PHE B 1 323 ? 7.262 38.219 4.328 1 94.56 323 PHE B C 1
ATOM 5997 O O . PHE B 1 323 ? 6.281 37.562 4.695 1 94.56 323 PHE B O 1
ATOM 6004 N N . LEU B 1 324 ? 7.73 38.125 3.166 1 91.25 324 LEU B N 1
ATOM 6005 C CA . LEU B 1 324 ? 7.066 37.312 2.156 1 91.25 324 LEU B CA 1
ATOM 6006 C C . LEU B 1 324 ? 7.051 35.844 2.568 1 91.25 324 LEU B C 1
ATOM 6008 O O . LEU B 1 324 ? 6 35.188 2.555 1 91.25 324 LEU B O 1
ATOM 6012 N N . PRO B 1 325 ? 8.203 35.281 2.979 1 90.62 325 PRO B N 1
ATOM 6013 C CA . PRO B 1 325 ? 8.18 33.906 3.453 1 90.62 325 PRO B CA 1
ATOM 6014 C C . PRO B 1 325 ? 7.219 33.688 4.621 1 90.62 325 PRO B C 1
ATOM 6016 O O . PRO B 1 325 ? 6.578 32.625 4.719 1 90.62 325 PRO B O 1
ATOM 6019 N N . SER B 1 326 ? 7.113 34.656 5.445 1 94.06 326 SER B N 1
ATOM 6020 C CA . SER B 1 326 ? 6.25 34.531 6.613 1 94.06 326 SER B CA 1
ATOM 6021 C C . SER B 1 326 ? 4.777 34.5 6.207 1 94.06 326 SER B C 1
ATOM 6023 O O . SER B 1 326 ? 3.963 33.875 6.883 1 94.06 326 SER B O 1
ATOM 6025 N N . ILE B 1 327 ? 4.418 35.094 5.137 1 94.38 327 ILE B N 1
ATOM 6026 C CA . ILE B 1 327 ? 3.055 35 4.621 1 94.38 327 ILE B CA 1
ATOM 6027 C C . ILE B 1 327 ? 2.709 33.562 4.297 1 94.38 327 ILE B C 1
ATOM 6029 O O . ILE B 1 327 ? 1.563 33.125 4.465 1 94.38 327 ILE B O 1
ATOM 6033 N N . PHE B 1 328 ? 3.787 32.844 3.969 1 89.62 328 PHE B N 1
ATOM 6034 C CA . PHE B 1 328 ? 3.59 31.438 3.592 1 89.62 328 PHE B CA 1
ATOM 6035 C C . PHE B 1 328 ? 3.98 30.516 4.734 1 89.62 328 PHE B C 1
ATOM 6037 O O . PHE B 1 328 ? 4.203 29.312 4.523 1 89.62 328 PHE B O 1
ATOM 6044 N N . GLY B 1 329 ? 4.09 31.078 5.883 1 90.56 329 GLY B N 1
ATOM 6045 C CA . GLY B 1 329 ? 4.301 30.266 7.07 1 90.56 329 GLY B CA 1
ATOM 6046 C C . GLY B 1 329 ? 5.754 29.875 7.277 1 90.56 329 GLY B C 1
ATOM 6047 O O . GLY B 1 329 ? 6.055 28.969 8.062 1 90.56 329 GLY B O 1
ATOM 6048 N N . ILE B 1 330 ? 6.656 30.516 6.578 1 88.62 330 ILE B N 1
ATOM 6049 C CA . ILE B 1 330 ? 8.078 30.25 6.723 1 88.62 330 ILE B CA 1
ATOM 6050 C C . ILE B 1 330 ? 8.711 31.266 7.66 1 88.62 330 ILE B C 1
ATOM 6052 O O . ILE B 1 330 ? 8.953 32.406 7.266 1 88.62 330 ILE B O 1
ATOM 6056 N N . SER B 1 331 ? 9.086 30.812 8.797 1 92.75 331 SER B N 1
ATOM 6057 C CA . SER B 1 331 ? 9.523 31.734 9.836 1 92.75 331 SER B CA 1
ATOM 6058 C C . SER B 1 331 ? 11.039 31.719 9.992 1 92.75 331 SER B C 1
ATOM 6060 O O . SER B 1 331 ? 11.609 32.562 10.695 1 92.75 331 SER B O 1
ATOM 6062 N N . GLU B 1 332 ? 11.742 30.844 9.289 1 88.75 332 GLU B N 1
ATOM 6063 C CA . GLU B 1 332 ? 13.172 30.625 9.484 1 88.75 332 GLU B CA 1
ATOM 6064 C C . GLU B 1 332 ? 13.969 31.891 9.203 1 88.75 332 GLU B C 1
ATOM 6066 O O . GLU B 1 332 ? 14.883 32.25 9.961 1 88.75 332 GLU B O 1
ATOM 6071 N N . PRO B 1 333 ? 13.68 32.625 8.18 1 89.62 333 PRO B N 1
ATOM 6072 C CA . PRO B 1 333 ? 14.43 33.875 7.945 1 89.62 333 PRO B CA 1
ATOM 6073 C C . PRO B 1 333 ? 14.359 34.844 9.125 1 89.62 333 PRO B C 1
ATOM 6075 O O . PRO B 1 333 ? 15.336 35.531 9.422 1 89.62 333 PRO B O 1
ATOM 6078 N N . LEU B 1 334 ? 13.273 34.875 9.781 1 93.75 334 LEU B N 1
ATOM 6079 C CA . LEU B 1 334 ? 13.109 35.781 10.914 1 93.75 334 LEU B CA 1
ATOM 6080 C C . LEU B 1 334 ? 13.742 35.188 12.172 1 93.75 334 LEU B C 1
ATOM 6082 O O . LEU B 1 334 ? 14.375 35.938 12.945 1 93.75 334 LEU B O 1
ATOM 6086 N N . ILE B 1 335 ? 13.562 33.906 12.344 1 92.56 335 ILE B N 1
ATOM 6087 C CA . ILE B 1 335 ? 14.07 33.219 13.539 1 92.56 335 ILE B CA 1
ATOM 6088 C C . ILE B 1 335 ? 15.594 33.312 13.555 1 92.56 335 ILE B C 1
ATOM 6090 O O . ILE B 1 335 ? 16.188 33.562 14.602 1 92.56 335 ILE B O 1
ATOM 6094 N N . PHE B 1 336 ? 16.188 33.188 12.406 1 89.44 336 PHE B N 1
ATOM 6095 C CA . PHE B 1 336 ? 17.656 33.156 12.336 1 89.44 336 PHE B CA 1
ATOM 6096 C C . PHE B 1 336 ? 18.219 34.562 12.094 1 89.44 336 PHE B C 1
ATOM 6098 O O . PHE B 1 336 ? 19.297 34.875 12.57 1 89.44 336 PHE B O 1
ATOM 6105 N N . GLY B 1 337 ? 17.578 35.438 11.445 1 89.06 337 GLY B N 1
ATOM 6106 C CA . GLY B 1 337 ? 18.062 36.75 11.078 1 89.06 337 GLY B CA 1
ATOM 6107 C C . GLY B 1 337 ? 18 37.75 12.211 1 89.06 337 GLY B C 1
ATOM 6108 O O . GLY B 1 337 ? 18.875 38.594 12.352 1 89.06 337 GLY B O 1
ATOM 6109 N N . THR B 1 338 ? 17.141 37.781 13.07 1 84.94 338 THR B N 1
ATOM 6110 C CA . THR B 1 338 ? 16.922 38.719 14.156 1 84.94 338 THR B CA 1
ATOM 6111 C C . THR B 1 338 ? 17.688 38.312 15.406 1 84.94 338 THR B C 1
ATOM 6113 O O . THR B 1 338 ? 18.078 39.156 16.203 1 84.94 338 THR B O 1
ATOM 6116 N N . PRO B 1 339 ? 17.875 37.062 15.367 1 85.12 339 PRO B N 1
ATOM 6117 C CA . PRO B 1 339 ? 17.641 35.719 15.906 1 85.12 339 PRO B CA 1
ATOM 6118 C C . PRO B 1 339 ? 16.594 35.688 17.016 1 85.12 339 PRO B C 1
ATOM 6120 O O . PRO B 1 339 ? 16.812 36.281 18.078 1 85.12 339 PRO B O 1
ATOM 6123 N N . LEU B 1 340 ? 15.602 35.188 16.891 1 92.25 340 LEU B N 1
ATOM 6124 C CA . LEU B 1 340 ? 14.547 35.031 17.875 1 92.25 340 LEU B CA 1
ATOM 6125 C C . LEU B 1 340 ? 14.906 33.906 18.859 1 92.25 340 LEU B C 1
ATOM 6127 O O . LEU B 1 340 ? 14.578 34 20.047 1 92.25 340 LEU B O 1
ATOM 6131 N N . MET B 1 341 ? 15.523 32.938 18.297 1 88.75 341 MET B N 1
ATOM 6132 C CA . MET B 1 341 ? 15.93 31.812 19.156 1 88.75 341 MET B CA 1
ATOM 6133 C C . MET B 1 341 ? 17.109 32.219 20.031 1 88.75 341 MET B C 1
ATOM 6135 O O . MET B 1 341 ? 17.984 32.969 19.609 1 88.75 341 MET B O 1
ATOM 6139 N N . LEU B 1 342 ? 17.109 31.875 21.266 1 87.38 342 LEU B N 1
ATOM 6140 C CA . LEU B 1 342 ? 18.141 32.094 22.266 1 87.38 342 LEU B CA 1
ATOM 6141 C C . LEU B 1 342 ? 18.297 33.562 22.594 1 87.38 342 LEU B C 1
ATOM 6143 O O . LEU B 1 342 ? 19.266 33.969 23.25 1 87.38 342 LEU B O 1
ATOM 6147 N N . ASN B 1 343 ? 17.422 34.5 22.094 1 90.69 343 ASN B N 1
ATOM 6148 C CA . ASN B 1 343 ? 17.375 35.875 22.484 1 90.69 343 ASN B CA 1
ATOM 6149 C C . ASN B 1 343 ? 16.391 36.125 23.625 1 90.69 343 ASN B C 1
ATOM 6151 O O . ASN B 1 343 ? 15.172 36.094 23.438 1 90.69 343 ASN B O 1
ATOM 6155 N N . PRO B 1 344 ? 16.953 36.344 24.766 1 90.94 344 PRO B N 1
ATOM 6156 C CA . PRO B 1 344 ? 16.094 36.438 25.953 1 90.94 344 PRO B CA 1
ATOM 6157 C C . PRO B 1 344 ? 15.031 37.531 25.828 1 90.94 344 PRO B C 1
ATOM 6159 O O . PRO B 1 344 ? 13.953 37.438 26.406 1 90.94 344 PRO B O 1
ATOM 6162 N N . ILE B 1 345 ? 15.305 38.5 25.047 1 93.19 345 ILE B N 1
ATOM 6163 C CA . ILE B 1 345 ? 14.352 39.594 24.859 1 93.19 345 ILE B CA 1
ATOM 6164 C C . ILE B 1 345 ? 13.062 39.062 24.25 1 93.19 345 ILE B C 1
ATOM 6166 O O . ILE B 1 345 ? 11.961 39.5 24.578 1 93.19 345 ILE B O 1
ATOM 6170 N N . PHE B 1 346 ? 13.227 38.094 23.422 1 95.44 346 PHE B N 1
ATOM 6171 C CA . PHE B 1 346 ? 12.086 37.625 22.641 1 95.44 346 PHE B CA 1
ATOM 6172 C C . PHE B 1 346 ? 11.531 36.312 23.219 1 95.44 346 PHE B C 1
ATOM 6174 O O . PHE B 1 346 ? 10.633 35.719 22.641 1 95.44 346 PHE B O 1
ATOM 6181 N N . PHE B 1 347 ? 11.984 35.844 24.312 1 94.12 347 PHE B N 1
ATOM 6182 C CA . PHE B 1 347 ? 11.547 34.562 24.906 1 94.12 347 PHE B CA 1
ATOM 6183 C C . PHE B 1 347 ? 10.039 34.562 25.094 1 94.12 347 PHE B C 1
ATOM 6185 O O . PHE B 1 347 ? 9.359 33.625 24.641 1 94.12 347 PHE B O 1
ATOM 6192 N N . PHE B 1 348 ? 9.531 35.625 25.688 1 95 348 PHE B N 1
ATOM 6193 C CA . PHE B 1 348 ? 8.125 35.656 26.047 1 95 348 PHE B CA 1
ATOM 6194 C C . PHE B 1 348 ? 7.25 35.781 24.812 1 95 348 PHE B C 1
ATOM 6196 O O . PHE B 1 348 ? 6.359 34.969 24.594 1 95 348 PHE B O 1
ATOM 6203 N N . PRO B 1 349 ? 7.469 36.781 23.953 1 96.88 349 PRO B N 1
ATOM 6204 C CA . PRO B 1 349 ? 6.57 36.906 22.812 1 96.88 349 PRO B CA 1
ATOM 6205 C C . PRO B 1 349 ? 6.684 35.719 21.844 1 96.88 349 PRO B C 1
ATOM 6207 O O . PRO B 1 349 ? 5.688 35.312 21.219 1 96.88 349 PRO B O 1
ATOM 6210 N N . PHE B 1 350 ? 7.875 35.156 21.672 1 96.75 350 PHE B N 1
ATOM 6211 C CA . PHE B 1 350 ? 8.07 34.031 20.75 1 96.75 350 PHE B CA 1
ATOM 6212 C C . PHE B 1 350 ? 7.23 32.844 21.172 1 96.75 350 PHE B C 1
ATOM 6214 O O . PHE B 1 350 ? 6.668 32.125 20.328 1 96.75 350 PHE B O 1
ATOM 6221 N N . ILE B 1 351 ? 7.074 32.562 22.391 1 96.88 351 ILE B N 1
ATOM 6222 C CA . ILE B 1 351 ? 6.363 31.391 22.891 1 96.88 351 ILE B CA 1
ATOM 6223 C C . ILE B 1 351 ? 4.891 31.734 23.109 1 96.88 351 ILE B C 1
ATOM 6225 O O . ILE B 1 351 ? 4.004 31.031 22.641 1 96.88 351 ILE B O 1
ATOM 6229 N N . PHE B 1 352 ? 4.641 32.844 23.688 1 97.75 352 PHE B N 1
ATOM 6230 C CA . PHE B 1 352 ? 3.311 33.094 24.234 1 97.75 352 PHE B CA 1
ATOM 6231 C C . PHE B 1 352 ? 2.398 33.75 23.203 1 97.75 352 PHE B C 1
ATOM 6233 O O . PHE B 1 352 ? 1.176 33.719 23.359 1 97.75 352 PHE B O 1
ATOM 6240 N N . THR B 1 353 ? 2.951 34.344 22.156 1 98.38 353 THR B N 1
ATOM 6241 C CA . THR B 1 353 ? 2.096 34.844 21.094 1 98.38 353 THR B CA 1
ATOM 6242 C C . THR B 1 353 ? 1.33 33.688 20.422 1 98.38 353 THR B C 1
ATOM 6244 O O . THR B 1 353 ? 0.122 33.781 20.203 1 98.38 353 THR B O 1
ATOM 6247 N N . SER B 1 354 ? 1.997 32.625 20.156 1 98.44 354 SER B N 1
ATOM 6248 C CA . SER B 1 354 ? 1.342 31.453 19.562 1 98.44 354 SER B CA 1
ATOM 6249 C C . SER B 1 354 ? 0.383 30.797 20.547 1 98.44 354 SER B C 1
ATOM 6251 O O . SER B 1 354 ? -0.677 30.312 20.156 1 98.44 354 SER B O 1
ATOM 6253 N N . VAL B 1 355 ? 0.809 30.75 21.797 1 98.62 355 VAL B N 1
ATOM 6254 C CA . VAL B 1 355 ? -0.076 30.203 22.812 1 98.62 355 VAL B CA 1
ATOM 6255 C C . VAL B 1 355 ? -1.365 31.016 22.875 1 98.62 355 VAL B C 1
ATOM 6257 O O . VAL B 1 355 ? -2.461 30.453 22.953 1 98.62 355 VAL B O 1
ATOM 6260 N N . PHE B 1 356 ? -1.183 32.312 22.859 1 98.69 356 PHE B N 1
ATOM 6261 C CA . PHE B 1 356 ? -2.322 33.219 22.859 1 98.69 356 PHE B CA 1
ATOM 6262 C C . PHE B 1 356 ? -3.242 32.938 21.688 1 98.69 356 PHE B C 1
ATOM 6264 O O . PHE B 1 356 ? -4.461 32.844 21.844 1 98.69 356 PHE B O 1
ATOM 6271 N N . ASN B 1 357 ? -2.686 32.844 20.5 1 98.81 357 ASN B N 1
ATOM 6272 C CA . ASN B 1 357 ? -3.467 32.531 19.312 1 98.81 357 ASN B CA 1
ATOM 6273 C C . ASN B 1 357 ? -4.254 31.234 19.5 1 98.81 357 ASN B C 1
ATOM 6275 O O . ASN B 1 357 ? -5.426 31.156 19.125 1 98.81 357 ASN B O 1
ATOM 6279 N N . GLY B 1 358 ? -3.561 30.219 20.031 1 98.69 358 GLY B N 1
ATOM 6280 C CA . GLY B 1 358 ? -4.199 28.922 20.25 1 98.69 358 GLY B CA 1
ATOM 6281 C C . GLY B 1 358 ? -5.371 29 21.203 1 98.69 358 GLY B C 1
ATOM 6282 O O . GLY B 1 358 ? -6.418 28.391 20.969 1 98.69 358 GLY B O 1
ATOM 6283 N N . VAL B 1 359 ? -5.18 29.703 22.25 1 98.69 359 VAL B N 1
ATOM 6284 C CA . VAL B 1 359 ? -6.215 29.828 23.266 1 98.69 359 VAL B CA 1
ATOM 6285 C C . VAL B 1 359 ? -7.438 30.531 22.688 1 98.69 359 VAL B C 1
ATOM 6287 O O . VAL B 1 359 ? -8.562 30.047 22.812 1 98.69 359 VAL B O 1
ATOM 6290 N N . ILE B 1 360 ? -7.227 31.625 22.031 1 98.75 360 ILE B N 1
ATOM 6291 C CA . ILE B 1 360 ? -8.32 32.406 21.484 1 98.75 360 ILE B CA 1
ATOM 6292 C C . ILE B 1 360 ? -9.07 31.609 20.422 1 98.75 360 ILE B C 1
ATOM 6294 O O . ILE B 1 360 ? -10.305 31.562 20.422 1 98.75 360 ILE B O 1
ATOM 6298 N N . THR B 1 361 ? -8.32 31.016 19.562 1 98.81 361 THR B N 1
ATOM 6299 C CA . THR B 1 361 ? -8.945 30.266 18.469 1 98.81 361 THR B CA 1
ATOM 6300 C C . THR B 1 361 ? -9.711 29.062 19.031 1 98.81 361 THR B C 1
ATOM 6302 O O . THR B 1 361 ? -10.828 28.781 18.594 1 98.81 361 THR B O 1
ATOM 6305 N N . TYR B 1 362 ? -9.047 28.359 19.969 1 98.69 362 TYR B N 1
ATOM 6306 C CA . TYR B 1 362 ? -9.703 27.203 20.562 1 98.69 362 TYR B CA 1
ATOM 6307 C C . TYR B 1 362 ? -11.039 27.594 21.188 1 98.69 362 TYR B C 1
ATOM 6309 O O . TYR B 1 362 ? -12.047 26.906 21 1 98.69 362 TYR B O 1
ATOM 6317 N N . LEU B 1 363 ? -11.078 28.641 21.906 1 98.56 363 LEU B N 1
ATOM 6318 C CA . LEU B 1 363 ? -12.289 29.094 22.578 1 98.56 363 LEU B CA 1
ATOM 6319 C C . LEU B 1 363 ? -13.328 29.562 21.562 1 98.56 363 LEU B C 1
ATOM 6321 O O . LEU B 1 363 ? -14.531 29.312 21.734 1 98.56 363 LEU B O 1
ATOM 6325 N N . CYS B 1 364 ? -12.891 30.219 20.516 1 98.56 364 CYS B N 1
ATOM 6326 C CA . CYS B 1 364 ? -13.812 30.641 19.469 1 98.56 364 CYS B CA 1
ATOM 6327 C C . CYS B 1 364 ? -14.477 29.438 18.812 1 98.56 364 CYS B C 1
ATOM 6329 O O . CYS B 1 364 ? -15.68 29.469 18.547 1 98.56 364 CYS B O 1
ATOM 6331 N N . MET B 1 365 ? -13.75 28.422 18.562 1 98.38 365 MET B N 1
ATOM 6332 C CA . MET B 1 365 ? -14.297 27.219 17.922 1 98.38 365 MET B CA 1
ATOM 6333 C C . MET B 1 365 ? -15.141 26.422 18.906 1 98.38 365 MET B C 1
ATOM 6335 O O . MET B 1 365 ? -16.156 25.844 18.531 1 98.38 365 MET B O 1
ATOM 6339 N N . TYR B 1 366 ? -14.625 26.422 20.156 1 97.75 366 TYR B N 1
ATOM 6340 C CA . TYR B 1 366 ? -15.336 25.688 21.203 1 97.75 366 TYR B CA 1
ATOM 6341 C C . TYR B 1 366 ? -16.734 26.266 21.422 1 97.75 366 TYR B C 1
ATOM 6343 O O . TYR B 1 366 ? -17.688 25.516 21.578 1 97.75 366 TYR B O 1
ATOM 6351 N N . PHE B 1 367 ? -16.906 27.547 21.328 1 97.56 367 PHE B N 1
ATOM 6352 C CA . PHE B 1 367 ? -18.188 28.203 21.594 1 97.56 367 PHE B CA 1
ATOM 6353 C C . PHE B 1 367 ? -18.969 28.406 20.297 1 97.56 367 PHE B C 1
ATOM 6355 O O . PHE B 1 367 ? -20.078 28.938 20.312 1 97.56 367 PHE B O 1
ATOM 6362 N N . GLY B 1 368 ? -18.422 28.062 19.219 1 96.44 368 GLY B N 1
ATOM 6363 C CA . GLY B 1 368 ? -19.141 28.094 17.953 1 96.44 368 GLY B CA 1
ATOM 6364 C C . GLY B 1 368 ? -19.109 29.469 17.297 1 96.44 368 GLY B C 1
ATOM 6365 O O . GLY B 1 368 ? -19.906 29.75 16.406 1 96.44 368 GLY B O 1
ATOM 6366 N N . ILE B 1 369 ? -18.219 30.281 17.734 1 97.69 369 ILE B N 1
ATOM 6367 C CA . ILE B 1 369 ? -18.078 31.594 17.125 1 97.69 369 ILE B CA 1
ATOM 6368 C C . ILE B 1 369 ? -17.484 31.453 15.734 1 97.69 369 ILE B C 1
ATOM 6370 O O . ILE B 1 369 ? -17.891 32.156 14.805 1 97.69 369 ILE B O 1
ATOM 6374 N N . VAL B 1 370 ? -16.5 30.609 15.602 1 97.62 370 VAL B N 1
ATOM 6375 C CA . VAL B 1 370 ? -15.875 30.234 14.336 1 97.62 370 VAL B CA 1
ATOM 6376 C C . VAL B 1 370 ? -16.016 28.734 14.109 1 97.62 370 VAL B C 1
ATOM 6378 O O . VAL B 1 370 ? -15.969 27.953 15.055 1 97.62 370 VAL B O 1
ATOM 6381 N N . GLY B 1 371 ? -16.234 28.391 12.883 1 96.69 371 GLY B N 1
ATOM 6382 C CA . GLY B 1 371 ? -16.344 26.984 12.562 1 96.69 371 GLY B CA 1
ATOM 6383 C C . GLY B 1 371 ? -15.062 26.203 12.797 1 96.69 371 GLY B C 1
ATOM 6384 O O . GLY B 1 371 ? -13.969 26.766 12.68 1 96.69 371 GLY B O 1
ATOM 6385 N N . LYS B 1 372 ? -15.211 24.922 13.102 1 98.12 372 LYS B N 1
ATOM 6386 C CA . LYS B 1 372 ? -14.07 24.016 13.227 1 98.12 372 LYS B CA 1
ATOM 6387 C C . LYS B 1 372 ? -13.516 23.641 11.859 1 98.12 372 LYS B C 1
ATOM 6389 O O . LYS B 1 372 ? -14.203 23.781 10.844 1 98.12 372 LYS B O 1
ATOM 6394 N N . THR B 1 373 ? -12.281 23.234 11.852 1 97.88 373 THR B N 1
ATOM 6395 C CA . THR B 1 373 ? -11.602 22.984 10.586 1 97.88 373 THR B CA 1
ATOM 6396 C C . THR B 1 373 ? -11.867 21.547 10.117 1 97.88 373 THR B C 1
ATOM 6398 O O . THR B 1 373 ? -11.969 20.625 10.93 1 97.88 373 THR B O 1
ATOM 6401 N N . PHE B 1 374 ? -12.016 21.328 8.75 1 96.69 374 PHE B N 1
ATOM 6402 C CA . PHE B 1 374 ? -12.328 20.016 8.219 1 96.69 374 PHE B CA 1
ATOM 6403 C C . PHE B 1 374 ? -11.531 19.734 6.957 1 96.69 374 PHE B C 1
ATOM 6405 O O . PHE B 1 374 ? -11.641 18.656 6.367 1 96.69 374 PHE B O 1
ATOM 6412 N N . ALA B 1 375 ? -10.688 20.656 6.504 1 94.69 375 ALA B N 1
ATOM 6413 C CA . ALA B 1 375 ? -9.859 20.531 5.305 1 94.69 375 ALA B CA 1
ATOM 6414 C C . ALA B 1 375 ? -8.508 21.219 5.5 1 94.69 375 ALA B C 1
ATOM 6416 O O . ALA B 1 375 ? -8.336 22.016 6.418 1 94.69 375 ALA B O 1
ATOM 6417 N N . VAL B 1 376 ? -7.621 20.703 4.699 1 92.31 376 VAL B N 1
ATOM 6418 C CA . VAL B 1 376 ? -6.289 21.297 4.766 1 92.31 376 VAL B CA 1
ATOM 6419 C C . VAL B 1 376 ? -5.727 21.469 3.355 1 92.31 376 VAL B C 1
ATOM 6421 O O . VAL B 1 376 ? -5.906 20.609 2.502 1 92.31 376 VAL B O 1
ATOM 6424 N N . PHE B 1 377 ? -5.094 22.469 2.936 1 84.5 377 PHE B N 1
ATOM 6425 C CA . PHE B 1 377 ? -4.527 22.688 1.609 1 84.5 377 PHE B CA 1
ATOM 6426 C C . PHE B 1 377 ? -3.004 22.656 1.66 1 84.5 377 PHE B C 1
ATOM 6428 O O . PHE B 1 377 ? -2.367 21.906 0.912 1 84.5 377 PHE B O 1
ATOM 6435 N N . SER B 1 378 ? -2.334 23.516 2.271 1 82.62 378 SER B N 1
ATOM 6436 C CA . SER B 1 378 ? -0.89 23.562 2.473 1 82.62 378 SER B CA 1
ATOM 6437 C C . SER B 1 378 ? -0.531 24.297 3.762 1 82.62 378 SER B C 1
ATOM 6439 O O . SER B 1 378 ? -1.222 25.234 4.16 1 82.62 378 SER B O 1
ATOM 6441 N N . TRP B 1 379 ? 0.512 23.75 4.242 1 83.06 379 TRP B N 1
ATOM 6442 C CA . TRP B 1 379 ? 1.02 24.438 5.422 1 83.06 379 TRP B CA 1
ATOM 6443 C C . TRP B 1 379 ? 1.498 25.844 5.07 1 83.06 379 TRP B C 1
ATOM 6445 O O . TRP B 1 379 ? 1.562 26.719 5.934 1 83.06 379 TRP B O 1
ATOM 6455 N N . GLN B 1 380 ? 1.644 25.969 3.752 1 81.5 380 GLN B N 1
ATOM 6456 C CA . GLN B 1 380 ? 2.213 27.234 3.295 1 81.5 380 GLN B CA 1
ATOM 6457 C C . GLN B 1 380 ? 1.126 28.156 2.77 1 81.5 380 GLN B C 1
ATOM 6459 O O . GLN B 1 380 ? 1.416 29.281 2.336 1 81.5 380 GLN B O 1
ATOM 6464 N N . MET B 1 381 ? -0.042 27.641 2.906 1 88.69 381 MET B N 1
ATOM 6465 C CA . MET B 1 381 ? -1.144 28.516 2.504 1 88.69 381 MET B CA 1
ATOM 6466 C C . MET B 1 381 ? -1.242 29.734 3.422 1 88.69 381 MET B C 1
ATOM 6468 O O . MET B 1 381 ? -1.143 29.594 4.645 1 88.69 381 MET B O 1
ATOM 6472 N N . PRO B 1 382 ? -1.334 30.922 2.68 1 93.75 382 PRO B N 1
ATOM 6473 C CA . PRO B 1 382 ? -1.554 32.094 3.531 1 93.75 382 PRO B CA 1
ATOM 6474 C C . PRO B 1 382 ? -2.695 31.891 4.527 1 93.75 382 PRO B C 1
ATOM 6476 O O . PRO B 1 382 ? -3.766 31.406 4.152 1 93.75 382 PRO B O 1
ATOM 6479 N N . ALA B 1 383 ? -2.473 32.281 5.73 1 96.31 383 ALA B N 1
ATOM 6480 C CA . ALA B 1 383 ? -3.326 31.938 6.863 1 96.31 383 ALA B CA 1
ATOM 6481 C C . ALA B 1 383 ? -4.773 32.375 6.609 1 96.31 383 ALA B C 1
ATOM 6483 O O . ALA B 1 383 ? -5.699 31.578 6.852 1 96.31 383 ALA B O 1
ATOM 6484 N N . PRO B 1 384 ? -5.055 33.625 6.117 1 96.69 384 PRO B N 1
ATOM 6485 C CA . PRO B 1 384 ? -6.457 34 5.922 1 96.69 384 PRO B CA 1
ATOM 6486 C C . PRO B 1 384 ? -7.168 33.094 4.902 1 96.69 384 PRO B C 1
ATOM 6488 O O . PRO B 1 384 ? -8.328 32.75 5.105 1 96.69 384 PRO B O 1
ATOM 6491 N N . ILE B 1 385 ? -6.477 32.75 3.885 1 95.5 385 ILE B N 1
ATOM 6492 C CA . ILE B 1 385 ? -7.062 31.906 2.844 1 95.5 385 ILE B CA 1
ATOM 6493 C C . ILE B 1 385 ? -7.234 30.484 3.369 1 95.5 385 ILE B C 1
ATOM 6495 O O . ILE B 1 385 ? -8.289 29.875 3.184 1 95.5 385 ILE B O 1
ATOM 6499 N N . GLY B 1 386 ? -6.211 30.016 3.996 1 95.81 386 GLY B N 1
ATOM 6500 C CA . GLY B 1 386 ? -6.277 28.688 4.574 1 95.81 386 GLY B CA 1
ATOM 6501 C C . GLY B 1 386 ? -7.367 28.547 5.625 1 95.81 386 GLY B C 1
ATOM 6502 O O . GLY B 1 386 ? -8.055 27.516 5.676 1 95.81 386 GLY B O 1
ATOM 6503 N N . ALA B 1 387 ? -7.457 29.578 6.441 1 97.31 387 ALA B N 1
ATOM 6504 C CA . ALA B 1 387 ? -8.477 29.562 7.488 1 97.31 387 ALA B CA 1
ATOM 6505 C C . ALA B 1 387 ? -9.883 29.5 6.883 1 97.31 387 ALA B C 1
ATOM 6507 O O . ALA B 1 387 ? -10.734 28.75 7.363 1 97.31 387 ALA B O 1
ATOM 6508 N N . PHE B 1 388 ? -10.102 30.203 5.883 1 95.81 388 PHE B N 1
ATOM 6509 C CA . PHE B 1 388 ? -11.406 30.203 5.238 1 95.81 388 PHE B CA 1
ATOM 6510 C C . PHE B 1 388 ? -11.695 28.844 4.605 1 95.81 388 PHE B C 1
ATOM 6512 O O . PHE B 1 388 ? -12.758 28.266 4.824 1 95.81 388 PHE B O 1
ATOM 6519 N N . LEU B 1 389 ? -10.75 28.344 3.863 1 94 389 LEU B N 1
ATOM 6520 C CA . LEU B 1 389 ? -10.953 27.125 3.104 1 94 389 LEU B CA 1
ATOM 6521 C C . LEU B 1 389 ? -11.078 25.922 4.035 1 94 389 LEU B C 1
ATOM 6523 O O . LEU B 1 389 ? -11.766 24.953 3.709 1 94 389 LEU B O 1
ATOM 6527 N N . SER B 1 390 ? -10.461 26.016 5.188 1 96.81 390 SER B N 1
ATOM 6528 C CA . SER B 1 390 ? -10.492 24.891 6.117 1 96.81 390 SER B CA 1
ATOM 6529 C C . SER B 1 390 ? -11.773 24.891 6.953 1 96.81 390 SER B C 1
ATOM 6531 O O . SER B 1 390 ? -12.102 23.906 7.605 1 96.81 390 SER B O 1
ATOM 6533 N N . THR B 1 391 ? -12.516 26.016 6.938 1 96.44 391 THR B N 1
ATOM 6534 C CA . THR B 1 391 ? -13.703 26.141 7.777 1 96.44 391 THR B CA 1
ATOM 6535 C C . THR B 1 391 ? -14.93 26.5 6.934 1 96.44 391 THR B C 1
ATOM 6537 O O . THR B 1 391 ? -16.062 26.328 7.383 1 96.44 391 THR B O 1
ATOM 6540 N N . MET B 1 392 ? -14.672 27.094 5.812 1 93.75 392 MET B N 1
ATOM 6541 C CA . MET B 1 392 ? -15.703 27.688 4.973 1 93.75 392 MET B CA 1
ATOM 6542 C C . MET B 1 392 ? -16.547 28.672 5.773 1 93.75 392 MET B C 1
ATOM 6544 O O . MET B 1 392 ? -17.766 28.734 5.602 1 93.75 392 MET B O 1
ATOM 6548 N N . ASP B 1 393 ? -15.922 29.297 6.723 1 94.62 393 ASP B N 1
ATOM 6549 C CA . ASP B 1 393 ? -16.516 30.297 7.598 1 94.62 393 ASP B CA 1
ATOM 6550 C C . ASP B 1 393 ? -15.797 31.641 7.457 1 94.62 393 ASP B C 1
ATOM 6552 O O . ASP B 1 393 ? -14.609 31.766 7.785 1 94.62 393 ASP B O 1
ATOM 6556 N N . TRP B 1 394 ? -16.484 32.656 7.074 1 94.06 394 TRP B N 1
ATOM 6557 C CA . TRP B 1 394 ? -15.867 33.969 6.871 1 94.06 394 TRP B CA 1
ATOM 6558 C C . TRP B 1 394 ? -15.359 34.531 8.188 1 94.06 394 TRP B C 1
ATOM 6560 O O . TRP B 1 394 ? -14.43 35.344 8.203 1 94.06 394 TRP B O 1
ATOM 6570 N N . ARG B 1 395 ? -15.984 34.188 9.289 1 97 395 ARG B N 1
ATOM 6571 C CA . ARG B 1 395 ? -15.555 34.688 10.594 1 97 395 ARG B CA 1
ATOM 6572 C C . ARG B 1 395 ? -14.133 34.25 10.898 1 97 395 ARG B C 1
ATOM 6574 O O . ARG B 1 395 ? -13.445 34.844 11.727 1 97 395 ARG B O 1
ATOM 6581 N N . ALA B 1 396 ? -13.703 33.125 10.219 1 98.19 396 ALA B N 1
ATOM 6582 C CA . ALA B 1 396 ? -12.336 32.625 10.391 1 98.19 396 ALA B CA 1
ATOM 6583 C C . ALA B 1 396 ? -11.32 33.625 9.828 1 98.19 396 ALA B C 1
ATOM 6585 O O . ALA B 1 396 ? -10.25 33.812 10.406 1 98.19 396 ALA B O 1
ATOM 6586 N N . ILE B 1 397 ? -11.664 34.25 8.742 1 97.69 397 ILE B N 1
ATOM 6587 C CA . ILE B 1 397 ? -10.781 35.25 8.148 1 97.69 397 ILE B CA 1
ATOM 6588 C C . ILE B 1 397 ? -10.633 36.438 9.102 1 97.69 397 ILE B C 1
ATOM 6590 O O . ILE B 1 397 ? -9.516 36.906 9.336 1 97.69 397 ILE B O 1
ATOM 6594 N N . VAL B 1 398 ? -11.688 36.875 9.594 1 98.38 398 VAL B N 1
ATOM 6595 C CA . VAL B 1 398 ? -11.695 38 10.508 1 98.38 398 VAL B CA 1
ATOM 6596 C C . VAL B 1 398 ? -10.859 37.688 11.742 1 98.38 398 VAL B C 1
ATOM 6598 O O . VAL B 1 398 ? -10.062 38.5 12.195 1 98.38 398 VAL B O 1
ATOM 6601 N N . LEU B 1 399 ? -11.094 36.469 12.273 1 98.56 399 LEU B N 1
ATOM 6602 C CA . LEU B 1 399 ? -10.336 36.062 13.445 1 98.56 399 LEU B CA 1
ATOM 6603 C C . LEU B 1 399 ? -8.836 36.094 13.172 1 98.56 399 LEU B C 1
ATOM 6605 O O . LEU B 1 399 ? -8.062 36.562 14.008 1 98.56 399 LEU B O 1
ATOM 6609 N N . VAL B 1 400 ? -8.422 35.625 12.031 1 98.69 400 VAL B N 1
ATOM 6610 C CA . VAL B 1 400 ? -7.004 35.594 11.68 1 98.69 400 VAL B CA 1
ATOM 6611 C C . VAL B 1 400 ? -6.445 37 11.641 1 98.69 400 VAL B C 1
ATOM 6613 O O . VAL B 1 400 ? -5.355 37.25 12.156 1 98.69 400 VAL B O 1
ATOM 6616 N N . PHE B 1 401 ? -7.168 37.938 11.062 1 98.44 401 PHE B N 1
ATOM 6617 C CA . PHE B 1 401 ? -6.703 39.312 11 1 98.44 401 PHE B CA 1
ATOM 6618 C C . PHE B 1 401 ? -6.621 39.938 12.391 1 98.44 401 PHE B C 1
ATOM 6620 O O . PHE B 1 401 ? -5.695 40.688 12.695 1 98.44 401 PHE B O 1
ATOM 6627 N N . ILE B 1 402 ? -7.598 39.656 13.195 1 98.62 402 ILE B N 1
ATOM 6628 C CA . ILE B 1 402 ? -7.566 40.125 14.578 1 98.62 402 ILE B CA 1
ATOM 6629 C C . ILE B 1 402 ? -6.332 39.594 15.289 1 98.62 402 ILE B C 1
ATOM 6631 O O . ILE B 1 402 ? -5.637 40.312 15.992 1 98.62 402 ILE B O 1
ATOM 6635 N N . LEU B 1 403 ? -6.09 38.281 15.094 1 98.81 403 LEU B N 1
ATOM 6636 C CA . LEU B 1 403 ? -4.938 37.656 15.719 1 98.81 403 LEU B CA 1
ATOM 6637 C C . LEU B 1 403 ? -3.639 38.281 15.227 1 98.81 403 LEU B C 1
ATOM 6639 O O . LEU B 1 403 ? -2.713 38.5 16.016 1 98.81 403 LEU B O 1
ATOM 6643 N N . ILE B 1 404 ? -3.547 38.531 13.93 1 98.44 404 ILE B N 1
ATOM 6644 C CA . ILE B 1 404 ? -2.352 39.156 13.375 1 98.44 404 ILE B CA 1
ATOM 6645 C C . ILE B 1 404 ? -2.107 40.5 14.055 1 98.44 404 ILE B C 1
ATOM 6647 O O . ILE B 1 404 ? -0.981 40.781 14.453 1 98.44 404 ILE B O 1
ATOM 6651 N N . PHE B 1 405 ? -3.131 41.25 14.18 1 98.44 405 PHE B N 1
ATOM 6652 C CA . PHE B 1 405 ? -3.031 42.562 14.82 1 98.44 405 PHE B CA 1
ATOM 6653 C C . PHE B 1 405 ? -2.59 42.438 16.266 1 98.44 405 PHE B C 1
ATOM 6655 O O . PHE B 1 405 ? -1.674 43.125 16.719 1 98.44 405 PHE B O 1
ATOM 6662 N N . LEU B 1 406 ? -3.199 41.5 16.984 1 98.56 406 LEU B N 1
ATOM 6663 C CA . LEU B 1 406 ? -2.867 41.281 18.391 1 98.56 406 LEU B CA 1
ATOM 6664 C C . LEU B 1 406 ? -1.448 40.75 18.531 1 98.56 406 LEU B C 1
ATOM 6666 O O . LEU B 1 406 ? -0.751 41.094 19.5 1 98.56 406 LEU B O 1
ATOM 6670 N N . ASN B 1 407 ? -1.061 39.875 17.625 1 98.62 407 ASN B N 1
ATOM 6671 C CA . ASN B 1 407 ? 0.317 39.375 17.641 1 98.62 407 ASN B CA 1
ATOM 6672 C C . ASN B 1 407 ? 1.313 40.531 17.531 1 98.62 407 ASN B C 1
ATOM 6674 O O . ASN B 1 407 ? 2.354 40.531 18.188 1 98.62 407 ASN B O 1
ATOM 6678 N N . GLY B 1 408 ? 0.989 41.469 16.672 1 98.06 408 GLY B N 1
ATOM 6679 C CA . GLY B 1 408 ? 1.827 42.656 16.562 1 98.06 408 GLY B CA 1
ATOM 6680 C C . GLY B 1 408 ? 1.942 43.438 17.859 1 98.06 408 GLY B C 1
ATOM 6681 O O . GLY B 1 408 ? 3.033 43.875 18.234 1 98.06 408 GLY B O 1
ATOM 6682 N N . LEU B 1 409 ? 0.853 43.594 18.516 1 98.25 409 LEU B N 1
ATOM 6683 C CA . LEU B 1 409 ? 0.839 44.312 19.781 1 98.25 409 LEU B CA 1
ATOM 6684 C C . LEU B 1 409 ? 1.673 43.594 20.828 1 98.25 409 LEU B C 1
ATOM 6686 O O . LEU B 1 409 ? 2.307 44.219 21.672 1 98.25 409 LEU B O 1
ATOM 6690 N N . MET B 1 410 ? 1.664 42.281 20.766 1 98.25 410 MET B N 1
ATOM 6691 C CA . MET B 1 410 ? 2.404 41.5 21.75 1 98.25 410 MET B CA 1
ATOM 6692 C C . MET B 1 410 ? 3.904 41.562 21.469 1 98.25 410 MET B C 1
ATOM 6694 O O . MET B 1 410 ? 4.707 41.625 22.406 1 98.25 410 MET B O 1
ATOM 6698 N N . TYR B 1 411 ? 4.281 41.594 20.25 1 97.94 411 TYR B N 1
ATOM 6699 C CA . TYR B 1 411 ? 5.695 41.625 19.875 1 97.94 411 TYR B CA 1
ATOM 6700 C C . TYR B 1 411 ? 6.27 43.031 20 1 97.94 411 TYR B C 1
ATOM 6702 O O . TYR B 1 411 ? 7.465 43.188 20.234 1 97.94 411 TYR B O 1
ATOM 6710 N N . TYR B 1 412 ? 5.492 44.062 19.906 1 97.44 412 TYR B N 1
ATOM 6711 C CA . TYR B 1 412 ? 5.91 45.438 19.703 1 97.44 412 TYR B CA 1
ATOM 6712 C C . TYR B 1 412 ? 6.816 45.906 20.844 1 97.44 412 TYR B C 1
ATOM 6714 O O . TYR B 1 412 ? 7.902 46.438 20.594 1 97.44 412 TYR B O 1
ATOM 6722 N N . PRO B 1 413 ? 6.406 45.75 22.109 1 97.38 413 PRO B N 1
ATOM 6723 C CA . PRO B 1 413 ? 7.266 46.25 23.188 1 97.38 413 PRO B CA 1
ATOM 6724 C C . PRO B 1 413 ? 8.641 45.562 23.203 1 97.38 413 PRO B C 1
ATOM 6726 O O . PRO B 1 413 ? 9.648 46.219 23.469 1 97.38 413 PRO B O 1
ATOM 6729 N N . PHE B 1 414 ? 8.711 44.375 22.938 1 97 414 PHE B N 1
ATOM 6730 C CA . PHE B 1 414 ? 9.969 43.656 22.938 1 97 414 PHE B CA 1
ATOM 6731 C C . PHE B 1 414 ? 10.828 44.031 21.734 1 97 414 PHE B C 1
ATOM 6733 O O . PHE B 1 414 ? 12.047 44.125 21.859 1 97 414 PHE B O 1
ATOM 6740 N N . LEU B 1 415 ? 10.172 44.188 20.625 1 96.81 415 LEU B N 1
ATOM 6741 C CA . LEU B 1 415 ? 10.883 44.625 19.422 1 96.81 415 LEU B CA 1
ATOM 6742 C C . LEU B 1 415 ? 11.531 45.969 19.656 1 96.81 415 LEU B C 1
ATOM 6744 O O . LEU B 1 415 ? 12.672 46.219 19.25 1 96.81 415 LEU B O 1
ATOM 6748 N N . LYS B 1 416 ? 10.812 46.875 20.281 1 96.5 416 LYS B N 1
ATOM 6749 C CA . LYS B 1 416 ? 11.32 48.219 20.516 1 96.5 416 LYS B CA 1
ATOM 6750 C C . LYS B 1 416 ? 12.531 48.188 21.453 1 96.5 416 LYS B C 1
ATOM 6752 O O . LYS B 1 416 ? 13.477 48.969 21.266 1 96.5 416 LYS B O 1
ATOM 6757 N N . VAL B 1 417 ? 12.477 47.344 22.406 1 95.69 417 VAL B N 1
ATOM 6758 C CA . VAL B 1 417 ? 13.625 47.188 23.312 1 95.69 417 VAL B CA 1
ATOM 6759 C C . VAL B 1 417 ? 14.828 46.656 22.516 1 95.69 417 VAL B C 1
ATOM 6761 O O . VAL B 1 417 ? 15.938 47.188 22.656 1 95.69 417 VAL B O 1
ATOM 6764 N N . TYR B 1 418 ? 14.664 45.719 21.734 1 95.38 418 TYR B N 1
ATOM 6765 C CA . TYR B 1 418 ? 15.75 45.156 20.938 1 95.38 418 TYR B CA 1
ATOM 6766 C C . TYR B 1 418 ? 16.25 46.156 19.906 1 95.38 418 TYR B C 1
ATOM 6768 O O . TYR B 1 418 ? 17.453 46.281 19.688 1 95.38 418 TYR B O 1
ATOM 6776 N N . GLU B 1 419 ? 15.328 46.875 19.297 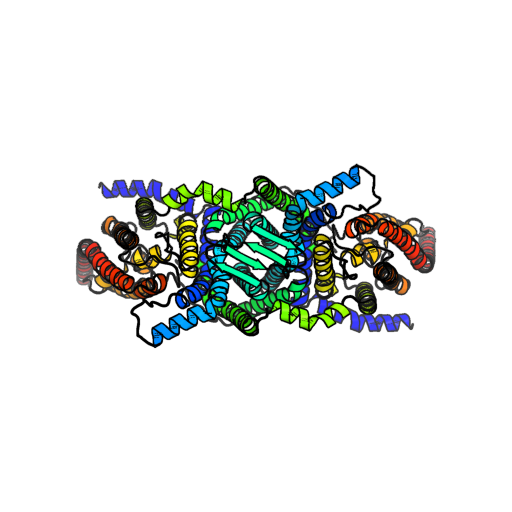1 95.81 419 GLU B N 1
ATOM 6777 C CA . GLU B 1 419 ? 15.656 47.906 18.297 1 95.81 419 GLU B CA 1
ATOM 6778 C C . GLU B 1 419 ? 16.547 48.969 18.906 1 95.81 419 GLU B C 1
ATOM 6780 O O . GLU B 1 419 ? 17.516 49.406 18.281 1 95.81 419 GLU B O 1
ATOM 6785 N N . LYS B 1 420 ? 16.156 49.406 20.047 1 95.12 420 LYS B N 1
ATOM 6786 C CA . LYS B 1 420 ? 16.938 50.438 20.719 1 95.12 420 LYS B CA 1
ATOM 6787 C C . LYS B 1 420 ? 18.375 50 20.922 1 95.12 420 LYS B C 1
ATOM 6789 O O . LYS B 1 420 ? 19.312 50.781 20.703 1 95.12 420 LYS B O 1
ATOM 6794 N N . ASN B 1 421 ? 18.516 48.781 21.359 1 93.12 421 ASN B N 1
ATOM 6795 C CA . ASN B 1 421 ? 19.844 48.25 21.578 1 93.12 421 ASN B CA 1
ATOM 6796 C C . ASN B 1 421 ? 20.625 48.156 20.266 1 93.12 421 ASN B C 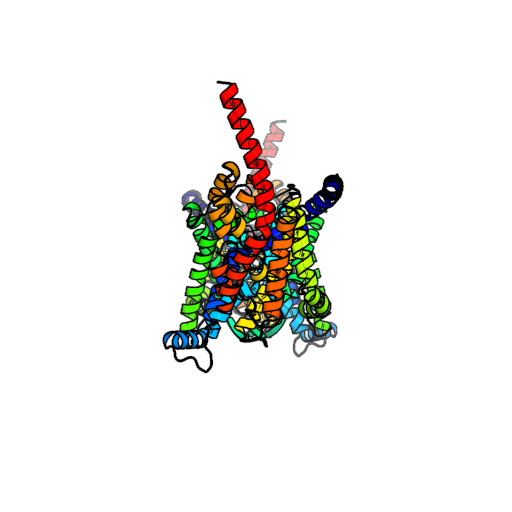1
ATOM 6798 O O . ASN B 1 421 ? 21.828 48.5 20.234 1 93.12 421 ASN B O 1
ATOM 6802 N N . LEU B 1 422 ? 20.031 47.781 19.203 1 93.62 422 LEU B N 1
ATOM 6803 C CA . LEU B 1 422 ? 20.719 47.625 17.922 1 93.62 422 LEU B CA 1
ATOM 6804 C C . LEU B 1 422 ? 21.062 48.969 17.297 1 93.62 422 LEU B C 1
ATOM 6806 O O . LEU B 1 422 ? 22.125 49.125 16.703 1 93.62 422 LEU B O 1
ATOM 6810 N N . VAL B 1 423 ? 20.172 49.938 17.438 1 93.88 423 VAL B N 1
ATOM 6811 C CA . VAL B 1 423 ? 20.406 51.25 16.891 1 93.88 423 VAL B CA 1
ATOM 6812 C C . VAL B 1 423 ? 21.609 51.906 17.594 1 93.88 423 VAL B C 1
ATOM 6814 O O . VAL B 1 423 ? 22.422 52.562 16.969 1 93.88 423 VAL B O 1
ATOM 6817 N N . ALA B 1 424 ? 21.688 51.656 18.875 1 92.88 424 ALA B N 1
ATOM 6818 C CA . ALA B 1 424 ? 22.828 52.188 19.641 1 92.88 424 ALA B CA 1
ATOM 6819 C C . ALA B 1 424 ? 24.141 51.562 19.172 1 92.88 424 ALA B C 1
ATOM 6821 O O . ALA B 1 424 ? 25.141 52.25 19.031 1 92.88 424 ALA B O 1
ATOM 6822 N N . LEU B 1 425 ? 24.047 50.312 18.969 1 92.19 425 LEU B N 1
ATOM 6823 C CA . LEU B 1 425 ? 25.234 49.594 18.484 1 92.19 425 LEU B CA 1
ATOM 6824 C C . LEU B 1 425 ? 25.609 50.062 17.094 1 92.19 425 LEU B C 1
ATOM 6826 O O . LEU B 1 425 ? 26.797 50.219 16.781 1 92.19 425 LEU B O 1
ATOM 6830 N N . GLU B 1 426 ? 24.641 50.312 16.25 1 92.06 426 GLU B N 1
ATOM 6831 C CA . GLU B 1 426 ? 24.875 50.75 14.875 1 92.06 426 GLU B CA 1
ATOM 6832 C C . GLU B 1 426 ? 25.453 52.156 14.852 1 92.06 426 GLU B C 1
ATOM 6834 O O . GLU B 1 426 ? 26.328 52.469 14.031 1 92.06 426 GLU B O 1
ATOM 6839 N N . LYS B 1 427 ? 25 53 15.734 1 90.81 427 LYS B N 1
ATOM 6840 C CA . LYS B 1 427 ? 25.516 54.375 15.844 1 90.81 427 LYS B CA 1
ATOM 6841 C C . LYS B 1 427 ? 26.969 54.344 16.328 1 90.81 427 LYS B C 1
ATOM 6843 O O . LYS B 1 427 ? 27.797 55.125 15.852 1 90.81 427 LYS B O 1
ATOM 6848 N N . GLU B 1 428 ? 27.188 53.531 17.266 1 91.06 428 GLU B N 1
ATOM 6849 C CA . GLU B 1 428 ? 28.547 53.406 17.766 1 91.06 428 GLU B CA 1
ATOM 6850 C C . GLU B 1 428 ? 29.484 52.906 16.672 1 91.06 428 GLU B C 1
ATOM 6852 O O . GLU B 1 428 ? 30.625 53.375 16.578 1 91.06 428 GLU B O 1
ATOM 6857 N N . ALA B 1 429 ? 29.016 51.969 15.945 1 89.44 429 ALA B N 1
ATOM 6858 C CA . ALA B 1 429 ? 29.828 51.438 14.867 1 89.44 429 ALA B CA 1
ATOM 6859 C C . ALA B 1 429 ? 30.094 52.469 13.789 1 89.44 429 ALA B C 1
ATOM 6861 O O . ALA B 1 429 ? 31.172 52.5 13.203 1 89.44 429 ALA B O 1
ATOM 6862 N N . GLU B 1 430 ? 29.109 53.344 13.531 1 87.56 430 GLU B N 1
ATOM 6863 C CA . GLU B 1 430 ? 29.25 54.438 12.547 1 87.56 430 GLU B CA 1
ATOM 6864 C C . GLU B 1 430 ? 30.234 55.5 13.039 1 87.56 430 GLU B C 1
ATOM 6866 O O . GLU B 1 430 ? 31.031 56 12.258 1 87.56 430 GLU B O 1
ATOM 6871 N N . GLU B 1 431 ? 30.219 55.75 14.25 1 89.62 431 GLU B N 1
ATOM 6872 C CA . GLU B 1 431 ? 31.109 56.75 14.836 1 89.62 431 GLU B CA 1
ATOM 6873 C C . GLU B 1 431 ? 32.562 56.219 14.852 1 89.62 431 GLU B C 1
ATOM 6875 O O . GLU B 1 431 ? 33.5 57 14.617 1 89.62 431 GLU B O 1
ATOM 6880 N N . GLU B 1 432 ? 32.594 55 15.102 1 88.06 432 GLU B N 1
ATOM 6881 C CA . GLU B 1 432 ? 33.938 54.406 15.086 1 88.06 432 GLU B CA 1
ATOM 6882 C C . GLU B 1 432 ? 34.531 54.375 13.68 1 88.06 432 GLU B C 1
ATOM 6884 O O . GLU B 1 432 ? 35.719 54.562 13.492 1 88.06 432 GLU B O 1
ATOM 6889 N N . ASN B 1 433 ? 33.719 54.094 12.711 1 85.31 433 ASN B N 1
ATOM 6890 C CA . ASN B 1 433 ? 34.188 54.094 11.328 1 85.31 433 ASN B CA 1
ATOM 6891 C C . ASN B 1 433 ? 34.594 55.469 10.859 1 85.31 433 ASN B C 1
ATOM 6893 O O . ASN B 1 433 ? 35.531 55.656 10.094 1 85.31 433 ASN B O 1
ATOM 6897 N N . ILE B 1 434 ? 33.844 56.5 11.32 1 83.19 434 ILE B N 1
ATOM 6898 C CA . ILE B 1 434 ? 34.156 57.875 10.977 1 83.19 434 ILE B CA 1
ATOM 6899 C C . ILE B 1 434 ? 35.438 58.312 11.672 1 83.19 434 ILE B C 1
ATOM 6901 O O . ILE B 1 434 ? 36.281 59 11.078 1 83.19 434 ILE B O 1
ATOM 6905 N N . ALA B 1 435 ? 35.75 57.719 12.82 1 82.25 435 ALA B N 1
ATOM 6906 C CA . ALA B 1 435 ? 36.969 58.031 13.531 1 82.25 435 ALA B CA 1
ATOM 6907 C C . ALA B 1 435 ? 38.188 57.344 12.914 1 82.25 435 ALA B C 1
ATOM 6909 O O . ALA B 1 435 ? 39.312 57.812 13.008 1 82.25 435 ALA B O 1
ATOM 6910 N N . ALA B 1 436 ? 37.719 56.25 12.438 1 80.31 436 ALA B N 1
ATOM 6911 C CA . ALA B 1 436 ? 38.812 55.469 11.875 1 80.31 436 ALA B CA 1
ATOM 6912 C C . ALA B 1 436 ? 39.188 55.969 10.477 1 80.31 436 ALA B C 1
ATOM 6914 O O . ALA B 1 436 ? 40.281 55.656 9.969 1 80.31 436 ALA B O 1
ATOM 6915 N N . ASN B 1 437 ? 38.438 56.844 9.844 1 74.62 437 ASN B N 1
ATOM 6916 C CA . ASN B 1 437 ? 38.719 57.438 8.547 1 74.62 437 ASN B CA 1
ATOM 6917 C C . ASN B 1 437 ? 39.156 58.906 8.688 1 74.62 437 ASN B C 1
ATOM 6919 O O . ASN B 1 437 ? 39.875 59.438 7.824 1 74.62 437 ASN B O 1
#